Protein AF-A0A9P1D2R1-F1 (afdb_monomer)

Organism: NCBI:txid2562237

Sequence (834 aa):
MQLKRFVKSQYFHFFPGTSLDDAKKFREEADSWLPVVLLRALFSVAFVIYMLNFSELRSEVPKYIAHCKSIGEGVASPTVMYAVRQRDGSNYIVDDYYKGYKWLEQNTPEDARVMAWWDYGYQITGIANRTSIADGNTWNHEHIATLGRTLTSDVKRAHNAIKHLADYVLVWGGGQRDDLGKSPHLARIGNSVFPDHCGDDDPKCMKFGFYANKVPTPMMEKSLLYKLVEHNNKEGVRVNEKLFKHVHTTKHGLLRIYEVQNVSQESKQWIADPKNRICDAPGSWYCVGQYPPALHKLISKRRNFAQIEDFNKKGEKSAYTRLIEKEKGDWEQLGELGFTSPERESLIKEGARCGDFLLFHHSGESFASTYSVVHKIGEGGFGKVFAATHRITGIMRAVKRLRKVPGRQELHKNELNALLGLDHPHIVKLLEYYDEEDYLYLVFELCEGLDLLETIRRSQTGRLNPLEASVVLRHMLKALQCCHAQYRGHYDIKPENFMFKRETNGDLAHANLKMVDLGLSSCFDMHRENRISGTTAYMAPEFWSGIYGPEGDVWSCGVVLFVMLTGTPLLDDISPATVKREILVRHLLRDRVEAAAAEYALSPSALDLLMQMLQHDRHARPTIKEALKHKFNNDGYDLEKALPAVERLQAVGILQMLPKLVRGVMAEPMLKRVARLIMVHVSEVSEATCLAFRMLDLHGYGELSISSLEDNVEICGNGAPSDLDSLFEAMDLNRDGYISYRAFLAVTLPEETRCNARILEVTFNILDADKDGVIGQTDLAKVFGHVPDSEVCNLTIREVTKEKAISWDTFLSLVAPELVVAKALLHHCLHLKD

Nearest PDB structures (foldseek):
  6hxf-assembly3_C  TM=8.239E-01  e=1.175E-15  Homo sapiens
  2v7a-assembly1_A  TM=8.304E-01  e=8.881E-13  Homo sapiens
  2g2f-assembly1_A  TM=8.289E-01  e=7.271E-12  Homo sapiens
  6bl8-assembly1_A  TM=8.198E-01  e=6.636E-12  Homo sapiens
  1fpu-assembly1_A  TM=7.728E-01  e=6.231E-11  Mus musculus

pLDDT: mean 76.23, std 16.44, range [32.44, 97.31]

Secondary structure (DSSP, 8-state):
-HHHHHHHHHHHHHSTT--HHHHHHHHHHHTT-HHHHHHHHHHHHHHHHHHHHH-THHHHHHHHHHHHHHHHHHHH---SSEEEE-TTS-EEEE-HHHHHHHHHHHHS-TT-EEE--GGGHHHHHHTS--EESS-TT---HHHHHHHHHHHHSBHHHHHHHHHHH-SEEEEE-SSTTSHHHHHHHHHHHHHHH-TTTT-TT-TT-TTSSB-TTSPBPHHHHHBHHHHHHTTTTSTT----TTTEEEEEE-TTSSEEEEEETT--HHHHHHHH-GGGEEESSTT-S-EEEPPPGGGHHHHTTSPP-SSGGGGG---PPPHHHHHHHHHHHHHHHHTTSSSS-HHHHHHHHHHTT-S-----B-SS--HHHHEEEEEEEEEETTEEEEEEEETTT--EEEEEEEE--TT-HHHHHHHHHHHHT---TTBPPEEEEEE-SSEEEEEEEPP-S-BHHHHHHHSTTSS--HHHHHHHHHHHHHHHHHHHHTTEE-----GGGEEESS--TT--TT--EEE---TT-EE--S--TT---S-GGG--GGGGGT---HHHHHHHHHHHHHHHHHSS-SSS---HHHHHHHHT-HHHHHHHHHHHHHHTT--HHHHHHHHHHT-SSGGGSPPHHHHHTSHHHHHHHHHHHHS--HHHHHHHHHHHHHHHHHHHHHTS-HHHHHHHHHHHHHSPPPHHHHHHHHHH-SS-SSEE-HHHHHHTHHHHSSS--TTHHHHHHHH-TT-SSSEEHHHHHHHT--HHHHT-HHHHHHHHHHH-SS-SSEE-HHHHHHHHTPPTT-HHHHHHHHHH-SSSSEEHHHHHHHH-HHHHHHHHHHHHHHHT--

Foldseek 3Di:
DVVVVVVVVVVCVVDPPDDPVVVVVVVVVLVPDPVSVVVVVVVVVVVVVVCVVPDPVVVVVVVVVVVVVVVVVVVVDPDCKDWDQDPVRDTDIDNQSLVQLCCLLVPDDLAFEEEEQADCQCCNCPRNVYHYQHHVPPQDLLSNLVSLLLQLAFLVSNLLQVLLRGQKYKWFEDPCPTVLVCNLVSQQSNCVFFQPRCHLVCSNSPQAHADPVRHGRPSVLRGNNVLQRCDVVDPPRHDDCQAWNWDDAGPVRRMTMTGGHNRDPVSSVCQVDPVQWCDPDVVDPDTHHDGDPSCVVVVVSTDDDPHPPRPDDDDDDGSVNVVVVVVVVVVVVVVVPDDDDPLQVVLLVVLQADPLLDQQEPDPDDPVVQKDFDAWDDQDPQATWTWIAGPLVRAIWIKGKGFDDPPCVVVVVVVVVVQSPDFFQQAWHFQHWYDDDGIIITITHDAAFAFQLVVLCPPPQSAADLLLLLLQLLSLLLSLLQQVVVQKDQQADDRRQKGWNHHCVPPSLLTRIHRYDSPPMDHQDQADPPDLDYQLLQFALCVVVVGDDSLRSLSSSLQNSLCRQQSDGLDPDSPNVVSNVQLLPQVSSVVSLVVSCVVSVDDPQSSVLSCQSSDNPSVSHDRSQVSCVGPSNVVSVVVSVPDDDPLQVLLLVLLLCLVVLLVVLLPAFPLLLSLLLLLPSVDDFDSSLSVNVVLLCSRSNQWHALVSLQVCQVSNPDGDPPCSVVSQSSLSSNPPRIRHNSSSCSSSPDLCSLPDPSSLVVSVCQQVSVPPQWRAQVSSCVSSVHDRPDSSSQSSQVVQDPDRTAHSVSSCCRRPVVVVVVVVVVVVVVVVVD

Mean predicted aligned error: 19.39 Å

Radius of gyration: 33.05 Å; Cα contacts (8 Å, |Δi|>4): 1198; chains: 1; bounding box: 105×94×73 Å

Solvent-accessible surface area (backbone atoms only — not comparable to full-atom values): 45994 Å² total; per-residue (Å²): 114,68,65,64,50,53,56,53,59,58,56,54,72,79,50,81,89,69,53,79,65,54,55,49,52,50,48,60,55,48,75,70,37,67,70,56,54,50,52,49,52,51,50,51,50,50,49,51,54,47,52,71,72,70,44,74,56,76,69,46,53,60,52,49,52,51,49,52,47,52,49,47,58,57,67,76,50,86,54,59,52,46,77,44,74,46,98,88,69,49,81,42,75,49,41,35,52,48,52,45,28,46,46,49,46,76,75,46,64,72,88,37,27,35,35,50,66,39,86,56,14,54,49,34,39,70,64,15,58,30,46,46,76,37,35,70,80,62,91,43,68,67,59,53,17,49,52,21,34,36,41,48,26,42,50,68,65,20,46,73,52,39,23,52,71,25,47,29,41,46,46,48,26,71,62,89,82,15,52,70,60,47,38,37,58,32,35,31,46,10,25,74,34,25,61,80,66,57,30,80,94,28,52,74,30,75,70,38,37,62,47,98,86,71,47,61,25,79,56,32,62,46,6,30,47,44,26,61,62,34,40,83,74,42,90,94,41,65,54,60,54,84,50,39,28,80,74,49,66,28,94,84,47,37,22,36,35,27,39,42,42,84,51,39,63,70,33,51,52,49,65,67,38,71,86,55,35,54,44,88,41,97,88,48,93,55,55,52,75,58,82,48,76,89,46,44,77,63,57,71,56,48,61,90,65,93,52,90,82,51,86,74,69,92,70,90,77,48,64,47,56,51,46,55,53,45,47,52,54,52,52,59,59,63,51,75,78,77,76,78,56,76,70,58,53,48,41,60,63,61,63,18,67,52,86,65,64,70,78,51,66,47,87,88,59,58,62,71,79,51,36,42,80,73,51,78,76,49,75,57,99,83,36,41,28,26,37,26,30,32,68,76,69,60,51,65,26,31,33,42,44,31,75,67,54,92,94,47,63,70,60,54,51,56,53,46,57,52,46,69,72,50,63,38,90,22,37,58,42,60,68,38,43,30,81,50,96,61,37,40,37,40,35,26,63,51,59,72,19,57,32,46,48,58,47,28,62,70,30,96,77,33,28,40,54,73,52,40,41,24,46,52,48,48,36,53,44,26,36,47,42,39,38,46,74,73,49,27,36,54,63,52,56,51,45,75,40,28,31,21,46,49,72,47,92,86,46,50,77,82,49,55,46,21,41,69,68,68,89,70,45,41,66,69,51,71,70,58,83,90,64,89,69,62,57,62,80,30,58,34,67,50,45,82,75,45,47,58,50,68,53,40,46,41,24,9,51,26,46,43,49,48,28,35,58,64,48,44,72,91,52,95,57,60,49,63,72,50,36,62,56,51,63,69,37,69,63,61,54,50,54,50,53,54,51,47,34,65,74,64,64,53,50,73,48,52,50,52,51,41,56,36,28,60,37,87,53,57,86,70,28,56,51,63,72,52,53,57,68,29,67,40,33,46,54,25,49,54,52,52,67,71,55,90,48,72,50,55,56,48,10,44,51,51,44,50,41,38,73,60,39,47,58,54,56,65,74,48,53,67,61,50,55,52,46,33,45,43,37,54,67,74,48,87,77,57,66,25,61,55,47,36,51,56,70,42,37,79,84,24,59,38,44,40,40,66,66,36,54,62,76,38,19,78,68,36,48,94,51,69,62,96,52,49,69,62,51,46,62,59,45,22,63,30,66,81,70,42,28,42,50,62,45,55,49,30,58,67,53,53,66,71,62,56,62,28,66,48,45,49,51,52,37,48,56,64,47,20,66,83,69,81,70,42,36,38,40,64,21,42,9,63,48,66,74,48,62,64,81,36,69,56,39,55,50,47,45,55,73,74,37,95,53,88,50,44,39,63,70,57,47,41,51,70,61,30,45,68,58,53,54,50,50,52,51,50,53,52,56,55,64,71,74,112

Structure (mmCIF, N/CA/C/O backbone):
data_AF-A0A9P1D2R1-F1
#
_entry.id   AF-A0A9P1D2R1-F1
#
loop_
_atom_site.group_PDB
_atom_site.id
_atom_site.type_symbol
_atom_site.label_atom_id
_atom_site.label_alt_id
_atom_site.label_comp_id
_atom_site.label_asym_id
_atom_site.label_entity_id
_atom_site.label_seq_id
_atom_site.pdbx_PDB_ins_code
_atom_site.Cartn_x
_atom_site.Cartn_y
_atom_site.Cartn_z
_atom_site.occupancy
_atom_site.B_iso_or_equiv
_atom_site.auth_seq_id
_atom_site.auth_comp_id
_atom_site.auth_asym_id
_atom_site.auth_atom_id
_atom_site.pdbx_PDB_model_num
ATOM 1 N N . MET A 1 1 ? -3.808 40.872 17.512 1.00 34.62 1 MET A N 1
ATOM 2 C CA . MET A 1 1 ? -4.516 41.970 18.226 1.00 34.62 1 MET A CA 1
ATOM 3 C C . MET A 1 1 ? -4.213 43.370 17.683 1.00 34.62 1 MET A C 1
ATOM 5 O O . MET A 1 1 ? -5.141 44.166 17.606 1.00 34.62 1 MET A O 1
ATOM 9 N N . GLN A 1 2 ? -2.976 43.691 17.281 1.00 32.59 2 GLN A N 1
ATOM 10 C CA . GLN A 1 2 ? -2.621 45.033 16.781 1.00 32.59 2 GLN A CA 1
ATOM 11 C C . GLN A 1 2 ? -3.299 45.402 15.445 1.00 32.59 2 GLN A C 1
ATOM 13 O O . GLN A 1 2 ? -3.775 46.523 15.303 1.00 32.59 2 GLN A O 1
ATOM 18 N N . LEU A 1 3 ? -3.499 44.438 14.538 1.00 33.25 3 LEU A N 1
ATOM 19 C CA . LEU A 1 3 ? -4.230 44.656 13.279 1.00 33.25 3 LEU A CA 1
ATOM 20 C C . LEU A 1 3 ? -5.715 45.015 13.501 1.00 33.25 3 LEU A C 1
ATOM 22 O O . LEU A 1 3 ? -6.252 45.906 12.852 1.00 33.25 3 LEU A O 1
ATOM 26 N N . LYS A 1 4 ? -6.365 44.395 14.501 1.00 34.59 4 LYS A N 1
ATOM 27 C CA . LYS A 1 4 ? -7.742 44.734 14.912 1.00 34.59 4 LYS A CA 1
ATOM 28 C C . LYS A 1 4 ? -7.847 46.151 15.493 1.00 34.59 4 LYS A C 1
ATOM 30 O O . LYS A 1 4 ? -8.890 46.777 15.339 1.00 34.59 4 LYS A O 1
ATOM 35 N N . ARG A 1 5 ? -6.794 46.655 16.153 1.00 38.81 5 ARG A N 1
ATOM 36 C CA . ARG A 1 5 ? -6.741 48.037 16.668 1.00 38.81 5 ARG A CA 1
ATOM 37 C C . ARG A 1 5 ? -6.494 49.053 15.551 1.00 38.81 5 ARG A C 1
ATOM 39 O O . ARG A 1 5 ? -7.152 50.085 15.545 1.00 38.81 5 ARG A O 1
ATOM 46 N N . PHE A 1 6 ? -5.629 48.725 14.592 1.00 38.59 6 PHE A N 1
ATOM 47 C CA . PHE A 1 6 ? -5.326 49.576 13.438 1.00 38.59 6 PHE A CA 1
ATOM 48 C C . PHE A 1 6 ? -6.540 49.762 12.514 1.00 38.59 6 PHE A C 1
ATOM 50 O O . PHE A 1 6 ? -6.890 50.885 12.160 1.00 38.59 6 PHE A O 1
ATOM 57 N N . VAL A 1 7 ? -7.259 48.675 12.210 1.00 41.72 7 VAL A N 1
ATOM 58 C CA . VAL A 1 7 ? -8.488 48.744 11.401 1.00 41.72 7 VAL A CA 1
ATOM 59 C C . VAL A 1 7 ? -9.599 49.493 12.145 1.00 41.72 7 VAL A C 1
ATOM 61 O O . VAL A 1 7 ? -10.304 50.287 11.531 1.00 41.72 7 VAL A O 1
ATOM 64 N N . LYS A 1 8 ? -9.720 49.326 13.473 1.00 41.62 8 LYS A N 1
ATOM 65 C CA . LYS A 1 8 ? -10.675 50.107 14.279 1.00 41.62 8 LYS A CA 1
ATOM 66 C C . LYS A 1 8 ? -10.363 51.607 14.281 1.00 41.62 8 LYS A C 1
ATOM 68 O O . LYS A 1 8 ? -11.302 52.388 14.206 1.00 41.62 8 LYS A O 1
ATOM 73 N N . SER A 1 9 ? -9.097 52.029 14.364 1.00 44.62 9 SER A N 1
ATOM 74 C CA . SER A 1 9 ? -8.772 53.464 14.454 1.00 44.62 9 SER A CA 1
ATOM 75 C C . SER A 1 9 ? -8.918 54.202 13.121 1.00 44.62 9 SER A C 1
ATOM 77 O O . SER A 1 9 ? -9.269 55.375 13.120 1.00 44.62 9 SER A O 1
ATOM 79 N N . GLN A 1 10 ? -8.685 53.526 11.993 1.00 46.19 10 GLN A N 1
ATOM 80 C CA . GLN A 1 10 ? -8.860 54.106 10.655 1.00 46.19 10 GLN A CA 1
ATOM 81 C C . GLN A 1 10 ? -10.348 54.253 10.279 1.00 46.19 10 GLN A C 1
ATOM 83 O O . GLN A 1 10 ? -10.722 55.226 9.631 1.00 46.19 10 GLN A O 1
ATOM 88 N N . TYR A 1 11 ? -11.218 53.344 10.743 1.00 45.91 11 TYR A N 1
ATOM 89 C CA . TYR A 1 11 ? -12.651 53.351 10.406 1.00 45.91 11 TYR A CA 1
ATOM 90 C C . TYR A 1 11 ? -13.425 54.521 11.039 1.00 45.91 11 TYR A C 1
ATOM 92 O O . TYR A 1 11 ? -14.257 55.141 10.383 1.00 45.91 11 TYR A O 1
ATOM 100 N N . PHE A 1 12 ? -13.119 54.876 12.293 1.00 44.47 12 PHE A N 1
ATOM 101 C CA . PHE A 1 12 ? -13.778 55.995 12.987 1.00 44.47 12 PHE A CA 1
ATOM 102 C C . PHE A 1 12 ? -13.335 57.377 12.491 1.00 44.47 12 PHE A C 1
ATOM 104 O O . PHE A 1 12 ? -13.988 58.372 12.794 1.00 44.47 12 PHE A O 1
ATOM 111 N N . HIS A 1 13 ? -12.249 57.448 11.718 1.00 47.94 13 HIS A N 1
ATOM 112 C CA . HIS A 1 13 ? -11.725 58.713 11.215 1.00 47.94 13 HIS A CA 1
ATOM 113 C C . HIS A 1 13 ? -12.473 59.224 9.971 1.00 47.94 13 HIS A C 1
ATOM 115 O O . HIS A 1 13 ? -12.473 60.428 9.721 1.00 47.94 13 HIS A O 1
ATOM 121 N N . PHE A 1 14 ? -13.120 58.328 9.216 1.00 42.44 14 PHE A N 1
ATOM 122 C CA . PHE A 1 14 ? -13.852 58.665 7.989 1.00 42.44 14 PHE A CA 1
ATOM 123 C C . PHE A 1 14 ? -15.345 58.958 8.209 1.00 42.44 14 PHE A C 1
ATOM 125 O O . PHE A 1 14 ? -15.943 59.643 7.385 1.00 42.44 14 PHE A O 1
ATOM 132 N N . PHE A 1 15 ? -15.941 58.496 9.314 1.00 51.16 15 PHE A N 1
ATOM 133 C CA . PHE A 1 15 ? -17.371 58.680 9.602 1.00 51.16 15 PHE A CA 1
ATOM 134 C C . PHE A 1 15 ? -17.604 59.022 11.083 1.00 51.16 15 PHE A C 1
ATOM 136 O O . PHE A 1 15 ? -17.959 58.146 11.879 1.00 51.16 15 PHE A O 1
ATOM 143 N N . PRO A 1 16 ? -17.386 60.284 11.493 1.00 41.69 16 PRO A N 1
ATOM 144 C CA . PRO A 1 16 ? -17.580 60.686 12.879 1.00 41.69 16 PRO A CA 1
ATOM 145 C C . PRO A 1 16 ? -19.075 60.649 13.239 1.00 41.69 16 PRO A C 1
ATOM 147 O O . PRO A 1 16 ? -19.882 61.343 12.628 1.00 41.69 16 PRO A O 1
ATOM 150 N N . GLY A 1 17 ? -19.435 59.839 14.241 1.00 52.81 17 GLY A N 1
ATOM 151 C CA . GLY A 1 17 ? -20.778 59.818 14.842 1.00 52.81 17 GLY A CA 1
ATOM 152 C C . GLY A 1 17 ? -21.657 58.597 14.544 1.00 52.81 17 GLY A C 1
ATOM 153 O O . GLY A 1 17 ? -22.804 58.584 14.974 1.00 52.81 17 GLY A O 1
ATOM 154 N N . THR A 1 18 ? -21.157 57.568 13.854 1.00 52.16 18 THR A N 1
ATOM 155 C CA . THR A 1 18 ? -21.949 56.364 13.526 1.00 52.16 18 THR A CA 1
ATOM 156 C C . THR A 1 18 ? -21.738 55.223 14.525 1.00 52.16 18 THR A C 1
ATOM 158 O O . THR A 1 18 ? -20.624 54.990 15.006 1.00 52.16 18 THR A O 1
ATOM 161 N N . SER A 1 19 ? -22.822 54.519 14.872 1.00 61.12 19 SER A N 1
ATOM 162 C CA . SER A 1 19 ? -22.779 53.386 15.798 1.00 61.12 19 SER A CA 1
ATOM 163 C C . SER A 1 19 ? -22.223 52.127 15.114 1.00 61.12 19 SER A C 1
ATOM 165 O O . SER A 1 19 ? -22.196 52.007 13.889 1.00 61.12 19 SER A O 1
ATOM 167 N N . LEU A 1 20 ? -21.764 51.156 15.908 1.00 52.22 20 LEU A N 1
ATOM 168 C CA . LEU A 1 20 ? -21.201 49.894 15.406 1.00 52.22 20 LEU A CA 1
ATOM 169 C C . LEU A 1 20 ? -22.207 49.066 14.582 1.00 52.22 20 LEU A C 1
ATOM 171 O O . LEU A 1 20 ? -21.786 48.268 13.742 1.00 52.22 20 LEU A O 1
ATOM 175 N N . ASP A 1 21 ? -23.505 49.281 14.798 1.00 56.62 21 ASP A N 1
ATOM 176 C CA . ASP A 1 21 ? -24.577 48.637 14.040 1.00 56.62 21 ASP A CA 1
ATOM 177 C C . ASP A 1 21 ? -24.820 49.326 12.688 1.00 56.62 21 ASP A C 1
ATOM 179 O O . ASP A 1 21 ? -25.037 48.642 11.686 1.00 56.62 21 ASP A O 1
ATOM 183 N N . ASP A 1 22 ? -24.640 50.647 12.604 1.00 53.50 22 ASP A N 1
ATOM 184 C CA . ASP A 1 22 ? -24.692 51.382 11.331 1.00 53.50 22 ASP A CA 1
ATOM 185 C C . ASP A 1 22 ? -23.522 50.993 10.416 1.00 53.50 22 ASP A C 1
ATOM 187 O O . ASP A 1 22 ? -23.686 50.836 9.208 1.00 53.50 22 ASP A O 1
ATOM 191 N N . ALA A 1 23 ? -22.341 50.743 10.991 1.00 54.75 23 ALA A N 1
ATOM 192 C CA . ALA A 1 23 ? -21.177 50.263 10.247 1.00 54.75 23 ALA A CA 1
ATOM 193 C C . ALA A 1 23 ? -21.357 48.831 9.708 1.00 54.75 23 ALA A C 1
ATOM 195 O O . ALA A 1 23 ? -20.808 48.500 8.655 1.00 54.75 23 ALA A O 1
ATOM 196 N N . LYS A 1 24 ? -22.119 47.978 10.411 1.00 56.41 24 LYS A N 1
ATOM 197 C CA . LYS A 1 24 ? -22.492 46.643 9.917 1.00 56.41 24 LYS A CA 1
ATOM 198 C C . LYS A 1 24 ? -23.485 46.738 8.766 1.00 56.41 24 LYS A C 1
ATOM 200 O O . LYS A 1 24 ? -23.238 46.115 7.739 1.00 56.41 24 LYS A O 1
ATOM 205 N N . LYS A 1 25 ? -24.519 47.574 8.893 1.00 60.12 25 LYS A N 1
ATOM 206 C CA . LYS A 1 25 ? -25.468 47.839 7.802 1.00 60.12 25 LYS A CA 1
ATOM 207 C C . LYS A 1 25 ? -24.788 48.416 6.567 1.00 60.12 25 LYS A C 1
ATOM 209 O O . LYS A 1 25 ? -25.002 47.916 5.473 1.00 60.12 25 LYS A O 1
ATOM 214 N N . PHE A 1 26 ? -23.900 49.396 6.738 1.00 55.91 26 PHE A N 1
ATOM 215 C CA . PHE A 1 26 ? -23.148 49.969 5.622 1.00 55.91 26 PHE A CA 1
ATOM 216 C C . PHE A 1 26 ? -22.219 48.946 4.962 1.00 55.91 26 PHE A C 1
ATOM 218 O O . PHE A 1 26 ? -22.014 48.983 3.755 1.00 55.91 26 PHE A O 1
ATOM 225 N N . ARG A 1 27 ? -21.649 48.012 5.734 1.00 54.31 27 ARG A N 1
ATOM 226 C CA . ARG A 1 27 ? -20.842 46.918 5.183 1.00 54.31 27 ARG A CA 1
ATOM 227 C C . ARG A 1 27 ? -21.694 45.944 4.367 1.00 54.31 27 ARG A C 1
ATOM 229 O O . ARG A 1 27 ? -21.273 45.567 3.282 1.00 54.31 27 ARG A O 1
ATOM 236 N N . GLU A 1 28 ? -22.873 45.585 4.864 1.00 61.38 28 GLU A N 1
ATOM 237 C CA . GLU A 1 28 ? -23.832 44.734 4.149 1.00 61.38 28 GLU A CA 1
ATOM 238 C C . GLU A 1 28 ? -24.370 45.421 2.880 1.00 61.38 28 GLU A C 1
ATOM 240 O O . GLU A 1 28 ? -24.478 44.782 1.836 1.00 61.38 28 GLU A O 1
ATOM 245 N N . GLU A 1 29 ? -24.612 46.736 2.918 1.00 57.88 29 GLU A N 1
ATOM 246 C CA . GLU A 1 29 ? -24.995 47.525 1.740 1.00 57.88 29 GLU A CA 1
ATOM 247 C C . GLU A 1 29 ? -23.837 47.681 0.744 1.00 57.88 29 GLU A C 1
ATOM 249 O O . GLU A 1 29 ? -24.030 47.472 -0.452 1.00 57.88 29 GLU A O 1
ATOM 254 N N . ALA A 1 30 ? -22.618 47.979 1.198 1.00 55.19 30 ALA A N 1
ATOM 255 C CA . ALA A 1 30 ? -21.449 48.140 0.330 1.00 55.19 30 ALA A CA 1
ATOM 256 C C . ALA A 1 30 ? -21.016 46.827 -0.344 1.00 55.19 30 ALA A C 1
ATOM 258 O O . ALA A 1 30 ? -20.520 46.858 -1.472 1.00 55.19 30 ALA A O 1
ATOM 259 N N . ASP A 1 31 ? -21.232 45.677 0.304 1.00 56.56 31 ASP A N 1
ATOM 260 C CA . ASP A 1 31 ? -20.968 44.357 -0.282 1.00 56.56 31 ASP A CA 1
ATOM 261 C C . ASP A 1 31 ? -21.984 43.998 -1.396 1.00 56.56 31 ASP A C 1
ATOM 263 O O . ASP A 1 31 ? -21.730 43.088 -2.185 1.00 56.56 31 ASP A O 1
ATOM 267 N N . SER A 1 32 ? -23.078 44.760 -1.548 1.00 57.31 32 SER A N 1
ATOM 268 C CA . SER A 1 32 ? -23.996 44.656 -2.696 1.00 57.31 32 SER A CA 1
ATOM 269 C C . SER A 1 32 ? -23.596 45.534 -3.897 1.00 57.31 32 SER A C 1
ATOM 271 O O . SER A 1 32 ? -24.172 45.412 -4.980 1.00 57.31 32 SER A O 1
ATOM 273 N N . TRP A 1 33 ? -22.596 46.415 -3.748 1.00 59.44 33 TRP A N 1
ATOM 274 C CA . TRP A 1 33 ? -22.200 47.371 -4.788 1.00 59.44 33 TRP A CA 1
ATOM 275 C C . TRP A 1 33 ? -21.020 46.820 -5.599 1.00 59.44 33 TRP A C 1
ATOM 277 O O . TRP A 1 33 ? -19.855 46.901 -5.202 1.00 59.44 33 TRP A O 1
ATOM 287 N N . LEU A 1 34 ? -21.328 46.307 -6.795 1.00 54.16 34 LEU A N 1
ATOM 288 C CA . LEU A 1 34 ? -20.377 45.722 -7.754 1.00 54.16 34 LEU A CA 1
ATOM 289 C C . LEU A 1 34 ? -19.067 46.531 -7.970 1.00 54.16 34 LEU A C 1
ATOM 291 O O . LEU A 1 34 ? -18.003 45.911 -8.045 1.00 54.16 34 LEU A O 1
ATOM 295 N N . PRO A 1 35 ? -19.068 47.884 -8.012 1.00 58.78 35 PRO A N 1
ATOM 296 C CA . PRO A 1 35 ? -17.841 48.663 -8.208 1.00 58.78 35 PRO A CA 1
ATOM 297 C C . PRO A 1 35 ? -16.842 48.552 -7.047 1.00 58.78 35 PRO A C 1
ATOM 299 O O . PRO A 1 35 ? -15.634 48.580 -7.271 1.00 58.78 35 PRO A O 1
ATOM 302 N N . VAL A 1 36 ? -17.321 48.401 -5.808 1.00 59.12 36 VAL A N 1
ATOM 303 C CA . VAL A 1 36 ? -16.474 48.327 -4.603 1.00 59.12 36 VAL A CA 1
ATOM 304 C C . VAL A 1 36 ? -15.811 46.954 -4.493 1.00 59.12 36 VAL A C 1
ATOM 306 O O . VAL A 1 36 ? -14.636 46.854 -4.130 1.00 59.12 36 VAL A O 1
ATOM 309 N N . VAL A 1 37 ? -16.538 45.901 -4.875 1.00 62.84 37 VAL A N 1
ATOM 310 C CA . VAL A 1 37 ? -16.015 44.532 -4.976 1.00 62.84 37 VAL A CA 1
ATOM 311 C C . VAL A 1 37 ? -14.919 44.453 -6.043 1.00 62.84 37 VAL A C 1
ATOM 313 O O . VAL A 1 37 ? -13.847 43.907 -5.779 1.00 62.84 37 VAL A O 1
ATOM 316 N N . LEU A 1 38 ? -15.135 45.076 -7.207 1.00 65.31 38 LEU A N 1
ATOM 317 C CA . LEU A 1 38 ? -14.135 45.146 -8.278 1.00 65.31 38 LEU A CA 1
ATOM 318 C C . LEU A 1 38 ? -12.889 45.935 -7.860 1.00 65.31 38 LEU A C 1
ATOM 320 O O . LEU A 1 38 ? -11.770 45.490 -8.114 1.00 65.31 38 LEU A O 1
ATOM 324 N N . LEU A 1 39 ? -13.056 47.065 -7.165 1.00 67.56 39 LEU A N 1
ATOM 325 C CA . LEU A 1 39 ? -11.928 47.866 -6.686 1.00 67.56 39 LEU A CA 1
ATOM 326 C C . LEU A 1 39 ? -11.086 47.107 -5.646 1.00 67.56 39 LEU A C 1
ATOM 328 O O . LEU A 1 39 ? -9.858 47.160 -5.690 1.00 67.56 39 LEU A O 1
ATOM 332 N N . ARG A 1 40 ? -11.732 46.356 -4.740 1.00 66.38 40 ARG A N 1
ATOM 333 C CA . ARG A 1 40 ? -11.048 45.489 -3.765 1.00 66.38 40 ARG A CA 1
ATOM 334 C C . ARG A 1 40 ? -10.311 44.341 -4.443 1.00 66.38 40 ARG A C 1
ATOM 336 O O . ARG A 1 40 ? -9.157 44.103 -4.104 1.00 66.38 40 ARG A O 1
ATOM 343 N N . ALA A 1 41 ? -10.938 43.679 -5.414 1.00 68.81 41 ALA A N 1
ATOM 344 C CA . ALA A 1 41 ? -10.296 42.616 -6.181 1.00 68.81 41 ALA A CA 1
ATOM 345 C C . ALA A 1 41 ? -9.043 43.133 -6.906 1.00 68.81 41 ALA A C 1
ATOM 347 O O . ALA A 1 41 ? -7.982 42.520 -6.813 1.00 68.81 41 ALA A O 1
ATOM 348 N N . LEU A 1 42 ? -9.127 44.308 -7.535 1.00 74.19 42 LEU A N 1
ATOM 349 C CA . LEU A 1 42 ? -7.988 44.946 -8.198 1.00 74.19 42 LEU A CA 1
ATOM 350 C C . LEU A 1 42 ? -6.868 45.311 -7.215 1.00 74.19 42 LEU A C 1
ATOM 352 O O . LEU A 1 42 ? -5.698 45.077 -7.513 1.00 74.19 42 LEU A O 1
ATOM 356 N N . PHE A 1 43 ? -7.203 45.821 -6.026 1.00 75.56 43 PHE A N 1
ATOM 357 C CA . PHE A 1 43 ? -6.208 46.154 -5.002 1.00 75.56 43 PHE A CA 1
ATOM 358 C C . PHE A 1 43 ? -5.538 44.908 -4.410 1.00 75.56 43 PHE A C 1
ATOM 360 O O . PHE A 1 43 ? -4.328 44.902 -4.194 1.00 75.56 43 PHE A O 1
ATOM 367 N N . SER A 1 44 ? -6.299 43.833 -4.188 1.00 65.69 44 SER A N 1
ATOM 368 C CA . SER A 1 44 ? -5.769 42.545 -3.732 1.00 65.69 44 SER A CA 1
ATOM 369 C C . SER A 1 44 ? -4.847 41.915 -4.773 1.00 65.69 44 SER A C 1
ATOM 371 O O . SER A 1 44 ? -3.768 41.449 -4.417 1.00 65.69 44 SER A O 1
ATOM 373 N N . VAL A 1 45 ? -5.211 41.970 -6.057 1.00 76.12 45 VAL A N 1
ATOM 374 C CA . VAL A 1 45 ? -4.357 41.494 -7.156 1.00 76.12 45 VAL A CA 1
ATOM 375 C C . VAL A 1 45 ? -3.084 42.337 -7.261 1.00 76.12 45 VAL A C 1
ATOM 377 O O . VAL A 1 45 ? -1.990 41.782 -7.335 1.00 76.12 45 VAL A O 1
ATOM 380 N N . ALA A 1 46 ? -3.189 43.665 -7.180 1.00 73.50 46 ALA A N 1
ATOM 381 C CA . ALA A 1 46 ? -2.029 44.556 -7.199 1.00 73.50 46 ALA A CA 1
ATOM 382 C C . ALA A 1 46 ? -1.098 44.334 -5.993 1.00 73.50 46 ALA A C 1
ATOM 384 O O . ALA A 1 46 ? 0.121 44.341 -6.151 1.00 73.50 46 ALA A O 1
ATOM 385 N N . PHE A 1 47 ? -1.651 44.078 -4.804 1.00 73.62 47 PHE A N 1
ATOM 386 C CA . PHE A 1 47 ? -0.880 43.776 -3.598 1.00 73.62 47 PHE A CA 1
ATOM 387 C C . PHE A 1 47 ? -0.172 42.418 -3.683 1.00 73.62 47 PHE A C 1
ATOM 389 O O . PHE A 1 47 ? 0.984 42.304 -3.284 1.00 73.62 47 PHE A O 1
ATOM 396 N N . VAL A 1 48 ? -0.822 41.403 -4.260 1.00 68.12 48 VAL A N 1
ATOM 397 C CA . VAL A 1 48 ? -0.197 40.099 -4.531 1.00 68.12 48 VAL A CA 1
ATOM 398 C C . VAL A 1 48 ? 0.941 40.250 -5.540 1.00 68.12 48 VAL A C 1
ATOM 400 O O . VAL A 1 48 ? 2.036 39.755 -5.294 1.00 68.12 48 VAL A O 1
ATOM 403 N N . ILE A 1 49 ? 0.739 41.002 -6.626 1.00 71.75 49 ILE A N 1
ATOM 404 C CA . ILE A 1 49 ? 1.793 41.288 -7.614 1.00 71.75 49 ILE A CA 1
ATOM 405 C C . ILE A 1 49 ? 2.951 42.068 -6.974 1.00 71.75 49 ILE A C 1
ATOM 407 O O . ILE A 1 49 ? 4.116 41.780 -7.241 1.00 71.75 49 ILE A O 1
ATOM 411 N N . TYR A 1 50 ? 2.650 43.022 -6.093 1.00 69.69 50 TYR A N 1
ATOM 412 C CA . TYR A 1 50 ? 3.655 43.766 -5.341 1.00 69.69 50 TYR A CA 1
ATOM 413 C C . TYR A 1 50 ? 4.459 42.846 -4.406 1.00 69.69 50 TYR A C 1
ATOM 415 O O . TYR A 1 50 ? 5.683 42.856 -4.458 1.00 69.69 50 TYR A O 1
ATOM 423 N N . MET A 1 51 ? 3.805 41.973 -3.634 1.00 62.62 51 MET A N 1
ATOM 424 C CA . MET A 1 51 ? 4.467 41.000 -2.747 1.00 62.62 51 MET A CA 1
ATOM 425 C C . MET A 1 51 ? 5.308 39.962 -3.511 1.00 62.62 51 MET A C 1
ATOM 427 O O . MET A 1 51 ? 6.384 39.570 -3.051 1.00 62.62 51 MET A O 1
ATOM 431 N N . LEU A 1 52 ? 4.855 39.550 -4.699 1.00 59.09 52 LEU A N 1
ATOM 432 C CA . LEU A 1 52 ? 5.600 38.660 -5.596 1.00 59.09 52 LEU A CA 1
ATOM 433 C C . LEU A 1 52 ? 6.847 39.332 -6.191 1.00 59.09 52 LEU A C 1
ATOM 435 O O . LEU A 1 52 ? 7.829 38.647 -6.475 1.00 59.09 52 LEU A O 1
ATOM 439 N N . ASN A 1 53 ? 6.824 40.656 -6.363 1.00 58.69 53 ASN A N 1
ATOM 440 C CA . ASN A 1 53 ? 7.953 41.423 -6.892 1.00 58.69 53 ASN A CA 1
ATOM 441 C C . ASN A 1 53 ? 8.915 41.938 -5.808 1.00 58.69 53 ASN A C 1
ATOM 443 O O . ASN A 1 53 ? 10.079 42.168 -6.119 1.00 58.69 53 ASN A O 1
ATOM 447 N N . P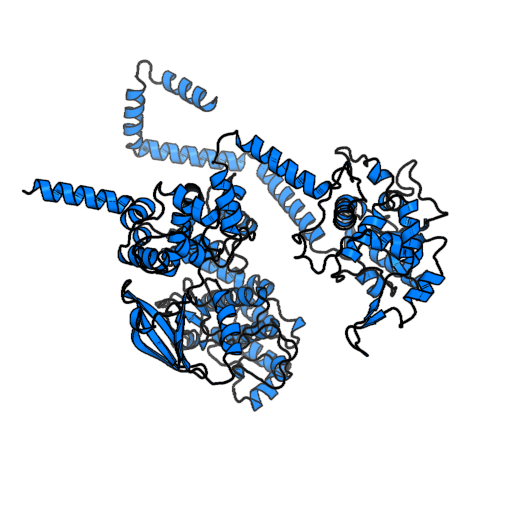HE A 1 54 ? 8.463 42.107 -4.558 1.00 53.94 54 PHE A N 1
ATOM 448 C CA . PHE A 1 54 ? 9.252 42.723 -3.477 1.00 53.94 54 PHE A CA 1
ATOM 449 C C . PHE A 1 54 ? 9.808 41.747 -2.428 1.00 53.94 54 PHE A C 1
ATOM 451 O O . PHE A 1 54 ? 10.430 42.185 -1.463 1.00 53.94 54 PHE A O 1
ATOM 458 N N . SER A 1 55 ? 9.603 40.436 -2.577 1.00 55.53 55 SER A N 1
ATOM 459 C CA . SER A 1 55 ? 10.146 39.459 -1.631 1.00 55.53 55 SER A CA 1
ATOM 460 C C . SER A 1 55 ? 11.475 38.873 -2.117 1.00 55.53 55 SER A C 1
ATOM 462 O O . SER A 1 55 ? 11.559 38.176 -3.129 1.00 55.53 55 SER A O 1
ATOM 464 N N . GLU A 1 56 ? 12.525 39.087 -1.323 1.00 53.84 56 GLU A N 1
ATOM 465 C CA . GLU A 1 56 ? 13.835 38.424 -1.436 1.00 53.84 56 GLU A CA 1
ATOM 466 C C . GLU A 1 56 ? 13.735 36.876 -1.427 1.00 53.84 56 GLU A C 1
ATOM 468 O O . GLU A 1 56 ? 14.690 36.187 -1.797 1.00 53.84 56 GLU A O 1
ATOM 473 N N . LEU A 1 57 ? 12.552 36.318 -1.109 1.00 51.41 57 LEU A N 1
ATOM 474 C CA . LEU A 1 57 ? 12.202 34.893 -1.183 1.00 51.41 57 LEU A CA 1
ATOM 475 C C . LEU A 1 57 ? 12.499 34.255 -2.544 1.00 51.41 57 LEU A C 1
ATOM 477 O O . LEU A 1 57 ? 12.925 33.100 -2.588 1.00 51.41 57 LEU A O 1
ATOM 481 N N . ARG A 1 58 ? 12.308 34.979 -3.657 1.00 57.88 58 ARG A N 1
ATOM 482 C CA . ARG A 1 58 ? 12.538 34.420 -5.004 1.00 57.88 58 ARG A CA 1
ATOM 483 C C . ARG A 1 58 ? 13.999 33.998 -5.214 1.00 57.88 58 ARG A C 1
ATOM 485 O O . ARG A 1 58 ? 14.266 33.134 -6.043 1.00 57.88 58 ARG A O 1
ATOM 492 N N . SER A 1 59 ? 14.927 34.584 -4.451 1.00 58.16 59 SER A N 1
ATOM 493 C CA . SER A 1 59 ? 16.359 34.267 -4.498 1.00 58.16 59 SER A CA 1
ATOM 494 C C . SER A 1 59 ? 16.788 33.154 -3.530 1.00 58.16 59 SER A C 1
ATOM 496 O O . SER A 1 59 ? 17.784 32.479 -3.791 1.00 58.16 59 SER A O 1
ATOM 498 N N . GLU A 1 60 ? 16.033 32.916 -2.452 1.00 56.50 60 GLU A N 1
ATOM 499 C CA . GLU A 1 60 ? 16.371 31.942 -1.402 1.00 56.50 60 GLU A CA 1
ATOM 500 C C . GLU A 1 60 ? 15.727 30.565 -1.628 1.00 56.50 60 GLU A C 1
ATOM 502 O O . GLU A 1 60 ? 16.343 29.541 -1.334 1.00 56.50 60 GLU A O 1
ATOM 507 N N . VAL A 1 61 ? 14.538 30.505 -2.239 1.00 63.16 61 VAL A N 1
ATOM 508 C CA . VAL A 1 61 ? 13.861 29.234 -2.568 1.00 63.16 61 VAL A CA 1
ATOM 509 C C . VAL A 1 61 ? 14.706 28.334 -3.488 1.00 63.16 61 VAL A C 1
ATOM 511 O O . VAL A 1 61 ? 14.864 27.154 -3.168 1.00 63.16 61 VAL A O 1
ATOM 514 N N . PRO A 1 62 ? 15.341 28.835 -4.568 1.00 67.94 62 PRO A N 1
ATOM 515 C CA . PRO A 1 62 ? 16.225 28.009 -5.389 1.00 67.94 62 PRO A CA 1
ATOM 516 C C . PRO A 1 62 ? 17.456 27.512 -4.622 1.00 67.94 62 PRO A C 1
ATOM 518 O O . PRO A 1 62 ? 17.909 26.395 -4.863 1.00 67.94 62 PRO A O 1
ATOM 521 N N . LYS A 1 63 ? 17.986 28.306 -3.678 1.00 65.75 63 LYS A N 1
ATOM 522 C CA . LYS A 1 63 ? 19.126 27.911 -2.832 1.00 65.75 63 LYS A CA 1
ATOM 523 C C . LYS A 1 63 ? 18.733 26.808 -1.855 1.00 65.75 63 LYS A C 1
ATOM 525 O O . LYS A 1 63 ? 19.491 25.858 -1.685 1.00 65.75 63 LYS A O 1
ATOM 530 N N . TYR A 1 64 ? 17.546 26.904 -1.260 1.00 62.25 64 TYR A N 1
ATOM 531 C CA . TYR A 1 64 ? 17.001 25.879 -0.375 1.00 62.25 64 TYR A CA 1
ATOM 532 C C . TYR A 1 64 ? 16.706 24.576 -1.128 1.00 62.25 64 TYR A C 1
ATOM 534 O O . TYR A 1 64 ? 17.167 23.519 -0.713 1.00 62.25 64 TYR A O 1
ATOM 542 N N . ILE A 1 65 ? 16.053 24.645 -2.294 1.00 65.50 65 ILE A N 1
ATOM 543 C CA . ILE A 1 65 ? 15.809 23.471 -3.149 1.00 65.50 65 ILE A CA 1
ATOM 544 C C . ILE A 1 65 ? 17.133 22.840 -3.596 1.00 65.50 65 ILE A C 1
ATOM 546 O O . ILE A 1 65 ? 17.278 21.622 -3.538 1.00 65.50 65 ILE A O 1
ATOM 550 N N . ALA A 1 66 ? 18.126 23.644 -3.989 1.00 68.06 66 ALA A N 1
ATOM 551 C CA . ALA A 1 66 ? 19.454 23.141 -4.335 1.00 68.06 66 ALA A CA 1
ATOM 552 C C . ALA A 1 66 ? 20.161 22.490 -3.133 1.00 68.06 66 ALA A C 1
ATOM 554 O O . ALA A 1 66 ? 20.825 21.468 -3.297 1.00 68.06 66 ALA A O 1
ATOM 555 N N . HIS A 1 67 ? 19.989 23.031 -1.925 1.00 61.66 67 HIS A N 1
ATOM 556 C CA . HIS A 1 67 ? 20.515 22.448 -0.692 1.00 61.66 67 HIS A CA 1
ATOM 557 C C . HIS A 1 67 ? 19.834 21.114 -0.349 1.00 61.66 67 HIS A C 1
ATOM 559 O O . HIS A 1 67 ? 20.521 20.126 -0.101 1.00 61.66 67 HIS A O 1
ATOM 565 N N . CYS A 1 68 ? 18.502 21.048 -0.415 1.00 53.91 68 CYS A N 1
ATOM 566 C CA . CYS A 1 68 ? 17.725 19.826 -0.201 1.00 53.91 68 CYS A CA 1
ATOM 567 C C . CYS A 1 68 ? 18.035 18.760 -1.254 1.00 53.91 68 CYS A C 1
ATOM 569 O O . CYS A 1 68 ? 18.194 17.595 -0.905 1.00 53.91 68 CYS A O 1
ATOM 571 N N . LYS A 1 69 ? 18.196 19.151 -2.522 1.00 51.84 69 LYS A N 1
ATOM 572 C CA . LYS A 1 69 ? 18.601 18.251 -3.605 1.00 51.84 69 LYS A CA 1
ATOM 573 C C . LYS A 1 69 ? 20.031 17.749 -3.411 1.00 51.84 69 LYS A C 1
ATOM 575 O O . LYS A 1 69 ? 20.261 16.556 -3.531 1.00 51.84 69 LYS A O 1
ATOM 580 N N . SER A 1 70 ? 20.962 18.615 -3.005 1.00 58.72 70 SER A N 1
ATOM 581 C CA . SER A 1 70 ? 22.339 18.221 -2.679 1.00 58.72 70 SER A CA 1
ATOM 582 C C . SER A 1 70 ? 22.405 17.255 -1.492 1.00 58.72 70 SER A C 1
ATOM 584 O O . SER A 1 70 ? 23.169 16.289 -1.518 1.00 58.72 70 SER A O 1
ATOM 586 N N . ILE A 1 71 ? 21.588 17.480 -0.458 1.00 48.47 71 ILE A N 1
ATOM 587 C CA . ILE A 1 71 ? 21.468 16.551 0.666 1.00 48.47 71 ILE A CA 1
ATOM 588 C C . ILE A 1 71 ? 20.831 15.240 0.198 1.00 48.47 71 ILE A C 1
ATOM 590 O O . ILE A 1 71 ? 21.379 14.185 0.506 1.00 48.47 71 ILE A O 1
ATOM 594 N N . GLY A 1 72 ? 19.733 15.298 -0.560 1.00 39.59 72 GLY A N 1
ATOM 595 C CA . GLY A 1 72 ? 18.998 14.144 -1.081 1.00 39.59 72 GLY A CA 1
ATOM 596 C C . GLY A 1 72 ? 19.846 13.256 -1.988 1.00 39.59 72 GLY A C 1
ATOM 597 O O . GLY A 1 72 ? 19.909 12.054 -1.763 1.00 39.59 72 GLY A O 1
ATOM 598 N N . GLU A 1 73 ? 20.590 13.839 -2.929 1.00 49.72 73 GLU A N 1
ATOM 599 C CA . GLU A 1 73 ? 21.569 13.137 -3.771 1.00 49.72 73 GLU A CA 1
ATOM 600 C C . GLU A 1 73 ? 22.694 12.526 -2.923 1.00 49.72 73 GLU A C 1
ATOM 602 O O . GLU A 1 73 ? 23.092 11.382 -3.136 1.00 49.72 73 GLU A O 1
ATOM 607 N N . GLY A 1 74 ? 23.155 13.244 -1.894 1.00 44.22 74 GLY A N 1
ATOM 608 C CA . GLY A 1 74 ? 24.162 12.734 -0.972 1.00 44.22 74 GLY A CA 1
ATOM 609 C C . GLY A 1 74 ? 23.665 11.597 -0.071 1.00 44.22 74 GLY A C 1
ATOM 610 O O . GLY A 1 74 ? 24.479 10.783 0.354 1.00 44.22 74 GLY A O 1
ATOM 611 N N . VAL A 1 75 ? 22.383 11.556 0.309 1.00 43.28 75 VAL A N 1
ATOM 612 C CA . VAL A 1 75 ? 21.799 10.483 1.148 1.00 43.28 75 VAL A CA 1
ATOM 613 C C . VAL A 1 75 ? 21.391 9.278 0.294 1.00 43.28 75 VAL A C 1
ATOM 615 O O . VAL A 1 75 ? 21.536 8.145 0.742 1.00 43.28 75 VAL A O 1
ATOM 618 N N . ALA A 1 76 ? 20.939 9.507 -0.942 1.00 32.44 76 ALA A N 1
ATOM 619 C CA . ALA A 1 76 ? 20.466 8.469 -1.857 1.00 32.44 76 ALA A CA 1
ATOM 620 C C . ALA A 1 76 ? 21.585 7.601 -2.462 1.00 32.44 76 ALA A C 1
ATOM 622 O O . ALA A 1 76 ? 21.293 6.610 -3.122 1.00 32.44 76 ALA A O 1
ATOM 623 N N . SER A 1 77 ? 22.858 7.960 -2.274 1.00 37.16 77 SER A N 1
ATOM 624 C CA . SER A 1 77 ? 24.005 7.226 -2.820 1.00 37.16 77 SER A CA 1
ATOM 625 C C . SER A 1 77 ? 25.178 7.195 -1.832 1.00 37.16 77 SER A C 1
ATOM 627 O O . SER A 1 77 ? 26.098 8.006 -1.957 1.00 37.16 77 SER A O 1
ATOM 629 N N . PRO A 1 78 ? 25.223 6.269 -0.853 1.00 43.88 78 PRO A N 1
ATOM 630 C CA . PRO A 1 78 ? 26.463 5.973 -0.147 1.00 43.88 78 PRO A CA 1
ATOM 631 C C . PRO A 1 78 ? 27.389 5.209 -1.100 1.00 43.88 78 PRO A C 1
ATOM 633 O O . PRO A 1 78 ? 27.539 3.992 -1.045 1.00 43.88 78 PRO A O 1
ATOM 636 N N . THR A 1 79 ? 27.993 5.922 -2.040 1.00 56.59 79 THR A N 1
ATOM 637 C CA . THR A 1 79 ? 28.982 5.353 -2.945 1.00 56.59 79 THR A CA 1
ATOM 638 C C . THR A 1 79 ? 30.318 5.266 -2.219 1.00 56.59 79 THR A C 1
ATOM 640 O O . THR A 1 79 ? 30.817 6.260 -1.693 1.00 56.59 79 THR A O 1
ATOM 643 N N . VAL A 1 80 ? 30.934 4.080 -2.232 1.00 62.28 80 VAL A N 1
ATOM 644 C CA . VAL A 1 80 ? 32.281 3.827 -1.680 1.00 62.28 80 VAL A CA 1
ATOM 645 C C . VAL A 1 80 ? 33.335 4.787 -2.280 1.00 62.28 80 VAL A C 1
ATOM 647 O O . VAL A 1 80 ? 34.369 5.046 -1.663 1.00 62.28 80 VAL A O 1
ATOM 650 N N . MET A 1 81 ? 33.053 5.356 -3.459 1.00 71.50 81 MET A N 1
ATOM 651 C CA . MET A 1 81 ? 33.800 6.450 -4.081 1.00 71.50 81 MET A CA 1
ATOM 652 C C . MET A 1 81 ? 32.835 7.509 -4.622 1.00 71.50 81 MET A C 1
ATOM 654 O O . MET A 1 81 ? 31.854 7.149 -5.262 1.00 71.50 81 MET A O 1
ATOM 658 N N . TYR A 1 82 ? 33.108 8.798 -4.427 1.00 71.12 82 TYR A N 1
ATOM 659 C CA . TYR A 1 82 ? 32.258 9.883 -4.939 1.00 71.12 82 TYR A CA 1
ATOM 660 C C . TYR A 1 82 ? 33.086 11.044 -5.486 1.00 71.12 82 TYR A C 1
ATOM 662 O O . TYR A 1 82 ? 34.157 11.358 -4.972 1.00 71.12 82 TYR A O 1
ATOM 670 N N . ALA A 1 83 ? 32.598 11.698 -6.541 1.00 69.00 83 ALA A N 1
ATOM 671 C CA . ALA A 1 83 ? 33.255 12.870 -7.110 1.00 69.00 83 ALA A CA 1
ATOM 672 C C . ALA A 1 83 ? 32.877 14.137 -6.327 1.00 69.00 83 ALA A C 1
ATOM 674 O O . ALA A 1 83 ? 31.703 14.437 -6.130 1.00 69.00 83 ALA A O 1
ATOM 675 N N . VAL A 1 84 ? 33.881 14.902 -5.910 1.00 72.56 84 VAL A N 1
ATOM 676 C CA . VAL A 1 84 ? 33.747 16.219 -5.289 1.00 72.56 84 VAL A CA 1
ATOM 677 C C . VAL A 1 84 ? 34.359 17.253 -6.221 1.00 72.56 84 VAL A C 1
ATOM 679 O O . VAL A 1 84 ? 35.473 17.082 -6.717 1.00 72.56 84 VAL A O 1
ATOM 682 N N . ARG A 1 85 ? 33.639 18.351 -6.451 1.00 68.50 85 ARG A N 1
ATOM 683 C CA . ARG A 1 85 ? 34.148 19.475 -7.235 1.00 68.50 85 ARG A CA 1
ATOM 684 C C . ARG A 1 85 ? 34.994 20.384 -6.346 1.00 68.50 85 ARG A C 1
ATOM 686 O O . ARG A 1 85 ? 34.517 20.869 -5.320 1.00 68.50 85 ARG A O 1
ATOM 693 N N . GLN A 1 86 ? 36.250 20.594 -6.717 1.00 71.00 86 GLN A N 1
ATOM 694 C CA . GLN A 1 86 ? 37.156 21.490 -6.005 1.00 71.00 86 GLN A CA 1
ATOM 695 C C . GLN A 1 86 ? 36.823 22.963 -6.291 1.00 71.00 86 GLN A C 1
ATOM 697 O O . GLN A 1 86 ? 36.077 23.291 -7.216 1.00 71.00 86 GLN A O 1
ATOM 702 N N . ARG A 1 87 ? 37.385 23.877 -5.485 1.00 72.25 87 ARG A N 1
ATOM 703 C CA . ARG A 1 87 ? 37.168 25.332 -5.628 1.00 72.25 87 ARG A CA 1
ATOM 704 C C . ARG A 1 87 ? 37.677 25.896 -6.960 1.00 72.25 87 ARG A C 1
ATOM 706 O O . ARG A 1 87 ? 37.208 26.948 -7.374 1.00 72.25 87 ARG A O 1
ATOM 713 N N . ASP A 1 88 ? 38.603 25.205 -7.616 1.00 72.00 88 ASP A N 1
ATOM 714 C CA . ASP A 1 88 ? 39.128 25.541 -8.944 1.00 72.00 88 ASP A CA 1
ATOM 715 C C . ASP A 1 88 ? 38.256 25.006 -10.100 1.00 72.00 88 ASP A C 1
ATOM 717 O O . ASP A 1 88 ? 38.557 25.234 -11.269 1.00 72.00 88 ASP A O 1
ATOM 721 N N . GLY A 1 89 ? 37.158 24.310 -9.786 1.00 65.19 89 GLY A N 1
ATOM 722 C CA . GLY A 1 89 ? 36.227 23.747 -10.757 1.00 65.19 89 GLY A CA 1
ATOM 723 C C . GLY A 1 89 ? 36.584 22.346 -11.257 1.00 65.19 89 GLY A C 1
ATOM 724 O O . GLY A 1 89 ? 35.765 21.782 -11.988 1.00 65.19 89 GLY A O 1
ATOM 725 N N . SER A 1 90 ? 37.725 21.775 -10.852 1.00 66.31 90 SER A N 1
ATOM 726 C CA . SER A 1 90 ? 38.137 20.408 -11.193 1.00 66.31 90 SER A CA 1
ATOM 727 C C . SER A 1 90 ? 37.343 19.350 -10.412 1.00 66.31 90 SER A C 1
ATOM 729 O O . SER A 1 90 ? 36.904 19.579 -9.282 1.00 66.31 90 SER A O 1
ATOM 731 N N . ASN A 1 91 ? 37.131 18.177 -11.016 1.00 64.56 91 ASN A N 1
ATOM 732 C CA . ASN A 1 91 ? 36.469 17.046 -10.363 1.00 64.56 91 ASN A CA 1
ATOM 733 C C . ASN A 1 91 ? 37.520 16.132 -9.720 1.00 64.56 91 ASN A C 1
ATOM 735 O O . ASN A 1 91 ? 38.431 15.659 -10.396 1.00 64.56 91 ASN A O 1
ATOM 739 N N . TYR A 1 92 ? 37.372 15.855 -8.426 1.00 74.44 92 TYR A N 1
ATOM 740 C CA . TYR A 1 92 ? 38.247 14.978 -7.653 1.00 74.44 92 TYR A CA 1
ATOM 741 C C . TYR A 1 92 ? 37.442 13.821 -7.061 1.00 74.44 92 TYR A C 1
ATOM 743 O O . TYR A 1 92 ? 36.456 14.049 -6.369 1.00 74.44 92 TYR A O 1
ATOM 751 N N . ILE A 1 93 ? 37.856 12.577 -7.294 1.00 77.88 93 ILE A N 1
ATOM 752 C CA . ILE A 1 93 ? 37.187 11.410 -6.705 1.00 77.88 93 ILE A CA 1
ATOM 753 C C . ILE A 1 93 ? 37.729 11.178 -5.292 1.00 77.88 93 ILE A C 1
ATOM 755 O O . ILE A 1 93 ? 38.921 10.937 -5.100 1.00 77.88 93 ILE A O 1
ATOM 759 N N . VAL A 1 94 ? 36.844 11.244 -4.301 1.00 80.94 94 VAL A N 1
ATOM 760 C CA . VAL A 1 94 ? 37.103 10.798 -2.933 1.00 80.94 94 VAL A CA 1
ATOM 761 C C . VAL A 1 94 ? 36.852 9.298 -2.880 1.00 80.94 94 VAL A C 1
ATOM 763 O O . VAL A 1 94 ? 35.724 8.847 -3.047 1.00 80.94 94 VAL A O 1
ATOM 766 N N . ASP A 1 95 ? 37.916 8.530 -2.669 1.00 83.75 95 ASP A N 1
ATOM 767 C CA . ASP A 1 95 ? 37.929 7.066 -2.700 1.00 83.75 95 ASP A CA 1
ATOM 768 C C . ASP A 1 95 ? 38.429 6.443 -1.386 1.00 83.75 95 ASP A C 1
ATOM 770 O O . ASP A 1 95 ? 38.861 5.291 -1.353 1.00 83.75 95 ASP A O 1
ATOM 774 N N . ASP A 1 96 ? 38.376 7.206 -0.292 1.00 87.81 96 ASP A N 1
ATOM 775 C CA . ASP A 1 96 ? 38.880 6.813 1.023 1.00 87.81 96 ASP A CA 1
ATOM 776 C C . ASP A 1 96 ? 38.328 5.468 1.491 1.00 87.81 96 ASP A C 1
ATOM 778 O O . ASP A 1 96 ? 39.108 4.592 1.853 1.00 87.81 96 ASP A O 1
ATOM 782 N N . TYR A 1 97 ? 37.008 5.265 1.436 1.00 87.75 97 TYR A N 1
ATOM 783 C CA . TYR A 1 97 ? 36.401 4.007 1.873 1.00 87.75 97 TYR A CA 1
ATOM 784 C C . TYR A 1 97 ? 36.924 2.819 1.053 1.00 87.75 97 TYR A C 1
ATOM 786 O O . TYR A 1 97 ? 37.363 1.825 1.627 1.00 87.75 97 TYR A O 1
ATOM 794 N N . TYR A 1 98 ? 36.978 2.952 -0.279 1.00 86.31 98 TYR A N 1
ATOM 795 C CA . TYR A 1 98 ? 37.516 1.917 -1.172 1.00 86.31 98 TYR A CA 1
ATOM 796 C C . TYR A 1 98 ? 38.976 1.592 -0.844 1.00 86.31 98 TYR A C 1
ATOM 798 O O . TYR A 1 98 ? 39.334 0.425 -0.673 1.00 86.31 98 TYR A O 1
ATOM 806 N N . LYS A 1 99 ? 39.815 2.624 -0.701 1.00 89.06 99 LYS A N 1
ATOM 807 C CA . LYS A 1 99 ? 41.230 2.472 -0.341 1.00 89.06 99 LYS A CA 1
ATOM 808 C C . LYS A 1 99 ? 41.416 1.836 1.030 1.00 89.06 99 LYS A C 1
ATOM 810 O O . LYS A 1 99 ? 42.322 1.026 1.190 1.00 89.06 99 LYS A O 1
ATOM 815 N N . GLY A 1 100 ? 40.554 2.154 1.994 1.00 91.06 100 GLY A N 1
ATOM 816 C CA . GLY A 1 100 ? 40.552 1.523 3.310 1.00 91.06 100 GLY A CA 1
ATOM 817 C C . GLY A 1 100 ? 40.258 0.024 3.242 1.00 91.06 100 GLY A C 1
ATOM 818 O O . GLY A 1 100 ? 40.983 -0.771 3.840 1.00 91.06 100 GLY A O 1
ATOM 819 N N . TYR A 1 101 ? 39.259 -0.385 2.455 1.00 93.00 101 TYR A N 1
ATOM 820 C CA . TYR A 1 101 ? 38.965 -1.806 2.234 1.00 93.00 101 TYR A CA 1
ATOM 821 C C . TYR A 1 101 ? 40.090 -2.522 1.471 1.00 93.00 101 TYR A C 1
ATOM 823 O O . TYR A 1 101 ? 40.485 -3.621 1.853 1.00 93.00 101 TYR A O 1
ATOM 831 N N . LYS A 1 102 ? 40.686 -1.885 0.455 1.00 91.75 102 LYS A N 1
ATOM 832 C CA . LYS A 1 102 ? 41.867 -2.432 -0.235 1.00 91.75 102 LYS A CA 1
ATOM 833 C C . LYS A 1 102 ? 43.089 -2.551 0.671 1.00 91.75 102 LYS A C 1
ATOM 835 O O . LYS A 1 102 ? 43.845 -3.511 0.552 1.00 91.75 102 LYS A O 1
ATOM 840 N N . TRP A 1 103 ? 43.268 -1.626 1.611 1.00 95.69 103 TRP A N 1
ATOM 841 C CA . TRP A 1 103 ? 44.330 -1.741 2.603 1.00 95.69 103 TRP A CA 1
ATOM 842 C C . TRP A 1 103 ? 44.141 -2.987 3.477 1.00 95.69 103 TRP A C 1
ATOM 844 O O . TRP A 1 103 ? 45.115 -3.712 3.683 1.00 95.69 103 TRP A O 1
ATOM 854 N N . LEU A 1 104 ? 42.911 -3.281 3.928 1.00 94.94 104 LEU A N 1
ATOM 855 C CA . LEU A 1 104 ? 42.613 -4.512 4.676 1.00 94.94 104 LEU A CA 1
ATOM 856 C C . LEU A 1 104 ? 42.980 -5.766 3.874 1.00 94.94 104 LEU A C 1
ATOM 858 O O . LEU A 1 104 ? 43.664 -6.638 4.403 1.00 94.94 104 LEU A O 1
ATOM 862 N N . GLU A 1 105 ? 42.585 -5.833 2.601 1.00 93.75 105 GLU A N 1
ATOM 863 C CA . GLU A 1 105 ? 42.894 -6.961 1.707 1.00 93.75 105 GLU A CA 1
ATOM 864 C C . GLU A 1 105 ? 44.405 -7.219 1.581 1.00 93.75 105 GLU A C 1
ATOM 866 O O . GLU A 1 105 ? 44.843 -8.365 1.526 1.00 93.75 105 GLU A O 1
ATOM 871 N N . GLN A 1 106 ? 45.208 -6.155 1.539 1.00 94.88 106 GLN A N 1
ATOM 872 C CA . GLN A 1 106 ? 46.644 -6.238 1.262 1.00 94.88 106 GLN A CA 1
ATOM 873 C C . GLN A 1 106 ? 47.508 -6.398 2.520 1.00 94.88 106 GLN A C 1
ATOM 875 O O . GLN A 1 106 ? 48.615 -6.920 2.431 1.00 94.88 106 GLN A O 1
ATOM 880 N N . ASN A 1 107 ? 47.037 -5.921 3.678 1.00 95.94 107 ASN A N 1
ATOM 881 C CA . ASN A 1 107 ? 47.867 -5.760 4.881 1.00 95.94 107 ASN A CA 1
ATOM 882 C C . ASN A 1 107 ? 47.391 -6.589 6.081 1.00 95.94 107 ASN A C 1
ATOM 884 O O . ASN A 1 107 ? 47.983 -6.494 7.155 1.00 95.94 107 ASN A O 1
ATOM 888 N N . THR A 1 108 ? 46.335 -7.393 5.928 1.00 96.12 108 THR A N 1
ATOM 889 C CA . THR A 1 108 ? 45.845 -8.287 6.990 1.00 96.12 108 THR A CA 1
ATOM 890 C C . THR A 1 108 ? 45.868 -9.750 6.537 1.00 96.12 108 THR A C 1
ATOM 892 O O . THR A 1 108 ? 45.751 -10.000 5.338 1.00 96.12 108 THR A O 1
ATOM 895 N N . PRO A 1 109 ? 46.008 -10.732 7.446 1.00 94.06 109 PRO A N 1
ATOM 896 C CA . PRO A 1 109 ? 45.884 -12.154 7.107 1.00 94.06 109 PRO A CA 1
ATOM 897 C C . PRO A 1 109 ? 44.524 -12.499 6.479 1.00 94.06 109 PRO A C 1
ATOM 899 O O . PRO A 1 109 ? 43.529 -11.860 6.806 1.00 94.06 109 PRO A O 1
ATOM 902 N N . GLU A 1 110 ? 44.451 -13.521 5.621 1.00 89.81 110 GLU A N 1
ATOM 903 C CA . GLU A 1 110 ? 43.186 -13.949 4.984 1.00 89.81 110 GLU A CA 1
ATOM 904 C C . GLU A 1 110 ? 42.122 -14.388 6.001 1.00 89.81 110 GLU A C 1
ATOM 906 O O . GLU A 1 110 ? 40.933 -14.147 5.810 1.00 89.81 110 GLU A O 1
ATOM 911 N N . ASP A 1 111 ? 42.553 -14.970 7.122 1.00 90.56 111 ASP A N 1
ATOM 912 C CA . ASP A 1 111 ? 41.683 -15.406 8.216 1.00 90.56 111 ASP A CA 1
ATOM 913 C C . ASP A 1 111 ? 41.324 -14.278 9.206 1.00 90.56 111 ASP A C 1
ATOM 915 O O . ASP A 1 111 ? 40.761 -14.538 10.275 1.00 90.56 111 ASP A O 1
ATOM 919 N N . ALA A 1 112 ? 41.675 -13.025 8.889 1.00 93.06 112 ALA A N 1
ATOM 920 C CA . ALA A 1 112 ? 41.412 -11.893 9.761 1.00 93.06 112 ALA A CA 1
ATOM 921 C C . ALA A 1 112 ? 39.912 -11.593 9.846 1.00 93.06 112 ALA A C 1
ATOM 923 O O . ALA A 1 112 ? 39.200 -11.490 8.841 1.00 93.06 112 ALA A O 1
ATOM 924 N N . ARG A 1 113 ? 39.449 -11.396 11.082 1.00 93.44 113 ARG A N 1
ATOM 925 C CA . ARG A 1 113 ? 38.074 -11.016 11.395 1.00 93.44 113 ARG A CA 1
ATOM 926 C C . ARG A 1 113 ? 38.024 -9.528 11.707 1.00 93.44 113 ARG A C 1
ATOM 928 O O . ARG A 1 113 ? 38.757 -9.044 12.572 1.00 93.44 113 ARG A O 1
ATOM 935 N N . VAL A 1 114 ? 37.150 -8.803 11.026 1.00 94.50 114 VAL A N 1
ATOM 936 C CA . VAL A 1 114 ? 37.039 -7.349 11.135 1.00 94.50 114 VAL A CA 1
ATOM 937 C C . VAL A 1 114 ? 35.705 -6.995 11.777 1.00 94.50 114 VAL A C 1
ATOM 939 O O . VAL A 1 114 ? 34.636 -7.345 11.278 1.00 94.50 114 VAL A O 1
ATOM 942 N N . MET A 1 115 ? 35.769 -6.295 12.906 1.00 93.88 115 MET A N 1
ATOM 943 C CA . MET A 1 115 ? 34.604 -5.694 13.542 1.00 93.88 115 MET A CA 1
ATOM 944 C C . MET A 1 115 ? 34.388 -4.292 12.986 1.00 93.88 115 MET A C 1
ATOM 946 O O . MET A 1 115 ? 35.311 -3.479 12.944 1.00 93.88 115 MET A O 1
ATOM 950 N N . ALA A 1 116 ? 33.146 -4.003 12.629 1.00 91.81 116 ALA A N 1
ATOM 951 C CA . ALA A 1 116 ? 32.699 -2.679 12.242 1.00 91.81 116 ALA A CA 1
ATOM 952 C C . ALA A 1 116 ? 31.209 -2.516 12.570 1.00 91.81 116 ALA A C 1
ATOM 954 O O . ALA A 1 116 ? 30.575 -3.463 13.049 1.00 91.81 116 ALA A O 1
ATOM 955 N N . TRP A 1 117 ? 30.650 -1.325 12.349 1.00 90.06 117 TRP A N 1
ATOM 956 C CA . TRP A 1 117 ? 29.198 -1.167 12.425 1.00 90.06 117 TRP A CA 1
ATOM 957 C C . TRP A 1 117 ? 28.508 -1.916 11.268 1.00 90.06 117 TRP A C 1
ATOM 959 O O . TRP A 1 117 ? 29.088 -2.075 10.194 1.00 90.06 117 TRP A O 1
ATOM 969 N N . TRP A 1 118 ? 27.294 -2.427 11.502 1.00 75.81 118 TRP A N 1
ATOM 970 C CA . TRP A 1 118 ? 26.669 -3.449 10.645 1.00 75.81 118 TRP A CA 1
ATOM 971 C C . TRP A 1 118 ? 26.357 -2.966 9.215 1.00 75.81 118 TRP A C 1
ATOM 973 O O . TRP A 1 118 ? 26.424 -3.763 8.280 1.00 75.81 118 TRP A O 1
ATOM 983 N N . ASP A 1 119 ? 26.119 -1.662 9.028 1.00 73.44 119 ASP A N 1
ATOM 984 C CA . ASP A 1 119 ? 25.728 -1.035 7.754 1.00 73.44 119 ASP A CA 1
ATOM 985 C C . ASP A 1 119 ? 26.715 -1.254 6.586 1.00 73.44 119 ASP A C 1
ATOM 987 O O . ASP A 1 119 ? 26.354 -1.013 5.433 1.00 73.44 119 ASP A O 1
ATOM 991 N N . TYR A 1 120 ? 27.968 -1.641 6.850 1.00 81.25 120 TYR A N 1
ATOM 992 C CA . TYR A 1 120 ? 29.010 -1.738 5.817 1.00 81.25 120 TYR A CA 1
ATOM 993 C C . TYR A 1 120 ? 29.897 -2.994 5.915 1.00 81.25 120 TYR A C 1
ATOM 995 O O . TYR A 1 120 ? 31.037 -3.031 5.440 1.00 81.25 120 TYR A O 1
ATOM 1003 N N . GLY A 1 121 ? 29.364 -4.070 6.501 1.00 82.12 121 GLY A N 1
ATOM 1004 C CA . GLY A 1 121 ? 30.054 -5.362 6.538 1.00 82.12 121 GLY A CA 1
ATOM 1005 C C . GLY A 1 121 ? 30.184 -6.053 5.174 1.00 82.12 121 GLY A C 1
ATOM 1006 O O . GLY A 1 121 ? 31.144 -6.791 4.959 1.00 82.12 121 GLY A O 1
ATOM 1007 N N . TYR A 1 122 ? 29.284 -5.775 4.221 1.00 83.00 122 TYR A N 1
ATOM 1008 C CA . TYR A 1 122 ? 29.346 -6.355 2.871 1.00 83.00 122 TYR A CA 1
ATOM 1009 C C . TYR A 1 122 ? 30.534 -5.830 2.056 1.00 83.00 122 TYR A C 1
ATOM 1011 O O . TYR A 1 122 ? 31.059 -6.535 1.201 1.00 83.00 122 TYR A O 1
ATOM 1019 N N . GLN A 1 123 ? 31.006 -4.608 2.316 1.00 86.44 123 GLN A N 1
ATOM 1020 C CA . GLN A 1 123 ? 32.222 -4.089 1.689 1.00 86.44 123 GLN A CA 1
ATOM 1021 C C . GLN A 1 123 ? 33.471 -4.764 2.257 1.00 86.44 123 GLN A C 1
ATOM 1023 O O . GLN A 1 123 ? 34.438 -4.977 1.528 1.00 86.44 123 GLN A O 1
ATOM 1028 N N . ILE A 1 124 ? 33.460 -5.132 3.538 1.00 88.88 124 ILE A N 1
ATOM 1029 C CA . ILE A 1 124 ? 34.563 -5.870 4.162 1.00 88.88 124 ILE A CA 1
ATOM 1030 C C . ILE A 1 124 ? 34.659 -7.274 3.550 1.00 88.88 124 ILE A C 1
ATOM 1032 O O . ILE A 1 124 ? 35.743 -7.703 3.157 1.00 88.88 124 ILE A O 1
ATOM 1036 N N . THR A 1 125 ? 33.534 -7.973 3.396 1.00 86.50 125 THR A N 1
ATOM 1037 C CA . THR A 1 125 ? 33.528 -9.305 2.776 1.00 86.50 125 THR A CA 1
ATOM 1038 C C . THR A 1 125 ? 33.747 -9.244 1.264 1.00 86.50 125 THR A C 1
ATOM 1040 O O . THR A 1 125 ? 34.538 -10.016 0.736 1.00 86.50 125 THR A O 1
ATOM 1043 N N . GLY A 1 126 ? 33.112 -8.305 0.561 1.00 84.44 126 GLY A N 1
ATOM 1044 C CA . GLY A 1 126 ? 33.151 -8.220 -0.900 1.00 84.44 126 GLY A CA 1
ATOM 1045 C C . GLY A 1 126 ? 34.383 -7.523 -1.486 1.00 84.44 126 GLY A C 1
ATOM 1046 O O . GLY A 1 126 ? 34.905 -7.971 -2.501 1.00 84.44 126 GLY A O 1
ATOM 1047 N N . ILE A 1 127 ? 34.860 -6.428 -0.877 1.00 88.12 127 ILE A N 1
ATOM 1048 C CA . ILE A 1 127 ? 35.994 -5.634 -1.397 1.00 88.12 127 ILE A CA 1
ATOM 1049 C C . ILE A 1 127 ? 37.297 -6.010 -0.695 1.00 88.12 127 ILE A C 1
ATOM 1051 O O . ILE A 1 127 ? 38.320 -6.151 -1.363 1.00 88.12 127 ILE A O 1
ATOM 1055 N N . ALA A 1 128 ? 37.272 -6.137 0.637 1.00 89.88 128 ALA A N 1
ATOM 1056 C CA . ALA A 1 128 ? 38.470 -6.489 1.399 1.00 89.88 128 ALA A CA 1
ATOM 1057 C C . ALA A 1 128 ? 38.741 -8.003 1.435 1.00 89.88 128 ALA A C 1
ATOM 1059 O O . ALA A 1 128 ? 39.833 -8.405 1.833 1.00 89.88 128 ALA A O 1
ATOM 1060 N N . ASN A 1 129 ? 37.768 -8.833 1.033 1.00 91.38 129 ASN A N 1
ATOM 1061 C CA . ASN A 1 129 ? 37.828 -10.292 1.120 1.00 91.38 129 ASN A CA 1
ATOM 1062 C C . ASN A 1 129 ? 38.240 -10.765 2.528 1.00 91.38 129 ASN A C 1
ATOM 1064 O O . ASN A 1 129 ? 39.175 -11.550 2.690 1.00 91.38 129 ASN A O 1
ATOM 1068 N N . ARG A 1 130 ? 37.609 -10.198 3.568 1.00 93.00 130 ARG A N 1
ATOM 1069 C CA . ARG A 1 130 ? 37.837 -10.548 4.981 1.00 93.00 130 ARG A CA 1
ATOM 1070 C C . ARG A 1 130 ? 36.539 -10.894 5.685 1.00 93.00 130 ARG A C 1
ATOM 1072 O O . ARG A 1 130 ? 35.466 -10.442 5.296 1.00 93.00 130 ARG A O 1
ATOM 1079 N N . THR A 1 131 ? 36.644 -11.673 6.758 1.00 89.69 131 THR A N 1
ATOM 1080 C CA . THR A 1 131 ? 35.473 -12.046 7.559 1.00 89.69 131 THR A CA 1
ATOM 1081 C C . THR A 1 131 ? 34.957 -10.818 8.306 1.00 89.69 131 THR A C 1
ATOM 1083 O O . THR A 1 131 ? 35.687 -10.244 9.114 1.00 89.69 131 THR A O 1
ATOM 1086 N N . SER A 1 132 ? 33.705 -10.423 8.071 1.00 89.81 132 SER A N 1
ATOM 1087 C CA . SER A 1 132 ? 33.031 -9.398 8.878 1.00 89.81 132 SER A CA 1
ATOM 1088 C C . SER A 1 132 ? 32.279 -10.041 10.044 1.00 89.81 132 SER A C 1
ATOM 1090 O O . SER A 1 132 ? 31.731 -11.131 9.897 1.00 89.81 132 SER A O 1
ATOM 1092 N N . ILE A 1 133 ? 32.239 -9.373 11.202 1.00 87.06 133 ILE A N 1
ATOM 1093 C CA . ILE A 1 133 ? 31.478 -9.861 12.370 1.00 87.06 133 ILE A CA 1
ATOM 1094 C C . ILE A 1 133 ? 29.966 -9.666 12.199 1.00 87.06 133 ILE A C 1
ATOM 1096 O O . ILE A 1 133 ? 29.197 -10.503 12.656 1.00 87.06 133 ILE A O 1
ATOM 1100 N N . ALA A 1 134 ? 29.549 -8.598 11.523 1.00 81.62 134 ALA A N 1
ATOM 1101 C CA . ALA A 1 134 ? 28.177 -8.409 11.065 1.00 81.62 134 ALA A CA 1
ATOM 1102 C C . ALA A 1 134 ? 28.185 -7.863 9.643 1.00 81.62 134 ALA A C 1
ATOM 1104 O O . ALA A 1 134 ? 29.091 -7.120 9.259 1.00 81.62 134 ALA A O 1
ATOM 1105 N N . ASP A 1 135 ? 27.174 -8.232 8.874 1.00 69.44 135 ASP A N 1
ATOM 1106 C CA . ASP A 1 135 ? 26.910 -7.711 7.542 1.00 69.44 135 ASP A CA 1
ATOM 1107 C C . ASP A 1 135 ? 25.556 -6.987 7.498 1.00 69.44 135 ASP A C 1
ATOM 1109 O O . ASP A 1 135 ? 24.745 -7.075 8.422 1.00 69.44 135 ASP A O 1
ATOM 1113 N N . GLY A 1 136 ? 25.309 -6.245 6.417 1.00 60.28 136 GLY A N 1
ATOM 1114 C CA . GLY A 1 136 ? 24.075 -5.470 6.236 1.00 60.28 136 GLY A CA 1
ATOM 1115 C C . GLY A 1 136 ? 22.787 -6.310 6.218 1.00 60.28 136 GLY A C 1
ATOM 1116 O O . GLY A 1 136 ? 21.704 -5.737 6.227 1.00 60.28 136 GLY A O 1
ATOM 1117 N N . ASN A 1 137 ? 22.905 -7.644 6.215 1.00 54.41 137 ASN A N 1
ATOM 1118 C CA . ASN A 1 137 ? 21.815 -8.620 6.203 1.00 54.41 137 ASN A CA 1
ATOM 1119 C C . ASN A 1 137 ? 21.718 -9.408 7.525 1.00 54.41 137 ASN A C 1
ATOM 1121 O O . ASN A 1 137 ? 21.042 -10.435 7.590 1.00 54.41 137 ASN A O 1
ATOM 1125 N N . THR A 1 138 ? 22.390 -8.971 8.593 1.00 58.81 138 THR A N 1
ATOM 1126 C CA . THR A 1 138 ? 22.354 -9.657 9.890 1.00 58.81 138 THR A CA 1
ATOM 1127 C C . THR A 1 138 ? 21.009 -9.415 10.595 1.00 58.81 138 THR A C 1
ATOM 1129 O O . THR A 1 138 ? 20.847 -8.450 11.334 1.00 58.81 138 THR A O 1
ATOM 1132 N N . TRP A 1 139 ? 20.040 -10.323 10.436 1.00 56.66 139 TRP A N 1
ATOM 1133 C CA . TRP A 1 139 ? 18.707 -10.275 11.078 1.00 56.66 139 TRP A CA 1
ATOM 1134 C C . TRP A 1 139 ? 18.701 -10.718 12.559 1.00 56.66 139 TRP A C 1
ATOM 1136 O O . TRP A 1 139 ? 17.741 -11.311 13.044 1.00 56.66 139 TRP A O 1
ATOM 1146 N N . ASN A 1 140 ? 19.780 -10.452 13.305 1.00 74.75 140 ASN A N 1
ATOM 1147 C CA . ASN A 1 140 ? 19.899 -10.809 14.722 1.00 74.75 140 ASN A CA 1
ATOM 1148 C C . ASN A 1 140 ? 20.119 -9.557 15.585 1.00 74.75 140 ASN A C 1
ATOM 1150 O O . ASN A 1 140 ? 21.249 -9.086 15.757 1.00 74.75 140 ASN A O 1
ATOM 1154 N N . HIS A 1 141 ? 19.028 -9.047 16.168 1.00 78.69 141 HIS A N 1
ATOM 1155 C CA . HIS A 1 141 ? 19.034 -7.852 17.022 1.00 78.69 141 HIS A CA 1
ATOM 1156 C C . HIS A 1 141 ? 19.990 -7.979 18.214 1.00 78.69 141 HIS A C 1
ATOM 1158 O O . HIS A 1 141 ? 20.692 -7.028 18.553 1.00 78.69 141 HIS A O 1
ATOM 1164 N N . GLU A 1 142 ? 20.094 -9.162 18.825 1.00 81.94 142 GLU A N 1
ATOM 1165 C CA . GLU A 1 142 ? 21.007 -9.395 19.950 1.00 81.94 142 GLU A CA 1
ATOM 1166 C C . GLU A 1 142 ? 22.478 -9.292 19.540 1.00 81.94 142 GLU A C 1
ATOM 1168 O O . GLU A 1 142 ? 23.319 -8.788 20.300 1.00 81.94 142 GLU A O 1
ATOM 1173 N N . HIS A 1 143 ? 22.800 -9.764 18.334 1.00 84.75 143 HIS A N 1
ATOM 1174 C CA . HIS A 1 143 ? 24.138 -9.660 17.770 1.00 84.75 143 HIS A CA 1
ATOM 1175 C C . HIS A 1 143 ? 24.491 -8.194 17.491 1.00 84.75 143 HIS A C 1
ATOM 1177 O O . HIS A 1 143 ? 25.523 -7.712 17.967 1.00 84.75 143 HIS A O 1
ATOM 1183 N N . ILE A 1 144 ? 23.600 -7.454 16.822 1.00 86.75 144 ILE A N 1
ATOM 1184 C CA . ILE A 1 144 ? 23.777 -6.020 16.539 1.00 86.75 144 ILE A CA 1
ATOM 1185 C C . ILE A 1 144 ? 23.895 -5.218 17.839 1.00 86.75 144 ILE A C 1
ATOM 1187 O O . ILE A 1 144 ? 24.797 -4.392 17.982 1.00 86.75 144 ILE A O 1
ATOM 1191 N N . ALA A 1 145 ? 23.052 -5.492 18.835 1.00 88.81 145 ALA A N 1
ATOM 1192 C CA . ALA A 1 145 ? 23.123 -4.836 20.137 1.00 88.81 145 ALA A CA 1
ATOM 1193 C C . ALA A 1 145 ? 24.421 -5.146 20.884 1.00 88.81 145 ALA A C 1
ATOM 1195 O O . ALA A 1 145 ? 24.930 -4.305 21.626 1.00 88.81 145 ALA A O 1
ATOM 1196 N N . THR A 1 146 ? 25.001 -6.326 20.670 1.00 89.94 146 THR A N 1
ATOM 1197 C CA . THR A 1 146 ? 26.319 -6.661 21.219 1.00 89.94 146 THR A CA 1
ATOM 1198 C C . THR A 1 146 ? 27.409 -5.818 20.580 1.00 89.94 146 THR A C 1
ATOM 1200 O O . THR A 1 146 ? 28.227 -5.266 21.313 1.00 89.94 146 THR A O 1
ATOM 1203 N N . LEU A 1 147 ? 27.374 -5.632 19.257 1.00 91.06 147 LEU A N 1
ATOM 1204 C CA . LEU A 1 147 ? 28.285 -4.722 18.561 1.00 91.06 147 LEU A CA 1
ATOM 1205 C C . LEU A 1 147 ? 28.108 -3.279 19.038 1.00 91.06 147 LEU A C 1
ATOM 1207 O O . LEU A 1 147 ? 29.085 -2.655 19.459 1.00 91.06 147 LEU A O 1
ATOM 1211 N N . GLY A 1 148 ? 26.862 -2.794 19.072 1.00 91.56 148 GLY A N 1
ATOM 1212 C CA . GLY A 1 148 ? 26.508 -1.457 19.548 1.00 91.56 148 GLY A CA 1
ATOM 1213 C C . GLY A 1 148 ? 27.066 -1.215 20.942 1.00 91.56 148 GLY A C 1
ATOM 1214 O O . GLY A 1 148 ? 27.892 -0.325 21.124 1.00 91.56 148 GLY A O 1
ATOM 1215 N N . ARG A 1 149 ? 26.752 -2.111 21.887 1.00 91.81 149 ARG A N 1
ATOM 1216 C CA . ARG A 1 149 ? 27.281 -2.075 23.254 1.00 91.81 149 ARG A CA 1
ATOM 1217 C C . ARG A 1 149 ? 28.805 -2.059 23.289 1.00 91.81 149 ARG A C 1
ATOM 1219 O O . ARG A 1 149 ? 29.370 -1.330 24.102 1.00 91.81 149 ARG A O 1
ATOM 1226 N N . THR A 1 150 ? 29.486 -2.892 22.501 1.00 92.50 150 THR A N 1
ATOM 1227 C CA . THR A 1 150 ? 30.957 -2.941 22.529 1.00 92.50 150 THR A CA 1
ATOM 1228 C C . THR A 1 150 ? 31.584 -1.645 22.029 1.00 92.50 150 THR A C 1
ATOM 1230 O O . THR A 1 150 ? 32.512 -1.156 22.666 1.00 92.50 150 THR A O 1
ATOM 1233 N N . LEU A 1 151 ? 31.048 -1.045 20.964 1.00 93.56 151 LEU A N 1
ATOM 1234 C CA . LEU A 1 151 ? 31.568 0.198 20.389 1.00 93.56 151 LEU A CA 1
ATOM 1235 C C . LEU A 1 151 ? 31.290 1.415 21.286 1.00 93.56 151 LEU A C 1
ATOM 1237 O O . LEU A 1 151 ? 32.113 2.329 21.358 1.00 93.56 151 LEU A O 1
ATOM 1241 N N . THR A 1 152 ? 30.173 1.417 22.016 1.00 93.88 152 THR A N 1
ATOM 1242 C CA . THR A 1 152 ? 29.774 2.527 22.900 1.00 93.88 152 THR A CA 1
ATOM 1243 C C . THR A 1 152 ? 30.200 2.344 24.360 1.00 93.88 152 THR A C 1
ATOM 1245 O O . THR A 1 152 ? 30.064 3.266 25.161 1.00 93.88 152 THR A O 1
ATOM 1248 N N . SER A 1 153 ? 30.758 1.189 24.733 1.00 91.50 153 SER A N 1
ATOM 1249 C CA . SER A 1 153 ? 31.339 0.958 26.065 1.00 91.50 153 SER A CA 1
ATOM 1250 C C . SER A 1 153 ? 32.714 1.605 26.219 1.00 91.50 153 SER A C 1
ATOM 1252 O O . SER A 1 153 ? 33.377 1.947 25.241 1.00 91.50 153 SER A O 1
ATOM 1254 N N . ASP A 1 154 ? 33.178 1.730 27.464 1.00 88.88 154 ASP A N 1
ATOM 1255 C CA . ASP A 1 154 ? 34.540 2.169 27.749 1.00 88.88 154 ASP A CA 1
ATOM 1256 C C . ASP A 1 154 ? 35.591 1.264 27.084 1.00 88.88 154 ASP A C 1
ATOM 1258 O O . ASP A 1 154 ? 35.398 0.055 26.940 1.00 88.88 154 ASP A O 1
ATOM 1262 N N . VAL A 1 155 ? 36.735 1.846 26.710 1.00 88.50 155 VAL A N 1
ATOM 1263 C CA . VAL A 1 155 ? 37.802 1.167 25.947 1.00 88.50 155 VAL A CA 1
ATOM 1264 C C . VAL A 1 155 ? 38.221 -0.179 26.559 1.00 88.50 155 VAL A C 1
ATOM 1266 O O . VAL A 1 155 ? 38.460 -1.137 25.825 1.00 88.50 155 VAL A O 1
ATOM 1269 N N . LYS A 1 156 ? 38.312 -0.282 27.894 1.00 85.38 156 LYS A N 1
ATOM 1270 C CA . LYS A 1 156 ? 38.745 -1.519 28.570 1.00 85.38 156 LYS A CA 1
ATOM 1271 C C . LYS A 1 156 ? 37.668 -2.600 28.498 1.00 85.38 156 LYS A C 1
ATOM 1273 O O . LYS A 1 156 ? 37.974 -3.755 28.204 1.00 85.38 156 LYS A O 1
ATOM 1278 N N . ARG A 1 157 ? 36.409 -2.243 28.760 1.00 86.88 157 ARG A N 1
ATOM 1279 C CA . ARG A 1 157 ? 35.263 -3.155 28.651 1.00 86.88 157 ARG A CA 1
ATOM 1280 C C . ARG A 1 157 ? 35.045 -3.613 27.214 1.00 86.88 157 ARG A C 1
ATOM 1282 O O . ARG A 1 157 ? 34.803 -4.797 27.000 1.00 86.88 157 ARG A O 1
ATOM 1289 N N . ALA A 1 158 ? 35.187 -2.702 26.254 1.00 90.88 158 ALA A N 1
ATOM 1290 C CA . ALA A 1 158 ? 35.114 -3.002 24.833 1.00 90.88 158 ALA A CA 1
ATOM 1291 C C . ALA A 1 158 ? 36.208 -3.998 24.423 1.00 90.88 158 ALA A C 1
ATOM 1293 O O . ALA A 1 158 ? 35.902 -5.058 23.888 1.00 90.88 158 ALA A O 1
ATOM 1294 N N . HIS A 1 159 ? 37.472 -3.726 24.772 1.00 93.12 159 HIS A N 1
ATOM 1295 C CA . HIS A 1 159 ? 38.601 -4.621 24.482 1.00 93.12 159 HIS A CA 1
ATOM 1296 C C . HIS A 1 159 ? 38.400 -6.040 25.023 1.00 93.12 159 HIS A C 1
ATOM 1298 O O . HIS A 1 159 ? 38.630 -7.013 24.306 1.00 93.12 159 HIS A O 1
ATOM 1304 N N . ASN A 1 160 ? 37.896 -6.166 26.255 1.00 88.75 160 ASN A N 1
ATOM 1305 C CA . ASN A 1 160 ? 37.637 -7.466 26.873 1.00 88.75 160 ASN A CA 1
ATOM 1306 C C . ASN A 1 160 ? 36.642 -8.333 26.098 1.00 88.75 160 ASN A C 1
ATOM 1308 O O . ASN A 1 160 ? 36.732 -9.551 26.207 1.00 88.75 160 ASN A O 1
ATOM 1312 N N . ALA A 1 161 ? 35.724 -7.735 25.337 1.00 89.88 161 ALA A N 1
ATOM 1313 C CA . ALA A 1 161 ? 34.832 -8.466 24.444 1.00 89.88 161 ALA A CA 1
ATOM 1314 C C . ALA A 1 161 ? 35.455 -8.650 23.049 1.00 89.88 161 ALA A C 1
ATOM 1316 O O . ALA A 1 161 ? 35.477 -9.758 22.514 1.00 89.88 161 ALA A O 1
ATOM 1317 N N . ILE A 1 162 ? 36.007 -7.576 22.478 1.00 93.88 162 ILE A N 1
ATOM 1318 C CA . ILE A 1 162 ? 36.485 -7.533 21.090 1.00 93.88 162 ILE A CA 1
ATOM 1319 C C . ILE A 1 162 ? 37.649 -8.497 20.853 1.00 93.88 162 ILE A C 1
ATOM 1321 O O . ILE A 1 162 ? 37.664 -9.158 19.821 1.00 93.88 162 ILE A O 1
ATOM 1325 N N . LYS A 1 163 ? 38.557 -8.680 21.821 1.00 92.94 163 LYS A N 1
ATOM 1326 C CA . LYS A 1 163 ? 39.696 -9.613 21.703 1.00 92.94 163 LYS A CA 1
ATOM 1327 C C . LYS A 1 163 ? 39.298 -11.079 21.461 1.00 92.94 163 LYS A C 1
ATOM 1329 O O . LYS A 1 163 ? 40.150 -11.892 21.114 1.00 92.94 163 LYS A O 1
ATOM 1334 N N . HIS A 1 164 ? 38.034 -11.436 21.691 1.00 92.62 164 HIS A N 1
ATOM 1335 C CA . HIS A 1 164 ? 37.490 -12.763 21.388 1.00 92.62 164 HIS A CA 1
ATOM 1336 C C . HIS A 1 164 ? 36.753 -12.800 20.037 1.00 92.62 164 HIS A C 1
ATOM 1338 O O . HIS A 1 164 ? 36.640 -13.868 19.437 1.00 92.62 164 HIS A O 1
ATOM 1344 N N . LEU A 1 165 ? 36.292 -11.645 19.546 1.00 90.06 165 LEU A N 1
ATOM 1345 C CA . LEU A 1 165 ? 35.463 -11.507 18.348 1.00 90.06 165 LEU A CA 1
ATOM 1346 C C . LEU A 1 165 ? 36.276 -11.180 17.095 1.00 90.06 165 LEU A C 1
ATOM 1348 O O . LEU A 1 165 ? 36.078 -11.835 16.079 1.00 90.06 165 LEU A O 1
ATOM 1352 N N . ALA A 1 166 ? 37.181 -10.202 17.163 1.00 94.25 166 ALA A N 1
ATOM 1353 C CA . ALA A 1 166 ? 37.821 -9.620 15.987 1.00 94.25 166 ALA A CA 1
ATOM 1354 C C . ALA A 1 166 ? 39.317 -9.355 16.182 1.00 94.25 166 ALA A C 1
ATOM 1356 O O . ALA A 1 166 ? 39.793 -9.134 17.296 1.00 94.25 166 ALA A O 1
ATOM 1357 N N . ASP A 1 167 ? 40.033 -9.360 15.061 1.00 95.94 167 ASP A N 1
ATOM 1358 C CA . ASP A 1 167 ? 41.459 -9.053 14.951 1.00 95.94 167 ASP A CA 1
ATOM 1359 C C . ASP A 1 167 ? 41.681 -7.564 14.621 1.00 95.94 167 ASP A C 1
ATOM 1361 O O . ASP A 1 167 ? 42.648 -6.954 15.076 1.00 95.94 167 ASP A O 1
ATOM 1365 N N . TYR A 1 168 ? 40.736 -6.948 13.900 1.00 97.12 168 TYR A N 1
ATOM 1366 C CA . TYR A 1 168 ? 40.760 -5.526 13.550 1.00 97.12 168 TYR A CA 1
ATOM 1367 C C . TYR A 1 168 ? 39.418 -4.851 13.841 1.00 97.12 168 TYR A C 1
ATOM 1369 O O . TYR A 1 168 ? 38.361 -5.473 13.736 1.00 97.12 168 TYR A O 1
ATOM 1377 N N . VAL A 1 169 ? 39.463 -3.560 14.171 1.00 96.25 169 VAL A N 1
ATOM 1378 C CA . VAL A 1 169 ? 38.290 -2.682 14.260 1.00 96.25 169 VAL A CA 1
ATOM 1379 C C . VAL A 1 169 ? 38.400 -1.616 13.178 1.00 96.25 169 VAL A C 1
ATOM 1381 O O . VAL A 1 169 ? 39.391 -0.883 13.122 1.00 96.25 169 VAL A O 1
ATOM 1384 N N . LEU A 1 170 ? 37.379 -1.530 12.332 1.00 94.44 170 LEU A N 1
ATOM 1385 C CA . LEU A 1 170 ? 37.246 -0.516 11.295 1.00 94.44 170 LEU A CA 1
ATOM 1386 C C . LEU A 1 170 ? 36.167 0.481 11.713 1.00 94.44 170 LEU A C 1
ATOM 1388 O O . LEU A 1 170 ? 35.085 0.080 12.134 1.00 94.44 170 LEU A O 1
ATOM 1392 N N . VAL A 1 171 ? 36.474 1.772 11.603 1.00 92.75 171 VAL A N 1
ATOM 1393 C CA . VAL A 1 171 ? 35.525 2.855 11.885 1.00 92.75 171 VAL A CA 1
ATOM 1394 C C . VAL A 1 171 ? 35.538 3.872 10.755 1.00 92.75 171 VAL A C 1
ATOM 1396 O O . VAL A 1 171 ? 36.596 4.220 10.218 1.00 92.75 171 VAL A O 1
ATOM 1399 N N . TRP A 1 172 ? 34.361 4.371 10.404 1.00 90.25 172 TRP A N 1
ATOM 1400 C CA . TRP A 1 172 ? 34.221 5.526 9.530 1.00 90.25 172 TRP A CA 1
ATOM 1401 C C . TRP A 1 172 ? 34.384 6.799 10.365 1.00 90.25 172 TRP A C 1
ATOM 1403 O O . TRP A 1 172 ? 33.707 6.985 11.376 1.00 90.25 172 TRP A O 1
ATOM 1413 N N . GLY A 1 173 ? 35.300 7.671 9.948 1.00 76.31 173 GLY A N 1
ATOM 1414 C CA . GLY A 1 173 ? 35.435 9.044 10.442 1.00 76.31 173 GLY A CA 1
ATOM 1415 C C . GLY A 1 173 ? 34.919 10.032 9.394 1.00 76.31 173 GLY A C 1
ATOM 1416 O O . GLY A 1 173 ? 34.787 9.671 8.232 1.00 76.31 173 GLY A O 1
ATOM 1417 N N . GLY A 1 174 ? 34.600 11.276 9.758 1.00 65.81 174 GLY A N 1
ATOM 1418 C CA . GLY A 1 174 ? 34.359 12.325 8.753 1.00 65.81 174 GLY A CA 1
ATOM 1419 C C . GLY A 1 174 ? 33.034 13.081 8.823 1.00 65.81 174 GLY A C 1
ATOM 1420 O O . GLY A 1 174 ? 32.360 13.239 7.807 1.00 65.81 174 GLY A O 1
ATOM 1421 N N . GLY A 1 175 ? 32.688 13.640 9.983 1.00 58.56 175 GLY A N 1
ATOM 1422 C CA . GLY A 1 175 ? 31.637 14.661 10.101 1.00 58.56 175 GLY A CA 1
ATOM 1423 C C . GLY A 1 175 ? 30.251 14.080 10.392 1.00 58.56 175 GLY A C 1
ATOM 1424 O O . GLY A 1 175 ? 30.136 12.974 10.891 1.00 58.56 175 GLY A O 1
ATOM 1425 N N . GLN A 1 176 ? 29.165 14.813 10.104 1.00 48.62 176 GLN A N 1
ATOM 1426 C CA . GLN A 1 176 ? 27.791 14.484 10.559 1.00 48.62 176 GLN A CA 1
ATOM 1427 C C . GLN A 1 176 ? 27.245 13.092 10.155 1.00 48.62 176 GLN A C 1
ATOM 1429 O O . GLN A 1 176 ? 26.176 12.716 10.628 1.00 48.62 176 GLN A O 1
ATOM 1434 N N . ARG A 1 177 ? 27.939 12.342 9.290 1.00 55.62 177 ARG A N 1
ATOM 1435 C CA . ARG A 1 177 ? 27.534 11.021 8.776 1.00 55.62 177 ARG A CA 1
ATOM 1436 C C . ARG A 1 177 ? 28.467 9.876 9.193 1.00 55.62 177 ARG A C 1
ATOM 1438 O O . ARG A 1 177 ? 28.316 8.768 8.685 1.00 55.62 177 ARG A O 1
ATOM 1445 N N . ASP A 1 178 ? 29.430 10.142 10.071 1.00 76.00 178 ASP A N 1
ATOM 1446 C CA . ASP A 1 178 ? 30.378 9.144 10.563 1.00 76.00 178 ASP A CA 1
ATOM 1447 C C . ASP A 1 178 ? 29.795 8.280 11.698 1.00 76.00 178 ASP A C 1
ATOM 1449 O O . ASP A 1 178 ? 28.691 8.526 12.200 1.00 76.00 178 ASP A O 1
ATOM 1453 N N . ASP A 1 179 ? 30.524 7.237 12.105 1.00 85.31 179 ASP A N 1
ATOM 1454 C CA . ASP A 1 179 ? 30.050 6.329 13.157 1.00 85.31 179 ASP A CA 1
ATOM 1455 C C . ASP A 1 179 ? 29.834 7.067 14.490 1.00 85.31 179 ASP A C 1
ATOM 1457 O O . ASP A 1 179 ? 28.988 6.686 15.302 1.00 85.31 179 ASP A O 1
ATOM 1461 N N . LEU A 1 180 ? 30.553 8.174 14.704 1.00 85.88 180 LEU A N 1
ATOM 1462 C CA . LEU A 1 180 ? 30.432 9.001 15.896 1.00 85.88 180 LEU A CA 1
ATOM 1463 C C . LEU A 1 180 ? 29.109 9.774 15.937 1.00 85.88 180 LEU A C 1
ATOM 1465 O O . LEU A 1 180 ? 28.535 9.924 17.015 1.00 85.88 180 LEU A O 1
ATOM 1469 N N . GLY A 1 181 ? 28.597 10.216 14.785 1.00 81.81 181 GLY A N 1
ATOM 1470 C CA . GLY A 1 181 ? 27.259 10.798 14.654 1.00 81.81 181 GLY A CA 1
ATOM 1471 C C . GLY A 1 181 ? 26.134 9.791 14.913 1.00 81.81 181 GLY A C 1
ATOM 1472 O O . GLY A 1 181 ? 25.105 10.143 15.491 1.00 81.81 181 GLY A O 1
ATOM 1473 N N . LYS A 1 182 ? 26.346 8.519 14.553 1.00 85.12 182 LYS A N 1
ATOM 1474 C CA . LYS A 1 182 ? 25.383 7.428 14.785 1.00 85.12 182 LYS A CA 1
ATOM 1475 C C . LYS A 1 182 ? 25.428 6.876 16.212 1.00 85.12 182 LYS A C 1
ATOM 1477 O O . LYS A 1 182 ? 24.481 6.225 16.654 1.00 85.12 182 LYS A O 1
ATOM 1482 N N . SER A 1 183 ? 26.507 7.130 16.950 1.00 87.75 183 SER A N 1
ATOM 1483 C CA . SER A 1 183 ? 26.792 6.495 18.240 1.00 87.75 183 SER A CA 1
ATOM 1484 C C . SER A 1 183 ? 25.681 6.591 19.308 1.00 87.75 183 SER A C 1
ATOM 1486 O O . SER A 1 183 ? 25.526 5.616 20.049 1.00 87.75 183 SER A O 1
ATOM 1488 N N . PRO A 1 184 ? 24.847 7.658 19.394 1.00 89.00 184 PRO A N 1
ATOM 1489 C CA . PRO A 1 184 ? 23.708 7.673 20.317 1.00 89.00 184 PRO A CA 1
ATOM 1490 C C . PRO A 1 184 ? 22.690 6.576 20.011 1.00 89.00 184 PRO A C 1
ATOM 1492 O O . PRO A 1 184 ? 22.135 5.964 20.920 1.00 89.00 184 PRO A O 1
ATOM 1495 N N . HIS A 1 185 ? 22.468 6.284 18.730 1.00 85.81 185 HIS A N 1
ATOM 1496 C CA . HIS A 1 185 ? 21.593 5.200 18.307 1.00 85.81 185 HIS A CA 1
ATOM 1497 C C . HIS A 1 185 ? 22.218 3.830 18.613 1.00 85.81 185 HIS A C 1
ATOM 1499 O O . HIS A 1 185 ? 21.545 2.977 19.192 1.00 85.81 185 HIS A O 1
ATOM 1505 N N . LEU A 1 186 ? 23.522 3.652 18.348 1.00 89.94 186 LEU A N 1
ATOM 1506 C CA . LEU A 1 186 ? 24.274 2.437 18.709 1.00 89.94 186 LEU A CA 1
ATOM 1507 C C . LEU A 1 186 ? 24.148 2.119 20.209 1.00 89.94 186 LEU A C 1
ATOM 1509 O O . LEU A 1 186 ? 23.915 0.968 20.585 1.00 89.94 186 LEU A O 1
ATOM 1513 N N . ALA A 1 187 ? 24.264 3.144 21.060 1.00 87.25 187 ALA A N 1
ATOM 1514 C CA . ALA A 1 187 ? 24.185 3.000 22.510 1.00 87.25 187 ALA A CA 1
ATOM 1515 C C . ALA A 1 187 ? 22.776 2.604 22.970 1.00 87.25 187 ALA A C 1
ATOM 1517 O O . ALA A 1 187 ? 22.635 1.741 23.836 1.00 87.25 187 ALA A O 1
ATOM 1518 N N . ARG A 1 188 ? 21.724 3.167 22.358 1.00 87.25 188 ARG A N 1
ATOM 1519 C CA . ARG A 1 188 ? 20.326 2.792 22.637 1.00 87.25 188 ARG A CA 1
ATOM 1520 C C . ARG A 1 188 ? 20.026 1.352 22.236 1.00 87.25 188 ARG A C 1
ATOM 1522 O O . ARG A 1 188 ? 19.427 0.628 23.029 1.00 87.25 188 ARG A O 1
ATOM 1529 N N . ILE A 1 189 ? 20.486 0.913 21.060 1.00 86.19 189 ILE A N 1
ATOM 1530 C CA . ILE A 1 189 ? 20.351 -0.487 20.630 1.00 86.19 189 ILE A CA 1
ATOM 1531 C C . ILE A 1 189 ? 21.077 -1.399 21.625 1.00 86.19 189 ILE A C 1
ATOM 1533 O O . ILE A 1 189 ? 20.480 -2.345 22.137 1.00 86.19 189 ILE A O 1
ATOM 1537 N N . GLY A 1 190 ? 22.327 -1.079 21.978 1.00 87.56 190 GLY A N 1
ATOM 1538 C CA . GLY A 1 190 ? 23.079 -1.825 22.988 1.00 87.56 190 GLY A CA 1
ATOM 1539 C C . GLY A 1 190 ? 22.355 -1.899 24.335 1.00 87.56 190 GLY A C 1
ATOM 1540 O O . GLY A 1 190 ? 22.279 -2.967 24.939 1.00 87.56 190 GLY A O 1
ATOM 1541 N N . ASN A 1 191 ? 21.760 -0.793 24.784 1.00 87.31 191 ASN A N 1
ATOM 1542 C CA . ASN A 1 191 ? 21.030 -0.729 26.048 1.00 87.31 191 ASN A CA 1
ATOM 1543 C C . ASN A 1 191 ? 19.685 -1.482 26.023 1.00 87.31 191 ASN A C 1
ATOM 1545 O O . ASN A 1 191 ? 19.235 -1.946 27.068 1.00 87.31 191 ASN A O 1
ATOM 1549 N N . SER A 1 192 ? 19.065 -1.658 24.849 1.00 83.06 192 SER A N 1
ATOM 1550 C CA . SER A 1 192 ? 17.805 -2.410 24.706 1.00 83.06 192 SER A CA 1
ATOM 1551 C C . SER A 1 192 ? 17.951 -3.896 25.070 1.00 83.06 192 SER A C 1
ATOM 1553 O O . SER A 1 192 ? 17.079 -4.465 25.728 1.00 83.06 192 SER A O 1
ATOM 1555 N N . VAL A 1 193 ? 19.088 -4.506 24.712 1.00 84.44 193 VAL A N 1
ATOM 1556 C CA . VAL A 1 193 ? 19.414 -5.913 25.018 1.00 84.44 193 VAL A CA 1
ATOM 1557 C C . VAL A 1 193 ? 20.192 -6.040 26.326 1.00 84.44 193 VAL A C 1
ATOM 1559 O O . VAL A 1 193 ? 20.071 -7.046 27.025 1.00 84.44 193 VAL A O 1
ATOM 1562 N N . PHE A 1 194 ? 20.967 -5.012 26.681 1.00 85.62 194 PHE A N 1
ATOM 1563 C CA . PHE A 1 194 ? 21.796 -4.973 27.880 1.00 85.62 194 PHE A CA 1
ATOM 1564 C C . PHE A 1 194 ? 21.454 -3.762 28.756 1.00 85.62 194 PHE A C 1
ATOM 1566 O O . PHE A 1 194 ? 22.149 -2.746 28.690 1.00 85.62 194 PHE A O 1
ATOM 1573 N N . PRO A 1 195 ? 20.431 -3.869 29.621 1.00 77.25 195 PRO A N 1
ATOM 1574 C CA . PRO A 1 195 ? 19.970 -2.751 30.449 1.00 77.25 195 PRO A CA 1
ATOM 1575 C C . PRO A 1 195 ? 21.044 -2.168 31.383 1.00 77.25 195 PRO A C 1
ATOM 1577 O O . PRO A 1 195 ? 20.940 -1.022 31.804 1.00 77.25 195 PRO A O 1
ATOM 1580 N N . ASP A 1 196 ? 22.106 -2.929 31.684 1.00 82.50 196 ASP A N 1
ATOM 1581 C CA . ASP A 1 196 ? 23.262 -2.475 32.469 1.00 82.50 196 ASP A CA 1
ATOM 1582 C C . ASP A 1 196 ? 24.283 -1.656 31.652 1.00 82.50 196 ASP A C 1
ATOM 1584 O O . ASP A 1 196 ? 25.414 -1.448 32.104 1.00 82.50 196 ASP A O 1
ATOM 1588 N N . HIS A 1 197 ? 23.962 -1.261 30.416 1.00 86.62 197 HIS A N 1
ATOM 1589 C CA . HIS A 1 197 ? 24.888 -0.519 29.565 1.00 86.62 197 HIS A CA 1
ATOM 1590 C C . HIS A 1 197 ? 24.983 0.958 29.958 1.00 86.62 197 HIS A C 1
ATOM 1592 O O . HIS A 1 197 ? 26.095 1.418 30.222 1.00 86.62 197 HIS A O 1
ATOM 1598 N N . CYS A 1 198 ? 23.853 1.669 30.028 1.00 82.75 198 CYS A N 1
ATOM 1599 C CA . CYS A 1 198 ? 23.817 3.093 30.389 1.00 82.75 198 CYS A CA 1
ATOM 1600 C C . CYS A 1 198 ? 23.469 3.336 31.868 1.00 82.75 198 CYS A C 1
ATOM 1602 O O . CYS A 1 198 ? 23.584 4.458 32.356 1.00 82.75 198 CYS A O 1
ATOM 1604 N N . GLY A 1 199 ? 23.177 2.253 32.597 1.00 74.19 199 GLY A N 1
ATOM 1605 C CA . GLY A 1 199 ? 22.907 2.260 34.031 1.00 74.19 199 GLY A CA 1
ATOM 1606 C C . GLY A 1 199 ? 21.461 2.625 34.357 1.00 74.19 199 GLY A C 1
ATOM 1607 O O . GLY A 1 199 ? 20.715 3.123 33.514 1.00 74.19 199 GLY A O 1
ATOM 1608 N N . ASP A 1 200 ? 21.069 2.381 35.605 1.00 70.25 200 ASP A N 1
ATOM 1609 C CA . ASP A 1 200 ? 19.700 2.634 36.070 1.00 70.25 200 ASP A CA 1
ATOM 1610 C C . ASP A 1 200 ? 19.352 4.136 36.097 1.00 70.25 200 ASP A C 1
ATOM 1612 O O . ASP A 1 200 ? 18.181 4.503 36.008 1.00 70.25 200 ASP A O 1
ATOM 1616 N N . ASP A 1 201 ? 20.371 5.003 36.136 1.00 72.19 201 ASP A N 1
ATOM 1617 C CA . ASP A 1 201 ? 20.251 6.468 36.139 1.00 72.19 201 ASP A CA 1
ATOM 1618 C C . ASP A 1 201 ? 19.979 7.066 34.742 1.00 72.19 201 ASP A C 1
ATOM 1620 O O . ASP A 1 201 ? 19.703 8.266 34.612 1.00 72.19 201 ASP A O 1
ATOM 1624 N N . ASP A 1 202 ? 20.133 6.271 33.678 1.00 75.31 202 ASP A N 1
ATOM 1625 C CA . ASP A 1 202 ? 19.834 6.643 32.290 1.00 75.31 202 ASP A CA 1
ATOM 1626 C C . ASP A 1 202 ? 19.340 5.435 31.474 1.00 75.31 202 ASP A C 1
ATOM 1628 O O . ASP A 1 202 ? 19.995 4.967 30.537 1.00 75.31 202 ASP A O 1
ATOM 1632 N N . PRO A 1 203 ? 18.150 4.910 31.792 1.00 69.00 203 PRO A N 1
ATOM 1633 C CA . PRO A 1 203 ? 17.700 3.656 31.216 1.00 69.00 203 PRO A CA 1
ATOM 1634 C C . PRO A 1 203 ? 17.268 3.800 29.754 1.00 69.00 203 PRO A C 1
ATOM 1636 O O . PRO A 1 203 ? 17.219 2.802 29.045 1.00 69.00 203 PRO A O 1
ATOM 1639 N N . LYS A 1 204 ? 16.981 5.016 29.266 1.00 73.00 204 LYS A N 1
ATOM 1640 C CA . LYS A 1 204 ? 16.764 5.287 27.831 1.00 73.00 204 LYS A CA 1
ATOM 1641 C C . LYS A 1 204 ? 18.066 5.552 27.067 1.00 73.00 204 LYS A C 1
ATOM 1643 O O . LYS A 1 204 ? 18.023 5.747 25.855 1.00 73.00 204 LYS A O 1
ATOM 1648 N N . CYS A 1 205 ? 19.208 5.552 27.754 1.00 80.62 205 CYS A N 1
ATOM 1649 C CA . CYS A 1 205 ? 20.507 5.928 27.210 1.00 80.62 205 CYS A CA 1
ATOM 1650 C C . CYS A 1 205 ? 20.484 7.282 26.466 1.00 80.62 205 CYS A C 1
ATOM 1652 O O . CYS A 1 205 ? 21.038 7.432 25.375 1.00 80.62 205 CYS A O 1
ATOM 1654 N N . MET A 1 206 ? 19.777 8.269 27.024 1.00 80.25 206 MET A N 1
ATOM 1655 C CA . MET A 1 206 ? 19.602 9.592 26.413 1.00 80.25 206 MET A CA 1
ATOM 1656 C C . MET A 1 206 ? 20.773 10.528 26.715 1.00 80.25 206 MET A C 1
ATOM 1658 O O . MET A 1 206 ? 20.989 11.494 25.986 1.00 80.25 206 MET A O 1
ATOM 1662 N N . LYS A 1 207 ? 21.557 10.237 27.759 1.00 83.50 207 LYS A N 1
ATOM 1663 C CA . LYS A 1 207 ? 22.754 10.999 28.136 1.00 83.50 207 LYS A CA 1
ATOM 1664 C C . LYS A 1 207 ? 23.983 10.584 27.324 1.00 83.50 207 LYS A C 1
ATOM 1666 O O . LYS A 1 207 ? 25.046 11.181 27.490 1.00 83.50 207 LYS A O 1
ATOM 1671 N N . PHE A 1 208 ? 23.888 9.584 26.448 1.00 86.12 208 PHE A N 1
ATOM 1672 C CA . PHE A 1 208 ? 24.976 9.198 25.551 1.00 86.12 208 PHE A CA 1
ATOM 1673 C C . PHE A 1 208 ? 24.908 10.001 24.241 1.00 86.12 208 PHE A C 1
ATOM 1675 O O . PHE A 1 208 ? 24.023 9.781 23.417 1.00 86.12 208 PHE A O 1
ATOM 1682 N N . GLY A 1 209 ? 25.842 10.936 24.035 1.00 87.69 209 GLY A N 1
ATOM 1683 C CA . GLY A 1 209 ? 25.903 11.739 22.811 1.00 87.69 209 GLY A CA 1
ATOM 1684 C C . GLY A 1 209 ? 26.731 13.014 22.958 1.00 87.69 209 GLY A C 1
ATOM 1685 O O . GLY A 1 209 ? 27.732 13.039 23.676 1.00 87.69 209 GLY A O 1
ATOM 1686 N N . PHE A 1 210 ? 26.306 14.078 22.278 1.00 83.94 210 PHE A N 1
ATOM 1687 C CA . PHE A 1 210 ? 26.905 15.410 22.358 1.00 83.94 210 PHE A CA 1
ATOM 1688 C C . PHE A 1 210 ? 25.917 16.411 22.960 1.00 83.94 210 PHE A C 1
ATOM 1690 O O . PHE A 1 210 ? 24.724 16.365 22.670 1.00 83.94 210 PHE A O 1
ATOM 1697 N N . TYR A 1 211 ? 26.420 17.352 23.754 1.00 78.88 211 TYR A N 1
ATOM 1698 C CA . TYR A 1 211 ? 25.677 18.551 24.131 1.00 78.88 211 TYR A CA 1
ATOM 1699 C C . TYR A 1 211 ? 25.510 19.488 22.920 1.00 78.88 211 TYR A C 1
ATOM 1701 O O . TYR A 1 211 ? 26.225 19.368 21.923 1.00 78.88 211 TYR A O 1
ATOM 1709 N N . ALA A 1 212 ? 24.597 20.464 23.009 1.00 70.31 212 ALA A N 1
ATOM 1710 C CA . ALA A 1 212 ? 24.273 21.396 21.916 1.00 70.31 212 ALA A CA 1
ATOM 1711 C C . ALA A 1 212 ? 25.493 22.156 21.343 1.00 70.31 212 ALA A C 1
ATOM 1713 O O . ALA A 1 212 ? 25.505 22.541 20.177 1.00 70.31 212 ALA A O 1
ATOM 1714 N N . ASN A 1 213 ? 26.554 22.320 22.136 1.00 72.25 213 ASN A N 1
ATOM 1715 C CA . ASN A 1 213 ? 27.829 22.932 21.748 1.00 72.25 213 ASN A CA 1
ATOM 1716 C C . ASN A 1 213 ? 28.855 21.937 21.153 1.00 72.25 213 ASN A C 1
ATOM 1718 O O . ASN A 1 213 ? 30.033 22.274 21.053 1.00 72.25 213 ASN A O 1
ATOM 1722 N N . LYS A 1 214 ? 28.439 20.719 20.774 1.00 72.56 214 LYS A N 1
ATOM 1723 C CA . LYS A 1 214 ? 29.291 19.629 20.253 1.00 72.56 214 LYS A CA 1
ATOM 1724 C C . LYS A 1 214 ? 30.335 19.086 21.243 1.00 72.56 214 LYS A C 1
ATOM 1726 O O . LYS A 1 214 ? 31.278 18.406 20.834 1.00 72.56 214 LYS A O 1
ATOM 1731 N N . VAL A 1 215 ? 30.170 19.341 22.541 1.00 82.62 215 VAL A N 1
ATOM 1732 C CA . VAL A 1 215 ? 30.988 18.719 23.595 1.00 82.62 215 VAL A CA 1
ATOM 1733 C C . VAL A 1 215 ? 30.435 17.319 23.892 1.00 82.62 215 VAL A C 1
ATOM 1735 O O . VAL A 1 215 ? 29.225 17.193 24.086 1.00 82.62 215 VAL A O 1
ATOM 1738 N N . PRO A 1 216 ? 31.259 16.252 23.900 1.00 87.25 216 PRO A N 1
ATOM 1739 C CA . PRO A 1 216 ? 30.780 14.903 24.199 1.00 87.25 216 PRO A CA 1
ATOM 1740 C C . PRO A 1 216 ? 30.337 14.795 25.662 1.00 87.25 216 PRO A C 1
ATOM 1742 O O . PRO A 1 216 ? 30.922 15.415 26.551 1.00 87.25 216 PRO A O 1
ATOM 1745 N N . THR A 1 217 ? 29.328 13.973 25.938 1.00 89.62 217 THR A N 1
ATOM 1746 C CA . THR A 1 217 ? 28.983 13.637 27.324 1.00 89.62 217 THR A CA 1
ATOM 1747 C C . THR A 1 217 ? 30.066 12.756 27.965 1.00 89.62 217 THR A C 1
ATOM 1749 O O . THR A 1 217 ? 30.808 12.082 27.245 1.00 89.62 217 THR A O 1
ATOM 1752 N N . PRO A 1 218 ? 30.169 12.683 29.310 1.00 87.75 218 PRO A N 1
ATOM 1753 C CA . PRO A 1 218 ? 31.213 11.892 29.975 1.00 87.75 218 PRO A CA 1
ATOM 1754 C C . PRO A 1 218 ? 31.231 10.408 29.582 1.00 87.75 218 PRO A C 1
ATOM 1756 O O . PRO A 1 218 ? 32.280 9.766 29.607 1.00 87.75 218 PRO A O 1
ATOM 1759 N N . MET A 1 219 ? 30.071 9.846 29.229 1.00 87.31 219 MET A N 1
ATOM 1760 C CA . MET A 1 219 ? 29.966 8.475 28.725 1.00 87.31 219 MET A CA 1
ATOM 1761 C C . MET A 1 219 ? 30.470 8.360 27.286 1.00 87.31 219 MET A C 1
ATOM 1763 O O . MET A 1 219 ? 31.272 7.475 26.992 1.00 87.31 219 MET A O 1
ATOM 1767 N N . MET A 1 220 ? 30.060 9.285 26.413 1.00 89.69 220 MET A N 1
ATOM 1768 C CA . MET A 1 220 ? 30.519 9.347 25.026 1.00 89.69 220 MET A CA 1
ATOM 1769 C C . MET A 1 220 ? 32.037 9.537 24.956 1.00 89.69 220 MET A C 1
ATOM 1771 O O . MET A 1 220 ? 32.714 8.810 24.240 1.00 89.69 220 MET A O 1
ATOM 1775 N N . GLU A 1 221 ? 32.602 10.429 25.770 1.00 90.31 221 GLU A N 1
ATOM 1776 C CA . GLU A 1 221 ? 34.043 10.701 25.814 1.00 90.31 221 GLU A CA 1
ATOM 1777 C C . GLU A 1 221 ? 34.882 9.473 26.219 1.00 90.31 221 GLU A C 1
ATOM 1779 O O . GLU A 1 221 ? 36.028 9.309 25.778 1.00 90.31 221 GLU A O 1
ATOM 1784 N N . LYS A 1 222 ? 34.321 8.605 27.072 1.00 89.06 222 LYS A N 1
ATOM 1785 C CA . LYS A 1 222 ? 34.950 7.354 27.522 1.00 89.06 222 LYS A CA 1
ATOM 1786 C C . LYS A 1 222 ? 34.767 6.202 26.534 1.00 89.06 222 LYS A C 1
ATOM 1788 O O . LYS A 1 222 ? 35.521 5.231 26.633 1.00 89.06 222 LYS A O 1
ATOM 1793 N N . SER A 1 223 ? 33.796 6.297 25.626 1.00 93.75 223 SER A N 1
ATOM 1794 C CA . SER A 1 223 ? 33.458 5.229 24.685 1.00 93.75 223 SER A CA 1
ATOM 1795 C C . SER A 1 223 ? 34.619 4.884 23.751 1.00 93.75 223 SER A C 1
ATOM 1797 O O . SER A 1 223 ? 35.421 5.750 23.382 1.00 93.75 223 SER A O 1
ATOM 1799 N N . LEU A 1 224 ? 34.708 3.613 23.351 1.00 94.44 224 LEU A N 1
ATOM 1800 C CA . LEU A 1 224 ? 35.699 3.156 22.383 1.00 94.44 224 LEU A CA 1
ATOM 1801 C C . LEU A 1 224 ? 35.582 3.950 21.081 1.00 94.44 224 LEU A C 1
ATOM 1803 O O . LEU A 1 224 ? 36.582 4.487 20.612 1.00 94.44 224 LEU A O 1
ATOM 1807 N N . LEU A 1 225 ? 34.369 4.080 20.545 1.00 93.19 225 LEU A N 1
ATOM 1808 C CA . LEU A 1 225 ? 34.128 4.735 19.265 1.00 93.19 225 LEU A CA 1
ATOM 1809 C C . LEU A 1 225 ? 34.627 6.188 19.240 1.00 93.19 225 LEU A C 1
ATOM 1811 O O . LEU A 1 225 ? 35.321 6.573 18.302 1.00 93.19 225 LEU A O 1
ATOM 1815 N N . TYR A 1 226 ? 34.384 6.961 20.306 1.00 92.44 226 TYR A N 1
ATOM 1816 C CA . TYR A 1 226 ? 34.937 8.314 20.438 1.00 92.44 226 TYR A CA 1
ATOM 1817 C C . TYR A 1 226 ? 36.465 8.313 20.453 1.00 92.44 226 TYR A C 1
ATOM 1819 O O . TYR A 1 226 ? 37.088 9.103 19.746 1.00 92.44 226 TYR A O 1
ATOM 1827 N N . LYS A 1 227 ? 37.094 7.405 21.212 1.00 93.38 227 LYS A N 1
ATOM 1828 C CA . LYS A 1 227 ? 38.561 7.318 21.267 1.00 93.38 227 LYS A CA 1
ATOM 1829 C C . LYS A 1 227 ? 39.188 6.882 19.943 1.00 93.38 227 LYS A C 1
ATOM 1831 O O . LYS A 1 227 ? 40.300 7.324 19.676 1.00 93.38 227 LYS A O 1
ATOM 1836 N N . LEU A 1 228 ? 38.515 6.051 19.142 1.00 93.06 228 LEU A N 1
ATOM 1837 C CA . LEU A 1 228 ? 38.990 5.635 17.817 1.00 93.06 228 LEU A CA 1
ATOM 1838 C C . LEU A 1 228 ? 38.835 6.765 16.791 1.00 93.06 228 LEU A C 1
ATOM 1840 O O . LEU A 1 228 ? 39.812 7.171 16.166 1.00 93.06 228 LEU A O 1
ATOM 1844 N N . VAL A 1 229 ? 37.638 7.341 16.656 1.00 91.06 229 VAL A N 1
ATOM 1845 C CA . VAL A 1 229 ? 37.377 8.381 15.645 1.00 91.06 229 VAL A CA 1
ATOM 1846 C C . VAL A 1 229 ? 38.195 9.650 15.918 1.00 91.06 229 VAL A C 1
ATOM 1848 O O . VAL A 1 229 ? 38.798 10.203 14.999 1.00 91.06 229 VAL A O 1
ATOM 1851 N N . GLU A 1 230 ? 38.296 10.079 17.179 1.00 90.19 230 GLU A N 1
ATOM 1852 C CA . GLU A 1 230 ? 38.973 11.330 17.555 1.00 90.19 230 GLU A CA 1
ATOM 1853 C C . GLU A 1 230 ? 40.468 11.158 17.874 1.00 90.19 230 GLU A C 1
ATOM 1855 O O . GLU A 1 230 ? 41.147 12.129 18.228 1.00 90.19 230 GLU A O 1
ATOM 1860 N N . HIS A 1 231 ? 41.015 9.943 17.734 1.00 89.06 231 HIS A N 1
ATOM 1861 C CA . HIS A 1 231 ? 42.437 9.677 17.955 1.00 89.06 231 HIS A CA 1
ATOM 1862 C C . HIS A 1 231 ? 43.304 10.606 17.096 1.00 89.06 231 HIS A C 1
ATOM 1864 O O . HIS A 1 231 ? 43.211 10.582 15.870 1.00 89.06 231 HIS A O 1
ATOM 1870 N N . ASN A 1 232 ? 44.154 11.422 17.719 1.00 86.12 232 ASN A N 1
ATOM 1871 C CA . ASN A 1 232 ? 45.020 12.391 17.027 1.00 86.12 232 ASN A CA 1
ATOM 1872 C C . ASN A 1 232 ? 44.292 13.512 16.255 1.00 86.12 232 ASN A C 1
ATOM 1874 O O . ASN A 1 232 ? 44.975 14.368 15.703 1.00 86.12 232 ASN A O 1
ATOM 1878 N N . ASN A 1 233 ? 42.954 13.571 16.279 1.00 83.88 233 ASN A N 1
ATOM 1879 C CA . ASN A 1 233 ? 42.169 14.665 15.689 1.00 83.88 233 ASN A CA 1
ATOM 1880 C C . ASN A 1 233 ? 41.842 15.763 16.704 1.00 83.88 233 ASN A C 1
ATOM 1882 O O . ASN A 1 233 ? 41.833 16.940 16.353 1.00 83.88 233 ASN A O 1
ATOM 1886 N N . LYS A 1 234 ? 41.595 15.384 17.964 1.00 83.00 234 LYS A N 1
ATOM 1887 C CA . LYS A 1 234 ? 41.383 16.314 19.081 1.00 83.00 234 LYS A CA 1
ATOM 1888 C C . LYS A 1 234 ? 42.549 16.285 20.056 1.00 83.00 234 LYS A C 1
ATOM 1890 O O . LYS A 1 234 ? 43.107 15.229 20.373 1.00 83.00 234 LYS A O 1
ATOM 1895 N N . GLU A 1 235 ? 42.901 17.464 20.553 1.00 78.81 235 GLU A N 1
ATOM 1896 C CA . GLU A 1 235 ? 43.925 17.627 21.578 1.00 78.81 235 GLU A CA 1
ATOM 1897 C C . GLU A 1 235 ? 43.529 16.854 22.849 1.00 78.81 235 GLU A C 1
ATOM 1899 O O . GLU A 1 235 ? 42.376 16.874 23.275 1.00 78.81 235 GLU A O 1
ATOM 1904 N N . GLY A 1 236 ? 44.465 16.084 23.411 1.00 79.81 236 GLY A N 1
ATOM 1905 C CA . GLY A 1 236 ? 44.225 15.254 24.599 1.00 79.81 236 GLY A CA 1
ATOM 1906 C C . GLY A 1 236 ? 43.489 13.923 24.369 1.00 79.81 236 GLY A C 1
ATOM 1907 O O . GLY A 1 236 ? 43.446 13.097 25.281 1.00 79.81 236 GLY A O 1
ATOM 1908 N N . VAL A 1 237 ? 42.962 13.639 23.169 1.00 87.25 237 VAL A N 1
ATOM 1909 C CA . VAL A 1 237 ? 42.285 12.360 22.881 1.00 87.25 237 VAL A CA 1
ATOM 1910 C C . VAL A 1 237 ? 43.252 11.363 22.235 1.00 87.25 237 VAL A C 1
ATOM 1912 O O . VAL A 1 237 ? 43.743 11.545 21.114 1.00 87.25 237 VAL A O 1
ATOM 1915 N N . ARG A 1 238 ? 43.545 10.275 22.959 1.00 86.75 238 ARG A N 1
ATOM 1916 C CA . ARG A 1 238 ? 44.393 9.164 22.505 1.00 86.75 238 ARG A CA 1
ATOM 1917 C C . ARG A 1 238 ? 43.735 7.819 22.822 1.00 86.75 238 ARG A C 1
ATOM 1919 O O . ARG A 1 238 ? 43.170 7.652 23.903 1.00 86.75 238 ARG A O 1
ATOM 1926 N N . VAL A 1 239 ? 43.811 6.871 21.887 1.00 87.19 239 VAL A N 1
ATOM 1927 C CA . VAL A 1 239 ? 43.474 5.473 22.160 1.00 87.19 239 VAL A CA 1
ATOM 1928 C C . VAL A 1 239 ? 44.665 4.817 22.855 1.00 87.19 239 VAL A C 1
ATOM 1930 O O . VAL A 1 239 ? 45.812 5.200 22.637 1.00 87.19 239 VAL A O 1
ATOM 1933 N N . ASN A 1 240 ? 44.403 3.847 23.727 1.00 88.00 240 ASN A N 1
ATOM 1934 C CA . ASN A 1 240 ? 45.468 3.065 24.337 1.00 88.00 240 ASN A CA 1
ATOM 1935 C C . ASN A 1 240 ? 46.013 2.050 23.323 1.00 88.00 240 ASN A C 1
ATOM 1937 O O . ASN A 1 240 ? 45.380 1.020 23.088 1.00 88.00 240 ASN A O 1
ATOM 1941 N N . GLU A 1 241 ? 47.202 2.317 22.784 1.00 89.19 241 GLU A N 1
ATOM 1942 C CA . GLU A 1 241 ? 47.863 1.468 21.782 1.00 89.19 241 GLU A CA 1
ATOM 1943 C C . GLU A 1 241 ? 48.164 0.045 22.270 1.00 89.19 241 GLU A C 1
ATOM 1945 O O . GLU A 1 241 ? 48.272 -0.867 21.458 1.00 89.19 241 GLU A O 1
ATOM 1950 N N . LYS A 1 242 ? 48.217 -0.187 23.591 1.00 88.50 242 LYS A N 1
ATOM 1951 C CA . LYS A 1 242 ? 48.353 -1.541 24.162 1.00 88.50 242 LYS A CA 1
ATOM 1952 C C . LYS A 1 242 ? 47.084 -2.389 24.029 1.00 88.50 242 LYS A C 1
ATOM 1954 O O . LYS A 1 242 ? 47.131 -3.584 24.304 1.00 88.50 242 LYS A O 1
ATOM 1959 N N . LEU A 1 243 ? 45.950 -1.771 23.696 1.00 89.88 243 LEU A N 1
ATOM 1960 C CA . LEU A 1 243 ? 44.652 -2.429 23.513 1.00 89.88 243 LEU A CA 1
ATOM 1961 C C . LEU A 1 243 ? 44.211 -2.369 22.049 1.00 89.88 243 LEU A C 1
ATOM 1963 O O . LEU A 1 243 ? 43.802 -3.384 21.494 1.00 89.88 243 LEU A O 1
ATOM 1967 N N . PHE A 1 244 ? 44.330 -1.195 21.429 1.00 95.38 244 PHE A N 1
ATOM 1968 C CA . PHE A 1 244 ? 44.000 -0.959 20.027 1.00 95.38 244 PHE A CA 1
ATOM 1969 C C . PHE A 1 244 ? 45.107 -0.125 19.396 1.00 95.38 244 PHE A C 1
ATOM 1971 O O . PHE A 1 244 ? 45.242 1.062 19.698 1.00 95.38 244 PHE A O 1
ATOM 1978 N N . LYS A 1 245 ? 45.901 -0.744 18.529 1.00 95.50 245 LYS A N 1
ATOM 1979 C CA . LYS A 1 245 ? 46.998 -0.083 17.830 1.00 95.50 245 LYS A CA 1
ATOM 1980 C C . LYS A 1 245 ? 46.471 0.513 16.533 1.00 95.50 245 LYS A C 1
ATOM 1982 O O . LYS A 1 245 ? 45.887 -0.194 15.719 1.00 95.50 245 LYS A O 1
ATOM 1987 N N . HIS A 1 246 ? 46.653 1.813 16.336 1.00 95.56 246 HIS A N 1
ATOM 1988 C CA . HIS A 1 246 ? 46.302 2.459 15.072 1.00 95.56 246 HIS A CA 1
ATOM 1989 C C . HIS A 1 246 ? 47.215 1.946 13.949 1.00 95.56 246 HIS A C 1
ATOM 1991 O O . HIS A 1 246 ? 48.433 1.939 14.115 1.00 95.56 246 HIS A O 1
ATOM 1997 N N . VAL A 1 247 ? 46.638 1.489 12.832 1.00 95.38 247 VAL A N 1
ATOM 1998 C CA . VAL A 1 247 ? 47.407 0.901 11.713 1.00 95.38 247 VAL A CA 1
ATOM 1999 C C . VAL A 1 247 ? 47.181 1.602 10.379 1.00 95.38 247 VAL A C 1
ATOM 2001 O O . VAL A 1 247 ? 48.084 1.618 9.544 1.00 95.38 247 VAL A O 1
ATOM 2004 N N . HIS A 1 248 ? 46.013 2.215 10.168 1.00 95.19 248 HIS A N 1
ATOM 2005 C CA . HIS A 1 248 ? 45.731 2.927 8.926 1.00 95.19 248 HIS A CA 1
ATOM 2006 C C . HIS A 1 248 ? 44.725 4.063 9.116 1.00 95.19 248 HIS A C 1
ATOM 2008 O O . HIS A 1 248 ? 43.745 3.934 9.852 1.00 95.19 248 HIS A O 1
ATOM 2014 N N . THR A 1 249 ? 44.958 5.167 8.409 1.00 93.31 249 THR A N 1
ATOM 2015 C CA . THR A 1 249 ? 43.998 6.255 8.198 1.00 93.31 249 THR A CA 1
ATOM 2016 C C . THR A 1 249 ? 44.067 6.640 6.732 1.00 93.31 249 THR A C 1
ATOM 2018 O O . THR A 1 249 ? 45.156 6.842 6.192 1.00 93.31 249 THR A O 1
ATOM 2021 N N . THR A 1 250 ? 42.911 6.753 6.093 1.00 91.00 250 THR A N 1
ATOM 2022 C CA . THR A 1 250 ? 42.819 7.140 4.684 1.00 91.00 250 THR A CA 1
ATOM 2023 C C . THR A 1 250 ? 43.125 8.627 4.491 1.00 91.00 250 THR A C 1
ATOM 2025 O O . THR A 1 250 ? 43.138 9.402 5.448 1.00 91.00 250 THR A O 1
ATOM 2028 N N . LYS A 1 251 ? 43.394 9.047 3.249 1.00 86.00 251 LYS A N 1
ATOM 2029 C CA . LYS A 1 251 ? 43.925 10.381 2.911 1.00 86.00 251 LYS A CA 1
ATOM 2030 C C . LYS A 1 251 ? 43.155 11.549 3.547 1.00 86.00 251 LYS A C 1
ATOM 2032 O O . LYS A 1 251 ? 43.782 12.510 3.984 1.00 86.00 251 LYS A O 1
ATOM 2037 N N . HIS A 1 252 ? 41.828 11.476 3.598 1.00 84.00 252 HIS A N 1
ATOM 2038 C CA . HIS A 1 252 ? 40.959 12.518 4.155 1.00 84.00 252 HIS A CA 1
ATOM 2039 C C . HIS A 1 252 ? 40.434 12.167 5.555 1.00 84.00 252 HIS A C 1
ATOM 2041 O O . HIS A 1 252 ? 39.574 12.861 6.091 1.00 84.00 252 HIS A O 1
ATOM 2047 N N . GLY A 1 253 ? 40.944 11.094 6.164 1.00 85.19 253 GLY A N 1
ATOM 2048 C CA . GLY A 1 253 ? 40.557 10.660 7.501 1.00 85.19 253 GLY A CA 1
ATOM 2049 C C . GLY A 1 253 ? 39.177 10.014 7.587 1.00 85.19 253 GLY A C 1
ATOM 2050 O O . GLY A 1 253 ? 38.681 9.858 8.704 1.00 85.19 253 GLY A O 1
ATOM 2051 N N . LEU A 1 254 ? 38.576 9.648 6.445 1.00 87.50 254 LEU A N 1
ATOM 2052 C CA . LEU A 1 254 ? 37.205 9.142 6.390 1.00 87.50 254 LEU A CA 1
ATOM 2053 C C . LEU A 1 254 ? 37.051 7.686 6.849 1.00 87.50 254 LEU A C 1
ATOM 2055 O O . LEU A 1 254 ? 35.969 7.252 7.231 1.00 87.50 254 LEU A O 1
ATOM 2059 N N . LEU A 1 255 ? 38.136 6.916 6.838 1.00 90.75 255 LEU A N 1
ATOM 2060 C CA . LEU A 1 255 ? 38.157 5.549 7.340 1.00 90.75 255 LEU A CA 1
ATOM 2061 C C . LEU A 1 255 ? 39.442 5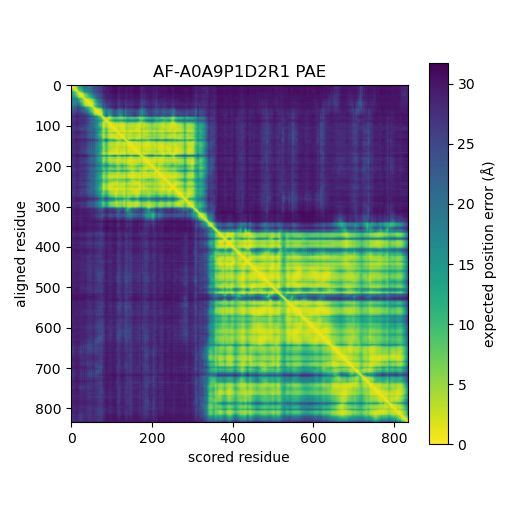.322 8.129 1.00 90.75 255 LEU A C 1
ATOM 2063 O O . LEU A 1 255 ? 40.532 5.762 7.742 1.00 90.75 255 LEU A O 1
ATOM 2067 N N . ARG A 1 256 ? 39.298 4.650 9.271 1.00 93.06 256 ARG A N 1
ATOM 2068 C CA . ARG A 1 256 ? 40.397 4.330 10.180 1.00 93.06 256 ARG A CA 1
ATOM 2069 C C . ARG A 1 256 ? 40.341 2.875 10.596 1.00 93.06 256 ARG A C 1
ATOM 2071 O O . ARG A 1 256 ? 39.263 2.323 10.802 1.00 93.06 256 ARG A O 1
ATOM 2078 N N . ILE A 1 257 ? 41.516 2.274 10.740 1.00 95.19 257 ILE A N 1
ATOM 2079 C CA . ILE A 1 257 ? 41.667 0.860 11.075 1.00 95.19 257 ILE A CA 1
ATOM 2080 C C . ILE A 1 257 ? 42.599 0.736 12.271 1.00 95.19 257 ILE A C 1
ATOM 2082 O O . ILE A 1 257 ? 43.664 1.365 12.327 1.00 95.19 257 ILE A O 1
ATOM 2086 N N . TYR A 1 258 ? 42.182 -0.095 13.220 1.00 97.00 258 TYR A N 1
ATOM 2087 C CA . TYR A 1 258 ? 42.908 -0.395 14.442 1.00 97.00 258 TYR A CA 1
ATOM 2088 C C . TYR A 1 258 ? 43.088 -1.903 14.584 1.00 97.00 258 TYR A C 1
ATOM 2090 O O . TYR A 1 258 ? 42.134 -2.664 14.454 1.00 97.00 258 TYR A O 1
ATOM 2098 N N . GLU A 1 259 ? 44.306 -2.329 14.883 1.00 97.00 259 GLU A N 1
ATOM 2099 C CA . GLU A 1 259 ? 44.638 -3.707 15.227 1.00 97.00 259 GLU A CA 1
ATOM 2100 C C . GLU A 1 259 ? 44.339 -3.957 16.709 1.00 97.00 259 GLU A C 1
ATOM 2102 O O . GLU A 1 259 ? 44.806 -3.225 17.593 1.00 97.00 259 GLU A O 1
ATOM 2107 N N . VAL A 1 260 ? 43.566 -5.003 16.990 1.00 96.50 260 VAL A N 1
ATOM 2108 C CA . VAL A 1 260 ? 43.218 -5.413 18.351 1.00 96.50 260 VAL A CA 1
ATOM 2109 C C . VAL A 1 260 ? 44.412 -6.139 18.958 1.00 96.50 260 VAL A C 1
ATOM 2111 O O . VAL A 1 260 ? 44.882 -7.145 18.440 1.00 96.50 260 VAL A O 1
ATOM 2114 N N . GLN A 1 261 ? 44.918 -5.647 20.082 1.00 95.50 261 GLN A N 1
ATOM 2115 C CA . GLN A 1 261 ? 46.052 -6.272 20.760 1.00 95.50 261 GLN A CA 1
ATOM 2116 C C . GLN A 1 261 ? 45.578 -7.398 21.684 1.00 95.50 261 GLN A C 1
ATOM 2118 O O . GLN A 1 261 ? 44.508 -7.305 22.284 1.00 95.50 261 GLN A O 1
ATOM 2123 N N . ASN A 1 262 ? 46.394 -8.437 21.876 1.00 92.06 262 ASN A N 1
ATOM 2124 C CA . ASN A 1 262 ? 46.092 -9.570 22.767 1.00 92.06 262 ASN A CA 1
ATOM 2125 C C . ASN A 1 262 ? 44.810 -10.347 22.394 1.00 92.06 262 ASN A C 1
ATOM 2127 O O . ASN A 1 262 ? 44.020 -10.709 23.273 1.00 92.06 262 ASN A O 1
ATOM 2131 N N . VAL A 1 263 ? 44.596 -10.595 21.098 1.00 92.81 263 VAL A N 1
ATOM 2132 C CA . VAL A 1 263 ? 43.503 -11.448 20.602 1.00 92.81 263 VAL A CA 1
ATOM 2133 C C . VAL A 1 263 ? 43.645 -12.867 21.160 1.00 92.81 263 VAL A C 1
ATOM 2135 O O . VAL A 1 263 ? 44.724 -13.460 21.137 1.00 92.81 263 VAL A O 1
ATOM 2138 N N . SER A 1 264 ? 42.544 -13.425 21.665 1.00 93.00 264 SER A N 1
ATOM 2139 C CA . SER A 1 264 ? 42.510 -14.787 22.197 1.00 93.00 264 SER A CA 1
ATOM 2140 C C . SER A 1 264 ? 42.567 -15.806 21.058 1.00 93.00 264 SER A C 1
ATOM 2142 O O . SER A 1 264 ? 41.586 -15.999 20.337 1.00 93.00 264 SER A O 1
ATOM 2144 N N . GLN A 1 265 ? 43.706 -16.490 20.930 1.00 91.81 265 GLN A N 1
ATOM 2145 C CA . GLN A 1 265 ? 43.880 -17.563 19.945 1.00 91.81 265 GLN A CA 1
ATOM 2146 C C . GLN A 1 265 ? 42.945 -18.744 20.210 1.00 91.81 265 GLN A C 1
ATOM 2148 O O . GLN A 1 265 ? 42.388 -19.300 19.272 1.00 91.81 265 GLN A O 1
ATOM 2153 N N . GLU A 1 266 ? 42.689 -19.058 21.480 1.00 92.00 266 GLU A N 1
ATOM 2154 C CA . GLU A 1 266 ? 41.711 -20.073 21.884 1.00 92.00 266 GLU A CA 1
ATOM 2155 C C . GLU A 1 266 ? 40.312 -19.756 21.332 1.00 92.00 266 GLU A C 1
ATOM 2157 O O . GLU A 1 266 ? 39.671 -20.608 20.726 1.00 92.00 266 GLU A O 1
ATOM 2162 N N . SER A 1 267 ? 39.851 -18.506 21.459 1.00 91.19 267 SER A N 1
ATOM 2163 C CA . SER A 1 267 ? 38.552 -18.099 20.901 1.00 91.19 267 SER A CA 1
ATOM 2164 C C . SER A 1 267 ? 38.544 -18.093 19.373 1.00 91.19 267 SER A C 1
ATOM 2166 O O . SER A 1 267 ? 37.534 -18.458 18.775 1.00 91.19 267 SER A O 1
ATOM 2168 N N . LYS A 1 268 ? 39.660 -17.714 18.734 1.00 90.00 268 LYS A N 1
ATOM 2169 C CA . LYS A 1 268 ? 39.802 -17.748 17.271 1.00 90.00 268 LYS A CA 1
ATOM 2170 C C . LYS A 1 268 ? 39.711 -19.184 16.738 1.00 90.00 268 LYS A C 1
ATOM 2172 O O . LYS A 1 268 ? 38.953 -19.438 15.808 1.00 90.00 268 LYS A O 1
ATOM 2177 N N . GLN A 1 269 ? 40.407 -20.126 17.375 1.00 89.94 269 GLN A N 1
ATOM 2178 C CA . GLN A 1 269 ? 40.352 -21.554 17.045 1.00 89.94 269 GLN A CA 1
ATOM 2179 C C . GLN A 1 269 ? 38.963 -22.147 17.298 1.00 89.94 269 GLN A C 1
ATOM 2181 O O . GLN A 1 269 ? 38.459 -22.900 16.469 1.00 89.94 269 GLN A O 1
ATOM 2186 N N . TRP A 1 270 ? 38.316 -21.765 18.401 1.00 90.94 270 TRP A N 1
ATOM 2187 C CA . TRP A 1 270 ? 36.973 -22.234 18.730 1.00 90.94 270 TRP A CA 1
ATOM 2188 C C . TRP A 1 270 ? 35.936 -21.822 17.676 1.00 90.94 270 TRP A C 1
ATOM 2190 O O . TRP A 1 270 ? 35.132 -22.648 17.257 1.00 90.94 270 TRP A O 1
ATOM 2200 N N . ILE A 1 271 ? 35.976 -20.572 17.199 1.00 86.12 271 ILE A N 1
ATOM 2201 C CA . ILE A 1 271 ? 35.064 -20.083 16.146 1.00 86.12 271 ILE A CA 1
ATOM 2202 C C . ILE A 1 271 ? 35.353 -20.765 14.796 1.00 86.12 271 ILE A C 1
ATOM 2204 O O . ILE A 1 271 ? 34.437 -20.998 14.005 1.00 86.12 271 ILE A O 1
ATOM 2208 N N . ALA A 1 272 ? 36.620 -21.086 14.523 1.00 84.62 272 ALA A N 1
ATOM 2209 C CA . ALA A 1 272 ? 37.021 -21.756 13.291 1.00 84.62 272 ALA A CA 1
ATOM 2210 C C . ALA A 1 272 ? 36.548 -23.219 13.220 1.00 84.62 272 ALA A C 1
ATOM 2212 O O . ALA A 1 272 ? 36.290 -23.703 12.117 1.00 84.62 272 ALA A O 1
ATOM 2213 N N . ASP A 1 273 ? 36.401 -23.906 14.361 1.00 86.88 273 ASP A N 1
ATOM 2214 C CA . ASP A 1 273 ? 35.954 -25.303 14.419 1.00 86.88 273 ASP A CA 1
ATOM 2215 C C . ASP A 1 273 ? 34.495 -25.446 13.927 1.00 86.88 273 ASP A C 1
ATOM 2217 O O . ASP A 1 273 ? 33.565 -24.932 14.563 1.00 86.88 273 ASP A O 1
ATOM 2221 N N . PRO A 1 274 ? 34.251 -26.172 12.815 1.00 81.88 274 PRO A N 1
ATOM 2222 C CA . PRO A 1 274 ? 32.908 -26.394 12.285 1.00 81.88 274 PRO A CA 1
ATOM 2223 C C . PRO A 1 274 ? 31.946 -27.062 13.275 1.00 81.88 274 PRO A C 1
ATOM 2225 O O . PRO A 1 274 ? 30.739 -26.873 13.147 1.00 81.88 274 PRO A O 1
ATOM 2228 N N . LYS A 1 275 ? 32.449 -27.806 14.274 1.00 83.62 275 LYS A N 1
ATOM 2229 C CA . LYS A 1 275 ? 31.620 -28.458 15.306 1.00 83.62 275 LYS A CA 1
ATOM 2230 C C . LYS A 1 275 ? 30.880 -27.467 16.202 1.00 83.62 275 LYS A C 1
ATOM 2232 O O . LYS A 1 275 ? 29.868 -27.830 16.790 1.00 83.62 275 LYS A O 1
ATOM 2237 N N . ASN A 1 276 ? 31.373 -26.234 16.301 1.00 84.50 276 ASN A N 1
ATOM 2238 C CA . ASN A 1 276 ? 30.771 -25.182 17.122 1.00 84.50 276 ASN A CA 1
ATOM 2239 C C . ASN A 1 276 ? 29.722 -24.360 16.353 1.00 84.50 276 ASN A C 1
ATOM 2241 O O . ASN A 1 276 ? 29.242 -23.338 16.848 1.00 84.50 276 ASN A O 1
ATOM 2245 N N . ARG A 1 277 ? 29.361 -24.787 15.137 1.00 82.06 277 ARG A N 1
ATOM 2246 C CA . ARG A 1 277 ? 28.293 -24.187 14.333 1.00 82.06 277 ARG A CA 1
ATOM 2247 C C . ARG A 1 277 ? 27.009 -24.991 14.514 1.00 82.06 277 ARG A C 1
ATOM 2249 O O . ARG A 1 277 ? 27.040 -26.218 14.504 1.00 82.06 277 ARG A O 1
ATOM 2256 N N . ILE A 1 278 ? 25.882 -24.303 14.659 1.00 75.81 278 ILE A N 1
ATOM 2257 C CA . ILE A 1 278 ? 24.560 -24.940 14.643 1.00 75.81 278 ILE A CA 1
ATOM 2258 C C . ILE A 1 278 ? 24.033 -24.814 13.224 1.00 75.81 278 ILE A C 1
ATOM 2260 O O . ILE A 1 278 ? 23.801 -23.708 12.750 1.00 75.81 278 ILE A O 1
ATOM 2264 N N . CYS A 1 279 ? 23.871 -25.940 12.545 1.00 71.81 279 CYS A N 1
ATOM 2265 C CA . CYS A 1 279 ? 23.211 -25.981 11.248 1.00 71.8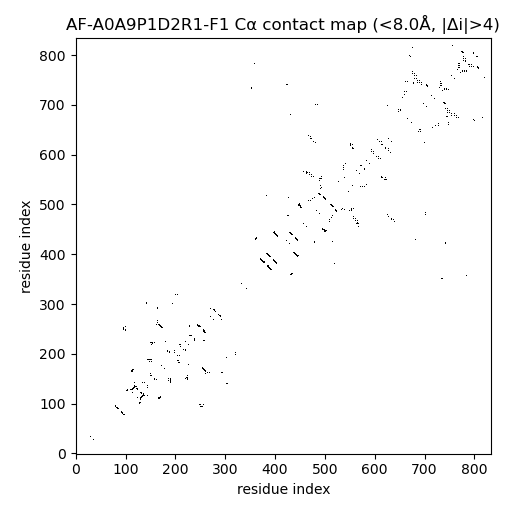1 279 CYS A CA 1
ATOM 2266 C C . CYS A 1 279 ? 21.728 -26.285 11.450 1.00 71.81 279 CYS A C 1
ATOM 2268 O O . CYS A 1 279 ? 21.393 -27.156 12.253 1.00 71.81 279 CYS A O 1
ATOM 2270 N N . ASP A 1 280 ? 20.858 -25.617 10.692 1.00 60.16 280 ASP A N 1
ATOM 2271 C CA . ASP A 1 280 ? 19.401 -25.810 10.787 1.00 60.16 280 ASP A CA 1
ATOM 2272 C C . ASP A 1 280 ? 18.974 -27.258 10.475 1.00 60.16 280 ASP A C 1
ATOM 2274 O O . ASP A 1 280 ? 17.966 -27.744 10.981 1.00 60.16 280 ASP A O 1
ATOM 2278 N N . ALA A 1 281 ? 19.777 -27.978 9.683 1.00 58.09 281 ALA A N 1
ATOM 2279 C CA . ALA A 1 281 ? 19.663 -29.415 9.453 1.00 58.09 281 ALA A CA 1
ATOM 2280 C C . ALA A 1 281 ? 21.056 -30.049 9.243 1.00 58.09 281 ALA A C 1
ATOM 2282 O O . ALA A 1 281 ? 21.979 -29.355 8.795 1.00 58.09 281 ALA A O 1
ATOM 2283 N N . PRO A 1 282 ? 21.245 -31.359 9.517 1.00 51.28 282 PRO A N 1
ATOM 2284 C CA . PRO A 1 282 ? 22.500 -32.055 9.227 1.00 51.28 282 PRO A CA 1
ATOM 2285 C C . PRO A 1 282 ? 22.856 -31.947 7.734 1.00 51.28 282 PRO A C 1
ATOM 2287 O O . PRO A 1 282 ? 22.129 -32.455 6.886 1.00 51.28 282 PRO A O 1
ATOM 2290 N N . GLY A 1 283 ? 23.966 -31.275 7.408 1.00 56.59 283 GLY A N 1
ATOM 2291 C CA . GLY A 1 283 ? 24.394 -31.032 6.022 1.00 56.59 283 GLY A CA 1
ATOM 2292 C C . GLY A 1 283 ? 23.809 -29.779 5.352 1.00 56.59 283 GLY A C 1
ATOM 2293 O O . GLY A 1 283 ? 24.043 -29.579 4.163 1.00 56.59 283 GLY A O 1
ATOM 2294 N N . SER A 1 284 ? 23.075 -28.931 6.086 1.00 57.69 284 SER A N 1
ATOM 2295 C CA . SER A 1 284 ? 22.610 -27.628 5.587 1.00 57.69 284 SER A CA 1
ATOM 2296 C C . SER A 1 284 ? 23.782 -26.712 5.218 1.00 57.69 284 SER A C 1
ATOM 2298 O O . SER A 1 284 ? 24.826 -26.720 5.870 1.00 57.69 284 SER A O 1
ATOM 2300 N N . TRP A 1 285 ? 23.587 -25.886 4.187 1.00 52.66 285 TRP A N 1
ATOM 2301 C CA . TRP A 1 285 ? 24.521 -24.822 3.806 1.00 52.66 285 TRP A CA 1
ATOM 2302 C C . TRP A 1 285 ? 24.452 -23.614 4.755 1.00 52.66 285 TRP A C 1
ATOM 2304 O O . TRP A 1 285 ? 25.363 -22.786 4.759 1.00 52.66 285 TRP A O 1
ATOM 2314 N N . TYR A 1 286 ? 23.398 -23.527 5.574 1.00 57.53 286 TYR A N 1
ATOM 2315 C CA . TYR A 1 286 ? 23.216 -22.494 6.585 1.00 57.53 286 TYR A CA 1
ATOM 2316 C C . TYR A 1 286 ? 23.556 -23.041 7.974 1.00 57.53 286 TYR A C 1
ATOM 2318 O O . TYR A 1 286 ? 22.839 -23.877 8.533 1.00 57.53 286 TYR A O 1
ATOM 2326 N N . CYS A 1 287 ? 24.681 -22.568 8.512 1.00 65.56 287 CYS A N 1
ATOM 2327 C CA . CYS A 1 287 ? 25.168 -22.923 9.838 1.00 65.56 287 CYS A CA 1
ATOM 2328 C C . CYS A 1 287 ? 25.571 -21.663 10.597 1.00 65.56 287 CYS A C 1
ATOM 2330 O O . CYS A 1 287 ? 26.562 -21.011 10.256 1.00 65.56 287 CYS A O 1
ATOM 2332 N N . VAL A 1 288 ? 24.825 -21.333 11.646 1.00 69.06 288 VAL A N 1
ATOM 2333 C CA . VAL A 1 288 ? 25.099 -20.162 12.475 1.00 69.06 288 VAL A CA 1
ATOM 2334 C C . VAL A 1 288 ? 26.272 -20.434 13.415 1.00 69.06 288 VAL A C 1
ATOM 2336 O O . VAL A 1 288 ? 26.336 -21.457 14.103 1.00 69.06 288 VAL A O 1
ATOM 2339 N N . GLY A 1 289 ? 27.233 -19.509 13.431 1.00 72.88 289 GLY A N 1
ATOM 2340 C CA . GLY A 1 289 ? 28.344 -19.533 14.377 1.00 72.88 289 GLY A CA 1
ATOM 2341 C C . GLY A 1 289 ? 27.876 -19.148 15.780 1.00 72.88 289 GLY A C 1
ATOM 2342 O O . GLY A 1 289 ? 27.068 -18.236 15.948 1.00 72.88 289 GLY A O 1
ATOM 2343 N N . GLN A 1 290 ? 28.389 -19.831 16.797 1.00 81.31 290 GLN A N 1
ATOM 2344 C CA . GLN A 1 290 ? 28.126 -19.489 18.192 1.00 81.31 290 GLN A CA 1
ATOM 2345 C C . GLN A 1 290 ? 29.168 -18.498 18.748 1.00 81.31 290 GLN A C 1
ATOM 2347 O O . GLN A 1 290 ? 30.197 -18.228 18.127 1.00 81.31 290 GLN A O 1
ATOM 2352 N N . TYR A 1 291 ? 28.915 -17.951 19.942 1.00 86.31 291 TYR A N 1
ATOM 2353 C CA . TYR A 1 291 ? 29.907 -17.149 20.664 1.00 86.31 291 TYR A CA 1
ATOM 2354 C C . TYR A 1 291 ? 30.856 -18.042 21.473 1.00 86.31 291 TYR A C 1
ATOM 2356 O O . TYR A 1 291 ? 30.384 -18.969 22.127 1.00 86.31 291 TYR A O 1
ATOM 2364 N N . PRO A 1 292 ? 32.167 -17.737 21.516 1.00 89.44 292 PRO A N 1
ATOM 2365 C CA . PRO A 1 292 ? 33.119 -18.507 22.303 1.00 89.44 292 PRO A CA 1
ATOM 2366 C C . PRO A 1 292 ? 32.792 -18.447 23.806 1.00 89.44 292 PRO A C 1
ATOM 2368 O O . PRO A 1 292 ? 32.329 -17.403 24.288 1.00 89.44 292 PRO A O 1
ATOM 2371 N N . PRO A 1 293 ? 33.127 -19.495 24.587 1.00 88.50 293 PRO A N 1
ATOM 2372 C CA . PRO A 1 293 ? 32.795 -19.584 26.012 1.00 88.50 293 PRO A CA 1
ATOM 2373 C C . PRO A 1 293 ? 33.250 -18.391 26.857 1.00 88.50 293 PRO A C 1
ATOM 2375 O O . PRO A 1 293 ? 32.573 -17.994 27.806 1.00 88.50 293 PRO A O 1
ATOM 2378 N N . ALA A 1 294 ? 34.363 -17.757 26.479 1.00 87.25 294 ALA A N 1
ATOM 2379 C CA . ALA A 1 294 ? 34.882 -16.561 27.138 1.00 87.25 294 ALA A CA 1
ATOM 2380 C C . ALA A 1 294 ? 33.884 -15.385 27.155 1.00 87.25 294 ALA A C 1
ATOM 2382 O O . ALA A 1 294 ? 33.935 -14.537 28.048 1.00 87.25 294 ALA A O 1
ATOM 2383 N N . LEU A 1 295 ? 32.949 -15.337 26.201 1.00 87.06 295 LEU A N 1
ATOM 2384 C CA . LEU A 1 295 ? 31.913 -14.313 26.140 1.00 87.06 295 LEU A CA 1
ATOM 2385 C C . LEU A 1 295 ? 30.645 -14.695 26.900 1.00 87.06 295 LEU A C 1
ATOM 2387 O O . LEU A 1 295 ? 29.839 -13.803 27.135 1.00 87.06 295 LEU A O 1
ATOM 2391 N N . HIS A 1 296 ? 30.466 -15.937 27.366 1.00 85.81 296 HIS A N 1
ATOM 2392 C CA . HIS A 1 296 ? 29.229 -16.377 28.030 1.00 85.81 296 HIS A CA 1
ATOM 2393 C C . HIS A 1 296 ? 28.794 -15.461 29.178 1.00 85.81 296 HIS A C 1
ATOM 2395 O O . HIS A 1 296 ? 27.609 -15.196 29.314 1.00 85.81 296 HIS A O 1
ATOM 2401 N N . LYS A 1 297 ? 29.729 -14.890 29.949 1.00 83.00 297 LYS A N 1
ATOM 2402 C CA . LYS A 1 297 ? 29.420 -13.911 31.010 1.00 83.00 297 LYS A CA 1
ATOM 2403 C C . LYS A 1 297 ? 28.821 -12.598 30.482 1.00 83.00 297 LYS A C 1
ATOM 2405 O O . LYS A 1 297 ? 28.070 -11.926 31.185 1.00 83.00 297 LYS A O 1
ATOM 2410 N N . LEU A 1 298 ? 29.208 -12.180 29.279 1.00 83.12 298 LEU A N 1
ATOM 2411 C CA . LEU A 1 298 ? 28.606 -11.042 28.586 1.00 83.12 298 LEU A CA 1
ATOM 2412 C C . LEU A 1 298 ? 27.246 -11.444 28.009 1.00 83.12 298 LEU A C 1
ATOM 2414 O O . LEU A 1 298 ? 26.277 -10.722 28.216 1.00 83.12 298 LEU A O 1
ATOM 2418 N N . ILE A 1 299 ? 27.177 -12.594 27.331 1.00 84.81 299 ILE A N 1
ATOM 2419 C CA . ILE A 1 299 ? 25.954 -13.119 26.705 1.00 84.81 299 ILE A CA 1
ATOM 2420 C C . ILE A 1 299 ? 24.867 -13.397 27.752 1.00 84.81 299 ILE A C 1
ATOM 2422 O O . ILE A 1 299 ? 23.712 -13.080 27.520 1.00 84.81 299 ILE A O 1
ATOM 2426 N N . SER A 1 300 ? 25.219 -13.878 28.945 1.00 81.06 300 SER A N 1
ATOM 2427 C CA . SER A 1 300 ? 24.269 -14.175 30.026 1.00 81.06 300 SER A CA 1
ATOM 2428 C C . SER A 1 300 ? 23.575 -12.936 30.594 1.00 81.06 300 SER A C 1
ATOM 2430 O O . SER A 1 300 ? 22.624 -13.061 31.355 1.00 81.06 300 SER A O 1
ATOM 2432 N N . LYS A 1 301 ? 24.072 -11.734 30.277 1.00 80.12 301 LYS A N 1
ATOM 2433 C CA . LYS A 1 301 ? 23.420 -10.464 30.622 1.00 80.12 301 LYS A CA 1
ATOM 2434 C C . LYS A 1 301 ? 22.404 -10.015 29.570 1.00 80.12 301 LYS A C 1
ATOM 2436 O O . LYS A 1 301 ? 21.786 -8.969 29.760 1.00 80.12 301 LYS A O 1
ATOM 2441 N N . ARG A 1 302 ? 22.299 -10.728 28.444 1.00 78.69 302 ARG A N 1
ATOM 2442 C CA . ARG A 1 302 ? 21.330 -10.424 27.392 1.00 78.69 302 ARG A CA 1
ATOM 2443 C C . ARG A 1 302 ? 19.929 -10.739 27.872 1.00 78.69 302 ARG A C 1
ATOM 2445 O O . ARG A 1 302 ? 19.700 -11.694 28.609 1.00 78.69 302 ARG A O 1
ATOM 2452 N N . ARG A 1 303 ? 18.990 -9.948 27.378 1.00 70.69 303 ARG A N 1
ATOM 2453 C CA . ARG A 1 303 ? 17.601 -10.373 27.260 1.00 70.69 303 ARG A CA 1
ATOM 2454 C C . ARG A 1 303 ? 17.461 -11.153 25.959 1.00 70.69 303 ARG A C 1
ATOM 2456 O O . ARG A 1 303 ? 17.930 -10.668 24.934 1.00 70.69 303 ARG A O 1
ATOM 2463 N N . ASN A 1 304 ? 16.863 -12.339 26.039 1.00 57.84 304 ASN A N 1
ATOM 2464 C CA . ASN A 1 304 ? 16.602 -13.163 24.865 1.00 57.84 304 ASN A CA 1
ATOM 2465 C C . ASN A 1 304 ? 15.377 -12.616 24.128 1.00 57.84 304 ASN A C 1
ATOM 2467 O O . ASN A 1 304 ? 14.332 -12.425 24.754 1.00 57.84 304 ASN A O 1
ATOM 2471 N N . PHE A 1 305 ? 15.498 -12.405 22.823 1.00 56.31 305 PHE A N 1
ATOM 2472 C CA . PHE A 1 305 ? 14.397 -12.026 21.942 1.00 56.31 305 PHE A CA 1
ATOM 2473 C C . PHE A 1 305 ? 14.252 -13.108 20.872 1.00 56.31 305 PHE A C 1
ATOM 2475 O O . PHE A 1 305 ? 15.197 -13.363 20.131 1.00 56.31 305 PHE A O 1
ATOM 2482 N N . ALA A 1 306 ? 13.091 -13.768 20.791 1.00 42.41 306 ALA A N 1
ATOM 2483 C CA . ALA A 1 306 ? 12.874 -14.785 19.761 1.00 42.41 306 ALA A CA 1
ATOM 2484 C C . ALA A 1 306 ? 12.724 -14.157 18.360 1.00 42.41 306 ALA A C 1
ATOM 2486 O O . ALA A 1 306 ? 13.209 -14.735 17.392 1.00 42.41 306 ALA A O 1
ATOM 2487 N N . GLN A 1 307 ? 12.100 -12.972 18.270 1.00 45.66 307 GLN A N 1
ATOM 2488 C CA . GLN A 1 307 ? 11.951 -12.126 17.072 1.00 45.66 307 GLN A CA 1
ATOM 2489 C C . GLN A 1 307 ? 11.722 -10.647 17.475 1.00 45.66 307 GLN A C 1
ATOM 2491 O O . GLN A 1 307 ? 11.591 -10.345 18.667 1.00 45.66 307 GLN A O 1
ATOM 2496 N N . ILE A 1 308 ? 11.670 -9.724 16.500 1.00 40.97 308 ILE A N 1
ATOM 2497 C CA . ILE A 1 308 ? 11.380 -8.287 16.707 1.00 40.97 308 ILE A CA 1
ATOM 2498 C C . ILE A 1 308 ? 10.013 -8.073 17.382 1.00 40.97 308 ILE A C 1
ATOM 2500 O O . ILE A 1 308 ? 9.829 -7.085 18.077 1.00 40.97 308 ILE A O 1
ATOM 2504 N N . GLU A 1 309 ? 9.071 -9.004 17.268 1.00 41.09 309 GLU A N 1
ATOM 2505 C CA . GLU A 1 309 ? 7.731 -8.901 17.854 1.00 41.09 309 GLU A CA 1
ATOM 2506 C C . GLU A 1 309 ? 7.676 -9.239 19.364 1.00 41.09 309 GLU A C 1
ATOM 2508 O O . GLU A 1 309 ? 6.657 -9.017 20.020 1.00 41.09 309 GLU A O 1
ATOM 2513 N N . ASP A 1 310 ? 8.766 -9.734 19.968 1.00 43.03 310 ASP A N 1
ATOM 2514 C CA . ASP A 1 310 ? 8.773 -10.277 21.342 1.00 43.03 310 ASP A CA 1
ATOM 2515 C C . ASP A 1 310 ? 8.934 -9.203 22.453 1.00 43.03 310 ASP A C 1
ATOM 2517 O O . ASP A 1 310 ? 9.104 -9.536 23.629 1.00 43.03 310 ASP A O 1
ATOM 2521 N N . PHE A 1 311 ? 8.837 -7.902 22.123 1.00 39.97 311 PHE A N 1
ATOM 2522 C CA . PHE A 1 311 ? 8.956 -6.774 23.076 1.00 39.97 311 PHE A CA 1
ATOM 2523 C C . PHE A 1 311 ? 7.940 -6.806 24.238 1.00 39.97 311 PHE A C 1
ATOM 2525 O O . PHE A 1 311 ? 8.133 -6.108 25.236 1.00 39.97 311 PHE A O 1
ATOM 2532 N N . ASN A 1 312 ? 6.879 -7.616 24.134 1.00 42.19 312 ASN A N 1
ATOM 2533 C CA . ASN A 1 312 ? 5.741 -7.636 25.059 1.00 42.19 312 ASN A CA 1
ATOM 2534 C C . ASN A 1 312 ? 5.608 -8.909 25.921 1.00 42.19 312 ASN A C 1
ATOM 2536 O O . ASN A 1 312 ? 4.613 -9.046 26.641 1.00 42.19 312 ASN A O 1
ATOM 2540 N N . LYS A 1 313 ? 6.571 -9.845 25.917 1.00 45.50 313 LYS A N 1
ATOM 2541 C CA . LYS A 1 313 ? 6.489 -11.007 26.825 1.00 45.50 313 LYS A CA 1
ATOM 2542 C C . LYS A 1 313 ? 6.648 -10.583 28.291 1.00 45.50 313 LYS A C 1
ATOM 2544 O O . LYS A 1 313 ? 7.633 -9.959 28.682 1.00 45.50 313 LYS A O 1
ATOM 2549 N N . LYS A 1 314 ? 5.665 -10.951 29.124 1.00 38.00 314 LYS A N 1
ATOM 2550 C CA . LYS A 1 314 ? 5.645 -10.682 30.573 1.00 38.00 314 LYS A CA 1
ATOM 2551 C C . LYS A 1 314 ? 6.845 -11.346 31.267 1.00 38.00 314 LYS A C 1
ATOM 2553 O O . LYS A 1 314 ? 6.911 -12.568 31.358 1.00 38.00 314 LYS A O 1
ATOM 2558 N N . GLY A 1 315 ? 7.749 -10.525 31.801 1.00 50.62 315 GLY A N 1
ATOM 2559 C CA . GLY A 1 315 ? 8.893 -10.918 32.629 1.00 50.62 315 GLY A CA 1
ATOM 2560 C C . GLY A 1 315 ? 9.274 -9.824 33.640 1.00 50.62 315 GLY A C 1
ATOM 2561 O O . GLY A 1 315 ? 8.592 -8.803 33.751 1.00 50.62 315 GLY A O 1
ATOM 2562 N N . GLU A 1 316 ? 10.356 -10.038 34.395 1.00 44.47 316 GLU A N 1
ATOM 2563 C CA . GLU A 1 316 ? 10.817 -9.144 35.471 1.00 44.47 316 GLU A CA 1
ATOM 2564 C C . GLU A 1 316 ? 11.170 -7.725 34.963 1.00 44.47 316 GLU A C 1
ATOM 2566 O O . GLU A 1 316 ? 12.050 -7.526 34.118 1.00 44.47 316 GLU A O 1
ATOM 2571 N N . LYS A 1 317 ? 10.463 -6.713 35.486 1.00 47.62 317 LYS A N 1
ATOM 2572 C CA . LYS A 1 317 ? 10.510 -5.317 35.015 1.00 47.62 317 LYS A CA 1
ATOM 2573 C C . LYS A 1 317 ? 11.805 -4.598 35.434 1.00 47.62 317 LYS A C 1
ATOM 2575 O O . LYS A 1 317 ? 12.056 -4.399 36.631 1.00 47.62 317 LYS A O 1
ATOM 2580 N N . SER A 1 318 ? 12.589 -4.121 34.458 1.00 50.69 318 SER A N 1
ATOM 2581 C CA . SER A 1 318 ? 13.762 -3.252 34.701 1.00 50.69 318 SER A CA 1
ATOM 2582 C C . SER A 1 318 ? 13.363 -1.815 35.037 1.00 50.69 318 SER A C 1
ATOM 2584 O O . SER A 1 318 ? 12.223 -1.409 34.816 1.00 50.69 318 SER A O 1
ATOM 2586 N N . ALA A 1 319 ? 14.330 -1.020 35.514 1.00 47.84 319 ALA A N 1
ATOM 2587 C CA . ALA A 1 319 ? 14.196 0.426 35.708 1.00 47.84 319 ALA A CA 1
ATOM 2588 C C . ALA A 1 319 ? 13.657 1.152 34.458 1.00 47.84 319 ALA A C 1
ATOM 2590 O O . ALA A 1 319 ? 12.863 2.073 34.595 1.00 47.84 319 ALA A O 1
ATOM 2591 N N . TYR A 1 320 ? 13.992 0.680 33.250 1.00 42.00 320 TYR A N 1
ATOM 2592 C CA . TYR A 1 320 ? 13.432 1.163 31.979 1.00 42.00 320 TYR A CA 1
ATOM 2593 C C . TYR A 1 320 ? 11.915 0.956 31.867 1.00 42.00 320 TYR A C 1
ATOM 2595 O O . TYR A 1 320 ? 11.184 1.904 31.600 1.00 42.00 320 TYR A O 1
ATOM 2603 N N . THR A 1 321 ? 11.426 -0.261 32.127 1.00 51.75 321 THR A N 1
ATOM 2604 C CA . THR A 1 321 ? 9.986 -0.568 32.100 1.00 51.75 321 THR A CA 1
ATOM 2605 C C . THR A 1 321 ? 9.242 0.195 33.194 1.00 51.75 321 THR A C 1
ATOM 2607 O O . THR A 1 321 ? 8.163 0.720 32.947 1.00 51.75 321 THR A O 1
ATOM 2610 N N . ARG A 1 322 ? 9.858 0.344 34.374 1.00 55.09 322 ARG A N 1
ATOM 2611 C CA . ARG A 1 322 ? 9.314 1.153 35.475 1.00 55.09 322 ARG A CA 1
ATOM 2612 C C . ARG A 1 322 ? 9.286 2.650 35.161 1.00 55.09 322 ARG A C 1
ATOM 2614 O O . ARG A 1 322 ? 8.386 3.325 35.630 1.00 55.09 322 ARG A O 1
ATOM 2621 N N . LEU A 1 323 ? 10.234 3.176 34.382 1.00 46.84 323 LEU A N 1
ATOM 2622 C CA . LEU A 1 323 ? 10.245 4.578 33.947 1.00 46.84 323 LEU A CA 1
ATOM 2623 C C . LEU A 1 323 ? 9.267 4.855 32.811 1.00 46.84 323 LEU A C 1
ATOM 2625 O O . LEU A 1 323 ? 8.677 5.921 32.813 1.00 46.84 323 LEU A O 1
ATOM 2629 N N . ILE A 1 324 ? 9.027 3.905 31.906 1.00 47.81 324 ILE A N 1
ATOM 2630 C CA . ILE A 1 324 ? 7.916 4.000 30.944 1.00 47.81 324 ILE A CA 1
ATOM 2631 C C . ILE A 1 324 ? 6.569 3.946 31.678 1.00 47.81 324 ILE A C 1
ATOM 2633 O O . ILE A 1 324 ? 5.649 4.672 31.322 1.00 47.81 324 ILE A O 1
ATOM 2637 N N . GLU A 1 325 ? 6.449 3.128 32.726 1.00 50.81 325 GLU A N 1
ATOM 2638 C CA . GLU A 1 325 ? 5.254 3.081 33.583 1.00 50.81 325 GLU A CA 1
ATOM 2639 C C . GLU A 1 325 ? 5.103 4.330 34.468 1.00 50.81 325 GLU A C 1
ATOM 2641 O O . GLU A 1 325 ? 3.989 4.795 34.676 1.00 50.81 325 GLU A O 1
ATOM 2646 N N . LYS A 1 326 ? 6.206 4.918 34.944 1.00 47.25 326 LYS A N 1
ATOM 2647 C CA . LYS A 1 326 ? 6.195 6.177 35.699 1.00 47.25 326 LYS A CA 1
ATOM 2648 C C . LYS A 1 326 ? 5.908 7.377 34.802 1.00 47.25 326 LYS A C 1
ATOM 2650 O O . LYS A 1 326 ? 5.104 8.210 35.178 1.00 47.25 326 LYS A O 1
ATOM 2655 N N . GLU A 1 327 ? 6.507 7.445 33.614 1.00 41.47 327 GLU A N 1
ATOM 2656 C CA . GLU A 1 327 ? 6.147 8.447 32.613 1.00 41.47 327 GLU A CA 1
ATOM 2657 C C . GLU A 1 327 ? 4.686 8.274 32.209 1.00 41.47 327 GLU A C 1
ATOM 2659 O O . GLU A 1 327 ? 3.995 9.273 32.147 1.00 41.47 327 GLU A O 1
ATOM 2664 N N . LYS A 1 328 ? 4.167 7.046 32.026 1.00 42.78 328 LYS A N 1
ATOM 2665 C CA . LYS A 1 328 ? 2.717 6.813 31.867 1.00 42.78 328 LYS A CA 1
ATOM 2666 C C . LYS A 1 328 ? 1.896 7.457 32.996 1.00 42.78 328 LYS A C 1
ATOM 2668 O O . LYS A 1 328 ? 0.881 8.064 32.690 1.00 42.78 328 LYS A O 1
ATOM 2673 N N . GLY A 1 329 ? 2.360 7.381 34.246 1.00 41.00 329 GLY A N 1
ATOM 2674 C CA . GLY A 1 329 ? 1.737 8.059 35.393 1.00 41.00 329 GLY A CA 1
ATOM 2675 C C . GLY A 1 329 ? 1.929 9.587 35.435 1.00 41.00 329 GLY A C 1
ATOM 2676 O O . GLY A 1 329 ? 1.051 10.300 35.908 1.00 41.00 329 GLY A O 1
ATOM 2677 N N . ASP A 1 330 ? 3.034 10.124 34.910 1.00 36.16 330 ASP A N 1
ATOM 2678 C CA . ASP A 1 330 ? 3.255 11.578 34.795 1.00 36.16 330 ASP A CA 1
ATOM 2679 C C . ASP A 1 330 ? 2.490 12.174 33.582 1.00 36.16 330 ASP A C 1
ATOM 2681 O O . ASP A 1 330 ? 2.031 13.315 33.629 1.00 36.16 330 ASP A O 1
ATOM 2685 N N . TRP A 1 331 ? 2.272 11.394 32.514 1.00 34.31 331 TRP A N 1
ATOM 2686 C CA . TRP A 1 331 ? 1.378 11.724 31.393 1.00 34.31 331 TRP A CA 1
ATOM 2687 C C . TRP A 1 331 ? -0.095 11.745 31.834 1.00 34.31 331 TRP A C 1
ATOM 2689 O O . TRP A 1 331 ? -0.850 12.589 31.356 1.00 34.31 331 TRP A O 1
ATOM 2699 N N . GLU A 1 332 ? -0.487 10.897 32.794 1.00 37.72 332 GLU A N 1
ATOM 2700 C CA . GLU A 1 332 ? -1.801 10.962 33.458 1.00 37.72 332 GLU A CA 1
ATOM 2701 C C . GLU A 1 332 ? -1.997 12.278 34.237 1.00 37.72 332 GLU A C 1
ATOM 2703 O O . GLU A 1 332 ? -3.110 12.796 34.273 1.00 37.72 332 GLU A O 1
ATOM 2708 N N . GLN A 1 333 ? -0.931 12.872 34.795 1.00 34.97 333 GLN A N 1
ATOM 2709 C CA . GLN A 1 333 ? -0.999 14.184 35.462 1.00 34.97 333 GLN A CA 1
ATOM 2710 C C . GLN A 1 333 ? -1.039 15.370 34.483 1.00 34.97 333 GLN A C 1
ATOM 2712 O O . GLN A 1 333 ? -1.682 16.379 34.761 1.00 34.97 333 GLN A O 1
ATOM 2717 N N . LEU A 1 334 ? -0.397 15.269 33.314 1.00 33.66 334 LEU A N 1
ATOM 2718 C CA . LEU A 1 334 ? -0.454 16.310 32.274 1.00 33.66 334 LEU A CA 1
ATOM 2719 C C . LEU A 1 334 ? -1.807 16.361 31.532 1.00 33.66 334 LEU A C 1
ATOM 2721 O O . LEU A 1 334 ? -2.113 17.375 30.900 1.00 33.66 334 LEU A O 1
ATOM 2725 N N . GLY A 1 335 ? -2.645 15.327 31.673 1.00 36.38 335 GLY A N 1
ATOM 2726 C CA . GLY A 1 335 ? -4.042 15.296 31.219 1.00 36.38 335 GLY A CA 1
ATOM 2727 C C . GLY A 1 335 ? -4.983 16.272 31.949 1.00 36.38 335 GLY A C 1
ATOM 2728 O O . GLY A 1 335 ? -6.104 16.497 31.493 1.00 36.38 335 GLY A O 1
ATOM 2729 N N . GLU A 1 336 ? -4.541 16.926 33.032 1.00 36.09 336 GLU A N 1
ATOM 2730 C CA . GLU A 1 336 ? -5.332 17.953 33.735 1.00 36.09 336 GLU A CA 1
ATOM 2731 C C . GLU A 1 336 ? -5.483 19.275 32.947 1.00 36.09 336 GLU A C 1
ATOM 2733 O O . GLU A 1 336 ? -6.278 20.136 33.324 1.00 36.09 336 GLU A O 1
ATOM 2738 N N . LEU A 1 337 ? -4.803 19.429 31.802 1.00 33.47 337 LEU A N 1
ATOM 2739 C CA . LEU A 1 337 ? -4.967 20.563 30.878 1.00 33.47 337 LEU A CA 1
ATOM 2740 C C . LEU A 1 337 ? -5.963 20.272 29.730 1.00 33.47 337 LEU A C 1
ATOM 2742 O O . LEU A 1 337 ? -5.763 20.672 28.587 1.00 33.47 337 LEU A O 1
ATOM 2746 N N . GLY A 1 338 ? -7.097 19.646 30.052 1.00 35.88 338 GLY A N 1
ATOM 2747 C CA . GLY A 1 338 ? -8.385 20.078 29.498 1.00 35.88 338 GLY A CA 1
ATOM 2748 C C . GLY A 1 338 ? -8.820 19.615 28.103 1.00 35.88 338 GLY A C 1
ATOM 2749 O O . GLY A 1 338 ? -9.669 20.291 27.525 1.00 35.88 338 GLY A O 1
ATOM 2750 N N . PHE A 1 339 ? -8.364 18.473 27.578 1.00 36.56 339 PHE A N 1
ATOM 2751 C CA . PHE A 1 339 ? -9.048 17.816 26.451 1.00 36.56 339 PHE A CA 1
ATOM 2752 C C . PHE A 1 339 ? -9.094 16.285 26.624 1.00 36.56 339 PHE A C 1
ATOM 2754 O O . PHE A 1 339 ? -8.102 15.598 26.428 1.00 36.56 339 PHE A O 1
ATOM 2761 N N . THR A 1 340 ? -10.305 15.778 26.902 1.00 40.84 340 THR A N 1
ATOM 2762 C CA . THR A 1 340 ? -10.740 14.364 27.040 1.00 40.84 340 THR A CA 1
ATOM 2763 C C . THR A 1 340 ? -10.506 13.677 28.399 1.00 40.84 340 THR A C 1
ATOM 2765 O O . THR A 1 340 ? -9.550 13.964 29.105 1.00 40.84 340 THR A O 1
ATOM 2768 N N . SER A 1 341 ? -11.461 12.826 28.814 1.00 48.72 341 SER A N 1
ATOM 2769 C CA . SER A 1 341 ? -11.434 12.091 30.088 1.00 48.72 341 SER A CA 1
ATOM 2770 C C . SER A 1 341 ? -10.509 10.859 30.015 1.00 48.72 341 SER A C 1
ATOM 2772 O O . SER A 1 341 ? -10.406 10.255 28.945 1.00 48.72 341 SER A O 1
ATOM 2774 N N . PRO A 1 342 ? -9.897 10.415 31.135 1.00 47.03 342 PRO A N 1
ATOM 2775 C CA . PRO A 1 342 ? -9.000 9.247 31.174 1.00 47.03 342 PRO A CA 1
ATOM 2776 C C . PRO A 1 342 ? -9.618 7.956 30.605 1.00 47.03 342 PRO A C 1
ATOM 2778 O O . PRO A 1 342 ? -8.949 7.161 29.948 1.00 47.03 342 PRO A O 1
ATOM 2781 N N . GLU A 1 343 ? -10.926 7.776 30.799 1.00 46.47 343 GLU A N 1
ATOM 2782 C CA . GLU A 1 343 ? -11.704 6.645 30.275 1.00 46.47 343 GLU A CA 1
ATOM 2783 C C . GLU A 1 343 ? -11.756 6.632 28.736 1.00 46.47 343 GLU A C 1
ATOM 2785 O O . GLU A 1 343 ? -11.676 5.574 28.108 1.00 46.47 343 GLU A O 1
ATOM 2790 N N . ARG A 1 344 ? -11.826 7.816 28.112 1.00 48.12 344 ARG A N 1
ATOM 2791 C CA . ARG A 1 344 ? -11.871 7.977 26.654 1.00 48.12 344 ARG A CA 1
ATOM 2792 C C . ARG A 1 344 ? -10.515 7.690 26.013 1.00 48.12 344 ARG A C 1
ATOM 2794 O O . ARG A 1 344 ? -10.463 7.110 24.934 1.00 48.12 344 ARG A O 1
ATOM 2801 N N . GLU A 1 345 ? -9.413 8.019 26.687 1.00 47.91 345 GLU A N 1
ATOM 2802 C CA . GLU A 1 345 ? -8.072 7.639 26.230 1.00 47.91 345 GLU A CA 1
ATOM 2803 C C . GLU A 1 345 ? -7.823 6.127 26.289 1.00 47.91 345 GLU A C 1
ATOM 2805 O O . GLU A 1 345 ? -7.154 5.596 25.401 1.00 47.91 345 GLU A O 1
ATOM 2810 N N . SER A 1 346 ? -8.352 5.428 27.302 1.00 49.47 346 SER A N 1
ATOM 2811 C CA . SER A 1 346 ? -8.239 3.965 27.414 1.00 49.47 346 SER A CA 1
ATOM 2812 C C . SER A 1 346 ? -8.943 3.258 26.249 1.00 49.47 346 SER A C 1
ATOM 2814 O O . SER A 1 346 ? -8.335 2.442 25.556 1.00 49.47 346 SER A O 1
ATOM 2816 N N . LEU A 1 347 ? -10.173 3.682 25.930 1.00 51.09 347 LEU A N 1
ATOM 2817 C CA . LEU A 1 347 ? -10.934 3.206 24.769 1.00 51.09 347 LEU A CA 1
ATOM 2818 C C . LEU A 1 347 ? -10.186 3.390 23.442 1.00 51.09 347 LEU A C 1
ATOM 2820 O O . LEU A 1 347 ? -10.143 2.477 22.621 1.00 51.09 347 LEU A O 1
ATOM 2824 N N . ILE A 1 348 ? -9.561 4.554 23.236 1.00 48.78 348 ILE A N 1
ATOM 2825 C CA . ILE A 1 348 ? -8.789 4.837 22.016 1.00 48.78 348 ILE A CA 1
ATOM 2826 C C . ILE A 1 348 ? -7.479 4.021 21.987 1.00 48.78 348 ILE A C 1
ATOM 2828 O O . ILE A 1 348 ? -7.000 3.693 20.907 1.00 48.78 348 ILE A O 1
ATOM 2832 N N . LYS A 1 349 ? -6.879 3.676 23.135 1.00 47.16 349 LYS A N 1
ATOM 2833 C CA . LYS A 1 349 ? -5.620 2.905 23.214 1.00 47.16 349 LYS A CA 1
ATOM 2834 C C . LYS A 1 349 ? -5.815 1.385 23.117 1.00 47.16 349 LYS A C 1
ATOM 2836 O O . LYS A 1 349 ? -4.906 0.707 22.633 1.00 47.16 349 LYS A O 1
ATOM 2841 N N . GLU A 1 350 ? -6.935 0.854 23.605 1.00 45.91 350 GLU A N 1
ATOM 2842 C CA . GLU A 1 350 ? -7.235 -0.587 23.604 1.00 45.91 350 GLU A CA 1
ATOM 2843 C C . GLU A 1 350 ? -8.113 -1.019 22.429 1.00 45.91 350 GLU A C 1
ATOM 2845 O O . GLU A 1 350 ? -7.811 -2.040 21.815 1.00 45.91 350 GLU A O 1
ATOM 2850 N N . GLY A 1 351 ? -9.129 -0.226 22.064 1.00 41.53 351 GLY A N 1
ATOM 2851 C CA . GLY A 1 351 ? -9.949 -0.492 20.882 1.00 41.53 351 GLY A CA 1
ATOM 2852 C C . GLY A 1 351 ? -9.111 -0.459 19.605 1.00 41.53 351 GLY A C 1
ATOM 2853 O O . GLY A 1 351 ? -9.235 -1.330 18.754 1.00 41.53 351 GLY A O 1
ATOM 2854 N N . ALA A 1 352 ? -8.162 0.471 19.509 1.00 37.28 352 ALA A N 1
ATOM 2855 C CA . ALA A 1 352 ? -7.328 0.661 18.329 1.00 37.28 352 ALA A CA 1
ATOM 2856 C C . ALA A 1 352 ? -6.147 -0.316 18.198 1.00 37.28 352 ALA A C 1
ATOM 2858 O O . ALA A 1 352 ? -5.087 0.095 17.757 1.00 37.28 352 ALA A O 1
ATOM 2859 N N . ARG A 1 353 ? -6.257 -1.580 18.626 1.00 38.50 353 ARG A N 1
ATOM 2860 C CA . ARG A 1 353 ? -5.176 -2.581 18.456 1.00 38.50 353 ARG A CA 1
ATOM 2861 C C . ARG A 1 353 ? -5.491 -3.699 17.472 1.00 38.50 353 ARG A C 1
ATOM 2863 O O . ARG A 1 353 ? -4.621 -4.526 17.221 1.00 38.50 353 ARG A O 1
ATOM 2870 N N . CYS A 1 354 ? -6.702 -3.755 16.931 1.00 40.06 354 CYS A N 1
ATOM 2871 C CA . CYS A 1 354 ? -7.081 -4.778 15.964 1.00 40.06 354 CYS A CA 1
ATOM 2872 C C . CYS A 1 354 ? -7.491 -4.112 14.653 1.00 40.06 354 CYS A C 1
ATOM 2874 O O . CYS A 1 354 ? -8.571 -3.545 14.548 1.00 40.06 354 CYS A O 1
ATOM 2876 N N . GLY A 1 355 ? -6.636 -4.226 13.636 1.00 36.94 355 GLY A N 1
ATOM 2877 C CA . GLY A 1 355 ? -6.967 -3.909 12.242 1.00 36.94 355 GLY A CA 1
ATOM 2878 C C . GLY A 1 355 ? -8.063 -4.797 11.632 1.00 36.94 355 GLY A C 1
ATOM 2879 O O . GLY A 1 355 ? -8.432 -4.595 10.482 1.00 36.94 355 GLY A O 1
ATOM 2880 N N . ASP A 1 356 ? -8.639 -5.724 12.400 1.00 42.19 356 ASP A N 1
ATOM 2881 C CA . ASP A 1 356 ? -9.617 -6.723 11.956 1.00 42.19 356 ASP A CA 1
ATOM 2882 C C . ASP A 1 356 ? -11.040 -6.416 12.444 1.00 42.19 356 ASP A C 1
ATOM 2884 O O . ASP A 1 356 ? -11.752 -7.295 12.924 1.00 42.19 356 ASP A O 1
ATOM 2888 N N . PHE A 1 357 ? -11.490 -5.163 12.357 1.00 43.62 357 PHE A N 1
ATOM 2889 C CA . PHE A 1 357 ? -12.744 -4.754 13.006 1.00 43.62 357 PHE A CA 1
ATOM 2890 C C . PHE A 1 357 ? -14.024 -5.431 12.513 1.00 43.62 357 PHE A C 1
ATOM 2892 O O . PHE A 1 357 ? -15.084 -5.166 13.072 1.00 43.62 357 PHE A O 1
ATOM 2899 N N . LEU A 1 358 ? -13.985 -6.263 11.474 1.00 51.19 358 LEU A N 1
ATOM 2900 C CA . LEU A 1 358 ? -15.187 -6.912 10.973 1.00 51.19 358 LEU A CA 1
ATOM 2901 C C . LEU A 1 358 ? -14.873 -8.299 10.394 1.00 51.19 358 LEU A C 1
ATOM 2903 O O . LEU A 1 358 ? -14.722 -8.469 9.183 1.00 51.19 358 LEU A O 1
ATOM 2907 N N . LEU A 1 359 ? -14.811 -9.315 11.257 1.00 47.31 359 LEU A N 1
ATOM 2908 C CA . LEU A 1 359 ? -14.996 -10.699 10.822 1.00 47.31 359 LEU A CA 1
ATOM 2909 C C . LEU A 1 359 ? -16.485 -10.901 10.503 1.00 47.31 359 LEU A C 1
ATOM 2911 O O . LEU A 1 359 ? -17.258 -11.315 11.361 1.00 47.31 359 LEU A O 1
ATOM 2915 N N . PHE A 1 360 ? -16.901 -10.623 9.263 1.00 57.59 360 PHE A N 1
ATOM 2916 C CA . PHE A 1 360 ? -18.253 -10.932 8.763 1.00 57.59 360 PHE A CA 1
ATOM 2917 C C . PHE A 1 360 ? -18.406 -12.425 8.450 1.00 57.59 360 PHE A C 1
ATOM 2919 O O . PHE A 1 360 ? -18.748 -12.837 7.339 1.00 57.59 360 PHE A O 1
ATOM 2926 N N . HIS A 1 361 ? -18.069 -13.250 9.436 1.00 57.78 361 HIS A N 1
ATOM 2927 C CA . HIS A 1 361 ? -18.360 -14.666 9.416 1.00 57.78 361 HIS A CA 1
ATOM 2928 C C . HIS A 1 361 ? -19.729 -14.883 10.050 1.00 57.78 361 HIS A C 1
ATOM 2930 O O . HIS A 1 361 ? -19.885 -14.785 11.268 1.00 57.78 361 HIS A O 1
ATOM 2936 N N . HIS A 1 362 ? -20.714 -15.221 9.227 1.00 58.91 362 HIS A N 1
ATOM 2937 C CA . HIS A 1 362 ? -22.033 -15.596 9.714 1.00 58.91 362 HIS A CA 1
ATOM 2938 C C . HIS A 1 362 ? -22.053 -17.095 10.035 1.00 58.91 362 HIS A C 1
ATOM 2940 O O . HIS A 1 362 ? -22.429 -17.925 9.208 1.00 58.91 362 HIS A O 1
ATOM 2946 N N . SER A 1 363 ? -21.634 -17.470 11.249 1.00 50.28 363 SER A N 1
ATOM 2947 C CA . SER A 1 363 ? -21.817 -18.843 11.733 1.00 50.28 363 SER A CA 1
ATOM 2948 C C . SER A 1 363 ? -23.285 -19.077 12.099 1.00 50.28 363 SER A C 1
ATOM 2950 O O . SER A 1 363 ? -23.734 -18.618 13.147 1.00 50.28 363 SER A O 1
ATOM 2952 N N . GLY A 1 364 ? -24.019 -19.812 11.260 1.00 57.09 364 GLY A N 1
ATOM 2953 C CA . GLY A 1 364 ? -25.388 -20.261 11.550 1.00 57.09 364 GLY A CA 1
ATOM 2954 C C . GLY A 1 364 ? -26.511 -19.530 10.805 1.00 57.09 364 GLY A C 1
ATOM 2955 O O . GLY A 1 364 ? -27.652 -19.980 10.881 1.00 57.09 364 GLY A O 1
ATOM 2956 N N . GLU A 1 365 ? -26.217 -18.471 10.046 1.00 70.12 365 GLU A N 1
ATOM 2957 C CA . GLU A 1 365 ? -27.179 -17.871 9.109 1.00 70.12 365 GLU A CA 1
ATOM 2958 C C . GLU A 1 365 ? -26.985 -18.449 7.700 1.00 70.12 365 GLU A C 1
ATOM 2960 O O . GLU A 1 365 ? -25.868 -18.744 7.277 1.00 70.12 365 GLU A O 1
ATOM 2965 N N . SER A 1 366 ? -28.083 -18.626 6.962 1.00 85.25 366 SER A N 1
ATOM 2966 C CA . SER A 1 366 ? -28.031 -19.132 5.585 1.00 85.25 366 SER A CA 1
ATOM 2967 C C . SER A 1 366 ? -27.785 -17.997 4.594 1.00 85.25 366 SER A C 1
ATOM 2969 O O . SER A 1 366 ? -28.334 -16.906 4.740 1.00 85.25 366 SER A O 1
ATOM 2971 N N . PHE A 1 367 ? -27.074 -18.257 3.501 1.00 89.06 367 PHE A N 1
ATOM 2972 C CA . PHE A 1 367 ? -26.926 -17.272 2.427 1.00 89.06 367 PHE A CA 1
ATOM 2973 C C . PHE A 1 367 ? -28.299 -16.795 1.902 1.00 89.06 367 PHE A C 1
ATOM 2975 O O . PHE A 1 367 ? -28.511 -15.614 1.610 1.00 89.06 367 PHE A O 1
ATOM 2982 N N . ALA A 1 368 ? -29.275 -17.707 1.838 1.00 90.25 368 ALA A N 1
ATOM 2983 C CA . ALA A 1 368 ? -30.617 -17.435 1.331 1.00 90.25 368 ALA A CA 1
ATOM 2984 C C . ALA A 1 368 ? -31.462 -16.502 2.222 1.00 90.25 368 ALA A C 1
ATOM 2986 O O . ALA A 1 368 ? -32.401 -15.880 1.707 1.00 90.25 368 ALA A O 1
ATOM 2987 N N . SER A 1 369 ? -31.158 -16.385 3.523 1.00 88.12 369 SER A N 1
ATOM 2988 C CA . SER A 1 369 ? -31.871 -15.478 4.437 1.00 88.12 369 SER A CA 1
ATOM 2989 C C . SER A 1 369 ? -31.469 -14.018 4.254 1.00 88.12 369 SER A C 1
ATOM 2991 O O . SER A 1 369 ? -32.305 -13.144 4.465 1.00 88.12 369 SER A O 1
ATOM 2993 N N . THR A 1 370 ? -30.249 -13.750 3.783 1.00 87.56 370 THR A N 1
ATOM 2994 C CA . THR A 1 370 ? -29.727 -12.384 3.595 1.00 87.56 370 THR A CA 1
ATOM 2995 C C . THR A 1 370 ? -29.794 -11.943 2.134 1.00 87.56 370 THR A C 1
ATOM 2997 O O . THR A 1 370 ? -30.125 -10.792 1.833 1.00 87.56 370 THR A O 1
ATOM 3000 N N . TYR A 1 371 ? -29.568 -12.873 1.203 1.00 92.31 371 TYR A N 1
ATOM 3001 C CA . TYR A 1 371 ? -29.471 -12.593 -0.226 1.00 92.31 371 TYR A CA 1
ATOM 3002 C C . TYR A 1 371 ? -30.538 -13.305 -1.055 1.00 92.31 371 TYR A C 1
ATOM 3004 O O . TYR A 1 371 ? -31.021 -14.393 -0.739 1.00 92.31 371 TYR A O 1
ATOM 3012 N N . SER A 1 372 ? -30.891 -12.672 -2.170 1.00 94.75 372 SER A N 1
ATOM 3013 C CA . SER A 1 372 ? -31.722 -13.249 -3.225 1.00 94.75 372 SER A CA 1
ATOM 3014 C C . SER A 1 372 ? -30.914 -13.333 -4.517 1.00 94.75 372 SER A C 1
ATOM 3016 O O . SER A 1 372 ? -30.432 -12.324 -5.022 1.00 94.75 372 SER A O 1
ATOM 3018 N N . VAL A 1 373 ? -30.709 -14.545 -5.038 1.00 94.38 373 VAL A N 1
ATOM 3019 C CA . VAL A 1 373 ? -29.970 -14.750 -6.295 1.00 94.38 373 VAL A CA 1
ATOM 3020 C C . VAL A 1 373 ? -30.811 -14.249 -7.464 1.00 94.38 373 VAL A C 1
ATOM 3022 O O . VAL A 1 373 ? -31.975 -14.619 -7.582 1.00 94.38 373 VAL A O 1
ATOM 3025 N N . VAL A 1 374 ? -30.209 -13.443 -8.337 1.00 92.81 374 VAL A N 1
ATOM 3026 C CA . VAL A 1 374 ? -30.873 -12.865 -9.511 1.00 92.81 374 VAL A CA 1
ATOM 3027 C C . VAL A 1 374 ? -30.585 -13.712 -10.748 1.00 92.81 374 VAL A C 1
ATOM 3029 O O . VAL A 1 374 ? -31.470 -14.375 -11.279 1.00 92.81 374 VAL A O 1
ATOM 3032 N N . HIS A 1 375 ? -29.337 -13.711 -11.216 1.00 90.25 375 HIS A N 1
ATOM 3033 C CA . HIS A 1 375 ? -28.914 -14.460 -12.397 1.00 90.25 375 HIS A CA 1
ATOM 3034 C C . HIS A 1 375 ? -27.420 -14.784 -12.327 1.00 90.25 375 HIS A C 1
ATOM 3036 O O . HIS A 1 375 ? -26.669 -14.232 -11.524 1.00 90.25 375 HIS A O 1
ATOM 3042 N N . LYS A 1 376 ? -26.978 -15.721 -13.163 1.00 90.25 376 LYS A N 1
ATOM 3043 C CA . LYS A 1 376 ? -25.569 -16.100 -13.271 1.00 90.25 376 LYS A CA 1
ATOM 3044 C C . LYS A 1 376 ? -24.821 -15.074 -14.124 1.00 90.25 376 LYS A C 1
ATOM 3046 O O . LYS A 1 376 ? -25.247 -14.817 -15.244 1.00 90.25 376 LYS A O 1
ATOM 3051 N N . ILE A 1 377 ? -23.703 -14.560 -13.614 1.00 85.06 377 ILE A N 1
ATOM 3052 C CA . ILE A 1 377 ? -22.862 -13.569 -14.308 1.00 85.06 377 ILE A CA 1
ATOM 3053 C C . ILE A 1 377 ? -21.569 -14.170 -14.868 1.00 85.06 377 ILE A C 1
ATOM 3055 O O . ILE A 1 377 ? -21.021 -13.648 -15.828 1.00 85.06 377 ILE A O 1
ATOM 3059 N N . GLY A 1 378 ? -21.105 -15.305 -14.332 1.00 75.19 378 GLY A N 1
ATOM 3060 C CA . GLY A 1 378 ? -19.897 -15.965 -14.827 1.00 75.19 378 GLY A CA 1
ATOM 3061 C C . GLY A 1 378 ? -19.775 -17.429 -14.406 1.00 75.19 378 GLY A C 1
ATOM 3062 O O . GLY A 1 378 ? -20.411 -17.893 -13.455 1.00 75.19 378 GLY A O 1
ATOM 3063 N N . GLU A 1 379 ? -18.962 -18.188 -15.134 1.00 70.69 379 GLU A N 1
ATOM 3064 C CA . GLU A 1 379 ? -18.519 -19.537 -14.765 1.00 70.69 379 GLU A CA 1
ATOM 3065 C C . GLU A 1 379 ? -17.094 -19.751 -15.262 1.00 70.69 379 GLU A C 1
ATOM 3067 O O . GLU A 1 379 ? -16.809 -19.530 -16.434 1.00 70.69 379 GLU A O 1
ATOM 3072 N N . GLY A 1 380 ? -16.215 -20.180 -14.358 1.00 61.53 380 GLY A N 1
ATOM 3073 C CA . GLY A 1 380 ? -14.823 -20.500 -14.658 1.00 61.53 380 GLY A CA 1
ATOM 3074 C C . GLY A 1 380 ? -14.353 -21.732 -13.886 1.00 61.53 380 GLY A C 1
ATOM 3075 O O . GLY A 1 380 ? -15.126 -22.362 -13.161 1.00 61.53 380 GLY A O 1
ATOM 3076 N N . GLY A 1 381 ? -13.062 -22.063 -14.002 1.00 53.47 381 GLY A N 1
ATOM 3077 C CA . GLY A 1 381 ? -12.459 -23.231 -13.337 1.00 53.47 381 GLY A CA 1
ATOM 3078 C C . GLY A 1 381 ? -12.559 -23.214 -11.804 1.00 53.47 381 GLY A C 1
ATOM 3079 O O . GLY A 1 381 ? -12.503 -24.265 -11.171 1.00 53.47 381 GLY A O 1
ATOM 3080 N N . PHE A 1 382 ? -12.776 -22.034 -11.219 1.00 55.31 382 PHE A N 1
ATOM 3081 C CA . PHE A 1 382 ? -12.865 -21.803 -9.777 1.00 55.31 382 PHE A CA 1
ATOM 3082 C C . PHE A 1 382 ? -14.302 -21.684 -9.256 1.00 55.31 382 PHE A C 1
ATOM 3084 O O . PHE A 1 382 ? -14.485 -21.247 -8.130 1.00 55.31 382 PHE A O 1
ATOM 3091 N N . GLY A 1 383 ? -15.331 -22.022 -10.040 1.00 69.00 383 GLY A N 1
ATOM 3092 C CA . GLY A 1 383 ? -16.728 -22.021 -9.587 1.00 69.00 383 GLY A CA 1
ATOM 3093 C C . GLY A 1 383 ? -17.657 -21.094 -10.374 1.00 69.00 383 GLY A C 1
ATOM 3094 O O . GLY A 1 383 ? -17.287 -20.504 -11.390 1.00 69.00 383 GLY A O 1
ATOM 3095 N N . LYS A 1 384 ? -18.909 -21.006 -9.911 1.00 80.56 384 LYS A N 1
ATOM 3096 C CA . LYS A 1 384 ? -19.976 -20.223 -10.557 1.00 80.56 384 LYS A CA 1
ATOM 3097 C C . LYS A 1 384 ? -20.175 -18.907 -9.817 1.00 80.56 384 LYS A C 1
ATOM 3099 O O . LYS A 1 384 ? -20.250 -18.914 -8.589 1.00 80.56 384 LYS A O 1
ATOM 3104 N N . VAL A 1 385 ? -20.304 -17.815 -10.563 1.00 87.88 385 VAL A N 1
ATOM 3105 C CA . VAL A 1 385 ? -20.533 -16.474 -10.017 1.00 87.88 385 VAL A CA 1
ATOM 3106 C C . VAL A 1 385 ? -21.936 -16.003 -10.391 1.00 87.88 385 VAL A C 1
ATOM 3108 O O . VAL A 1 385 ? -22.356 -16.108 -11.548 1.00 87.88 385 VAL A O 1
ATOM 3111 N N . PHE A 1 386 ? -22.669 -15.493 -9.407 1.00 90.56 386 PHE A N 1
ATOM 3112 C CA . PHE A 1 386 ? -24.042 -15.017 -9.546 1.00 90.56 386 PHE A CA 1
ATOM 3113 C C . PHE A 1 386 ? -24.161 -13.565 -9.090 1.00 90.56 386 PHE A C 1
ATOM 3115 O O . PHE A 1 386 ? -23.521 -13.175 -8.120 1.00 90.56 386 PHE A O 1
ATOM 3122 N N . ALA A 1 387 ? -25.015 -12.785 -9.743 1.00 92.88 387 ALA A N 1
ATOM 3123 C CA . ALA A 1 387 ? -25.515 -11.545 -9.169 1.00 92.88 387 ALA A CA 1
ATOM 3124 C C . ALA A 1 387 ? -26.581 -11.884 -8.118 1.00 92.88 387 ALA A C 1
ATOM 3126 O O . ALA A 1 387 ? -27.477 -12.695 -8.378 1.00 92.88 387 ALA A O 1
ATOM 3127 N N . ALA A 1 388 ? -26.495 -11.269 -6.942 1.00 94.56 388 ALA A N 1
ATOM 3128 C CA . ALA A 1 388 ? -27.471 -11.422 -5.870 1.00 94.56 388 ALA A CA 1
ATOM 3129 C C . ALA A 1 388 ? -27.809 -10.067 -5.245 1.00 94.56 388 ALA A C 1
ATOM 3131 O O . ALA A 1 388 ? -26.950 -9.201 -5.134 1.00 94.56 388 ALA A O 1
ATOM 3132 N N . THR A 1 389 ? -29.050 -9.890 -4.809 1.00 94.00 389 THR A N 1
ATOM 3133 C CA . THR A 1 389 ? -29.524 -8.663 -4.166 1.00 94.00 389 THR A CA 1
ATOM 3134 C C . THR A 1 389 ? -29.676 -8.896 -2.670 1.00 94.00 389 THR A C 1
ATOM 3136 O O . THR A 1 389 ? -30.370 -9.833 -2.257 1.00 94.00 389 THR A O 1
ATOM 3139 N N . HIS A 1 390 ? -29.043 -8.044 -1.860 1.00 91.12 390 HIS A N 1
ATOM 3140 C CA . HIS A 1 390 ? -29.230 -8.037 -0.411 1.00 91.12 390 HIS A CA 1
ATOM 3141 C C . HIS A 1 390 ? -30.679 -7.654 -0.092 1.00 91.12 390 HIS A C 1
ATOM 3143 O O . HIS A 1 390 ? -31.167 -6.619 -0.545 1.00 91.12 390 HIS A O 1
ATOM 3149 N N . ARG A 1 391 ? -31.382 -8.459 0.708 1.00 91.06 391 ARG A N 1
ATOM 3150 C CA . ARG A 1 391 ? -32.841 -8.339 0.885 1.00 91.06 391 ARG A CA 1
ATOM 3151 C C . ARG A 1 391 ? -33.286 -7.033 1.546 1.00 91.06 391 ARG A C 1
ATOM 3153 O O . ARG A 1 391 ? -34.297 -6.478 1.135 1.00 91.06 391 ARG A O 1
ATOM 3160 N N . ILE A 1 392 ? -32.532 -6.543 2.534 1.00 87.94 392 ILE A N 1
ATOM 3161 C CA . ILE A 1 392 ? -32.858 -5.294 3.252 1.00 87.94 392 ILE A CA 1
ATOM 3162 C C . ILE A 1 392 ? -32.395 -4.061 2.464 1.00 87.94 392 ILE A C 1
ATOM 3164 O O . ILE A 1 392 ? -33.212 -3.223 2.089 1.00 87.94 392 ILE A O 1
ATOM 3168 N N . THR A 1 393 ? -31.092 -3.939 2.178 1.00 87.00 393 THR A N 1
ATOM 3169 C CA . THR A 1 393 ? -30.548 -2.752 1.491 1.00 87.00 393 THR A CA 1
ATOM 3170 C C . THR A 1 393 ? -31.000 -2.632 0.034 1.00 87.00 393 THR A C 1
ATOM 3172 O O . THR A 1 393 ? -31.154 -1.517 -0.463 1.00 87.00 393 THR A 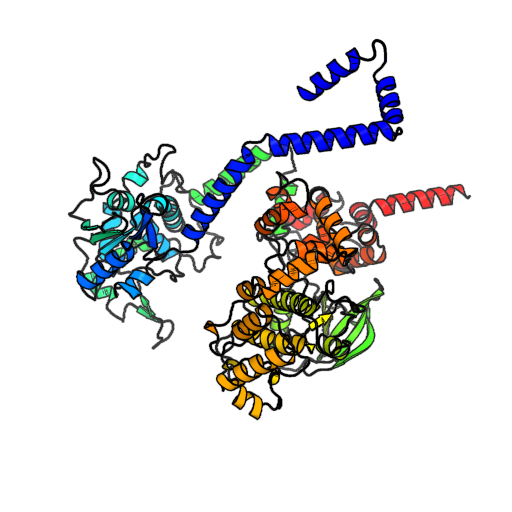O 1
ATOM 3175 N N . GLY A 1 394 ? -31.259 -3.753 -0.646 1.00 89.31 394 GLY A N 1
ATOM 3176 C CA . GLY A 1 394 ? -31.534 -3.799 -2.083 1.00 89.31 394 GLY A CA 1
ATOM 3177 C C . GLY A 1 394 ? -30.282 -3.675 -2.956 1.00 89.31 394 GLY A C 1
ATOM 3178 O O . GLY A 1 394 ? -30.407 -3.602 -4.175 1.00 89.31 394 GLY A O 1
ATOM 3179 N N . ILE A 1 395 ? -29.085 -3.651 -2.360 1.00 90.12 395 ILE A N 1
ATOM 3180 C CA . ILE A 1 395 ? -27.820 -3.499 -3.088 1.00 90.12 395 ILE A CA 1
ATOM 3181 C C . ILE A 1 395 ? -27.451 -4.817 -3.771 1.00 90.12 395 ILE A C 1
ATOM 3183 O O . ILE A 1 395 ? -27.559 -5.895 -3.175 1.00 90.12 395 ILE A O 1
ATOM 3187 N N . MET A 1 396 ? -27.007 -4.727 -5.024 1.00 92.06 396 MET A N 1
ATOM 3188 C CA . MET A 1 396 ? -26.531 -5.872 -5.791 1.00 92.06 396 MET A CA 1
ATOM 3189 C C . MET A 1 396 ? -25.075 -6.211 -5.454 1.00 92.06 396 MET A C 1
ATOM 3191 O O . MET A 1 396 ? -24.226 -5.338 -5.291 1.00 92.06 396 MET A O 1
ATOM 3195 N N . ARG A 1 397 ? -24.782 -7.506 -5.364 1.00 92.38 397 ARG A N 1
ATOM 3196 C CA . ARG A 1 397 ? -23.478 -8.083 -5.021 1.00 92.38 397 ARG A CA 1
ATOM 3197 C C . ARG A 1 397 ? -23.125 -9.214 -5.985 1.00 92.38 397 ARG A C 1
ATOM 3199 O O . ARG A 1 397 ? -24.012 -9.826 -6.586 1.00 92.38 397 ARG A O 1
ATOM 3206 N N . ALA A 1 398 ? -21.834 -9.509 -6.106 1.00 91.62 398 ALA A N 1
ATOM 3207 C CA . ALA A 1 398 ? -21.339 -10.663 -6.850 1.00 91.62 398 ALA A CA 1
ATOM 3208 C C . ALA A 1 398 ? -21.053 -11.814 -5.880 1.00 91.62 398 ALA A C 1
ATOM 3210 O O . ALA A 1 398 ? -20.306 -11.652 -4.924 1.00 91.62 398 ALA A O 1
ATOM 3211 N N . VAL A 1 399 ? -21.629 -12.988 -6.115 1.00 90.94 399 VAL A N 1
ATOM 3212 C CA . VAL A 1 399 ? -21.509 -14.141 -5.218 1.00 90.94 399 VAL A CA 1
ATOM 3213 C C . VAL A 1 399 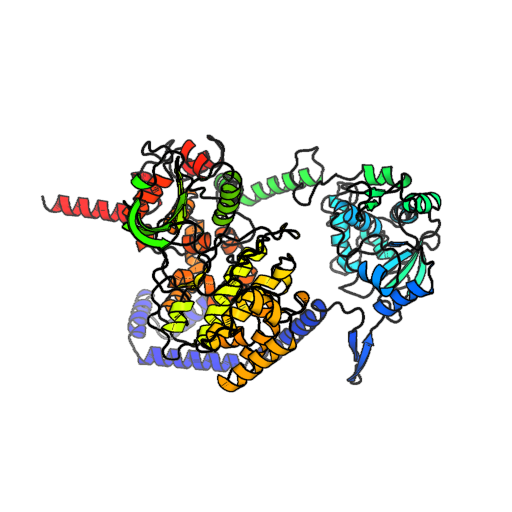? -20.824 -15.284 -5.940 1.00 90.94 399 VAL A C 1
ATOM 3215 O O . VAL A 1 399 ? -21.391 -15.877 -6.862 1.00 90.94 399 VAL A O 1
ATOM 3218 N N . LYS A 1 400 ? -19.607 -15.619 -5.509 1.00 87.56 400 LYS A N 1
ATOM 3219 C CA . LYS A 1 400 ? -18.866 -16.789 -5.989 1.00 87.56 400 LYS A CA 1
ATOM 3220 C C . LYS A 1 400 ? -19.251 -17.987 -5.130 1.00 87.56 400 LYS A C 1
ATOM 3222 O O . LYS A 1 400 ? -18.971 -18.024 -3.936 1.00 87.56 400 LYS A O 1
ATOM 3227 N N . ARG A 1 401 ? -19.904 -18.971 -5.747 1.00 87.12 401 ARG A N 1
ATOM 3228 C CA . ARG A 1 401 ? -20.328 -20.209 -5.090 1.00 87.12 401 ARG A CA 1
ATOM 3229 C C . ARG A 1 401 ? -19.334 -21.326 -5.385 1.00 87.12 401 ARG A C 1
ATOM 3231 O O . ARG A 1 401 ? -19.219 -21.778 -6.531 1.00 87.12 401 ARG A O 1
ATOM 3238 N N . LEU A 1 402 ? -18.665 -21.797 -4.339 1.00 80.69 402 LEU A N 1
ATOM 3239 C CA . LEU A 1 402 ? -17.647 -22.842 -4.371 1.00 80.69 402 LEU A CA 1
ATOM 3240 C C . LEU A 1 402 ? -18.214 -24.130 -3.783 1.00 80.69 402 LEU A C 1
ATOM 3242 O O . LEU A 1 402 ? -18.739 -24.128 -2.677 1.00 80.69 402 LEU A O 1
ATOM 3246 N N . ARG A 1 403 ? -18.110 -25.247 -4.505 1.00 81.50 403 ARG A N 1
ATOM 3247 C CA . ARG A 1 403 ? -18.507 -26.554 -3.964 1.00 81.50 403 ARG A CA 1
ATOM 3248 C C . ARG A 1 403 ? -17.418 -27.061 -3.021 1.00 81.50 403 ARG A C 1
ATOM 3250 O O . ARG A 1 403 ? -16.249 -27.092 -3.408 1.00 81.50 403 ARG A O 1
ATOM 3257 N N . LYS A 1 404 ? -17.791 -27.507 -1.822 1.00 79.62 404 LYS A N 1
ATOM 3258 C CA . LYS A 1 404 ? -16.847 -28.132 -0.892 1.00 79.62 404 LYS A CA 1
ATOM 3259 C C . LYS A 1 404 ? -16.424 -29.498 -1.429 1.00 79.62 404 LYS A C 1
ATOM 3261 O O . LYS A 1 404 ? -17.254 -30.342 -1.758 1.00 79.62 404 LYS A O 1
ATOM 3266 N N . VAL A 1 405 ? -15.113 -29.702 -1.547 1.00 73.00 405 VAL A N 1
ATOM 3267 C CA . VAL A 1 405 ? -14.523 -30.990 -1.932 1.00 73.00 405 VAL A CA 1
ATOM 3268 C C . VAL A 1 405 ? -13.831 -31.581 -0.699 1.00 73.00 405 VAL A C 1
ATOM 3270 O O . VAL A 1 405 ? -12.993 -30.892 -0.104 1.00 73.00 405 VAL A O 1
ATOM 3273 N N . PRO A 1 406 ? -14.148 -32.828 -0.299 1.00 68.50 406 PRO A N 1
ATOM 3274 C CA . PRO A 1 406 ? -13.490 -33.486 0.827 1.00 68.50 406 PRO A CA 1
ATOM 3275 C C . PRO A 1 406 ? -11.960 -33.470 0.670 1.00 68.50 406 PRO A C 1
ATOM 3277 O O . PRO A 1 406 ? -11.442 -33.775 -0.403 1.00 68.50 406 PRO A O 1
ATOM 3280 N N . GLY A 1 407 ? -11.235 -33.082 1.724 1.00 60.94 407 GLY A N 1
ATOM 3281 C CA . GLY A 1 407 ? -9.764 -33.034 1.734 1.00 60.94 407 GLY A CA 1
ATOM 3282 C C . GLY A 1 407 ? -9.109 -31.730 1.244 1.00 60.94 407 GLY A C 1
ATOM 3283 O O . GLY A 1 407 ? -7.887 -31.638 1.276 1.00 60.94 407 GLY A O 1
ATOM 3284 N N . ARG A 1 408 ? -9.875 -30.705 0.827 1.00 59.69 408 ARG A N 1
ATOM 3285 C CA . ARG A 1 408 ? -9.349 -29.360 0.466 1.00 59.69 408 ARG A CA 1
ATOM 3286 C C . ARG A 1 408 ? -9.801 -28.222 1.396 1.00 59.69 408 ARG A C 1
ATOM 3288 O O . ARG A 1 408 ? -9.633 -27.053 1.074 1.00 59.69 408 ARG A O 1
ATOM 3295 N N . GLN A 1 409 ? -10.364 -28.554 2.554 1.00 60.12 409 GLN A N 1
ATOM 3296 C CA . GLN A 1 409 ? -10.979 -27.583 3.470 1.00 60.12 409 GLN A CA 1
ATOM 3297 C C . GLN A 1 409 ? -9.973 -26.568 4.048 1.00 60.12 409 GLN A C 1
ATOM 3299 O O . GLN A 1 409 ? -10.286 -25.386 4.130 1.00 60.12 409 GLN A O 1
ATOM 3304 N N . GLU A 1 410 ? -8.752 -26.999 4.378 1.00 55.44 410 GLU A N 1
ATOM 3305 C CA . GLU A 1 410 ? -7.700 -26.117 4.918 1.00 55.44 410 GLU A CA 1
ATOM 3306 C C . GLU A 1 410 ? -7.126 -25.142 3.869 1.00 55.44 410 GLU A C 1
ATOM 3308 O O . GLU A 1 410 ? -6.783 -24.009 4.196 1.00 55.44 410 GLU A O 1
ATOM 3313 N N . LEU A 1 411 ? -7.100 -25.533 2.587 1.00 53.47 411 LEU A N 1
ATOM 3314 C CA . LEU A 1 411 ? -6.688 -24.651 1.483 1.00 53.47 411 LEU A CA 1
ATOM 3315 C C . LEU A 1 411 ? -7.661 -23.476 1.315 1.00 53.47 411 LEU A C 1
ATOM 3317 O O . LEU A 1 411 ? -7.228 -22.332 1.206 1.00 53.47 411 LEU A O 1
ATOM 3321 N N . HIS A 1 412 ? -8.970 -23.742 1.382 1.00 61.81 412 HIS A N 1
ATOM 3322 C CA . HIS A 1 412 ? -9.988 -22.697 1.253 1.00 61.81 412 HIS A CA 1
ATOM 3323 C C . HIS A 1 412 ? -9.963 -21.699 2.423 1.00 61.81 412 HIS A C 1
ATOM 3325 O O . HIS A 1 412 ? -10.227 -20.522 2.206 1.00 61.81 412 HIS A O 1
ATOM 3331 N N . LYS A 1 413 ? -9.609 -22.127 3.645 1.00 63.94 413 LYS A N 1
ATOM 3332 C CA . LYS A 1 413 ? -9.474 -21.220 4.802 1.00 63.94 413 LYS A CA 1
ATOM 3333 C C . LYS A 1 413 ? -8.290 -20.262 4.660 1.00 63.94 413 LYS A C 1
ATOM 3335 O O . LYS A 1 413 ? -8.429 -19.080 4.954 1.00 63.94 413 LYS A O 1
ATOM 3340 N N . ASN A 1 414 ? -7.143 -20.745 4.183 1.00 59.22 414 ASN A N 1
ATOM 3341 C CA . ASN A 1 414 ? -5.959 -19.903 3.985 1.00 59.22 414 ASN A CA 1
ATOM 3342 C C . ASN A 1 414 ? -6.162 -18.867 2.871 1.00 59.22 414 ASN A C 1
ATOM 3344 O O . ASN A 1 414 ? -5.742 -17.719 3.014 1.00 59.22 414 ASN A O 1
ATOM 3348 N N . GLU A 1 415 ? -6.825 -19.257 1.780 1.00 64.38 415 GLU A N 1
ATOM 3349 C CA . GLU A 1 415 ? -7.217 -18.341 0.702 1.00 64.38 415 GLU A CA 1
ATOM 3350 C C . GLU A 1 415 ? -8.271 -17.332 1.178 1.00 64.38 415 GLU A C 1
ATOM 3352 O O . GLU A 1 415 ? -8.170 -16.145 0.885 1.00 64.38 415 GLU A O 1
ATOM 3357 N N . LEU A 1 416 ? -9.246 -17.769 1.975 1.00 70.62 416 LEU A N 1
ATOM 3358 C CA . LEU A 1 416 ? -10.261 -16.890 2.548 1.00 70.62 416 LEU A CA 1
ATOM 3359 C C . LEU A 1 416 ? -9.660 -15.843 3.492 1.00 70.62 416 LEU A C 1
ATOM 3361 O O . LEU A 1 416 ? -9.957 -14.660 3.354 1.00 70.62 416 LEU A O 1
ATOM 3365 N N . ASN A 1 417 ? -8.774 -16.254 4.402 1.00 67.31 417 ASN A N 1
ATOM 3366 C CA . ASN A 1 417 ? -8.074 -15.334 5.301 1.00 67.31 417 ASN A CA 1
ATOM 3367 C C . ASN A 1 417 ? -7.229 -14.318 4.519 1.00 67.31 417 ASN A C 1
ATOM 3369 O O . ASN A 1 417 ? -7.141 -13.157 4.908 1.00 67.31 417 ASN A O 1
ATOM 3373 N N . ALA A 1 418 ? -6.651 -14.731 3.387 1.00 64.62 418 ALA A N 1
ATOM 3374 C CA . ALA A 1 418 ? -5.944 -13.824 2.489 1.00 64.62 418 ALA A CA 1
ATOM 3375 C C . ALA A 1 418 ? -6.873 -12.776 1.865 1.00 64.62 418 ALA A C 1
ATOM 3377 O O . ALA A 1 418 ? -6.536 -11.599 1.834 1.00 64.62 418 ALA A O 1
ATOM 3378 N N . LEU A 1 419 ? -8.044 -13.200 1.381 1.00 71.69 419 LEU A N 1
ATOM 3379 C CA . LEU A 1 419 ? -9.041 -12.311 0.781 1.00 71.69 419 LEU A CA 1
ATOM 3380 C C . LEU A 1 419 ? -9.616 -11.313 1.789 1.00 71.69 419 LEU A C 1
ATOM 3382 O O . LEU A 1 419 ? -9.879 -10.169 1.428 1.00 71.69 419 LEU A O 1
ATOM 3386 N N . LEU A 1 420 ? -9.810 -11.739 3.039 1.00 72.12 420 LEU A N 1
ATOM 3387 C CA . LEU A 1 420 ? -10.318 -10.883 4.113 1.00 72.12 420 LEU A CA 1
ATOM 3388 C C . LEU A 1 420 ? -9.339 -9.755 4.474 1.00 72.12 420 LEU A C 1
ATOM 3390 O O . LEU A 1 420 ? -9.787 -8.661 4.812 1.00 72.12 420 LEU A O 1
ATOM 3394 N N . GLY A 1 421 ? -8.030 -10.006 4.359 1.00 68.38 421 GLY A N 1
ATOM 3395 C CA . GLY A 1 421 ? -6.972 -9.035 4.662 1.00 68.38 421 GLY A CA 1
ATOM 3396 C C . GLY A 1 421 ? -6.642 -8.045 3.536 1.00 68.38 421 GLY A C 1
ATOM 3397 O O . GLY A 1 421 ? -5.774 -7.193 3.719 1.00 68.38 421 GLY A O 1
ATOM 3398 N N . LEU A 1 422 ? -7.287 -8.139 2.368 1.00 74.75 422 LEU A N 1
ATOM 3399 C CA . LEU A 1 422 ? -7.051 -7.228 1.243 1.00 74.75 422 LEU A CA 1
ATOM 3400 C C . LEU A 1 422 ? -8.106 -6.112 1.220 1.00 74.75 422 LEU A C 1
ATOM 3402 O O . LEU A 1 422 ? -9.280 -6.347 0.927 1.00 74.75 422 LEU A O 1
ATOM 3406 N N . ASP A 1 423 ? -7.678 -4.874 1.481 1.00 76.62 423 ASP A N 1
ATOM 3407 C CA . ASP A 1 423 ? -8.519 -3.672 1.408 1.00 76.62 423 ASP A CA 1
ATOM 3408 C C . ASP A 1 423 ? -7.833 -2.594 0.559 1.00 76.62 423 ASP A C 1
ATOM 3410 O O . ASP A 1 423 ? -7.026 -1.810 1.043 1.00 76.62 423 ASP A O 1
ATOM 3414 N N . HIS A 1 424 ? -8.136 -2.565 -0.741 1.00 83.50 424 HIS A N 1
ATOM 3415 C CA . HIS A 1 424 ? -7.494 -1.652 -1.688 1.00 83.50 424 HIS A CA 1
ATOM 3416 C C . HIS A 1 424 ? -8.489 -1.177 -2.764 1.00 83.50 424 HIS A C 1
ATOM 3418 O O . HIS A 1 424 ? -9.286 -1.983 -3.252 1.00 83.50 424 HIS A O 1
ATOM 3424 N N . PRO A 1 425 ? -8.448 0.097 -3.215 1.00 86.31 425 PRO A N 1
ATOM 3425 C CA . PRO A 1 425 ? -9.413 0.641 -4.179 1.00 86.31 425 PRO A CA 1
ATOM 3426 C C . PRO A 1 425 ? -9.480 -0.136 -5.505 1.00 86.31 425 PRO A C 1
ATOM 3428 O O . PRO A 1 425 ? -10.565 -0.295 -6.065 1.00 86.31 425 PRO A O 1
ATOM 3431 N N . HIS A 1 426 ? -8.346 -0.661 -5.972 1.00 90.56 426 HIS A N 1
ATOM 3432 C CA . HIS A 1 426 ? -8.220 -1.423 -7.224 1.00 90.56 426 HIS A CA 1
ATOM 3433 C C . HIS A 1 426 ? -8.262 -2.951 -7.049 1.00 90.56 426 HIS A C 1
ATOM 3435 O O . HIS A 1 426 ? -7.926 -3.680 -7.977 1.00 90.56 426 HIS A O 1
ATOM 3441 N N . ILE A 1 427 ? -8.670 -3.454 -5.882 1.00 88.44 427 ILE A N 1
ATOM 3442 C CA . ILE A 1 427 ? -8.936 -4.883 -5.650 1.00 88.44 427 ILE A CA 1
ATOM 3443 C C . ILE A 1 427 ? -10.429 -5.038 -5.355 1.00 88.44 427 ILE A C 1
ATOM 3445 O O . ILE A 1 427 ? -11.032 -4.173 -4.714 1.00 88.44 427 ILE A O 1
ATOM 3449 N N . VAL A 1 428 ? -11.056 -6.099 -5.867 1.00 87.12 428 VAL A N 1
ATOM 3450 C CA . VAL A 1 428 ? -12.445 -6.409 -5.526 1.00 87.12 428 VAL A CA 1
ATOM 3451 C C . VAL A 1 428 ? -12.539 -6.766 -4.046 1.00 87.12 428 VAL A C 1
ATOM 3453 O O . VAL A 1 428 ? -11.818 -7.622 -3.536 1.00 87.12 428 VAL A O 1
ATOM 3456 N N . LYS A 1 429 ? -13.440 -6.096 -3.339 1.00 83.56 429 LYS A N 1
ATOM 3457 C CA . LYS A 1 429 ? -13.617 -6.299 -1.907 1.00 83.56 429 LYS A CA 1
ATOM 3458 C C . LYS A 1 429 ? -14.457 -7.542 -1.625 1.00 83.56 429 LYS A C 1
ATOM 3460 O O . LYS A 1 429 ? -15.609 -7.612 -2.062 1.00 83.56 429 LYS A O 1
ATOM 3465 N N . LEU A 1 430 ? -13.908 -8.478 -0.848 1.00 83.56 430 LEU A N 1
ATOM 3466 C CA . LEU A 1 430 ? -14.705 -9.498 -0.168 1.00 83.56 430 LEU A CA 1
ATOM 3467 C C . LEU A 1 430 ? -15.447 -8.826 0.991 1.00 83.56 430 LEU A C 1
ATOM 3469 O O . LEU A 1 430 ? -14.836 -8.180 1.845 1.00 83.56 430 LEU A O 1
ATOM 3473 N N . LEU A 1 431 ? -16.769 -8.936 0.983 1.00 80.25 431 LEU A N 1
ATOM 3474 C CA . LEU A 1 431 ? -17.624 -8.322 1.987 1.00 80.25 431 LEU A CA 1
ATOM 3475 C C . LEU A 1 431 ? -17.906 -9.314 3.113 1.00 80.25 431 LEU A C 1
ATOM 3477 O O . LEU A 1 431 ? -17.596 -9.063 4.270 1.00 80.25 431 LEU A O 1
ATOM 3481 N N . GLU A 1 432 ? -18.414 -10.483 2.757 1.00 82.25 432 GLU A N 1
ATOM 3482 C CA . GLU A 1 432 ? -18.839 -11.499 3.714 1.00 82.25 432 GLU A CA 1
ATOM 3483 C C . GLU A 1 432 ? -18.752 -12.886 3.077 1.00 82.25 432 GLU A C 1
ATOM 3485 O O . GLU A 1 432 ? -18.617 -13.030 1.853 1.00 82.25 432 GLU A O 1
ATOM 3490 N N . TYR A 1 433 ? -18.827 -13.921 3.908 1.00 85.19 433 TYR A N 1
ATOM 3491 C CA . TYR A 1 433 ? -18.878 -15.293 3.430 1.00 85.19 433 TYR A CA 1
ATOM 3492 C C . TYR A 1 433 ? -19.824 -16.160 4.261 1.00 85.19 433 TYR A C 1
ATOM 3494 O O . TYR A 1 433 ? -19.992 -15.951 5.461 1.00 85.19 433 TYR A O 1
ATOM 3502 N N . TYR A 1 434 ? -20.406 -17.164 3.602 1.00 85.75 434 TYR A N 1
ATOM 3503 C CA . TYR A 1 434 ? -21.295 -18.152 4.210 1.00 85.75 434 TYR A CA 1
ATOM 3504 C C . TYR A 1 434 ? -20.717 -19.544 3.996 1.00 85.75 434 TYR A C 1
ATOM 3506 O O . TYR A 1 434 ? -20.534 -19.982 2.854 1.00 85.75 434 TYR A O 1
ATOM 3514 N N . ASP A 1 435 ? -20.427 -20.228 5.099 1.00 82.31 435 ASP A N 1
ATOM 3515 C CA . ASP A 1 435 ? -19.863 -21.573 5.099 1.00 82.31 435 ASP A CA 1
ATOM 3516 C C . ASP A 1 435 ? -20.957 -22.625 5.363 1.00 82.31 435 ASP A C 1
ATOM 3518 O O . ASP A 1 435 ? -21.141 -23.093 6.483 1.00 82.31 435 ASP A O 1
ATOM 3522 N N . GLU A 1 436 ? -21.711 -22.995 4.324 1.00 86.06 436 GLU A N 1
ATOM 3523 C CA . GLU A 1 436 ? -22.800 -23.985 4.403 1.00 86.06 436 GLU A CA 1
ATOM 3524 C C . GLU A 1 436 ? -22.288 -25.420 4.169 1.00 86.06 436 GLU A C 1
ATOM 3526 O O . GLU A 1 436 ? -21.155 -25.623 3.744 1.00 86.06 436 GLU A O 1
ATOM 3531 N N . GLU A 1 437 ? -23.098 -26.452 4.423 1.00 83.69 437 GLU A N 1
ATOM 3532 C CA . GLU A 1 437 ? -22.664 -27.865 4.391 1.00 83.69 437 GLU A CA 1
ATOM 3533 C C . GLU A 1 437 ? -21.984 -28.287 3.071 1.00 83.69 437 GLU A C 1
ATOM 3535 O O . GLU A 1 437 ? -20.895 -28.863 3.092 1.00 83.69 437 GLU A O 1
ATOM 3540 N N . ASP A 1 438 ? -22.577 -27.934 1.925 1.00 84.06 438 ASP A N 1
ATOM 3541 C CA . ASP A 1 438 ? -22.099 -28.330 0.590 1.00 84.06 438 ASP A CA 1
ATOM 3542 C C . ASP A 1 438 ? -21.332 -27.228 -0.157 1.00 84.06 438 ASP A C 1
ATOM 3544 O O . ASP A 1 438 ? -20.590 -27.498 -1.115 1.00 84.06 438 ASP A O 1
ATOM 3548 N N . TYR A 1 439 ? -21.526 -25.971 0.244 1.00 84.88 439 TYR A N 1
ATOM 3549 C CA . TYR A 1 439 ? -21.082 -24.804 -0.508 1.00 84.88 439 TYR A CA 1
ATOM 3550 C C . TYR A 1 439 ? -20.473 -23.735 0.394 1.00 84.88 439 TYR A C 1
ATOM 3552 O O . TYR A 1 439 ? -20.984 -23.434 1.465 1.00 84.88 439 TYR A O 1
ATOM 3560 N N . LEU A 1 440 ? -19.402 -23.120 -0.099 1.00 83.75 440 LEU A N 1
ATOM 3561 C CA . LEU A 1 440 ? -18.855 -21.874 0.419 1.00 83.75 440 LEU A CA 1
ATOM 3562 C C . LEU A 1 440 ? -19.295 -20.741 -0.516 1.00 83.75 440 LEU A C 1
ATOM 3564 O O . LEU A 1 440 ? -19.015 -20.780 -1.719 1.00 83.75 440 LEU A O 1
ATOM 3568 N N . TYR A 1 441 ? -20.003 -19.752 0.022 1.00 87.06 441 TYR A N 1
ATOM 3569 C CA . TYR A 1 441 ? -20.428 -18.560 -0.711 1.00 87.06 441 TYR A CA 1
ATOM 3570 C C . TYR A 1 441 ? -19.539 -17.392 -0.317 1.00 87.06 441 TYR A C 1
ATOM 3572 O O . TYR A 1 441 ? -19.486 -17.027 0.852 1.00 87.06 441 TYR A O 1
ATOM 3580 N N . LEU A 1 442 ? -18.865 -16.798 -1.295 1.00 86.31 442 LEU A N 1
ATOM 3581 C CA . LEU A 1 442 ? -18.056 -15.598 -1.116 1.00 86.31 442 LEU A CA 1
ATOM 3582 C C . LEU A 1 442 ? -18.796 -14.422 -1.748 1.00 86.31 442 LEU A C 1
ATOM 3584 O O . LEU A 1 442 ? -19.051 -14.440 -2.956 1.00 86.31 442 LEU A O 1
ATOM 3588 N N . VAL A 1 443 ? -19.170 -13.432 -0.942 1.00 88.19 443 VAL A N 1
ATOM 3589 C CA . VAL A 1 443 ? -19.938 -12.264 -1.380 1.00 88.19 443 VAL A CA 1
ATOM 3590 C C . VAL A 1 443 ? -18.992 -11.085 -1.564 1.00 88.19 443 VAL A C 1
ATOM 3592 O O . VAL A 1 443 ? -18.398 -10.584 -0.615 1.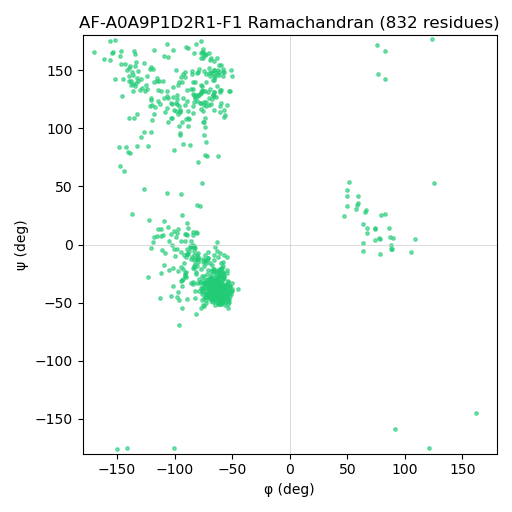00 88.19 443 VAL A O 1
ATOM 3595 N N . PHE A 1 444 ? -18.873 -10.626 -2.799 1.00 88.50 444 PHE A N 1
ATOM 3596 C CA . PHE A 1 444 ? -18.039 -9.510 -3.210 1.00 88.50 444 PHE A CA 1
ATOM 3597 C C . PHE A 1 444 ? -18.887 -8.299 -3.587 1.00 88.50 444 PHE A C 1
ATOM 3599 O O . PHE A 1 444 ? -20.077 -8.401 -3.912 1.00 88.50 444 PHE A O 1
ATOM 3606 N N . GLU A 1 445 ? -18.252 -7.132 -3.615 1.00 87.50 445 GLU A N 1
ATOM 3607 C CA . GLU A 1 445 ? -18.823 -6.005 -4.345 1.00 87.50 445 GLU A CA 1
ATOM 3608 C C . GLU A 1 445 ? -19.041 -6.361 -5.830 1.00 87.50 445 GLU A C 1
ATOM 3610 O O . GLU A 1 445 ? -18.259 -7.100 -6.429 1.00 87.50 445 GLU A O 1
ATOM 3615 N N . LEU A 1 446 ? -20.111 -5.841 -6.436 1.00 90.00 446 LEU A N 1
ATOM 3616 C CA . LEU A 1 446 ? -20.375 -6.040 -7.861 1.00 90.00 446 LEU A CA 1
ATOM 3617 C C . LEU A 1 446 ? -19.598 -5.010 -8.694 1.00 90.00 446 LEU A C 1
ATOM 3619 O O . LEU A 1 446 ? -19.611 -3.821 -8.371 1.00 90.00 446 LEU A O 1
ATOM 3623 N N . CYS A 1 447 ? -18.937 -5.463 -9.757 1.00 90.75 447 CYS A N 1
ATOM 3624 C CA . CYS A 1 447 ? -18.441 -4.611 -10.836 1.00 90.75 447 CYS A CA 1
ATOM 3625 C C . CYS A 1 447 ? -19.447 -4.678 -11.988 1.00 90.75 447 CYS A C 1
ATOM 3627 O O . CYS A 1 447 ? -19.753 -5.769 -12.465 1.00 90.75 447 CYS A O 1
ATOM 3629 N N . GLU A 1 448 ? -19.990 -3.532 -12.390 1.00 88.38 448 GLU A N 1
ATOM 3630 C CA . GLU A 1 448 ? -21.029 -3.445 -13.428 1.00 88.38 448 GLU A CA 1
ATOM 3631 C C . GLU A 1 448 ? -20.445 -3.181 -14.822 1.00 88.38 448 GLU A C 1
ATOM 3633 O O . GLU A 1 448 ? -21.106 -3.424 -15.827 1.00 88.38 448 GLU A O 1
ATOM 3638 N N . GLY A 1 449 ? -19.210 -2.675 -14.889 1.00 88.81 449 GLY A N 1
ATOM 3639 C CA . GLY A 1 449 ? -18.514 -2.413 -16.144 1.00 88.81 449 GLY A CA 1
ATOM 3640 C C . GLY A 1 449 ? -17.967 -3.679 -16.798 1.00 88.81 449 GLY A C 1
ATOM 3641 O O . GLY A 1 449 ? -18.022 -4.772 -16.248 1.00 88.81 449 GLY A O 1
ATOM 3642 N N . LEU A 1 450 ? -17.408 -3.529 -17.995 1.00 89.81 450 LEU A N 1
ATOM 3643 C CA . LEU A 1 450 ? -16.814 -4.643 -18.734 1.00 89.81 450 LEU A CA 1
ATOM 3644 C C . LEU A 1 450 ? -15.455 -5.046 -18.147 1.00 89.81 450 LEU A C 1
ATOM 3646 O O . LEU A 1 450 ? -14.803 -4.265 -17.445 1.00 89.81 450 LEU A O 1
ATOM 3650 N N . ASP A 1 451 ? -15.008 -6.260 -18.463 1.00 91.31 451 ASP A N 1
ATOM 3651 C CA . ASP A 1 451 ? -13.608 -6.625 -18.278 1.00 91.31 451 ASP A CA 1
ATOM 3652 C C . ASP A 1 451 ? -12.704 -5.858 -19.261 1.00 91.31 451 ASP A C 1
ATOM 3654 O O . ASP A 1 451 ? -13.158 -5.298 -20.271 1.00 91.31 451 ASP A O 1
ATOM 3658 N N . LEU A 1 452 ? -11.409 -5.789 -18.953 1.00 93.00 452 LEU A N 1
ATOM 3659 C CA . LEU A 1 452 ? -10.453 -5.022 -19.745 1.00 93.00 452 LEU A CA 1
ATOM 3660 C C . LEU A 1 452 ? -10.318 -5.576 -21.170 1.00 93.00 452 LEU A C 1
ATOM 3662 O O . LEU A 1 452 ? -10.159 -4.789 -22.102 1.00 93.00 452 LEU A O 1
ATOM 3666 N N . LEU A 1 453 ? -10.422 -6.896 -21.370 1.00 91.56 453 LEU A N 1
ATOM 3667 C CA . LEU A 1 453 ? -10.327 -7.494 -22.705 1.00 91.56 453 LEU A CA 1
ATOM 3668 C C . LEU A 1 453 ? -11.491 -7.049 -23.589 1.00 91.56 453 LEU A C 1
ATOM 3670 O O . LEU A 1 453 ? -11.289 -6.619 -24.724 1.00 91.56 453 LEU A O 1
ATOM 3674 N N . GLU A 1 454 ? -12.709 -7.141 -23.067 1.00 90.44 454 GLU A N 1
ATOM 3675 C CA . GLU A 1 454 ? -13.911 -6.730 -23.781 1.00 90.44 454 GLU A CA 1
ATOM 3676 C C . GLU A 1 454 ? -13.932 -5.214 -24.013 1.00 90.44 454 GLU A C 1
ATOM 3678 O O . GLU A 1 454 ? -14.346 -4.755 -25.077 1.00 90.44 454 GLU A O 1
ATOM 3683 N N . THR A 1 455 ? -13.399 -4.432 -23.071 1.00 91.44 455 THR A N 1
ATOM 3684 C CA . THR A 1 455 ? -13.210 -2.982 -23.239 1.00 91.44 455 THR A CA 1
ATOM 3685 C C . THR A 1 455 ? -12.277 -2.665 -24.409 1.00 91.44 455 THR A C 1
ATOM 3687 O O . THR A 1 455 ? -12.615 -1.831 -25.247 1.00 91.44 455 THR A O 1
ATOM 3690 N N . ILE A 1 456 ? -11.138 -3.360 -24.515 1.00 91.88 456 ILE A N 1
ATOM 3691 C CA . ILE A 1 456 ? -10.202 -3.223 -25.643 1.00 91.88 456 ILE A CA 1
ATOM 3692 C C . ILE A 1 456 ? -10.899 -3.587 -26.961 1.00 91.88 456 ILE A C 1
ATOM 3694 O O . ILE A 1 456 ? -10.822 -2.831 -27.925 1.00 91.88 456 ILE A O 1
ATOM 3698 N N . ARG A 1 457 ? -11.636 -4.705 -26.999 1.00 90.31 457 ARG A N 1
ATOM 3699 C CA . ARG A 1 457 ? -12.345 -5.169 -28.207 1.00 90.31 457 ARG A CA 1
ATOM 3700 C C . ARG A 1 457 ? -13.435 -4.214 -28.680 1.00 90.31 457 ARG A C 1
ATOM 3702 O O . ARG A 1 457 ? -13.643 -4.084 -29.882 1.00 90.31 457 ARG A O 1
ATOM 3709 N N . ARG A 1 458 ? -14.158 -3.589 -27.747 1.00 89.31 458 ARG A N 1
ATOM 3710 C CA . ARG A 1 458 ? -15.231 -2.630 -28.053 1.00 89.31 458 ARG A CA 1
ATOM 3711 C C . ARG A 1 458 ? -14.724 -1.220 -28.316 1.00 89.31 458 ARG A C 1
ATOM 3713 O O . ARG A 1 458 ? -15.518 -0.373 -28.729 1.00 89.31 458 ARG A O 1
ATOM 3720 N N . SER A 1 459 ? -13.444 -0.945 -28.073 1.00 88.00 459 SER A N 1
ATOM 3721 C CA . SER A 1 459 ? -12.875 0.353 -28.403 1.00 88.00 459 SER A CA 1
ATOM 3722 C C . SER A 1 459 ? -12.931 0.571 -29.920 1.00 88.00 459 SER A C 1
ATOM 3724 O O . SER A 1 459 ? -12.812 -0.364 -30.713 1.00 88.00 459 SER A O 1
ATOM 3726 N N . GLN A 1 460 ? -13.115 1.821 -30.348 1.00 83.75 460 GLN A N 1
ATOM 3727 C CA . GLN A 1 460 ? -13.288 2.152 -31.770 1.00 83.75 460 GLN A CA 1
ATOM 3728 C C . GLN A 1 460 ? -12.098 1.721 -32.638 1.00 83.75 460 GLN A C 1
ATOM 3730 O O . GLN A 1 460 ? -12.253 1.464 -33.829 1.00 83.75 460 GLN A O 1
ATOM 3735 N N . THR A 1 461 ? -10.908 1.663 -32.044 1.00 85.56 461 THR A N 1
ATOM 3736 C CA . THR A 1 461 ? -9.651 1.316 -32.710 1.00 85.56 461 THR A CA 1
ATOM 3737 C C . THR A 1 461 ? -9.208 -0.121 -32.424 1.00 85.56 461 THR A C 1
ATOM 3739 O O . THR A 1 461 ? -8.155 -0.522 -32.913 1.00 85.56 461 THR A O 1
ATOM 3742 N N . GLY A 1 462 ? -9.963 -0.881 -31.619 1.00 89.62 462 GLY A N 1
ATOM 3743 C CA . GLY A 1 462 ? -9.577 -2.207 -31.123 1.00 89.62 462 GLY A CA 1
ATOM 3744 C C . GLY A 1 462 ? -8.392 -2.199 -30.146 1.00 89.62 462 GLY A C 1
ATOM 3745 O O . GLY A 1 462 ? -7.844 -3.254 -29.841 1.00 89.62 462 GLY A O 1
ATOM 3746 N N . ARG A 1 463 ? -7.966 -1.016 -29.685 1.00 92.44 463 ARG A N 1
ATOM 3747 C CA . ARG A 1 463 ? -6.863 -0.778 -28.741 1.00 92.44 463 ARG A CA 1
ATOM 3748 C C . ARG A 1 463 ? -7.152 0.437 -27.857 1.00 92.44 463 ARG A C 1
ATOM 3750 O O . ARG A 1 463 ? -8.057 1.217 -28.152 1.00 92.44 463 ARG A O 1
ATOM 3757 N N . LEU A 1 464 ? -6.395 0.609 -26.783 1.00 92.88 464 LEU A N 1
ATOM 3758 C CA . LEU A 1 464 ? -6.456 1.792 -25.927 1.00 92.88 464 LEU A CA 1
ATOM 3759 C C . LEU A 1 464 ? -5.461 2.848 -26.398 1.00 92.88 464 LEU A C 1
ATOM 3761 O O . LEU A 1 464 ? -4.384 2.536 -26.915 1.00 92.88 464 LEU A O 1
ATOM 3765 N N . ASN A 1 465 ? -5.806 4.115 -26.197 1.00 91.38 465 ASN A N 1
ATOM 3766 C CA . ASN A 1 465 ? -4.850 5.190 -26.409 1.00 91.38 465 ASN A CA 1
ATOM 3767 C C . ASN A 1 465 ? -3.816 5.241 -25.255 1.00 91.38 465 ASN A C 1
ATOM 3769 O O . ASN A 1 465 ? -4.044 4.667 -24.187 1.00 91.38 465 ASN A O 1
ATOM 3773 N N . PRO A 1 466 ? -2.665 5.920 -25.431 1.00 91.50 466 PRO A N 1
ATOM 3774 C CA . PRO A 1 466 ? -1.600 5.936 -24.424 1.00 91.50 466 PRO A CA 1
ATOM 3775 C C . PRO A 1 466 ? -2.022 6.446 -23.039 1.00 91.50 466 PRO A C 1
ATOM 3777 O O . PRO A 1 466 ? -1.521 5.947 -22.034 1.00 91.50 466 PRO A O 1
ATOM 3780 N N . LEU A 1 467 ? -2.935 7.421 -22.973 1.00 90.44 467 LEU A N 1
ATOM 3781 C CA . LEU A 1 467 ? -3.440 7.952 -21.706 1.00 90.44 467 LEU A CA 1
ATOM 3782 C C . LEU A 1 467 ? -4.289 6.903 -20.983 1.00 90.44 467 LEU A C 1
ATOM 3784 O O . LEU A 1 467 ? -4.050 6.620 -19.813 1.00 90.44 467 LEU A O 1
ATOM 3788 N N . GLU A 1 468 ? -5.231 6.285 -21.694 1.00 91.94 468 GLU A N 1
ATOM 3789 C CA . GLU A 1 468 ? -6.096 5.230 -21.153 1.00 91.94 468 GLU A CA 1
ATOM 3790 C C . GLU A 1 468 ? -5.271 4.031 -20.675 1.00 91.94 468 GLU A C 1
ATOM 3792 O O . GLU A 1 468 ? -5.451 3.557 -19.554 1.00 91.94 468 GLU A O 1
ATOM 3797 N N . ALA A 1 469 ? -4.307 3.586 -21.486 1.00 94.44 469 ALA A N 1
ATOM 3798 C CA . ALA A 1 469 ? -3.403 2.497 -21.131 1.00 94.44 469 ALA A CA 1
ATOM 3799 C C . ALA A 1 469 ? -2.555 2.830 -19.890 1.00 94.44 469 ALA A C 1
ATOM 3801 O O . ALA A 1 469 ? -2.339 1.961 -19.049 1.00 94.44 469 ALA A O 1
ATOM 3802 N N . SER A 1 470 ? -2.107 4.082 -19.743 1.00 93.81 470 SER A N 1
ATOM 3803 C CA . SER A 1 470 ? -1.373 4.561 -18.563 1.00 93.81 470 SER A CA 1
ATOM 3804 C C . SER A 1 470 ? -2.238 4.565 -17.296 1.00 93.81 470 SER A C 1
ATOM 3806 O O . SER A 1 470 ? -1.792 4.120 -16.238 1.00 93.81 470 SER A O 1
ATOM 3808 N N . VAL A 1 471 ? -3.499 5.007 -17.387 1.00 90.62 471 VAL A N 1
ATOM 3809 C CA . VAL A 1 471 ? -4.462 4.965 -16.269 1.00 90.62 471 VAL A CA 1
ATOM 3810 C C . VAL A 1 471 ? -4.723 3.522 -15.834 1.00 90.62 471 VAL A C 1
ATOM 3812 O O . VAL A 1 471 ? -4.553 3.185 -14.660 1.00 90.62 471 VAL A O 1
ATOM 3815 N N . VAL A 1 472 ? -5.061 2.647 -16.785 1.00 94.56 472 VAL A N 1
ATOM 3816 C CA . VAL A 1 472 ? -5.328 1.225 -16.526 1.00 94.56 472 VAL A CA 1
ATOM 3817 C C . VAL A 1 472 ? -4.099 0.539 -15.925 1.00 94.56 472 VAL A C 1
ATOM 3819 O O . VAL A 1 472 ? -4.216 -0.125 -14.894 1.00 94.56 472 VAL A O 1
ATOM 3822 N N . LEU A 1 473 ? -2.910 0.752 -16.500 1.00 95.81 473 LEU A N 1
ATOM 3823 C CA . LEU A 1 473 ? -1.668 0.171 -15.994 1.00 95.81 473 LEU A CA 1
ATOM 3824 C C . LEU A 1 473 ? -1.371 0.620 -14.561 1.00 95.81 473 LEU A C 1
ATOM 3826 O O . LEU A 1 473 ? -1.028 -0.216 -13.727 1.00 95.81 473 LEU A O 1
ATOM 3830 N N . ARG A 1 474 ? -1.528 1.911 -14.241 1.00 92.69 474 ARG A N 1
ATOM 3831 C CA . ARG A 1 474 ? -1.344 2.396 -12.865 1.00 92.69 474 ARG A CA 1
ATOM 3832 C C . ARG A 1 474 ? -2.300 1.703 -11.899 1.00 92.69 474 ARG A C 1
ATOM 3834 O O . ARG A 1 474 ? -1.852 1.270 -10.843 1.00 92.69 474 ARG A O 1
ATOM 3841 N N . HIS A 1 475 ? -3.575 1.535 -12.250 1.00 92.00 475 HIS A N 1
ATOM 3842 C CA . HIS A 1 475 ? -4.537 0.825 -11.398 1.00 92.00 475 HIS A CA 1
ATOM 3843 C C . HIS A 1 475 ? -4.138 -0.640 -11.159 1.00 92.00 475 HIS A C 1
ATOM 3845 O O . HIS A 1 475 ? -4.165 -1.097 -10.014 1.00 92.00 475 HIS A O 1
ATOM 3851 N N . MET A 1 476 ? -3.696 -1.348 -12.205 1.00 94.62 476 MET A N 1
ATOM 3852 C CA . MET A 1 476 ? -3.179 -2.719 -12.090 1.00 94.62 476 MET A CA 1
ATOM 3853 C C . MET A 1 476 ? -1.948 -2.791 -11.175 1.00 94.62 476 MET A C 1
ATOM 3855 O O . MET A 1 476 ? -1.885 -3.631 -10.280 1.00 94.62 476 MET A O 1
ATOM 3859 N N . LEU A 1 477 ? -0.980 -1.892 -11.377 1.00 93.38 477 LEU A N 1
ATOM 3860 C CA . LEU A 1 477 ? 0.255 -1.839 -10.596 1.00 93.38 477 LEU A CA 1
ATOM 3861 C C . LEU A 1 477 ? -0.018 -1.533 -9.117 1.00 93.38 477 LEU A C 1
ATOM 3863 O O . LEU A 1 477 ? 0.554 -2.195 -8.258 1.00 93.38 477 LEU A O 1
ATOM 3867 N N . LYS A 1 478 ? -0.924 -0.597 -8.802 1.00 90.38 478 LYS A N 1
ATOM 3868 C CA . LYS A 1 478 ? -1.329 -0.312 -7.412 1.00 90.38 478 LYS A CA 1
ATOM 3869 C C . LYS A 1 478 ? -1.990 -1.530 -6.750 1.00 90.38 478 LYS A C 1
ATOM 3871 O O . LYS A 1 478 ? -1.631 -1.897 -5.638 1.00 90.38 478 LYS A O 1
ATOM 3876 N N . ALA A 1 479 ? -2.896 -2.216 -7.456 1.00 89.62 479 ALA A N 1
ATOM 3877 C CA . ALA A 1 479 ? -3.504 -3.452 -6.951 1.00 89.62 479 ALA A CA 1
ATOM 3878 C C . ALA A 1 479 ? -2.444 -4.516 -6.611 1.00 89.62 479 ALA A C 1
ATOM 3880 O O . ALA A 1 479 ? -2.475 -5.110 -5.536 1.00 89.62 479 ALA A O 1
ATOM 3881 N N . LEU A 1 480 ? -1.466 -4.711 -7.496 1.00 89.50 480 LEU A N 1
ATOM 3882 C CA . LEU A 1 480 ? -0.370 -5.651 -7.270 1.00 89.50 480 LEU A CA 1
ATOM 3883 C C . LEU A 1 480 ? 0.581 -5.217 -6.150 1.00 89.50 480 LEU A C 1
ATOM 3885 O O . LEU A 1 480 ? 1.054 -6.071 -5.407 1.00 89.50 480 LEU A O 1
ATOM 3889 N N . GLN A 1 481 ? 0.840 -3.916 -5.991 1.00 88.06 481 GLN A N 1
ATOM 3890 C CA . GLN A 1 481 ? 1.684 -3.389 -4.915 1.00 88.06 481 GLN A CA 1
ATOM 3891 C C . GLN A 1 481 ? 1.133 -3.767 -3.535 1.00 88.06 481 GLN A C 1
ATOM 3893 O O . GLN A 1 481 ? 1.911 -4.151 -2.660 1.00 88.06 481 GLN A O 1
ATOM 3898 N N . CYS A 1 482 ? -0.192 -3.703 -3.367 1.00 81.94 482 CYS A N 1
ATOM 3899 C CA . CYS A 1 482 ? -0.884 -4.149 -2.160 1.00 81.94 482 CYS A CA 1
ATOM 3900 C C . CYS A 1 482 ? -0.674 -5.655 -1.914 1.00 81.94 482 CYS A C 1
ATOM 3902 O O . CYS A 1 482 ? -0.263 -6.055 -0.826 1.00 81.94 482 CYS A O 1
ATOM 3904 N N . CYS A 1 483 ? -0.844 -6.499 -2.940 1.00 80.69 483 CYS A N 1
ATOM 3905 C CA . CYS A 1 483 ? -0.589 -7.939 -2.816 1.00 80.69 483 CYS A CA 1
ATOM 3906 C C . CYS A 1 483 ? 0.879 -8.252 -2.475 1.00 80.69 483 CYS A C 1
ATOM 3908 O O . CYS A 1 483 ? 1.157 -9.054 -1.580 1.00 80.69 483 CYS A O 1
ATOM 3910 N N . HIS A 1 484 ? 1.825 -7.601 -3.156 1.00 81.69 484 HIS A N 1
ATOM 3911 C CA . HIS A 1 484 ? 3.260 -7.832 -2.976 1.00 81.69 484 HIS A CA 1
ATOM 3912 C C . HIS A 1 484 ? 3.741 -7.394 -1.589 1.00 81.69 484 HIS A C 1
ATOM 3914 O O . HIS A 1 484 ? 4.582 -8.076 -1.006 1.00 81.69 484 HIS A O 1
ATOM 3920 N N . ALA A 1 485 ? 3.177 -6.315 -1.032 1.00 74.75 485 ALA A N 1
ATOM 3921 C CA . ALA A 1 485 ? 3.459 -5.864 0.334 1.00 74.75 485 ALA A CA 1
ATOM 3922 C C . ALA A 1 485 ? 3.051 -6.900 1.399 1.00 74.75 485 ALA A C 1
ATOM 3924 O O . ALA A 1 485 ? 3.709 -7.017 2.428 1.00 74.75 485 ALA A O 1
ATOM 3925 N N . GLN A 1 486 ? 2.023 -7.707 1.122 1.00 70.56 486 GLN A N 1
ATOM 3926 C CA . GLN A 1 486 ? 1.587 -8.818 1.975 1.00 70.56 486 GLN A CA 1
ATOM 3927 C C . GLN A 1 486 ? 2.290 -10.149 1.646 1.00 70.56 486 GLN A C 1
ATOM 3929 O O . GLN A 1 486 ? 1.806 -11.221 2.013 1.00 70.56 486 GLN A O 1
ATOM 3934 N N . TYR A 1 487 ? 3.425 -10.101 0.941 1.00 67.38 487 TYR A N 1
ATOM 3935 C CA . TYR A 1 487 ? 4.203 -11.264 0.505 1.00 67.38 487 TYR A CA 1
ATOM 3936 C C . TYR A 1 487 ? 3.434 -12.250 -0.400 1.00 67.38 487 TYR A C 1
ATOM 3938 O O . TYR A 1 487 ? 3.659 -13.464 -0.336 1.00 67.38 487 TYR A O 1
ATOM 3946 N N . ARG A 1 488 ? 2.543 -11.744 -1.266 1.00 71.62 488 ARG A N 1
ATOM 3947 C CA . ARG A 1 488 ? 1.736 -12.555 -2.195 1.00 71.62 488 ARG A CA 1
ATOM 3948 C C . ARG A 1 488 ? 1.923 -12.134 -3.647 1.00 71.62 488 ARG A C 1
ATOM 3950 O O . ARG A 1 488 ? 1.821 -10.955 -3.964 1.00 71.62 488 ARG A O 1
ATOM 3957 N N . GLY A 1 489 ? 2.114 -13.109 -4.532 1.00 74.81 489 GLY A N 1
ATOM 3958 C CA . GLY A 1 489 ? 2.042 -12.909 -5.982 1.00 74.81 489 GLY A CA 1
ATOM 3959 C C . GLY A 1 489 ? 0.682 -13.331 -6.534 1.00 74.81 489 GLY A C 1
ATOM 3960 O O . GLY A 1 489 ? 0.037 -14.229 -5.984 1.00 74.81 489 GLY A O 1
ATOM 3961 N N . HIS A 1 490 ? 0.237 -12.688 -7.614 1.00 81.31 490 HIS A N 1
ATOM 3962 C CA . HIS A 1 490 ? -1.037 -13.004 -8.262 1.00 81.31 490 HIS A CA 1
ATOM 3963 C C . HIS A 1 490 ? -0.913 -14.199 -9.218 1.00 81.31 490 HIS A C 1
ATOM 3965 O O . HIS A 1 490 ? -1.746 -15.105 -9.203 1.00 81.31 490 HIS A O 1
ATOM 3971 N N . TYR A 1 491 ? 0.129 -14.203 -10.054 1.00 78.62 491 TYR A N 1
ATOM 3972 C CA . TYR A 1 491 ? 0.529 -15.269 -10.985 1.00 78.62 491 TYR A CA 1
ATOM 3973 C C . TYR A 1 491 ? -0.440 -15.630 -12.125 1.00 78.62 491 TYR A C 1
ATOM 3975 O O . TYR A 1 491 ? -0.067 -16.398 -13.010 1.00 78.62 491 TYR A O 1
ATOM 3983 N N . ASP A 1 492 ? -1.647 -15.059 -12.166 1.00 82.69 492 ASP A N 1
ATOM 3984 C CA . ASP A 1 492 ? -2.575 -15.149 -13.312 1.00 82.69 492 ASP A CA 1
ATOM 3985 C C . ASP A 1 492 ? -3.041 -13.772 -13.806 1.00 82.69 492 ASP A C 1
ATOM 3987 O O . ASP A 1 492 ? -4.230 -13.497 -13.943 1.00 82.69 492 ASP A O 1
ATOM 3991 N N . ILE A 1 493 ? -2.103 -12.849 -13.998 1.00 90.88 493 ILE A N 1
ATOM 3992 C CA . ILE A 1 493 ? -2.416 -11.506 -14.498 1.00 90.88 493 ILE A CA 1
ATOM 3993 C C . ILE A 1 493 ? -2.765 -11.583 -15.987 1.00 90.88 493 ILE A C 1
ATOM 3995 O O . ILE A 1 493 ? -1.946 -11.991 -16.807 1.00 90.88 493 ILE A O 1
ATOM 3999 N N . LYS A 1 494 ? -3.993 -11.178 -16.322 1.00 89.88 494 LYS A N 1
ATOM 4000 C CA . LYS A 1 494 ? -4.546 -11.123 -17.681 1.00 89.88 494 LYS A CA 1
ATOM 4001 C C . LYS A 1 494 ? -5.692 -10.109 -17.749 1.00 89.88 494 LYS A C 1
ATOM 4003 O O . LYS A 1 494 ? -6.264 -9.815 -16.696 1.00 89.88 494 LYS A O 1
ATOM 4008 N N . PRO A 1 495 ? -6.057 -9.585 -18.930 1.00 91.44 495 PRO A N 1
ATOM 4009 C CA . PRO A 1 495 ? -7.066 -8.532 -19.031 1.00 91.44 495 PRO A CA 1
ATOM 4010 C C . PRO A 1 495 ? -8.443 -8.940 -18.471 1.00 91.44 495 PRO A C 1
ATOM 4012 O O . PRO A 1 495 ? -9.117 -8.126 -17.853 1.00 91.44 495 PRO A O 1
ATOM 4015 N N . GLU A 1 496 ? -8.838 -10.207 -18.584 1.00 88.94 496 GLU A N 1
ATOM 4016 C CA . GLU A 1 496 ? -10.122 -10.721 -18.079 1.00 88.94 496 GLU A CA 1
ATOM 4017 C C . GLU A 1 496 ? -10.244 -10.663 -16.548 1.00 88.94 496 GLU A C 1
ATOM 4019 O O . GLU A 1 496 ? -11.350 -10.638 -16.012 1.00 88.94 496 GLU A O 1
ATOM 4024 N N . ASN A 1 497 ? -9.113 -10.631 -15.835 1.00 90.38 497 ASN A N 1
ATOM 4025 C CA . ASN A 1 497 ? -9.079 -10.551 -14.374 1.00 90.38 497 ASN A CA 1
ATOM 4026 C C . ASN A 1 497 ? -9.157 -9.104 -13.854 1.00 90.38 497 ASN A C 1
ATOM 4028 O O . ASN A 1 497 ? -9.107 -8.890 -12.640 1.00 90.38 497 ASN A O 1
ATOM 4032 N N . PHE A 1 498 ? -9.311 -8.117 -14.744 1.00 92.88 498 PHE A N 1
ATOM 4033 C CA . PHE A 1 498 ? -9.525 -6.716 -14.396 1.00 92.88 498 PHE A CA 1
ATOM 4034 C C . PHE A 1 498 ? -10.845 -6.221 -14.976 1.00 92.88 498 PHE A C 1
ATOM 4036 O O . PHE A 1 498 ? -11.066 -6.287 -16.181 1.00 92.88 498 PHE A O 1
ATOM 4043 N N . MET A 1 499 ? -11.712 -5.693 -14.117 1.00 91.94 499 MET A N 1
ATOM 4044 C CA . MET A 1 499 ? -13.061 -5.263 -14.473 1.00 91.94 499 MET A CA 1
ATOM 4045 C C . MET A 1 499 ? -13.312 -3.842 -13.990 1.00 91.94 499 MET A C 1
ATOM 4047 O O . MET A 1 499 ? -12.861 -3.450 -12.910 1.00 91.94 499 MET A O 1
ATOM 4051 N N . PHE A 1 500 ? -14.036 -3.056 -14.779 1.00 91.31 500 PHE A N 1
ATOM 4052 C CA . PHE A 1 500 ? -14.413 -1.708 -14.372 1.00 91.31 500 PHE A CA 1
ATOM 4053 C C . PHE A 1 500 ? -15.573 -1.740 -13.378 1.00 91.31 500 PHE A C 1
ATOM 4055 O O . PHE A 1 500 ? -16.544 -2.478 -13.542 1.00 91.31 500 PHE A O 1
ATOM 4062 N N . LYS A 1 501 ? -15.488 -0.912 -12.333 1.00 88.19 501 LYS A N 1
ATOM 4063 C CA . LYS A 1 501 ? -16.513 -0.840 -11.285 1.00 88.19 501 LYS A CA 1
ATOM 4064 C C . LYS A 1 501 ? -17.884 -0.452 -11.847 1.00 88.19 501 LYS A C 1
ATOM 4066 O O . LYS A 1 501 ? -18.889 -0.990 -11.394 1.00 88.19 501 LYS A O 1
ATOM 4071 N N . ARG A 1 502 ? -17.908 0.458 -12.823 1.00 86.25 502 ARG A N 1
ATOM 4072 C CA . ARG A 1 502 ? -19.100 0.970 -13.516 1.00 86.25 502 ARG A CA 1
ATOM 4073 C C . ARG A 1 502 ? -18.858 1.003 -15.019 1.00 86.25 502 ARG A C 1
ATOM 4075 O O . ARG A 1 502 ? -17.708 0.961 -15.460 1.00 86.25 502 ARG A O 1
ATOM 4082 N N . GLU A 1 503 ? -19.930 1.116 -15.795 1.00 82.06 503 GLU A N 1
ATOM 4083 C CA . GLU A 1 503 ? -19.824 1.415 -17.222 1.00 82.06 503 GLU A CA 1
ATOM 4084 C C . GLU A 1 503 ? -19.141 2.771 -17.433 1.00 82.06 503 GLU A C 1
ATOM 4086 O O . GLU A 1 503 ? -19.476 3.767 -16.794 1.00 82.06 503 GLU A O 1
ATOM 4091 N N . THR A 1 504 ? -18.150 2.800 -18.320 1.00 70.31 504 THR A N 1
ATOM 4092 C CA . THR A 1 504 ? -17.257 3.953 -18.484 1.00 70.31 504 THR A CA 1
ATOM 4093 C C . THR A 1 504 ? -17.746 4.935 -19.544 1.00 70.31 504 THR A C 1
ATOM 4095 O O . THR A 1 504 ? -17.188 6.017 -19.666 1.00 70.31 504 THR A O 1
ATOM 4098 N N . ASN A 1 505 ? -18.781 4.590 -20.325 1.00 69.50 505 ASN A N 1
ATOM 4099 C CA . ASN A 1 505 ? -19.310 5.399 -21.437 1.00 69.50 505 ASN A CA 1
ATOM 4100 C C . ASN A 1 505 ? -18.231 5.945 -22.402 1.00 69.50 505 ASN A C 1
ATOM 4102 O O . ASN A 1 505 ? -18.451 6.946 -23.079 1.00 69.50 505 ASN A O 1
ATOM 4106 N N . GLY A 1 506 ? -17.068 5.287 -22.478 1.00 67.81 506 GLY A N 1
ATOM 4107 C CA . GLY A 1 506 ? -15.919 5.721 -23.276 1.00 67.81 506 GLY A CA 1
ATOM 4108 C C . GLY A 1 506 ? -14.931 6.660 -22.570 1.00 67.81 506 GLY A C 1
ATOM 4109 O O . GLY A 1 506 ? -13.900 6.960 -23.160 1.00 67.81 506 GLY A O 1
ATOM 4110 N N . ASP A 1 507 ? -15.183 7.091 -21.329 1.00 72.81 507 ASP A N 1
ATOM 4111 C CA . ASP A 1 507 ? -14.207 7.815 -20.503 1.00 72.81 507 ASP A CA 1
ATOM 4112 C C . ASP A 1 507 ? -13.462 6.848 -19.575 1.00 72.81 507 ASP A C 1
ATOM 4114 O O . ASP A 1 507 ? -13.903 6.509 -18.474 1.00 72.81 507 ASP A O 1
ATOM 4118 N N . LEU A 1 508 ? -12.302 6.393 -20.040 1.00 76.62 508 LEU A N 1
ATOM 4119 C CA . LEU A 1 508 ? -11.401 5.561 -19.249 1.00 76.62 508 LEU A CA 1
ATOM 4120 C C . LEU A 1 508 ? -10.461 6.372 -18.350 1.00 76.62 508 LEU A C 1
ATOM 4122 O O . LEU A 1 508 ? -9.825 5.783 -17.477 1.00 76.62 508 LEU A O 1
ATOM 4126 N N . ALA A 1 509 ? -10.380 7.697 -18.516 1.00 67.62 509 ALA A N 1
ATOM 4127 C CA . ALA A 1 509 ? -9.478 8.529 -17.724 1.00 67.62 509 ALA A CA 1
ATOM 4128 C C . ALA A 1 509 ? -9.908 8.603 -16.252 1.00 67.62 509 ALA A C 1
ATOM 4130 O O . ALA A 1 509 ? -9.056 8.699 -15.376 1.00 67.62 509 ALA A O 1
ATOM 4131 N N . HIS A 1 510 ? -11.209 8.480 -15.980 1.00 69.88 510 HIS A N 1
ATOM 4132 C CA . HIS A 1 510 ? -11.771 8.476 -14.623 1.00 69.88 510 HIS A CA 1
ATOM 4133 C C . HIS A 1 510 ? -12.317 7.106 -14.199 1.00 69.88 510 HIS A C 1
ATOM 4135 O O . HIS A 1 510 ? -12.960 6.974 -13.155 1.00 69.88 510 HIS A O 1
ATOM 4141 N N . ALA A 1 511 ? -12.069 6.069 -15.001 1.00 79.62 511 ALA A N 1
ATOM 4142 C CA . ALA A 1 511 ? -12.626 4.750 -14.771 1.00 79.62 511 ALA A CA 1
ATOM 4143 C C . ALA A 1 511 ? -11.917 4.014 -13.628 1.00 79.62 511 ALA A C 1
ATOM 4145 O O . ALA A 1 511 ? -10.694 3.887 -13.584 1.00 79.62 511 ALA A O 1
ATOM 4146 N N . ASN A 1 512 ? -12.703 3.452 -12.713 1.00 85.44 512 ASN A N 1
ATOM 4147 C CA . ASN A 1 512 ? -12.185 2.675 -11.596 1.00 85.44 512 ASN A CA 1
ATOM 4148 C C . ASN A 1 512 ? -12.036 1.199 -11.993 1.00 85.44 512 ASN A C 1
ATOM 4150 O O . ASN A 1 512 ? -13.024 0.466 -12.059 1.00 85.44 512 ASN A O 1
ATOM 4154 N N . LEU A 1 513 ? -10.803 0.778 -12.278 1.00 91.75 513 LEU A N 1
ATOM 4155 C CA . LEU A 1 513 ? -10.465 -0.610 -12.592 1.00 91.75 513 LEU A CA 1
ATOM 4156 C C . LEU A 1 513 ? -10.205 -1.399 -11.303 1.00 91.75 513 LEU A C 1
ATOM 4158 O O . LEU A 1 513 ? -9.459 -0.935 -10.436 1.00 91.75 513 LEU A O 1
ATOM 4162 N N . LYS A 1 514 ? -10.777 -2.600 -11.202 1.00 91.44 514 LYS A N 1
ATOM 4163 C CA . LYS A 1 514 ? -10.611 -3.520 -10.073 1.00 91.44 514 LYS A CA 1
ATOM 4164 C C . LYS A 1 514 ? -10.119 -4.887 -10.531 1.00 91.44 514 LYS A C 1
ATOM 4166 O O . LYS A 1 514 ? -10.624 -5.442 -11.501 1.00 91.44 514 LYS A O 1
ATOM 4171 N N . MET A 1 515 ? -9.170 -5.447 -9.794 1.00 91.19 515 MET A N 1
ATOM 4172 C CA . MET A 1 515 ? -8.723 -6.831 -9.931 1.00 91.19 515 MET A CA 1
ATOM 4173 C C . MET A 1 515 ? -9.737 -7.767 -9.259 1.00 91.19 515 MET A C 1
ATOM 4175 O O . MET A 1 515 ? -10.017 -7.593 -8.072 1.00 91.19 515 MET A O 1
ATOM 4179 N N . VAL A 1 516 ? -10.305 -8.724 -10.003 1.00 85.31 516 VAL A N 1
ATOM 4180 C CA . VAL A 1 516 ? -11.473 -9.515 -9.557 1.00 85.31 516 VAL A CA 1
ATOM 4181 C C . VAL A 1 516 ? -11.200 -10.986 -9.220 1.00 85.31 516 VAL A C 1
ATOM 4183 O O . VAL A 1 516 ? -12.023 -11.593 -8.536 1.00 85.31 516 VAL A O 1
ATOM 4186 N N . ASP A 1 517 ? -10.080 -11.579 -9.651 1.00 75.19 517 ASP A N 1
ATOM 4187 C CA . ASP A 1 517 ? -9.814 -13.011 -9.421 1.00 75.19 517 ASP A CA 1
ATOM 4188 C C . ASP A 1 517 ? -8.465 -13.288 -8.754 1.00 75.19 517 ASP A C 1
ATOM 4190 O O . ASP A 1 517 ? -7.447 -13.439 -9.411 1.00 75.19 517 ASP A O 1
ATOM 4194 N N . LEU A 1 518 ? -8.481 -13.450 -7.432 1.00 65.31 518 LEU A N 1
ATOM 4195 C CA . LEU A 1 518 ? -7.313 -13.822 -6.627 1.00 65.31 518 LEU A CA 1
ATOM 4196 C C . LEU A 1 518 ? -7.140 -15.348 -6.468 1.00 65.31 518 LEU A C 1
ATOM 4198 O O . LEU A 1 518 ? -6.304 -15.790 -5.680 1.00 65.31 518 LEU A O 1
ATOM 4202 N N . GLY A 1 519 ? -7.910 -16.167 -7.200 1.00 54.38 519 GLY A N 1
ATOM 4203 C CA . GLY A 1 519 ? -8.020 -17.626 -7.018 1.00 54.38 519 GLY A CA 1
ATOM 4204 C C . GLY A 1 519 ? -6.758 -18.461 -7.282 1.00 54.38 519 GLY A C 1
ATOM 4205 O O . GLY A 1 519 ? -6.791 -19.678 -7.115 1.00 54.38 519 GLY A O 1
ATOM 4206 N N . LEU A 1 520 ? -5.652 -17.836 -7.699 1.00 49.62 520 LEU A N 1
ATOM 4207 C CA . LEU A 1 520 ? -4.335 -18.469 -7.866 1.00 49.62 520 LEU A CA 1
ATOM 4208 C C . LEU A 1 520 ? -3.234 -17.836 -7.004 1.00 49.62 520 LEU A C 1
ATOM 4210 O O . LEU A 1 520 ? -2.098 -18.336 -6.998 1.00 49.62 520 LEU A O 1
ATOM 4214 N N . SER A 1 521 ? -3.578 -16.775 -6.267 1.00 53.34 521 SER A N 1
ATOM 4215 C CA . SER A 1 521 ? -2.640 -16.046 -5.425 1.00 53.34 521 SER A CA 1
ATOM 4216 C C . SER A 1 521 ? -2.148 -16.932 -4.280 1.00 53.34 521 SER A C 1
ATOM 4218 O O . SER A 1 521 ? -2.918 -17.594 -3.586 1.00 53.34 521 SER A O 1
ATOM 4220 N N . SER A 1 522 ? -0.834 -16.975 -4.081 1.00 52.41 522 SER A N 1
ATOM 4221 C CA . SER A 1 522 ? -0.230 -17.624 -2.915 1.00 52.41 522 SER A CA 1
ATOM 4222 C C . SER A 1 522 ? 0.857 -16.748 -2.334 1.00 52.41 522 SER A C 1
ATOM 4224 O O . SER A 1 522 ? 1.342 -15.826 -2.991 1.00 52.41 522 SER A O 1
ATOM 4226 N N . CYS A 1 523 ? 1.287 -17.090 -1.121 1.00 47.78 523 CYS A N 1
ATOM 4227 C CA . CYS A 1 523 ? 2.552 -16.598 -0.597 1.00 47.78 523 CYS A CA 1
ATOM 4228 C C . CYS A 1 523 ? 3.675 -16.851 -1.618 1.00 47.78 523 CYS A C 1
ATOM 4230 O O . CYS A 1 523 ? 3.593 -17.816 -2.394 1.00 47.78 523 CYS A O 1
ATOM 4232 N N . PHE A 1 524 ? 4.693 -15.986 -1.618 1.00 45.06 524 PHE A N 1
ATOM 4233 C CA . PHE A 1 524 ? 5.932 -16.153 -2.383 1.00 45.06 524 PHE A CA 1
ATOM 4234 C C . PHE A 1 524 ? 6.678 -17.413 -1.914 1.00 45.06 524 PHE A C 1
ATOM 4236 O O . PHE A 1 524 ? 7.639 -17.339 -1.156 1.00 45.06 524 PHE A O 1
ATOM 4243 N N . ASP A 1 525 ? 6.201 -18.589 -2.312 1.00 42.50 525 ASP A N 1
ATOM 4244 C CA . ASP A 1 525 ? 6.854 -19.855 -2.016 1.00 42.50 525 ASP A CA 1
ATOM 4245 C C . ASP A 1 525 ? 7.826 -20.182 -3.151 1.00 42.50 525 ASP A C 1
ATOM 4247 O O . ASP A 1 525 ? 7.443 -20.280 -4.321 1.00 42.50 525 ASP A O 1
ATOM 4251 N N . MET A 1 526 ? 9.106 -20.307 -2.803 1.00 39.97 526 MET A N 1
ATOM 4252 C CA . MET A 1 526 ? 10.206 -20.431 -3.761 1.00 39.97 526 MET A CA 1
ATOM 4253 C C . MET A 1 526 ? 10.202 -21.792 -4.481 1.00 39.97 526 MET A C 1
ATOM 4255 O O . MET A 1 526 ? 10.887 -21.945 -5.493 1.00 39.97 526 MET A O 1
ATOM 4259 N N . HIS A 1 527 ? 9.400 -22.761 -4.015 1.00 42.03 527 HIS A N 1
ATOM 4260 C CA . HIS A 1 527 ? 9.317 -24.108 -4.581 1.00 42.03 527 HIS A CA 1
ATOM 4261 C C . HIS A 1 527 ? 7.879 -24.650 -4.622 1.00 42.03 527 HIS A C 1
ATOM 4263 O O . HIS A 1 527 ? 7.492 -25.512 -3.836 1.00 42.03 527 HIS A O 1
ATOM 4269 N N . ARG A 1 528 ? 7.084 -24.225 -5.614 1.00 49.56 528 ARG A N 1
ATOM 4270 C CA . ARG A 1 528 ? 5.881 -24.984 -5.993 1.00 49.56 528 ARG A CA 1
ATOM 4271 C C . ARG A 1 528 ? 6.309 -26.250 -6.739 1.00 49.56 528 ARG A C 1
ATOM 4273 O O . ARG A 1 528 ? 6.606 -26.201 -7.932 1.00 49.56 528 ARG A O 1
ATOM 4280 N N . GLU A 1 529 ? 6.313 -27.394 -6.057 1.00 39.97 529 GLU A N 1
ATOM 4281 C CA . GLU A 1 529 ? 6.479 -28.694 -6.713 1.00 39.97 529 GLU A CA 1
ATOM 4282 C C . GLU A 1 529 ? 5.393 -28.884 -7.798 1.00 39.97 529 GLU A C 1
ATOM 4284 O O . GLU A 1 529 ? 4.203 -29.027 -7.519 1.00 39.97 529 GLU A O 1
ATOM 4289 N N . ASN A 1 530 ? 5.814 -28.886 -9.067 1.00 42.16 530 ASN A N 1
ATOM 4290 C CA . ASN A 1 530 ? 5.077 -29.427 -10.217 1.00 42.16 530 ASN A CA 1
ATOM 4291 C C . ASN A 1 530 ? 3.676 -28.862 -10.543 1.00 42.16 530 ASN A C 1
ATOM 4293 O O . ASN A 1 530 ? 2.839 -29.591 -11.082 1.00 42.16 530 ASN A O 1
ATOM 4297 N N . ARG A 1 531 ? 3.395 -27.570 -10.330 1.00 51.94 531 ARG A N 1
ATOM 4298 C CA . ARG A 1 531 ? 2.146 -26.959 -10.842 1.00 51.94 531 ARG A CA 1
ATOM 4299 C C . ARG A 1 531 ? 2.361 -25.622 -11.544 1.00 51.94 531 ARG A C 1
ATOM 4301 O O . ARG A 1 531 ? 2.127 -24.570 -10.953 1.00 51.94 531 ARG A O 1
ATOM 4308 N N . ILE A 1 532 ? 2.696 -25.676 -12.839 1.00 55.97 532 ILE A N 1
ATOM 4309 C CA . ILE A 1 532 ? 2.491 -24.537 -13.750 1.00 55.97 532 ILE A CA 1
ATOM 4310 C C . ILE A 1 532 ? 0.999 -24.190 -13.694 1.00 55.97 532 ILE A C 1
ATOM 4312 O O . ILE A 1 532 ? 0.159 -24.977 -14.125 1.00 55.97 532 ILE A O 1
ATOM 4316 N N . SER A 1 533 ? 0.673 -23.049 -13.094 1.00 56.62 533 SER A N 1
ATOM 4317 C CA . SER A 1 533 ? -0.699 -22.575 -12.890 1.00 56.62 533 SER A CA 1
ATOM 4318 C C . SER A 1 533 ? -0.795 -21.134 -13.380 1.00 56.62 533 SER A C 1
ATOM 4320 O O . SER A 1 533 ? 0.087 -20.344 -13.056 1.00 56.62 533 SER A O 1
ATOM 4322 N N . GLY A 1 534 ? -1.830 -20.818 -14.160 1.00 63.53 534 GLY A N 1
ATOM 4323 C CA . GLY A 1 534 ? -2.059 -19.506 -14.780 1.00 63.53 534 GLY A CA 1
ATOM 4324 C C . GLY A 1 534 ? -2.194 -19.581 -16.308 1.00 63.53 534 GLY A C 1
ATOM 4325 O O . GLY A 1 534 ? -2.066 -20.647 -16.917 1.00 63.53 534 GLY A O 1
ATOM 4326 N N . THR A 1 535 ? -2.473 -18.443 -16.935 1.00 75.69 535 THR A N 1
ATOM 4327 C CA . THR A 1 535 ? -2.765 -18.342 -18.371 1.00 75.69 535 THR A CA 1
ATOM 4328 C C . THR A 1 535 ? -1.477 -18.183 -19.179 1.00 75.69 535 THR A C 1
ATOM 4330 O O . THR A 1 535 ? -0.848 -17.129 -19.164 1.00 75.69 535 THR A O 1
ATOM 4333 N N . THR A 1 536 ? -1.090 -19.238 -19.906 1.00 82.00 536 THR A N 1
ATOM 4334 C CA . THR A 1 536 ? 0.237 -19.354 -20.553 1.00 82.00 536 THR A CA 1
ATOM 4335 C C . THR A 1 536 ? 0.659 -18.153 -21.399 1.00 82.00 536 THR A C 1
ATOM 4337 O O . THR A 1 536 ? 1.817 -17.762 -21.315 1.00 82.00 536 THR A O 1
ATOM 4340 N N . ALA A 1 537 ? -0.263 -17.521 -22.131 1.00 85.56 537 ALA A N 1
ATOM 4341 C CA . ALA A 1 537 ? 0.016 -16.369 -22.994 1.00 85.56 537 ALA A CA 1
ATOM 4342 C C . ALA A 1 537 ? 0.607 -15.143 -22.265 1.00 85.56 537 ALA A C 1
ATOM 4344 O O . ALA A 1 537 ? 1.270 -14.327 -22.899 1.00 85.56 537 ALA A O 1
ATOM 4345 N N . TYR A 1 538 ? 0.386 -15.021 -20.952 1.00 89.81 538 TYR A N 1
ATOM 4346 C CA . TYR A 1 538 ? 0.848 -13.891 -20.136 1.00 89.81 538 TYR A CA 1
ATOM 4347 C C . TYR A 1 538 ? 1.991 -14.267 -19.182 1.00 89.81 538 TYR A C 1
ATOM 4349 O O . TYR A 1 538 ? 2.569 -13.393 -18.543 1.00 89.81 538 TYR A O 1
ATOM 4357 N N . MET A 1 539 ? 2.334 -15.556 -19.083 1.00 87.62 539 MET A N 1
ATOM 4358 C CA . MET A 1 539 ? 3.305 -16.059 -18.110 1.00 87.62 539 MET A CA 1
ATOM 4359 C C . MET A 1 539 ? 4.724 -15.561 -18.376 1.00 87.62 539 MET A C 1
ATOM 4361 O O . MET A 1 539 ? 5.185 -15.540 -19.514 1.00 87.62 539 MET A O 1
ATOM 4365 N N . ALA A 1 540 ? 5.452 -15.259 -17.304 1.00 89.44 540 ALA A N 1
ATOM 4366 C CA . ALA A 1 540 ? 6.869 -14.936 -17.374 1.00 89.44 540 ALA A CA 1
ATOM 4367 C C . ALA A 1 540 ? 7.737 -16.168 -17.726 1.00 89.44 540 ALA A C 1
ATOM 4369 O O . ALA A 1 540 ? 7.372 -17.297 -17.373 1.00 89.44 540 ALA A O 1
ATOM 4370 N N . PRO A 1 541 ? 8.906 -15.989 -18.376 1.00 87.56 541 PRO A N 1
ATOM 4371 C CA . PRO A 1 541 ? 9.795 -17.088 -18.757 1.00 87.56 541 PRO A CA 1
ATOM 4372 C C . PRO A 1 541 ? 10.177 -18.013 -17.591 1.00 87.56 541 PRO A C 1
ATOM 4374 O O . PRO A 1 541 ? 10.224 -19.231 -17.746 1.00 87.56 541 PRO A O 1
ATOM 4377 N N . GLU A 1 542 ? 10.424 -17.452 -16.408 1.00 85.00 542 GLU A N 1
ATOM 4378 C CA . GLU A 1 542 ? 10.862 -18.183 -15.217 1.00 85.00 542 GLU A CA 1
ATOM 4379 C C . GLU A 1 542 ? 9.776 -19.067 -14.580 1.00 85.00 542 GLU A C 1
ATOM 4381 O O . GLU A 1 542 ? 10.113 -20.058 -13.926 1.00 85.00 542 GLU A O 1
ATOM 4386 N N . PHE A 1 543 ? 8.487 -18.794 -14.829 1.00 82.88 543 PHE A N 1
ATOM 4387 C CA . PHE A 1 543 ? 7.388 -19.636 -14.330 1.00 82.88 543 PHE A CA 1
ATOM 4388 C C . PHE A 1 543 ? 7.450 -21.046 -14.927 1.00 82.88 543 PHE A C 1
ATOM 4390 O O . PHE A 1 543 ? 7.113 -22.025 -14.261 1.00 82.88 543 PHE A O 1
ATOM 4397 N N . TRP A 1 544 ? 7.964 -21.180 -16.154 1.00 79.31 544 TRP A N 1
ATOM 4398 C CA . TRP A 1 544 ? 8.195 -22.474 -16.804 1.00 79.31 544 TRP A CA 1
ATOM 4399 C C . TRP A 1 544 ? 9.291 -23.309 -16.134 1.00 79.31 544 TRP A C 1
ATOM 4401 O O . TRP A 1 544 ? 9.350 -24.521 -16.353 1.00 79.31 544 TRP A O 1
ATOM 4411 N N . SER A 1 545 ? 10.127 -22.670 -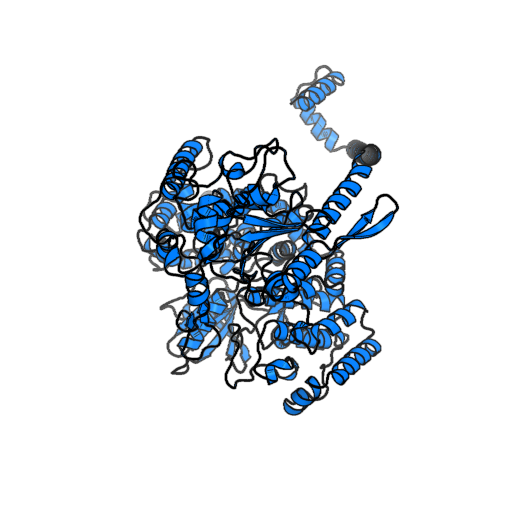15.315 1.00 75.00 545 SER A N 1
ATOM 4412 C CA . SER A 1 545 ? 11.159 -23.292 -14.482 1.00 75.00 545 SER A CA 1
ATOM 4413 C C . SER A 1 545 ? 10.708 -23.473 -13.026 1.00 75.00 545 SER A C 1
ATOM 4415 O O . SER A 1 545 ? 11.514 -23.869 -12.190 1.00 75.00 545 SER A O 1
ATOM 4417 N N . GLY A 1 546 ? 9.440 -23.180 -12.708 1.00 71.75 546 GLY A N 1
ATOM 4418 C CA . GLY A 1 546 ? 8.885 -23.290 -11.355 1.00 71.75 546 GLY A CA 1
ATOM 4419 C C . GLY A 1 546 ? 9.347 -22.194 -10.392 1.00 71.75 546 GLY A C 1
ATOM 4420 O O . GLY A 1 546 ? 9.169 -22.337 -9.185 1.00 71.75 546 GLY A O 1
ATOM 4421 N N . ILE A 1 547 ? 9.946 -21.117 -10.906 1.00 74.19 547 ILE A N 1
ATOM 4422 C CA . ILE A 1 547 ? 10.438 -20.000 -10.101 1.00 74.19 547 ILE A CA 1
ATOM 4423 C C . ILE A 1 547 ? 9.361 -18.921 -10.079 1.00 74.19 547 ILE A C 1
ATOM 4425 O O . ILE A 1 547 ? 9.064 -18.327 -11.111 1.00 74.19 547 ILE A O 1
ATOM 4429 N N . TYR A 1 548 ? 8.812 -18.646 -8.900 1.00 72.94 548 TYR A N 1
ATOM 4430 C CA . TYR A 1 548 ? 7.771 -17.643 -8.698 1.00 72.94 548 TYR A CA 1
ATOM 4431 C C . TYR A 1 548 ? 8.301 -16.484 -7.851 1.00 72.94 548 TYR A C 1
ATOM 4433 O O . TYR A 1 548 ? 9.065 -16.682 -6.909 1.00 72.94 548 TYR A O 1
ATOM 4441 N N . GLY A 1 549 ? 7.911 -15.264 -8.208 1.00 77.75 549 GLY A N 1
ATOM 4442 C CA . GLY A 1 549 ? 8.355 -14.033 -7.558 1.00 77.75 549 GLY A CA 1
ATOM 4443 C C . GLY A 1 549 ? 7.539 -12.832 -8.038 1.00 77.75 549 GLY A C 1
ATOM 4444 O O . GLY A 1 549 ? 6.815 -12.958 -9.034 1.00 77.75 549 GLY A O 1
ATOM 4445 N N . PRO A 1 550 ? 7.615 -11.687 -7.341 1.00 86.00 550 PRO A N 1
ATOM 4446 C CA . PRO A 1 550 ? 6.881 -10.473 -7.706 1.00 86.00 550 PRO A CA 1
ATOM 4447 C C . PRO A 1 550 ? 7.207 -9.983 -9.128 1.00 86.00 550 PRO A C 1
ATOM 4449 O O . PRO A 1 550 ? 6.355 -9.427 -9.817 1.00 86.00 550 PRO A O 1
ATOM 4452 N N . GLU A 1 551 ? 8.416 -10.252 -9.619 1.00 90.50 551 GLU A N 1
ATOM 4453 C CA . GLU A 1 551 ? 8.890 -9.843 -10.944 1.00 90.50 551 GLU A CA 1
ATOM 4454 C C . GLU A 1 551 ? 8.122 -10.525 -12.089 1.00 90.50 551 GLU A C 1
ATOM 4456 O O . GLU A 1 551 ? 8.059 -9.994 -13.202 1.00 90.50 551 GLU A O 1
ATOM 4461 N N . GLY A 1 552 ? 7.521 -11.691 -11.835 1.00 90.00 552 GLY A N 1
ATOM 4462 C CA . GLY A 1 552 ? 6.694 -12.398 -12.813 1.00 90.00 552 GLY A CA 1
ATOM 4463 C C . GLY A 1 552 ? 5.336 -11.727 -13.051 1.00 90.00 552 GLY A C 1
ATOM 4464 O O . GLY A 1 552 ? 4.839 -11.711 -14.181 1.00 90.00 552 GLY A O 1
ATOM 4465 N N . ASP A 1 553 ? 4.762 -11.096 -12.022 1.00 91.56 553 ASP A N 1
ATOM 4466 C CA . ASP A 1 553 ? 3.548 -10.284 -12.176 1.00 91.56 553 ASP A CA 1
ATOM 4467 C C . ASP A 1 553 ? 3.848 -9.009 -12.981 1.00 91.56 553 ASP A C 1
ATOM 4469 O O . ASP A 1 553 ? 3.054 -8.625 -13.840 1.00 91.56 553 ASP A O 1
ATOM 4473 N N . VAL A 1 554 ? 5.030 -8.401 -12.787 1.00 95.31 554 VAL A N 1
ATOM 4474 C CA . VAL A 1 554 ? 5.486 -7.239 -13.578 1.00 95.31 554 VAL A CA 1
ATOM 4475 C C . VAL A 1 554 ? 5.591 -7.592 -15.063 1.00 95.31 554 VAL A C 1
ATOM 4477 O O . VAL A 1 554 ? 5.097 -6.842 -15.904 1.00 95.31 554 VAL A O 1
ATOM 4480 N N . TRP A 1 555 ? 6.172 -8.747 -15.401 1.00 95.12 555 TRP A N 1
ATOM 4481 C CA . TRP A 1 555 ? 6.195 -9.232 -16.786 1.00 95.12 555 TRP A CA 1
ATOM 4482 C C . TRP A 1 555 ? 4.787 -9.366 -17.361 1.00 95.12 555 TRP A C 1
ATOM 4484 O O . TRP A 1 555 ? 4.507 -8.867 -18.449 1.00 95.12 555 TRP A O 1
ATOM 4494 N N . SER A 1 556 ? 3.891 -10.004 -16.609 1.00 94.88 556 SER A N 1
ATOM 4495 C CA . SER A 1 556 ? 2.514 -10.245 -17.039 1.00 94.88 556 SER A CA 1
ATOM 4496 C C . SER A 1 556 ? 1.770 -8.926 -17.294 1.00 94.88 556 SER A C 1
ATOM 4498 O O . SER A 1 556 ? 1.087 -8.785 -18.307 1.00 94.88 556 SER A O 1
ATOM 4500 N N . CYS A 1 557 ? 1.977 -7.906 -16.450 1.00 96.75 557 CYS A N 1
ATOM 4501 C CA . CYS A 1 557 ? 1.507 -6.541 -16.706 1.00 96.75 557 CYS A CA 1
ATOM 4502 C C . CYS A 1 557 ? 2.106 -5.931 -17.981 1.00 96.75 557 CYS A C 1
ATOM 4504 O O . CYS A 1 557 ? 1.401 -5.219 -18.690 1.00 96.75 557 CYS A O 1
ATOM 4506 N N . GLY A 1 558 ? 3.371 -6.217 -18.299 1.00 96.94 558 GLY A N 1
ATOM 4507 C CA . GLY A 1 558 ? 4.005 -5.808 -19.555 1.00 96.94 558 GLY A CA 1
ATOM 4508 C C . GLY A 1 558 ? 3.326 -6.433 -20.776 1.00 96.94 558 GLY A C 1
ATOM 4509 O O . GLY A 1 558 ? 3.042 -5.736 -21.749 1.00 96.94 558 GLY A O 1
ATOM 4510 N N . VAL A 1 559 ? 2.974 -7.721 -20.708 1.00 96.00 559 VAL A N 1
ATOM 4511 C CA . VAL A 1 559 ? 2.207 -8.393 -21.773 1.00 96.00 559 VAL A CA 1
ATOM 4512 C C . VAL A 1 559 ? 0.816 -7.768 -21.913 1.00 96.00 559 VAL A C 1
ATOM 4514 O O . VAL A 1 559 ? 0.374 -7.496 -23.027 1.00 96.00 559 VAL A O 1
ATOM 4517 N N . VAL A 1 560 ? 0.131 -7.474 -20.802 1.00 96.75 560 VAL A N 1
ATOM 4518 C CA . VAL A 1 560 ? -1.166 -6.774 -20.837 1.00 96.75 560 VAL A CA 1
ATOM 4519 C C . VAL A 1 560 ? -1.027 -5.366 -21.422 1.00 96.75 560 VAL A C 1
ATOM 4521 O O . VAL A 1 560 ? -1.855 -4.975 -22.238 1.00 96.75 560 VAL A O 1
ATOM 4524 N N . LEU A 1 561 ? 0.031 -4.622 -21.084 1.00 97.31 561 LEU A N 1
ATOM 4525 C CA . LEU A 1 561 ? 0.316 -3.305 -21.661 1.00 97.31 561 LEU A CA 1
ATOM 4526 C C . LEU A 1 561 ? 0.520 -3.371 -23.176 1.00 97.31 561 LEU A C 1
ATOM 4528 O O . LEU A 1 561 ? -0.019 -2.526 -23.890 1.00 97.31 561 LEU A O 1
ATOM 4532 N N . PHE A 1 562 ? 1.234 -4.384 -23.675 1.00 96.44 562 PHE A N 1
ATOM 4533 C CA . PHE A 1 562 ? 1.346 -4.631 -25.114 1.00 96.44 562 PHE A CA 1
ATOM 4534 C C . PHE A 1 562 ? -0.042 -4.790 -25.746 1.00 96.44 562 PHE A C 1
ATOM 4536 O O . PHE A 1 562 ? -0.369 -4.072 -26.688 1.00 96.44 562 PHE A O 1
ATOM 4543 N N . VAL A 1 563 ? -0.881 -5.667 -25.183 1.00 95.56 563 VAL A N 1
ATOM 4544 C CA . VAL A 1 563 ? -2.240 -5.926 -25.689 1.00 95.56 563 VAL A CA 1
ATOM 4545 C C . VAL A 1 563 ? -3.105 -4.665 -25.643 1.00 95.56 563 VAL A C 1
ATOM 4547 O O . VAL A 1 563 ? -3.834 -4.396 -26.592 1.00 95.56 563 VAL A O 1
ATOM 4550 N N . MET A 1 564 ? -3.004 -3.853 -24.586 1.00 96.19 564 MET A N 1
ATOM 4551 C CA . MET A 1 564 ? -3.718 -2.575 -24.497 1.00 96.19 564 MET A CA 1
ATOM 4552 C C . MET A 1 564 ? -3.322 -1.620 -25.624 1.00 96.19 564 MET A C 1
ATOM 4554 O O . MET A 1 564 ? -4.190 -0.988 -26.215 1.00 96.19 564 MET A O 1
ATOM 4558 N N . LEU A 1 565 ? -2.028 -1.504 -25.926 1.00 95.56 565 LEU A N 1
ATOM 4559 C CA . LEU A 1 565 ? -1.509 -0.515 -26.873 1.00 95.56 565 LEU A CA 1
ATOM 4560 C C . LEU A 1 565 ? -1.650 -0.927 -28.345 1.00 95.56 565 LEU A C 1
ATOM 4562 O O . LEU A 1 565 ? -1.693 -0.049 -29.215 1.00 95.56 565 LEU A O 1
ATOM 4566 N N . THR A 1 566 ? -1.702 -2.231 -28.628 1.00 94.31 566 THR A N 1
ATOM 4567 C CA . THR A 1 566 ? -1.734 -2.778 -29.996 1.00 94.31 566 THR A CA 1
ATOM 4568 C C . THR A 1 566 ? -3.068 -3.430 -30.355 1.00 94.31 566 THR A C 1
ATOM 4570 O O . THR A 1 566 ? -3.399 -3.511 -31.531 1.00 94.31 566 THR A O 1
ATOM 4573 N N . GLY A 1 567 ? -3.843 -3.895 -29.369 1.00 92.44 567 GLY A N 1
ATOM 4574 C CA . GLY A 1 567 ? -5.041 -4.710 -29.597 1.00 92.44 567 GLY A CA 1
ATOM 4575 C C . GLY A 1 567 ? -4.744 -6.157 -30.010 1.00 92.44 567 GLY A C 1
ATOM 4576 O O . GLY A 1 567 ? -5.666 -6.916 -30.303 1.00 92.44 567 GLY A O 1
ATOM 4577 N N . THR A 1 568 ? -3.470 -6.559 -30.037 1.00 90.88 568 THR A N 1
ATOM 4578 C CA . THR A 1 568 ? -3.015 -7.871 -30.526 1.00 90.88 568 THR A CA 1
ATOM 4579 C C . THR A 1 568 ? -2.264 -8.639 -29.436 1.00 90.88 568 THR A C 1
ATOM 4581 O O . THR A 1 568 ? -1.679 -8.021 -28.541 1.00 90.88 568 THR A O 1
ATOM 4584 N N . PRO A 1 569 ? -2.285 -9.986 -29.449 1.00 89.81 569 PRO A N 1
ATOM 4585 C CA . PRO A 1 569 ? -1.489 -10.775 -28.515 1.00 89.81 569 PRO A CA 1
ATOM 4586 C C . PRO A 1 569 ? 0.011 -10.588 -28.784 1.00 89.81 569 PRO A C 1
ATOM 4588 O O . PRO A 1 569 ? 0.425 -10.377 -29.920 1.00 89.81 569 PRO A O 1
ATOM 4591 N N . LEU A 1 570 ? 0.841 -10.706 -27.741 1.00 89.12 570 LEU A N 1
ATOM 4592 C CA . LEU A 1 570 ? 2.301 -10.588 -27.876 1.00 89.12 570 LEU A CA 1
ATOM 4593 C C . LEU A 1 570 ? 2.900 -11.681 -28.783 1.00 89.12 570 LEU A C 1
ATOM 4595 O O . LEU A 1 570 ? 3.873 -11.435 -29.495 1.00 89.12 570 LEU A O 1
ATOM 4599 N N . LEU A 1 571 ? 2.319 -12.883 -28.748 1.00 86.56 571 LEU A N 1
ATOM 4600 C CA . LEU A 1 571 ? 2.692 -14.029 -29.578 1.00 86.56 571 LEU A CA 1
ATOM 4601 C C . LEU A 1 571 ? 1.506 -14.431 -30.461 1.00 86.56 571 LEU A C 1
ATOM 4603 O O . LEU A 1 571 ? 0.371 -14.459 -29.984 1.00 86.56 571 LEU A O 1
ATOM 4607 N N . ASP A 1 572 ? 1.776 -14.780 -31.721 1.00 79.12 572 ASP A N 1
ATOM 4608 C CA . ASP A 1 572 ? 0.723 -15.114 -32.695 1.00 79.12 572 ASP A CA 1
ATOM 4609 C C . ASP A 1 572 ? 0.050 -16.456 -32.366 1.00 79.12 572 ASP A C 1
ATOM 4611 O O . ASP A 1 572 ? -1.168 -16.592 -32.472 1.00 79.12 572 ASP A O 1
ATOM 4615 N N . ASP A 1 573 ? 0.844 -17.446 -31.942 1.00 81.00 573 ASP A N 1
ATOM 4616 C CA . ASP A 1 573 ? 0.365 -18.744 -31.467 1.00 81.00 573 ASP A CA 1
ATOM 4617 C C . ASP A 1 573 ? 0.500 -18.835 -29.941 1.00 81.00 573 ASP A C 1
ATOM 4619 O O . ASP A 1 573 ? 1.581 -19.037 -29.383 1.00 81.00 573 ASP A O 1
ATOM 4623 N N . ILE A 1 574 ? -0.645 -18.719 -29.269 1.00 81.44 574 ILE A N 1
ATOM 4624 C CA . ILE A 1 574 ? -0.775 -18.800 -27.811 1.00 81.44 574 ILE A CA 1
ATOM 4625 C C . ILE A 1 574 ? -0.824 -20.243 -27.281 1.00 81.44 574 ILE A C 1
ATOM 4627 O O . ILE A 1 574 ? -1.136 -20.459 -26.107 1.00 81.44 574 ILE A O 1
ATOM 4631 N N . SER A 1 575 ? -0.537 -21.254 -28.112 1.00 84.19 575 SER A N 1
ATOM 4632 C CA . SER A 1 575 ? -0.459 -22.637 -27.647 1.00 84.19 575 SER A CA 1
ATOM 4633 C C . SER A 1 575 ? 0.674 -22.800 -26.618 1.00 84.19 575 SER A C 1
ATOM 4635 O O . SER A 1 575 ? 1.787 -22.316 -26.838 1.00 84.19 575 SER A O 1
ATOM 4637 N N . PRO A 1 576 ? 0.458 -23.520 -25.498 1.00 81.62 576 PRO A N 1
ATOM 4638 C CA . PRO A 1 576 ? 1.453 -23.626 -24.425 1.00 81.62 576 PRO A CA 1
ATOM 4639 C C . PRO A 1 576 ? 2.844 -24.078 -24.891 1.00 81.62 576 PRO A C 1
ATOM 4641 O O . PRO A 1 576 ? 3.860 -23.627 -24.365 1.00 81.62 576 PRO A O 1
ATOM 4644 N N . ALA A 1 577 ? 2.898 -24.970 -25.885 1.00 82.38 577 ALA A N 1
ATOM 4645 C CA . ALA A 1 577 ? 4.147 -25.481 -26.439 1.00 82.38 577 ALA A CA 1
ATOM 4646 C C . ALA A 1 577 ? 4.911 -24.416 -27.243 1.00 82.38 577 ALA A C 1
ATOM 4648 O O . ALA A 1 577 ? 6.138 -24.339 -27.134 1.00 82.38 577 ALA A O 1
ATOM 4649 N N . THR A 1 578 ? 4.201 -23.605 -28.031 1.00 82.50 578 THR A N 1
ATOM 4650 C CA . THR A 1 578 ? 4.799 -22.518 -28.813 1.00 82.50 578 THR A CA 1
ATOM 4651 C C . THR A 1 578 ? 5.194 -21.361 -27.911 1.00 82.50 578 THR A C 1
ATOM 4653 O O . THR A 1 578 ? 6.346 -20.938 -27.966 1.00 82.50 578 THR A O 1
ATOM 4656 N N . VAL A 1 579 ? 4.318 -20.955 -26.985 1.00 82.69 579 VAL A N 1
ATOM 4657 C CA . VAL A 1 579 ? 4.617 -19.927 -25.979 1.00 82.69 579 VAL A CA 1
ATOM 4658 C C . VAL A 1 579 ? 5.887 -20.273 -25.211 1.00 82.69 579 VAL A C 1
ATOM 4660 O O . VAL A 1 579 ? 6.813 -19.471 -25.176 1.00 82.69 579 VAL A O 1
ATOM 4663 N N . LYS A 1 580 ? 5.996 -21.495 -24.668 1.00 82.00 580 LYS A N 1
ATOM 4664 C CA . LYS A 1 580 ? 7.201 -21.933 -23.948 1.00 82.00 580 LYS A CA 1
ATOM 4665 C C . LYS A 1 580 ? 8.464 -21.835 -24.807 1.00 82.00 580 LYS A C 1
ATOM 4667 O O . LYS A 1 580 ? 9.527 -21.517 -24.287 1.00 82.00 580 LYS A O 1
ATOM 4672 N N . ARG A 1 581 ? 8.378 -22.144 -26.104 1.00 82.62 581 ARG A N 1
ATOM 4673 C CA . ARG A 1 581 ? 9.531 -22.100 -27.011 1.00 82.62 581 ARG A CA 1
ATOM 4674 C C . ARG A 1 581 ? 9.931 -20.664 -27.332 1.00 82.62 581 ARG A C 1
ATOM 4676 O O . ARG A 1 581 ? 11.106 -20.339 -27.225 1.00 82.62 581 ARG A O 1
ATOM 4683 N N . GLU A 1 582 ? 8.974 -19.836 -27.733 1.00 82.00 582 GLU A N 1
ATOM 4684 C CA . GLU A 1 582 ? 9.219 -18.482 -28.238 1.00 82.00 582 GLU A CA 1
ATOM 4685 C C . GLU A 1 582 ? 9.555 -17.495 -27.124 1.00 82.00 582 GLU A C 1
ATOM 4687 O O . GLU A 1 582 ? 10.446 -16.665 -27.292 1.00 82.00 582 GLU A O 1
ATOM 4692 N N . ILE A 1 583 ? 8.931 -17.631 -25.951 1.00 82.19 583 ILE A N 1
ATOM 4693 C CA . ILE A 1 583 ? 9.155 -16.716 -24.826 1.00 82.19 583 ILE A CA 1
ATOM 4694 C C . ILE A 1 583 ? 10.573 -16.817 -24.243 1.00 82.19 583 ILE A C 1
ATOM 4696 O O . ILE A 1 583 ? 11.077 -15.865 -23.653 1.00 82.19 583 ILE A O 1
ATOM 4700 N N . LEU A 1 584 ? 11.242 -17.958 -24.449 1.00 77.31 584 LEU A N 1
ATOM 4701 C CA . LEU A 1 584 ? 12.638 -18.180 -24.061 1.00 77.31 584 LEU A CA 1
ATOM 4702 C C . LEU A 1 584 ? 13.639 -17.560 -25.056 1.00 77.31 584 LEU A C 1
ATOM 4704 O O . LEU A 1 584 ? 14.839 -17.487 -24.775 1.00 77.31 584 LEU A O 1
ATOM 4708 N N . VAL A 1 585 ? 13.178 -17.106 -26.226 1.00 80.69 585 VAL A N 1
ATOM 4709 C CA . VAL A 1 585 ? 14.023 -16.541 -27.283 1.00 80.69 585 VAL A CA 1
ATOM 4710 C C . VAL A 1 585 ? 14.050 -15.015 -27.167 1.00 80.69 585 VAL A C 1
ATOM 4712 O O . VAL A 1 585 ? 13.194 -14.305 -27.686 1.00 80.69 585 VAL A O 1
ATOM 4715 N N . ARG A 1 586 ? 15.088 -14.490 -26.503 1.00 76.06 586 ARG A N 1
ATOM 4716 C CA . ARG A 1 586 ? 15.210 -13.057 -26.151 1.00 76.06 586 ARG A CA 1
ATOM 4717 C C . ARG A 1 586 ? 15.068 -12.077 -27.322 1.00 76.06 586 ARG A C 1
ATOM 4719 O O . ARG A 1 586 ? 14.452 -11.032 -27.150 1.00 76.06 586 ARG A O 1
ATOM 4726 N N . HIS A 1 587 ? 15.678 -12.371 -28.471 1.00 77.94 587 HIS A N 1
ATOM 4727 C CA . HIS A 1 587 ? 15.651 -11.457 -29.619 1.00 77.94 587 HIS A CA 1
ATOM 4728 C C . HIS A 1 587 ? 14.267 -11.418 -30.275 1.00 77.94 587 HIS A C 1
ATOM 4730 O O . HIS A 1 587 ? 13.795 -10.340 -30.598 1.00 77.94 587 HIS A O 1
ATOM 4736 N N . LEU A 1 588 ? 13.564 -12.553 -30.340 1.00 79.88 588 LEU A N 1
ATOM 4737 C CA . LEU A 1 588 ? 12.236 -12.645 -30.949 1.00 79.88 588 LEU A CA 1
ATOM 4738 C C . LEU A 1 588 ? 11.217 -11.716 -30.271 1.00 79.88 588 LEU A C 1
ATOM 4740 O O . LEU A 1 588 ? 10.458 -11.031 -30.949 1.00 79.88 588 LEU A O 1
ATOM 4744 N N . LEU A 1 589 ? 11.215 -11.670 -28.935 1.00 83.31 589 LEU A N 1
ATOM 4745 C CA . LEU A 1 589 ? 10.321 -10.781 -28.187 1.00 83.31 589 LEU A CA 1
ATOM 4746 C C . LEU A 1 589 ? 10.660 -9.307 -28.414 1.00 83.31 589 LEU A C 1
ATOM 4748 O O . LEU A 1 589 ? 9.761 -8.499 -28.627 1.00 83.31 589 LEU A O 1
ATOM 4752 N N . ARG A 1 590 ? 11.952 -8.963 -28.402 1.00 86.25 590 ARG A N 1
ATOM 4753 C CA . ARG A 1 590 ? 12.415 -7.602 -28.689 1.00 86.25 590 ARG A CA 1
ATOM 4754 C C . ARG A 1 590 ? 11.988 -7.167 -30.089 1.00 86.25 590 ARG A C 1
ATOM 4756 O O . ARG A 1 590 ? 11.366 -6.119 -30.216 1.00 86.25 590 ARG A O 1
ATOM 4763 N N . ASP A 1 591 ? 12.262 -7.988 -31.099 1.00 86.94 591 ASP A N 1
ATOM 4764 C CA . ASP A 1 591 ? 11.958 -7.690 -32.499 1.00 86.94 591 ASP A CA 1
ATOM 4765 C C . ASP A 1 591 ? 10.449 -7.485 -32.700 1.00 86.94 591 ASP A C 1
ATOM 4767 O O . ASP A 1 591 ? 10.033 -6.551 -33.384 1.00 86.94 591 ASP A O 1
ATOM 4771 N N . ARG A 1 592 ? 9.610 -8.301 -32.042 1.00 87.50 592 ARG A N 1
ATOM 4772 C CA . ARG A 1 592 ? 8.146 -8.138 -32.051 1.00 87.50 592 ARG A CA 1
ATOM 4773 C C . ARG A 1 592 ? 7.698 -6.825 -31.410 1.00 87.50 592 ARG A C 1
ATOM 4775 O O . ARG A 1 592 ? 6.845 -6.139 -31.968 1.00 87.50 592 ARG A O 1
ATOM 4782 N N . VAL A 1 593 ? 8.260 -6.459 -30.258 1.00 90.44 593 VAL A N 1
ATOM 4783 C CA . VAL A 1 593 ? 7.915 -5.200 -29.578 1.00 90.44 593 VAL A CA 1
ATOM 4784 C C . VAL A 1 593 ? 8.371 -3.989 -30.399 1.00 90.44 593 VAL A C 1
ATOM 4786 O O . VAL A 1 593 ? 7.619 -3.026 -30.516 1.00 90.44 593 VAL A O 1
ATOM 4789 N N . GLU A 1 594 ? 9.556 -4.033 -31.012 1.00 91.50 594 GLU A N 1
ATOM 4790 C CA . GLU A 1 594 ? 10.060 -2.963 -31.888 1.00 91.50 594 GLU A CA 1
ATOM 4791 C C . GLU A 1 594 ? 9.231 -2.839 -33.176 1.00 91.50 594 GLU A C 1
ATOM 4793 O O . GLU A 1 594 ? 8.887 -1.727 -33.582 1.00 91.50 594 GLU A O 1
ATOM 4798 N N . ALA A 1 595 ? 8.838 -3.964 -33.782 1.00 91.94 595 ALA A N 1
ATOM 4799 C CA . ALA A 1 595 ? 7.952 -3.978 -34.944 1.00 91.94 595 ALA A CA 1
ATOM 4800 C C . ALA A 1 595 ? 6.577 -3.379 -34.613 1.00 91.94 595 ALA A C 1
ATOM 4802 O O . ALA A 1 595 ? 6.108 -2.486 -35.319 1.00 91.94 595 ALA A O 1
ATOM 4803 N N . ALA A 1 596 ? 5.972 -3.791 -33.495 1.00 90.00 596 ALA A N 1
ATOM 4804 C CA . ALA A 1 596 ? 4.714 -3.222 -33.021 1.00 90.00 596 ALA A CA 1
ATOM 4805 C C . ALA A 1 596 ? 4.853 -1.728 -32.682 1.00 90.00 596 ALA A C 1
ATOM 4807 O O . ALA A 1 596 ? 3.951 -0.936 -32.953 1.00 90.00 596 ALA A O 1
ATOM 4808 N N . ALA A 1 597 ? 5.994 -1.305 -32.133 1.00 91.31 597 ALA A N 1
ATOM 4809 C CA . ALA A 1 597 ? 6.251 0.105 -31.870 1.00 91.31 597 ALA A CA 1
ATOM 4810 C C . ALA A 1 597 ? 6.209 0.955 -33.144 1.00 91.31 597 ALA A C 1
ATOM 4812 O O . ALA A 1 597 ? 5.625 2.042 -33.130 1.00 91.31 597 ALA A O 1
ATOM 4813 N N . ALA A 1 598 ? 6.782 0.443 -34.237 1.00 91.62 598 ALA A N 1
ATOM 4814 C CA . ALA A 1 598 ? 6.759 1.093 -35.541 1.00 91.62 598 ALA A CA 1
ATOM 4815 C C . ALA A 1 598 ? 5.361 1.070 -36.187 1.00 91.62 598 ALA A C 1
ATOM 4817 O O . ALA A 1 598 ? 4.914 2.095 -36.696 1.00 91.62 598 ALA A O 1
ATOM 4818 N N . GLU A 1 599 ? 4.659 -0.066 -36.139 1.00 94.31 599 GLU A N 1
ATOM 4819 C CA . GLU A 1 599 ? 3.334 -0.246 -36.751 1.00 94.31 599 GLU A CA 1
ATOM 4820 C C . GLU A 1 599 ? 2.246 0.596 -36.065 1.00 94.31 599 GLU A C 1
ATOM 4822 O O . GLU A 1 599 ? 1.476 1.293 -36.726 1.00 94.31 599 GLU A O 1
ATOM 4827 N N . TYR A 1 600 ? 2.207 0.577 -34.730 1.00 91.75 600 TYR A N 1
ATOM 4828 C CA . TYR A 1 600 ? 1.163 1.232 -33.932 1.00 91.75 600 TYR A CA 1
ATOM 4829 C C . TYR A 1 600 ? 1.539 2.645 -33.463 1.00 91.75 600 TYR A C 1
ATOM 4831 O O . TYR A 1 600 ? 0.753 3.273 -32.739 1.00 91.75 600 TYR A O 1
ATOM 4839 N N . ALA A 1 601 ? 2.714 3.135 -33.880 1.00 92.06 601 ALA A N 1
ATOM 4840 C CA . ALA A 1 601 ? 3.298 4.425 -33.512 1.00 92.06 601 ALA A CA 1
ATOM 4841 C C . ALA A 1 601 ? 3.330 4.647 -31.988 1.00 92.06 601 ALA A C 1
ATOM 4843 O O . ALA A 1 601 ? 2.807 5.638 -31.468 1.00 92.06 601 ALA A O 1
ATOM 4844 N N . LEU A 1 602 ? 3.916 3.694 -31.257 1.00 93.19 602 LEU A N 1
ATOM 4845 C CA . LEU A 1 602 ? 4.015 3.779 -29.800 1.00 93.19 602 LEU A CA 1
ATOM 4846 C C . LEU A 1 602 ? 4.916 4.948 -29.383 1.00 93.19 602 LEU A C 1
ATOM 4848 O O . LEU A 1 602 ? 5.942 5.220 -30.007 1.00 93.19 602 LEU A O 1
ATOM 4852 N N . SER A 1 603 ? 4.545 5.643 -28.303 1.00 92.81 603 SER A N 1
ATOM 4853 C CA . SER A 1 603 ? 5.373 6.735 -27.792 1.00 92.81 603 SER A CA 1
ATOM 4854 C C . SER A 1 603 ? 6.715 6.196 -27.272 1.00 92.81 603 SER A C 1
ATOM 4856 O O . SER A 1 603 ? 6.764 5.077 -26.750 1.00 92.81 603 SER A O 1
ATOM 4858 N N . PRO A 1 604 ? 7.805 6.986 -27.328 1.00 93.81 604 PRO A N 1
ATOM 4859 C CA . PRO A 1 604 ? 9.100 6.545 -26.813 1.00 93.81 604 PRO A CA 1
ATOM 4860 C C . PRO A 1 604 ? 9.051 6.120 -25.340 1.00 93.81 604 PRO A C 1
ATOM 4862 O O . PRO A 1 604 ? 9.706 5.158 -24.959 1.00 93.81 604 PRO A O 1
ATOM 4865 N N . SER A 1 605 ? 8.240 6.796 -24.515 1.00 95.31 605 SER A N 1
ATOM 4866 C CA . SER A 1 605 ? 8.069 6.441 -23.103 1.00 95.31 605 SER A CA 1
ATOM 4867 C C . SER A 1 605 ? 7.267 5.153 -22.901 1.00 95.31 605 SER A C 1
ATOM 4869 O O . SER A 1 605 ? 7.573 4.404 -21.976 1.00 95.31 605 SER A O 1
ATOM 4871 N N . ALA A 1 606 ? 6.269 4.872 -23.746 1.00 94.50 606 ALA A N 1
ATOM 4872 C CA . ALA A 1 606 ? 5.524 3.613 -23.701 1.00 94.50 606 ALA A CA 1
ATOM 4873 C C . ALA A 1 606 ? 6.418 2.431 -24.092 1.00 94.50 606 ALA A C 1
ATOM 4875 O O . ALA A 1 606 ? 6.438 1.419 -23.395 1.00 94.50 606 ALA A O 1
ATOM 4876 N N . LEU A 1 607 ? 7.190 2.588 -25.174 1.00 95.25 607 LEU A N 1
ATOM 4877 C CA . LEU A 1 607 ? 8.141 1.581 -25.639 1.00 95.25 607 LEU A CA 1
ATOM 4878 C C . LEU A 1 607 ? 9.222 1.293 -24.591 1.00 95.25 607 LEU A C 1
ATOM 4880 O O . LEU A 1 607 ? 9.512 0.130 -24.326 1.00 95.25 607 LEU A O 1
ATOM 4884 N N . ASP A 1 608 ? 9.791 2.333 -23.981 1.00 95.81 608 ASP A N 1
ATOM 4885 C CA . ASP A 1 608 ? 10.821 2.193 -22.948 1.00 95.81 608 ASP A CA 1
ATOM 4886 C C . ASP A 1 608 ? 10.309 1.398 -21.734 1.00 95.81 608 ASP A C 1
ATOM 4888 O O . ASP A 1 608 ? 10.926 0.407 -21.340 1.00 95.81 608 ASP A O 1
ATOM 4892 N N . LEU A 1 609 ? 9.121 1.736 -21.212 1.00 96.19 609 LEU A N 1
ATOM 4893 C CA . LEU A 1 609 ? 8.519 0.985 -20.105 1.00 96.19 609 LEU A CA 1
ATOM 4894 C C . LEU A 1 609 ? 8.257 -0.473 -20.487 1.00 96.19 609 LEU A C 1
ATOM 4896 O O . LEU A 1 609 ? 8.568 -1.387 -19.726 1.00 96.19 609 LEU A O 1
ATOM 4900 N N . LEU A 1 610 ? 7.691 -0.689 -21.674 1.00 95.44 610 LEU A N 1
ATOM 4901 C CA . LEU A 1 610 ? 7.357 -2.016 -22.171 1.00 95.44 610 LEU A CA 1
ATOM 4902 C C . LEU A 1 610 ? 8.612 -2.892 -22.313 1.00 95.44 610 LEU A C 1
ATOM 4904 O O . LEU A 1 610 ? 8.613 -4.045 -21.884 1.00 95.44 610 LEU A O 1
ATOM 4908 N N . MET A 1 611 ? 9.706 -2.322 -22.824 1.00 93.81 611 MET A N 1
ATOM 4909 C CA . MET A 1 611 ? 11.010 -2.985 -22.914 1.00 93.81 611 MET A CA 1
ATOM 4910 C C . MET A 1 611 ? 11.624 -3.289 -21.545 1.00 93.81 611 MET A C 1
ATOM 4912 O O . MET A 1 611 ? 12.300 -4.307 -21.399 1.00 93.81 611 MET A O 1
ATOM 4916 N N . GLN A 1 612 ? 11.415 -2.438 -20.538 1.00 94.62 612 GLN A N 1
ATOM 4917 C CA . GLN A 1 612 ? 11.878 -2.683 -19.168 1.00 94.62 612 GLN A CA 1
ATOM 4918 C C . GLN A 1 612 ? 11.060 -3.789 -18.475 1.00 94.62 612 GLN A C 1
ATOM 4920 O O . GLN A 1 612 ? 11.629 -4.676 -17.840 1.00 94.62 612 GLN A O 1
ATOM 4925 N N . MET A 1 613 ? 9.732 -3.790 -18.626 1.00 95.56 613 MET A N 1
ATOM 4926 C CA . MET A 1 613 ? 8.851 -4.798 -18.013 1.00 95.56 613 MET A CA 1
ATOM 4927 C C . MET A 1 613 ? 9.010 -6.187 -18.649 1.00 95.56 613 MET A C 1
ATOM 4929 O O . MET A 1 613 ? 8.909 -7.195 -17.952 1.00 95.56 613 MET A O 1
ATOM 4933 N N . LEU A 1 614 ? 9.314 -6.246 -19.951 1.00 93.94 614 LEU A N 1
ATOM 4934 C CA . LEU A 1 614 ? 9.536 -7.485 -20.706 1.00 93.94 614 LEU A CA 1
ATOM 4935 C C . LEU A 1 614 ? 11.020 -7.905 -20.767 1.00 93.94 614 LEU A C 1
ATOM 4937 O O . LEU A 1 614 ? 11.440 -8.621 -21.680 1.00 93.94 614 LEU A O 1
ATOM 4941 N N . GLN A 1 615 ? 11.842 -7.493 -19.793 1.00 89.50 615 GLN A N 1
ATOM 4942 C CA . GLN A 1 615 ? 13.210 -8.006 -19.669 1.00 89.50 615 GLN A CA 1
ATOM 4943 C C . GLN A 1 615 ? 13.206 -9.496 -19.320 1.00 89.50 615 GLN A C 1
ATOM 4945 O O . GLN A 1 615 ? 12.534 -9.948 -18.393 1.00 89.50 615 GLN A O 1
ATOM 4950 N N . HIS A 1 616 ? 13.994 -10.285 -20.051 1.00 85.44 616 HIS A N 1
ATOM 4951 C CA . HIS A 1 616 ? 14.077 -11.726 -19.803 1.00 85.44 616 HIS A CA 1
ATOM 4952 C C . HIS A 1 616 ? 14.800 -12.043 -18.483 1.00 85.44 616 HIS A C 1
ATOM 4954 O O . HIS A 1 616 ? 14.504 -13.054 -17.847 1.00 85.44 616 HIS A O 1
ATOM 4960 N N . ASP A 1 617 ? 15.762 -11.214 -18.073 1.00 83.25 617 ASP A N 1
ATOM 4961 C CA . ASP A 1 617 ? 16.314 -11.288 -16.721 1.00 83.25 617 ASP A CA 1
ATOM 4962 C C . ASP A 1 617 ? 15.309 -10.679 -15.741 1.00 83.25 617 ASP A C 1
ATOM 4964 O O . ASP A 1 617 ? 15.025 -9.482 -15.798 1.00 83.25 617 ASP A O 1
ATOM 4968 N N . ARG A 1 618 ? 14.771 -11.509 -14.843 1.00 84.94 618 ARG A N 1
ATOM 4969 C CA . ARG A 1 618 ? 13.770 -11.084 -13.860 1.00 84.94 618 ARG A CA 1
ATOM 4970 C C . ARG A 1 618 ? 14.289 -9.979 -12.939 1.00 84.94 618 ARG A C 1
ATOM 4972 O O . ARG A 1 618 ? 13.515 -9.115 -12.560 1.00 84.94 618 ARG A O 1
ATOM 4979 N N . HIS A 1 619 ? 15.587 -9.975 -12.625 1.00 85.81 619 HIS A N 1
ATOM 4980 C CA . HIS A 1 619 ? 16.188 -8.986 -11.727 1.00 85.81 619 HIS A CA 1
ATOM 4981 C C . HIS A 1 619 ? 16.507 -7.663 -12.433 1.00 85.81 619 HIS A C 1
ATOM 4983 O O . HIS A 1 619 ? 16.778 -6.668 -11.768 1.00 85.81 619 HIS A O 1
ATOM 4989 N N . ALA A 1 620 ? 16.461 -7.647 -13.768 1.00 87.06 620 ALA A N 1
ATOM 4990 C CA . ALA A 1 620 ? 16.581 -6.434 -14.568 1.00 87.06 620 ALA A CA 1
ATOM 4991 C C . ALA A 1 620 ? 15.225 -5.755 -14.826 1.00 87.06 620 ALA A C 1
ATOM 4993 O O . ALA A 1 620 ? 15.196 -4.662 -15.392 1.00 87.06 620 ALA A O 1
ATOM 4994 N N . ARG A 1 621 ? 14.105 -6.395 -14.456 1.00 92.69 621 ARG A N 1
ATOM 4995 C CA . ARG A 1 621 ? 12.774 -5.784 -14.547 1.00 92.69 621 ARG A CA 1
ATOM 4996 C C . ARG A 1 621 ? 12.614 -4.722 -13.458 1.00 92.69 621 ARG A C 1
ATOM 4998 O O . ARG A 1 621 ? 13.131 -4.908 -12.356 1.00 92.69 621 ARG A O 1
ATOM 5005 N N . PRO A 1 622 ? 11.864 -3.644 -13.728 1.00 93.44 622 PRO A N 1
ATOM 5006 C CA . PRO A 1 622 ? 11.55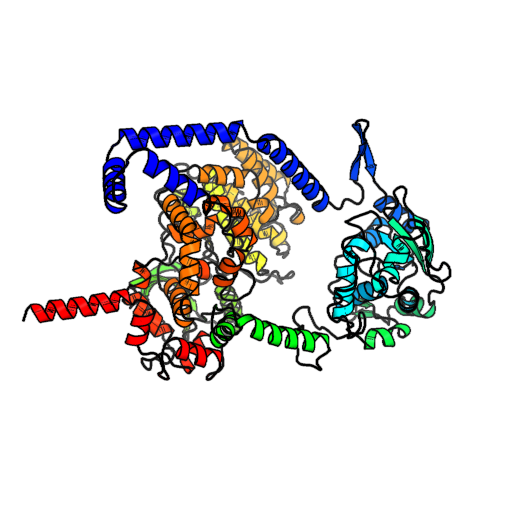5 -2.661 -12.708 1.00 93.44 622 PRO A CA 1
ATOM 5007 C C . PRO A 1 622 ? 10.680 -3.293 -11.625 1.00 93.44 622 PRO A C 1
ATOM 5009 O O . PRO A 1 622 ? 9.788 -4.098 -11.898 1.00 93.44 622 PRO A O 1
ATOM 5012 N N . THR A 1 623 ? 10.883 -2.871 -10.387 1.00 91.06 623 THR A N 1
ATOM 5013 C CA . THR A 1 623 ? 9.899 -3.073 -9.323 1.00 91.06 623 THR A CA 1
ATOM 5014 C C . THR A 1 623 ? 8.604 -2.325 -9.653 1.00 91.06 623 THR A C 1
ATOM 5016 O O . THR A 1 623 ? 8.600 -1.368 -10.431 1.00 91.06 623 THR A O 1
ATOM 5019 N N . ILE A 1 624 ? 7.485 -2.694 -9.020 1.00 90.25 624 ILE A N 1
ATOM 5020 C CA . ILE A 1 624 ? 6.210 -1.978 -9.206 1.00 90.25 624 ILE A CA 1
ATOM 5021 C C . ILE A 1 624 ? 6.359 -0.478 -8.912 1.00 90.25 624 ILE A C 1
ATOM 5023 O O . ILE A 1 624 ? 5.861 0.358 -9.665 1.00 90.25 624 ILE A O 1
ATOM 5027 N N . LYS A 1 625 ? 7.101 -0.127 -7.858 1.00 87.44 625 LYS A N 1
ATOM 5028 C CA . LYS A 1 625 ? 7.377 1.263 -7.482 1.00 87.44 625 LYS A CA 1
ATOM 5029 C C . LYS A 1 625 ? 8.145 2.025 -8.564 1.00 87.44 625 LYS A C 1
ATOM 5031 O O . LYS A 1 625 ? 7.870 3.203 -8.788 1.00 87.44 625 LYS A O 1
ATOM 5036 N N . GLU A 1 626 ? 9.103 1.380 -9.224 1.00 90.69 626 GLU A N 1
ATOM 5037 C CA . GLU A 1 626 ? 9.844 1.969 -10.345 1.00 90.69 626 GLU A CA 1
ATOM 5038 C C . GLU A 1 626 ? 8.955 2.101 -11.585 1.00 90.69 626 GLU A C 1
ATOM 5040 O O . GLU A 1 626 ? 8.935 3.165 -12.202 1.00 90.69 626 GLU A O 1
ATOM 5045 N N . ALA A 1 627 ? 8.144 1.083 -11.890 1.00 93.62 627 ALA A N 1
ATOM 5046 C CA . ALA A 1 627 ? 7.189 1.121 -12.993 1.00 93.62 627 ALA A CA 1
ATOM 5047 C C . ALA A 1 627 ? 6.137 2.231 -12.804 1.00 93.62 627 ALA A C 1
ATOM 5049 O O . ALA A 1 627 ? 5.857 2.975 -13.743 1.00 93.62 627 ALA A O 1
ATOM 5050 N N . LEU A 1 628 ? 5.599 2.420 -11.593 1.00 90.12 628 LEU A N 1
ATOM 5051 C CA . LEU A 1 628 ? 4.664 3.509 -11.270 1.00 90.12 628 LEU A CA 1
ATOM 5052 C C . LEU A 1 628 ? 5.285 4.896 -11.477 1.00 90.12 628 LEU A C 1
ATOM 5054 O O . LEU A 1 628 ? 4.602 5.797 -11.954 1.00 90.12 628 LEU A O 1
ATOM 5058 N N . LYS A 1 629 ? 6.576 5.057 -11.162 1.00 90.31 629 LYS A N 1
ATOM 5059 C CA . LYS A 1 629 ? 7.326 6.315 -11.333 1.00 90.31 629 LYS A CA 1
ATOM 5060 C C . LYS A 1 629 ? 7.872 6.519 -12.744 1.00 90.31 629 LYS A C 1
ATOM 5062 O O . LYS A 1 629 ? 8.527 7.533 -12.998 1.00 90.31 629 LYS A O 1
ATOM 5067 N N . HIS A 1 630 ? 7.651 5.571 -13.648 1.00 94.88 630 HIS A N 1
ATOM 5068 C CA . HIS A 1 630 ? 8.149 5.658 -15.007 1.00 94.88 630 HIS A CA 1
ATOM 5069 C C . HIS A 1 630 ? 7.525 6.841 -15.755 1.00 94.88 630 HIS A C 1
ATOM 5071 O O . HIS A 1 630 ? 6.358 7.182 -15.549 1.00 94.88 630 HIS A O 1
ATOM 5077 N N . LYS A 1 631 ? 8.279 7.433 -16.690 1.00 93.69 631 LYS A N 1
ATOM 5078 C CA . LYS A 1 631 ? 7.852 8.611 -17.461 1.00 93.69 631 LYS A CA 1
ATOM 5079 C C . LYS A 1 631 ? 6.475 8.431 -18.113 1.00 93.69 631 LYS A C 1
ATOM 5081 O O . LYS A 1 631 ? 5.653 9.329 -18.041 1.00 93.69 631 LYS A O 1
ATOM 5086 N N . PHE A 1 632 ? 6.199 7.260 -18.689 1.00 95.38 632 PHE A N 1
ATOM 5087 C CA . PHE A 1 632 ? 4.894 6.929 -19.287 1.00 95.38 632 PHE A CA 1
ATOM 5088 C C . PHE A 1 632 ? 3.711 7.059 -18.308 1.00 95.38 632 PHE A C 1
ATOM 5090 O O . PHE A 1 632 ? 2.646 7.558 -18.671 1.00 95.38 632 PHE A O 1
ATOM 5097 N N . ASN A 1 633 ? 3.906 6.632 -17.059 1.00 93.06 633 ASN A N 1
ATOM 5098 C CA . ASN A 1 633 ? 2.875 6.681 -16.028 1.00 93.06 633 ASN A CA 1
ATOM 5099 C C . ASN A 1 633 ? 2.728 8.087 -15.436 1.00 93.06 633 ASN A C 1
ATOM 5101 O O . ASN A 1 633 ? 1.601 8.545 -15.257 1.00 93.06 633 ASN A O 1
ATOM 5105 N N . ASN A 1 634 ? 3.836 8.802 -15.215 1.00 88.62 634 ASN A N 1
ATOM 5106 C CA . ASN A 1 634 ? 3.795 10.189 -14.741 1.00 88.62 634 ASN A CA 1
ATOM 5107 C C . ASN A 1 634 ? 3.189 11.138 -15.787 1.00 88.62 634 ASN A C 1
ATOM 5109 O O . ASN A 1 634 ? 2.286 11.895 -15.452 1.00 88.62 634 ASN A O 1
ATOM 5113 N N . ASP A 1 635 ? 3.613 11.049 -17.055 1.00 87.56 635 ASP A N 1
ATOM 5114 C CA . ASP A 1 635 ? 3.056 11.864 -18.145 1.00 87.56 635 ASP A CA 1
ATOM 5115 C C . ASP A 1 635 ? 1.536 11.634 -18.268 1.00 87.56 635 ASP A C 1
ATOM 5117 O O . ASP A 1 635 ? 0.760 12.577 -18.419 1.00 87.56 635 ASP A O 1
ATOM 5121 N N . GLY A 1 636 ? 1.097 10.371 -18.186 1.00 86.06 636 GLY A N 1
ATOM 5122 C CA . GLY A 1 636 ? -0.323 10.022 -18.217 1.00 86.06 636 GLY A CA 1
ATOM 5123 C C . GLY A 1 636 ? -1.090 10.553 -17.005 1.00 86.06 636 GLY A C 1
ATOM 5124 O O . GLY A 1 636 ? -2.205 11.040 -17.164 1.00 86.06 636 GLY A O 1
ATOM 5125 N N . TYR A 1 637 ? -0.494 10.522 -15.811 1.00 84.88 637 TYR A N 1
ATOM 5126 C CA . TYR A 1 637 ? -1.093 11.110 -14.611 1.00 84.88 637 TYR A CA 1
ATOM 5127 C C . TYR A 1 637 ? -1.224 12.635 -14.705 1.00 84.88 637 TYR A C 1
ATOM 5129 O O . TYR A 1 637 ? -2.254 13.185 -14.323 1.00 84.88 637 TYR A O 1
ATOM 5137 N N . ASP A 1 638 ? -0.228 13.329 -15.255 1.00 83.38 638 ASP A N 1
ATOM 5138 C CA . ASP A 1 638 ? -0.283 14.781 -15.450 1.00 83.38 638 ASP A CA 1
ATOM 5139 C C . ASP A 1 638 ? -1.359 15.177 -16.474 1.00 83.38 638 ASP A C 1
ATOM 5141 O O . ASP A 1 638 ? -2.076 16.164 -16.288 1.00 83.38 638 ASP A O 1
ATOM 5145 N N . LEU A 1 639 ? -1.526 14.376 -17.530 1.00 83.88 639 LEU A N 1
ATOM 5146 C CA . LEU A 1 639 ? -2.597 14.552 -18.513 1.00 83.88 639 LEU A CA 1
ATOM 5147 C C . LEU A 1 639 ? -3.977 14.271 -17.913 1.00 83.88 639 LEU A C 1
ATOM 5149 O O . LEU A 1 639 ? -4.873 15.101 -18.056 1.00 83.88 639 LEU A O 1
ATOM 5153 N N . GLU A 1 640 ? -4.137 13.163 -17.183 1.00 80.75 640 GLU A N 1
ATOM 5154 C CA . GLU A 1 640 ? -5.336 12.885 -16.380 1.00 80.75 640 GLU A CA 1
ATOM 5155 C C . GLU A 1 640 ? -5.608 14.062 -15.432 1.00 80.75 640 GLU A C 1
ATOM 5157 O O . GLU A 1 640 ? -6.752 14.476 -15.248 1.00 80.75 640 GLU A O 1
ATOM 5162 N N . LYS A 1 641 ? -4.555 14.681 -14.872 1.00 77.06 641 LYS A N 1
ATOM 5163 C CA . LYS A 1 641 ? -4.669 15.838 -13.983 1.00 77.06 641 LYS A CA 1
ATOM 5164 C C . LYS A 1 641 ? -5.264 17.085 -14.638 1.00 77.06 641 LYS A C 1
ATOM 5166 O O . LYS A 1 641 ? -5.966 17.854 -13.980 1.00 77.06 641 LYS A O 1
ATOM 5171 N N . ALA A 1 642 ? -5.001 17.269 -15.922 1.00 76.38 642 ALA A N 1
ATOM 5172 C CA . ALA A 1 642 ? -5.487 18.408 -16.684 1.00 76.38 642 ALA A CA 1
ATOM 5173 C C . ALA A 1 642 ? -6.933 18.239 -17.181 1.00 76.38 642 ALA A C 1
ATOM 5175 O O . ALA A 1 642 ? -7.561 19.234 -17.549 1.00 76.38 642 ALA A O 1
ATOM 5176 N N . LEU A 1 643 ? -7.474 17.014 -17.195 1.00 72.00 643 LEU A N 1
ATOM 5177 C CA . LEU A 1 643 ? -8.829 16.763 -17.678 1.00 72.00 643 LEU A CA 1
ATOM 5178 C C . LEU A 1 643 ? -9.891 17.259 -16.672 1.00 72.00 643 LEU A C 1
ATOM 5180 O O . LEU A 1 643 ? -9.796 16.976 -15.470 1.00 72.00 643 LEU A O 1
ATOM 5184 N N . PRO A 1 644 ? -10.910 18.009 -17.136 1.00 66.75 644 PRO A N 1
ATOM 5185 C CA . PRO A 1 644 ? -12.022 18.426 -16.296 1.00 66.75 644 PRO A CA 1
ATOM 5186 C C . PRO A 1 644 ? -12.961 17.243 -16.038 1.00 66.75 644 PRO A C 1
ATOM 5188 O O . PRO A 1 644 ? -13.521 16.679 -16.972 1.00 66.75 644 PRO A O 1
ATOM 5191 N N . ALA A 1 645 ? -13.182 16.917 -14.765 1.00 72.44 645 ALA A N 1
ATOM 5192 C CA . ALA A 1 645 ? -14.166 15.927 -14.337 1.00 72.44 645 ALA A CA 1
ATOM 5193 C C . ALA A 1 645 ? -14.957 16.427 -13.131 1.00 72.44 645 ALA A C 1
ATOM 5195 O O . ALA A 1 645 ? -14.396 17.018 -12.200 1.00 72.44 645 ALA A O 1
ATOM 5196 N N . VAL A 1 646 ? -16.267 16.178 -13.145 1.00 77.31 646 VAL A N 1
ATOM 5197 C CA . VAL A 1 646 ? -17.180 16.573 -12.064 1.00 77.31 646 VAL A CA 1
ATOM 5198 C C . VAL A 1 646 ? -16.802 15.843 -10.777 1.00 77.31 646 VAL A C 1
ATOM 5200 O O . VAL A 1 646 ? -16.675 16.469 -9.725 1.00 77.31 646 VAL A O 1
ATOM 5203 N N . GLU A 1 647 ? -16.522 14.547 -10.881 1.00 77.50 647 GLU A N 1
ATOM 5204 C CA . GLU A 1 647 ? -16.088 13.681 -9.786 1.00 77.50 647 GLU A CA 1
ATOM 5205 C C . GLU A 1 647 ? -14.797 14.197 -9.159 1.00 77.50 647 GLU A C 1
ATOM 5207 O O . GLU A 1 647 ? -14.639 14.167 -7.941 1.00 77.50 647 GLU A O 1
ATOM 5212 N N . ARG A 1 648 ? -13.883 14.734 -9.974 1.00 78.75 648 ARG A N 1
ATOM 5213 C CA . ARG A 1 648 ? -12.638 15.321 -9.483 1.00 78.75 648 ARG A CA 1
ATOM 5214 C C . ARG A 1 648 ? -12.877 16.610 -8.708 1.00 78.75 648 ARG A C 1
ATOM 5216 O O . ARG A 1 648 ? -12.281 16.796 -7.653 1.00 78.75 648 ARG A O 1
ATOM 5223 N N . LEU A 1 649 ? -13.733 17.502 -9.205 1.00 81.75 649 LEU A N 1
ATOM 5224 C CA . LEU A 1 649 ? -14.081 18.729 -8.480 1.00 81.75 649 LEU A CA 1
ATOM 5225 C C . LEU A 1 649 ? -14.731 18.402 -7.130 1.00 81.75 649 LEU A C 1
ATOM 5227 O O . LEU A 1 649 ? -14.392 19.012 -6.116 1.00 81.75 649 LEU A O 1
ATOM 5231 N N . GLN A 1 650 ? -15.606 17.395 -7.102 1.00 84.12 650 GLN A N 1
ATOM 5232 C CA . GLN A 1 650 ? -16.202 16.880 -5.870 1.00 84.12 650 GLN A CA 1
ATOM 5233 C C . GLN A 1 650 ? -15.147 16.264 -4.941 1.00 84.12 650 GLN A C 1
ATOM 5235 O O . GLN A 1 650 ? -15.139 16.573 -3.751 1.00 84.12 650 GLN A O 1
ATOM 5240 N N . ALA A 1 651 ? -14.222 15.459 -5.473 1.00 83.56 651 ALA A N 1
ATOM 5241 C CA . ALA A 1 651 ? -13.123 14.867 -4.714 1.00 83.56 651 ALA A CA 1
ATOM 5242 C C . ALA A 1 651 ? -12.226 15.939 -4.072 1.00 83.56 651 ALA A C 1
ATOM 5244 O O . ALA A 1 651 ? -11.929 15.860 -2.882 1.00 83.56 651 ALA A O 1
ATOM 5245 N N . VAL A 1 652 ? -11.863 16.988 -4.818 1.00 82.69 652 VAL A N 1
ATOM 5246 C CA . VAL A 1 652 ? -11.119 18.143 -4.285 1.00 82.69 652 VAL A CA 1
ATOM 5247 C C . VAL A 1 652 ? -11.912 18.839 -3.178 1.00 82.69 652 VAL A C 1
ATOM 5249 O O . VAL A 1 652 ? -11.346 19.160 -2.136 1.00 82.69 652 VAL A O 1
ATOM 5252 N N . GLY A 1 653 ? -13.224 19.024 -3.356 1.00 83.94 653 GLY A N 1
ATOM 5253 C CA . GLY A 1 653 ? -14.095 19.563 -2.309 1.00 83.94 653 GLY A CA 1
ATOM 5254 C C . GLY A 1 653 ? -14.090 18.713 -1.032 1.00 83.94 653 GLY A C 1
ATOM 5255 O O . GLY A 1 653 ? -13.989 19.257 0.066 1.00 83.94 653 GLY A O 1
ATOM 5256 N N . ILE A 1 654 ? -14.125 17.382 -1.157 1.00 85.31 654 ILE A N 1
ATOM 5257 C CA . ILE A 1 654 ? -14.018 16.453 -0.018 1.00 85.31 654 ILE A CA 1
ATOM 5258 C C . ILE A 1 654 ? -12.670 16.625 0.692 1.00 85.31 654 ILE A C 1
ATOM 5260 O O . ILE A 1 654 ? -12.641 16.745 1.917 1.00 85.31 654 ILE A O 1
ATOM 5264 N N . LEU A 1 655 ? -11.566 16.697 -0.060 1.00 82.88 655 LEU A N 1
ATOM 5265 C CA . LEU A 1 655 ? -10.219 16.875 0.494 1.00 82.88 655 LEU A CA 1
ATOM 5266 C C . LEU A 1 655 ? -10.057 18.213 1.229 1.00 82.88 655 LEU A C 1
ATOM 5268 O O . LEU A 1 655 ? -9.493 18.246 2.320 1.00 82.88 655 LEU A O 1
ATOM 5272 N N . GLN A 1 656 ? -10.628 19.298 0.705 1.00 81.19 656 GLN A N 1
ATOM 5273 C CA . GLN A 1 656 ? -10.641 20.604 1.380 1.00 81.19 656 GLN A CA 1
ATOM 5274 C C . GLN A 1 656 ? -11.447 20.585 2.688 1.00 81.19 656 GLN A C 1
ATOM 5276 O O . GLN A 1 656 ? -11.128 21.297 3.642 1.00 81.19 656 GLN A O 1
ATOM 5281 N N . MET A 1 657 ? -12.494 19.758 2.758 1.00 82.25 657 MET A N 1
ATOM 5282 C CA . MET A 1 657 ? -13.317 19.596 3.957 1.00 82.25 657 MET A CA 1
ATOM 5283 C C . MET A 1 657 ? -12.756 18.572 4.951 1.00 82.25 657 MET A C 1
ATOM 5285 O O . MET A 1 657 ? -13.205 18.546 6.102 1.00 82.25 657 MET A O 1
ATOM 5289 N N . LEU A 1 658 ? -11.767 17.768 4.550 1.00 81.50 658 LEU A N 1
ATOM 5290 C CA . LEU A 1 658 ? -11.222 16.660 5.333 1.00 81.50 658 LEU A CA 1
ATOM 5291 C C . LEU A 1 658 ? -10.798 17.074 6.755 1.00 81.50 658 LEU A C 1
ATOM 5293 O O . LEU A 1 658 ? -11.272 16.437 7.697 1.00 81.50 658 LEU A O 1
ATOM 5297 N N . PRO A 1 659 ? -10.059 18.183 6.989 1.00 76.56 659 PRO A N 1
ATOM 5298 C CA . PRO A 1 659 ? -9.684 18.586 8.349 1.00 76.56 659 PRO A CA 1
ATOM 5299 C C . PRO A 1 659 ? -10.885 18.907 9.250 1.00 76.56 659 PRO A C 1
ATOM 5301 O O . PRO A 1 659 ? -10.814 18.784 10.473 1.00 76.56 659 PRO A O 1
ATOM 5304 N N . LYS A 1 660 ? -12.004 19.371 8.678 1.00 80.44 660 LYS A N 1
ATOM 5305 C CA . LYS A 1 660 ? -13.243 19.614 9.433 1.00 80.44 660 LYS A CA 1
ATOM 5306 C C . LYS A 1 660 ? -13.961 18.297 9.733 1.00 80.44 660 LYS A C 1
ATOM 5308 O O . LYS A 1 660 ? -14.443 18.123 10.849 1.00 80.44 660 LYS A O 1
ATOM 5313 N N . LEU A 1 661 ? -14.026 17.393 8.753 1.00 81.25 661 LEU A N 1
ATOM 5314 C CA . LEU A 1 661 ? -14.669 16.084 8.890 1.00 81.25 661 LEU A CA 1
ATOM 5315 C C . LEU A 1 661 ? -13.974 15.235 9.958 1.00 81.25 661 LEU A C 1
ATOM 5317 O O . LEU A 1 661 ? -14.639 14.741 10.864 1.00 81.25 661 LEU A O 1
ATOM 5321 N N . VAL A 1 662 ? -12.642 15.155 9.914 1.00 75.56 662 VAL A N 1
ATOM 5322 C CA . VAL A 1 662 ? -11.831 14.410 10.890 1.00 75.56 662 VAL A CA 1
ATOM 5323 C C . VAL A 1 662 ? -12.055 14.931 12.307 1.00 75.56 662 VAL A C 1
ATOM 5325 O O . VAL A 1 662 ? -12.380 14.151 13.197 1.00 75.56 662 VAL A O 1
ATOM 5328 N N . ARG A 1 663 ? -11.986 16.253 12.522 1.00 72.62 663 ARG A N 1
ATOM 5329 C CA . ARG A 1 663 ? -12.256 16.858 13.841 1.00 72.62 663 ARG A CA 1
ATOM 5330 C C . ARG A 1 663 ? -13.665 16.566 14.353 1.00 72.62 663 ARG A C 1
ATOM 5332 O O . ARG A 1 663 ? -13.849 16.386 15.553 1.00 72.62 663 ARG A O 1
ATOM 5339 N N . GLY A 1 664 ? -14.648 16.499 13.454 1.00 74.69 664 GLY A N 1
ATOM 5340 C CA . GLY A 1 664 ? -15.999 16.056 13.790 1.00 74.69 664 GLY A CA 1
ATOM 5341 C C . GLY A 1 664 ? -16.005 14.616 14.302 1.00 74.69 664 GLY A C 1
ATOM 5342 O O . GLY A 1 664 ? -16.499 14.367 15.395 1.00 74.69 664 GLY A O 1
ATOM 5343 N N . VAL A 1 665 ? -15.387 13.697 13.555 1.00 75.50 665 VAL A N 1
ATOM 5344 C CA . VAL A 1 665 ? -15.303 12.267 13.900 1.00 75.50 665 VAL A CA 1
ATOM 5345 C C . VAL A 1 665 ? -14.516 12.024 15.195 1.00 75.50 665 VAL A C 1
ATOM 5347 O O . VAL A 1 665 ? -14.906 11.172 15.986 1.00 75.50 665 VAL A O 1
ATOM 5350 N N . MET A 1 666 ? -13.466 12.803 15.482 1.00 68.25 666 MET A N 1
ATOM 5351 C CA . MET A 1 666 ? -12.728 12.732 16.758 1.00 68.25 666 MET A CA 1
ATOM 5352 C C . MET A 1 666 ? -13.608 13.001 17.982 1.00 68.25 666 MET A C 1
ATOM 5354 O O . MET A 1 666 ? -13.369 12.468 19.068 1.00 68.25 666 MET A O 1
ATOM 5358 N N . ALA A 1 667 ? -14.621 13.853 17.839 1.00 72.12 667 ALA A N 1
ATOM 5359 C CA . ALA A 1 667 ? -15.555 14.159 18.913 1.00 72.12 667 ALA A CA 1
ATOM 5360 C C . ALA A 1 667 ? -16.643 13.081 19.079 1.00 72.12 667 ALA A C 1
ATOM 5362 O O . ALA A 1 667 ? -17.371 13.115 20.068 1.00 72.12 667 ALA A O 1
ATOM 5363 N N . GLU A 1 668 ? -16.749 12.121 18.154 1.00 78.69 668 GLU A N 1
ATOM 5364 C CA . GLU A 1 668 ? -17.774 11.078 18.191 1.00 78.69 668 GLU A CA 1
ATOM 5365 C C . GLU A 1 668 ? -17.407 9.932 19.158 1.00 78.69 668 GLU A C 1
ATOM 5367 O O . GLU A 1 668 ? -16.224 9.597 19.312 1.00 78.69 668 GLU A O 1
ATOM 5372 N N . PRO A 1 669 ? -18.410 9.295 19.793 1.00 78.19 669 PRO A N 1
ATOM 5373 C CA . PRO A 1 669 ? -18.205 8.074 20.568 1.00 78.19 669 PRO A CA 1
ATOM 5374 C C . PRO A 1 669 ? -17.638 6.925 19.731 1.00 78.19 669 PRO A C 1
ATOM 5376 O O . PRO A 1 669 ? -17.863 6.855 18.517 1.00 78.19 669 PRO A O 1
ATOM 5379 N N . MET A 1 670 ? -16.939 5.984 20.372 1.00 76.00 670 MET A N 1
ATOM 5380 C CA . MET A 1 670 ? -16.342 4.822 19.696 1.00 76.00 670 MET A CA 1
ATOM 5381 C C . MET A 1 670 ? -17.380 4.034 18.888 1.00 76.00 670 MET A C 1
ATOM 5383 O O . MET A 1 670 ? -17.149 3.753 17.712 1.00 76.00 670 MET A O 1
ATOM 5387 N N . LEU A 1 671 ? -18.556 3.770 19.465 1.00 82.50 671 LEU A N 1
ATOM 5388 C CA . LEU A 1 671 ? -19.619 3.034 18.778 1.00 82.50 671 LEU A CA 1
ATOM 5389 C C . LEU A 1 671 ? -20.076 3.721 17.487 1.00 82.50 671 LEU A C 1
ATOM 5391 O O . LEU A 1 671 ? -20.326 3.054 16.487 1.00 82.50 671 LEU A O 1
ATOM 5395 N N . LYS A 1 672 ? -20.150 5.057 17.475 1.00 85.44 672 LYS A N 1
ATOM 5396 C CA . LYS A 1 672 ? -20.538 5.806 16.275 1.00 85.44 672 LYS A CA 1
ATOM 5397 C C . LYS A 1 672 ? -19.488 5.671 15.172 1.00 85.44 672 LYS A C 1
ATOM 5399 O O . LYS A 1 672 ? -19.846 5.504 14.010 1.00 85.44 672 LYS A O 1
ATOM 5404 N N . ARG A 1 673 ? -18.201 5.678 15.525 1.00 80.50 673 ARG A N 1
ATOM 5405 C CA . ARG A 1 673 ? -17.101 5.461 14.568 1.00 80.50 673 ARG A CA 1
ATOM 5406 C C . ARG A 1 673 ? -17.132 4.050 13.977 1.00 80.50 673 ARG A C 1
ATOM 5408 O O . ARG A 1 673 ? -17.023 3.899 12.763 1.00 80.50 673 ARG A O 1
ATOM 5415 N N . VAL A 1 674 ? -17.379 3.041 14.812 1.00 79.06 674 VAL A N 1
ATOM 5416 C CA . VAL A 1 674 ? -17.564 1.644 14.381 1.00 79.06 674 VAL A CA 1
ATOM 5417 C C . VAL A 1 674 ? -18.779 1.516 13.459 1.00 79.06 674 VAL A C 1
ATOM 5419 O O . VAL A 1 674 ? -18.680 0.925 12.385 1.00 79.06 674 VAL A O 1
ATOM 5422 N N . ALA A 1 675 ? -19.902 2.147 13.810 1.00 85.38 675 ALA A N 1
ATOM 5423 C CA . ALA A 1 675 ? -21.092 2.163 12.967 1.00 85.38 675 ALA A CA 1
ATOM 5424 C C . ALA A 1 675 ? -20.796 2.746 11.576 1.00 85.38 675 ALA A C 1
ATOM 5426 O O . ALA A 1 675 ? -21.255 2.193 10.584 1.00 85.38 675 ALA A O 1
ATOM 5427 N N . ARG A 1 676 ? -19.968 3.795 11.460 1.00 86.19 676 ARG A N 1
ATOM 5428 C CA . ARG A 1 676 ? -19.568 4.354 10.152 1.00 86.19 676 ARG A CA 1
ATOM 5429 C C . ARG A 1 676 ? -18.753 3.372 9.308 1.00 86.19 676 ARG A C 1
ATOM 5431 O O . ARG A 1 676 ? -18.963 3.315 8.099 1.00 86.19 676 ARG A O 1
ATOM 5438 N N . LEU A 1 677 ? -17.861 2.587 9.918 1.00 81.88 677 LEU A N 1
ATOM 5439 C CA . LEU A 1 677 ? -17.125 1.527 9.211 1.00 81.88 677 LEU A CA 1
ATOM 5440 C C . LEU A 1 677 ? -18.078 0.462 8.655 1.00 81.88 677 LEU A C 1
ATOM 5442 O O . LEU A 1 677 ? -17.944 0.051 7.500 1.00 81.88 677 LEU A O 1
ATOM 5446 N N . ILE A 1 678 ? -19.074 0.061 9.449 1.00 82.75 678 ILE A N 1
ATOM 5447 C CA . ILE A 1 678 ? -20.113 -0.880 9.017 1.00 82.75 678 ILE A CA 1
ATOM 5448 C C . ILE A 1 678 ? -20.972 -0.256 7.912 1.00 82.75 678 ILE A C 1
ATOM 5450 O O . ILE A 1 678 ? -21.208 -0.897 6.894 1.00 82.75 678 ILE A O 1
ATOM 5454 N N . MET A 1 679 ? -21.368 1.012 8.036 1.00 87.31 679 MET A N 1
ATOM 5455 C CA . MET A 1 679 ? -22.120 1.722 6.996 1.00 87.31 679 MET A CA 1
ATOM 5456 C C . MET A 1 679 ? -21.363 1.745 5.666 1.00 87.31 679 MET A C 1
ATOM 5458 O O . MET A 1 679 ? -21.952 1.444 4.633 1.00 87.31 679 MET A O 1
ATOM 5462 N N . VAL A 1 680 ? -20.057 2.039 5.669 1.00 86.19 680 VAL A N 1
ATOM 5463 C CA . VAL A 1 680 ? -19.197 1.955 4.469 1.00 86.19 680 VAL A CA 1
ATOM 5464 C C . VAL A 1 680 ? -19.187 0.547 3.881 1.00 86.19 680 VAL A C 1
ATOM 5466 O O . VAL A 1 680 ? -19.117 0.378 2.667 1.00 86.19 680 VAL A O 1
ATOM 5469 N N . HIS A 1 681 ? -19.235 -0.475 4.730 1.00 81.56 681 HIS A N 1
ATOM 5470 C CA . HIS A 1 681 ? -19.258 -1.861 4.294 1.00 81.56 681 HIS A CA 1
ATOM 5471 C C . HIS A 1 681 ? -20.582 -2.244 3.612 1.00 81.56 681 HIS A C 1
ATOM 5473 O O . HIS A 1 681 ? -20.588 -2.865 2.546 1.00 81.56 681 HIS A O 1
ATOM 5479 N N . VAL A 1 682 ? -21.709 -1.854 4.209 1.00 83.81 682 VAL A N 1
ATOM 5480 C CA . VAL A 1 682 ? -23.045 -2.269 3.757 1.00 83.81 682 VAL A CA 1
ATOM 5481 C C . VAL A 1 682 ? -23.659 -1.335 2.715 1.00 83.81 682 VAL A C 1
ATOM 5483 O O . VAL A 1 682 ? -24.688 -1.678 2.142 1.00 83.81 682 VAL A O 1
ATOM 5486 N N . SER A 1 683 ? -23.041 -0.182 2.447 1.00 86.50 683 SER A N 1
ATOM 5487 C CA . SER A 1 683 ? -23.482 0.790 1.440 1.00 86.50 683 SER A CA 1
ATOM 5488 C C . SER A 1 683 ? -22.596 0.795 0.191 1.00 86.50 683 SER A C 1
ATOM 5490 O O . SER A 1 683 ? -21.554 0.140 0.126 1.00 86.50 683 SER A O 1
ATOM 5492 N N . GLU A 1 684 ? -23.030 1.539 -0.825 1.00 82.12 684 GLU A N 1
ATOM 5493 C CA . GLU A 1 684 ? -22.176 1.945 -1.936 1.00 82.12 684 GLU A CA 1
ATOM 5494 C C . GLU A 1 684 ? -21.667 3.362 -1.691 1.00 82.12 684 GLU A C 1
ATOM 5496 O O . GLU A 1 684 ? -22.441 4.279 -1.408 1.00 82.12 684 GLU A O 1
ATOM 5501 N N . VAL A 1 685 ? -20.354 3.542 -1.797 1.00 80.50 685 VAL A N 1
ATOM 5502 C CA . VAL A 1 685 ? -19.712 4.840 -1.586 1.00 80.50 685 VAL A CA 1
ATOM 5503 C C . VAL A 1 685 ? -19.571 5.573 -2.921 1.00 80.50 685 VAL A C 1
ATOM 5505 O O . VAL A 1 685 ? -19.411 4.953 -3.973 1.00 80.50 685 VAL A O 1
ATOM 5508 N N . SER A 1 686 ? -19.668 6.904 -2.889 1.00 83.19 686 SER A N 1
ATOM 5509 C CA . SER A 1 686 ? -19.578 7.726 -4.096 1.00 83.19 686 SER A CA 1
ATOM 5510 C C . SER A 1 686 ? -18.192 7.635 -4.745 1.00 83.19 686 SER A C 1
ATOM 5512 O O . SER A 1 686 ? -17.171 7.608 -4.052 1.00 83.19 686 SER A O 1
ATOM 5514 N N . GLU A 1 687 ? -18.146 7.657 -6.080 1.00 80.88 687 GLU A N 1
ATOM 5515 C CA . GLU A 1 687 ? -16.879 7.597 -6.821 1.00 80.88 687 GLU A CA 1
ATOM 5516 C C . GLU A 1 687 ? -15.986 8.812 -6.523 1.00 80.88 687 GLU A C 1
ATOM 5518 O O . GLU A 1 687 ? -14.769 8.673 -6.473 1.00 80.88 687 GLU A O 1
ATOM 5523 N N . ALA A 1 688 ? -16.568 9.979 -6.220 1.00 83.50 688 ALA A N 1
ATOM 5524 C CA . ALA A 1 688 ? -15.821 11.160 -5.789 1.00 83.50 688 ALA A CA 1
ATOM 5525 C C . ALA A 1 688 ? -15.058 10.923 -4.474 1.00 83.50 688 ALA A C 1
ATOM 5527 O O . ALA A 1 688 ? -13.901 11.319 -4.345 1.00 83.50 688 ALA A O 1
ATOM 5528 N N . THR A 1 689 ? -15.672 10.236 -3.506 1.00 85.81 689 THR A N 1
ATOM 5529 C CA . THR A 1 689 ? -15.011 9.863 -2.246 1.00 85.81 689 THR A CA 1
ATOM 5530 C C . THR A 1 689 ? -13.888 8.853 -2.489 1.00 85.81 689 THR A C 1
ATOM 5532 O O . THR A 1 689 ? -12.791 8.997 -1.950 1.00 85.81 689 THR A O 1
ATOM 5535 N N . CYS A 1 690 ? -14.133 7.851 -3.338 1.00 85.12 690 CYS A N 1
ATOM 5536 C CA . CYS A 1 690 ? -13.115 6.879 -3.732 1.00 85.12 690 CYS A CA 1
ATOM 5537 C C . CYS A 1 690 ? -11.938 7.557 -4.455 1.00 85.12 690 CYS A C 1
ATOM 5539 O O . CYS A 1 690 ? -10.782 7.244 -4.174 1.00 85.12 690 CYS A O 1
ATOM 5541 N N . LEU A 1 691 ? -12.222 8.512 -5.344 1.00 83.62 691 LEU A N 1
ATOM 5542 C CA . LEU A 1 691 ? -11.225 9.302 -6.060 1.00 83.62 691 LEU A CA 1
ATOM 5543 C C . LEU A 1 691 ? -10.418 10.194 -5.111 1.00 83.62 691 LEU A C 1
ATOM 5545 O O . LEU A 1 691 ? -9.200 10.249 -5.248 1.00 83.62 691 LEU A O 1
ATOM 5549 N N . ALA A 1 692 ? -11.057 10.828 -4.122 1.00 84.81 692 ALA A N 1
ATOM 5550 C CA . ALA A 1 692 ? -10.368 11.634 -3.113 1.00 84.81 692 ALA A CA 1
ATOM 5551 C C . ALA A 1 692 ? -9.279 10.826 -2.389 1.00 84.81 692 ALA A C 1
ATOM 5553 O O . ALA A 1 692 ? -8.160 11.308 -2.240 1.00 84.81 692 ALA A O 1
ATOM 5554 N N . PHE A 1 693 ? -9.565 9.571 -2.027 1.00 86.88 693 PHE A N 1
ATOM 5555 C CA . PHE A 1 693 ? -8.548 8.671 -1.479 1.00 86.88 693 PHE A CA 1
ATOM 5556 C C . PHE A 1 693 ? -7.421 8.390 -2.481 1.00 86.88 693 PHE A C 1
ATOM 5558 O O . PHE A 1 693 ? -6.246 8.536 -2.154 1.00 86.88 693 PHE A O 1
ATOM 5565 N N . ARG A 1 694 ? -7.763 8.020 -3.725 1.00 83.00 694 ARG A N 1
ATOM 5566 C CA . ARG A 1 694 ? -6.769 7.698 -4.768 1.00 83.00 694 ARG A CA 1
ATOM 5567 C C . ARG A 1 694 ? -5.845 8.870 -5.099 1.00 83.00 694 ARG A C 1
ATOM 5569 O O . ARG A 1 694 ? -4.710 8.637 -5.507 1.00 83.00 694 ARG A O 1
ATOM 5576 N N . MET A 1 695 ? -6.331 10.102 -4.940 1.00 80.00 695 MET A N 1
ATOM 5577 C CA . MET A 1 695 ? -5.539 11.321 -5.104 1.00 80.00 695 MET A CA 1
ATOM 5578 C C . MET A 1 695 ? -4.488 11.491 -4.000 1.00 80.00 695 MET A C 1
ATOM 5580 O O . MET A 1 695 ? -3.447 12.081 -4.266 1.00 80.00 695 MET A O 1
ATOM 5584 N N . LEU A 1 696 ? -4.737 10.969 -2.794 1.00 79.81 696 LEU A N 1
ATOM 5585 C CA . LEU A 1 696 ? -3.779 10.979 -1.684 1.00 79.81 696 LEU A CA 1
ATOM 5586 C C . LEU A 1 696 ? -2.806 9.787 -1.742 1.00 79.81 696 LEU A C 1
ATOM 5588 O O . LEU A 1 696 ? -1.641 9.925 -1.376 1.00 79.81 696 LEU A O 1
ATOM 5592 N N . ASP A 1 697 ? -3.254 8.628 -2.235 1.00 79.00 697 ASP A N 1
ATOM 5593 C CA . ASP A 1 697 ? -2.438 7.411 -2.356 1.00 79.00 697 ASP A CA 1
ATOM 5594 C C . ASP A 1 697 ? -1.516 7.449 -3.593 1.00 79.00 697 ASP A C 1
ATOM 5596 O O . ASP A 1 697 ? -1.717 6.748 -4.595 1.00 79.00 697 ASP A O 1
ATOM 5600 N N . LEU A 1 698 ? -0.490 8.302 -3.540 1.00 68.69 698 LEU A N 1
ATOM 5601 C CA . LEU A 1 698 ? 0.490 8.468 -4.621 1.00 68.69 698 LEU A CA 1
ATOM 5602 C C . LEU A 1 698 ? 1.341 7.213 -4.844 1.00 68.69 698 LEU A C 1
ATOM 5604 O O . LEU A 1 698 ? 1.782 6.954 -5.965 1.00 68.69 698 LEU A O 1
ATOM 5608 N N . HIS A 1 699 ? 1.594 6.444 -3.787 1.00 67.38 699 HIS A N 1
ATOM 5609 C CA . HIS A 1 699 ? 2.481 5.285 -3.834 1.00 67.38 699 HIS A CA 1
ATOM 5610 C C . HIS A 1 699 ? 1.763 3.969 -4.139 1.00 67.38 699 HIS A C 1
ATOM 5612 O O . HIS A 1 699 ? 2.428 3.023 -4.557 1.00 67.38 699 HIS A O 1
ATOM 5618 N N . GLY A 1 700 ? 0.434 3.923 -4.015 1.00 65.75 700 GLY A N 1
ATOM 5619 C CA . GLY A 1 700 ? -0.358 2.756 -4.383 1.00 65.75 700 GLY A CA 1
ATOM 5620 C C . GLY A 1 700 ? -0.347 1.647 -3.347 1.00 65.75 700 GLY A C 1
ATOM 5621 O O . GLY A 1 700 ? -0.478 0.488 -3.727 1.00 65.75 700 GLY A O 1
ATOM 5622 N N . TYR A 1 701 ? -0.119 1.969 -2.073 1.00 67.88 701 TYR A N 1
ATOM 5623 C CA . TYR A 1 701 ? -0.119 0.951 -1.021 1.00 67.88 701 TYR A CA 1
ATOM 5624 C C . TYR A 1 701 ? -1.544 0.574 -0.589 1.00 67.88 701 TYR A C 1
ATOM 5626 O O . TYR A 1 701 ? -1.722 -0.462 0.042 1.00 67.88 701 TYR A O 1
ATOM 5634 N N . GLY A 1 702 ? -2.564 1.368 -0.951 1.00 71.12 702 GLY A N 1
ATOM 5635 C CA . GLY A 1 702 ? -3.933 1.200 -0.441 1.00 71.12 702 GLY A CA 1
ATOM 5636 C C . GLY A 1 702 ? -4.143 1.737 0.967 1.00 71.12 702 GLY A C 1
ATOM 5637 O O . GLY A 1 702 ? -5.237 1.611 1.512 1.00 71.12 702 GLY A O 1
ATOM 5638 N N . GLU A 1 703 ? -3.116 2.368 1.522 1.00 77.94 703 GLU A N 1
ATOM 5639 C CA . GLU A 1 703 ? -3.063 2.913 2.868 1.00 77.94 703 GLU A CA 1
ATOM 5640 C C . GLU A 1 703 ? -2.343 4.262 2.819 1.00 77.94 703 GLU A C 1
ATOM 5642 O O . GLU A 1 703 ? -1.369 4.434 2.079 1.00 77.94 703 GLU A O 1
ATOM 5647 N N . LEU A 1 704 ? -2.824 5.239 3.587 1.00 79.31 704 LEU A N 1
ATOM 5648 C CA . LEU A 1 704 ? -2.218 6.568 3.635 1.00 79.31 704 LEU A CA 1
ATOM 5649 C C . LEU A 1 704 ? -1.307 6.666 4.853 1.00 79.31 704 LEU A C 1
ATOM 5651 O O . LEU A 1 704 ? -1.763 6.536 5.985 1.00 79.31 704 LEU A O 1
ATOM 5655 N N . SER A 1 705 ? -0.025 6.934 4.618 1.00 77.50 705 SER A N 1
ATOM 5656 C CA . SER A 1 705 ? 0.912 7.344 5.665 1.00 77.50 705 SER A CA 1
ATOM 5657 C C . SER A 1 705 ? 0.802 8.844 5.937 1.00 77.50 705 SER A C 1
ATOM 5659 O O . SER A 1 705 ? 0.313 9.608 5.099 1.00 77.50 705 SER A O 1
ATOM 5661 N N . ILE A 1 706 ? 1.352 9.293 7.066 1.00 73.69 706 ILE A N 1
ATOM 5662 C CA . ILE A 1 706 ? 1.432 10.725 7.368 1.00 73.69 706 ILE A CA 1
ATOM 5663 C C . ILE A 1 706 ? 2.190 11.499 6.281 1.00 73.69 706 ILE A C 1
ATOM 5665 O O . ILE A 1 706 ? 1.713 12.530 5.816 1.00 73.69 706 ILE A O 1
ATOM 5669 N N . SER A 1 707 ? 3.282 10.927 5.765 1.00 71.50 707 SER A N 1
ATOM 5670 C CA . SER A 1 707 ? 4.049 11.512 4.660 1.00 71.50 707 SER A CA 1
ATOM 5671 C C . SER A 1 707 ? 3.214 11.662 3.384 1.00 71.50 707 SER A C 1
ATOM 5673 O O . SER A 1 707 ? 3.378 12.626 2.649 1.00 71.50 707 SER A O 1
ATOM 5675 N N . SER A 1 708 ? 2.273 10.744 3.132 1.00 71.88 708 SER A N 1
ATOM 5676 C CA . SER A 1 708 ? 1.383 10.823 1.966 1.00 71.88 708 SER A CA 1
ATOM 5677 C C . SER A 1 708 ? 0.387 11.981 2.093 1.00 71.88 708 SER A C 1
ATOM 5679 O O . SER A 1 708 ? 0.018 12.591 1.091 1.00 71.88 708 SER A O 1
ATOM 5681 N N . LEU A 1 709 ? -0.039 12.318 3.315 1.00 71.31 709 LEU A N 1
ATOM 5682 C CA . LEU A 1 709 ? -0.853 13.510 3.563 1.00 71.31 709 LEU A CA 1
ATOM 5683 C C . LEU A 1 709 ? -0.022 14.796 3.450 1.00 71.31 709 LEU A C 1
ATOM 5685 O O . LEU A 1 709 ? -0.511 15.773 2.883 1.00 71.31 709 LEU A O 1
ATOM 5689 N N . GLU A 1 710 ? 1.225 14.789 3.936 1.00 71.25 710 GLU A N 1
ATOM 5690 C CA . GLU A 1 710 ? 2.172 15.912 3.825 1.00 71.25 710 GLU A CA 1
ATOM 5691 C C . GLU A 1 710 ? 2.514 16.246 2.365 1.00 71.25 710 GLU A C 1
ATOM 5693 O O . GLU A 1 710 ? 2.489 17.413 1.968 1.00 71.25 710 GLU A O 1
ATOM 5698 N N . ASP A 1 711 ? 2.761 15.231 1.536 1.00 67.38 711 ASP A N 1
ATOM 5699 C CA . ASP A 1 711 ? 3.093 15.404 0.118 1.00 67.38 711 ASP A CA 1
ATOM 5700 C C . ASP A 1 711 ? 1.924 16.001 -0.698 1.00 67.38 711 ASP A C 1
ATOM 5702 O O . ASP A 1 711 ? 2.135 16.595 -1.756 1.00 67.38 711 ASP A O 1
ATOM 5706 N N . ASN A 1 712 ? 0.684 15.893 -0.202 1.00 67.31 712 ASN A N 1
ATOM 5707 C CA . ASN A 1 712 ? -0.538 16.351 -0.879 1.00 67.31 712 ASN A CA 1
ATOM 5708 C C . ASN A 1 712 ? -1.148 17.634 -0.286 1.00 67.31 712 ASN A C 1
ATOM 5710 O O . ASN A 1 712 ? -2.278 18.013 -0.608 1.00 67.31 712 ASN A O 1
ATOM 5714 N N . VAL A 1 713 ? -0.387 18.352 0.535 1.00 59.41 713 VAL A N 1
ATOM 5715 C CA . VAL A 1 713 ? -0.798 19.588 1.217 1.00 59.41 713 VAL A CA 1
ATOM 5716 C C . VAL A 1 713 ? -1.327 20.677 0.271 1.00 59.41 713 VAL A C 1
ATOM 5718 O O . VAL A 1 713 ? -2.254 21.411 0.620 1.00 59.41 713 VAL A O 1
ATOM 5721 N N . GLU A 1 714 ? -0.790 20.773 -0.947 1.00 57.88 714 GLU A N 1
ATOM 5722 C CA . GLU A 1 714 ? -1.274 21.730 -1.952 1.00 57.88 714 GLU A CA 1
ATOM 5723 C C . GLU A 1 714 ? -2.689 21.399 -2.456 1.00 57.88 714 GLU A C 1
ATOM 5725 O O . GLU A 1 714 ? -3.462 22.309 -2.757 1.00 57.88 714 GLU A O 1
ATOM 5730 N N . ILE A 1 715 ? -3.053 20.112 -2.512 1.00 59.09 715 ILE A N 1
ATOM 5731 C CA . ILE A 1 715 ? -4.365 19.637 -2.981 1.00 59.09 715 ILE A CA 1
ATOM 5732 C C . ILE A 1 715 ? -5.450 19.902 -1.925 1.00 59.09 715 ILE A C 1
ATOM 5734 O O . ILE A 1 715 ? -6.585 20.228 -2.276 1.00 59.09 715 ILE A O 1
ATOM 5738 N N . CYS A 1 716 ? -5.098 19.832 -0.638 1.00 51.25 716 CYS A N 1
ATOM 5739 C CA . CYS A 1 716 ? -6.004 20.101 0.485 1.00 51.25 716 CYS A CA 1
ATOM 5740 C C . CYS A 1 716 ? -6.295 21.602 0.708 1.00 51.25 716 CYS A C 1
ATOM 5742 O O . CYS A 1 716 ? -7.248 21.942 1.409 1.00 51.25 716 CYS A O 1
ATOM 5744 N N . GLY A 1 717 ? -5.532 22.500 0.070 1.00 48.34 717 GLY A N 1
ATOM 5745 C CA . GLY A 1 717 ? -5.685 23.955 0.168 1.00 48.34 717 GLY A CA 1
ATOM 5746 C C . GLY A 1 717 ? -5.132 24.566 1.469 1.00 48.34 717 GLY A C 1
ATOM 5747 O O . GLY A 1 717 ? -5.206 23.975 2.537 1.00 48.34 717 GLY A O 1
ATOM 5748 N N . ASN A 1 718 ? -4.601 25.796 1.377 1.00 47.31 718 ASN A N 1
ATOM 5749 C CA . ASN A 1 718 ? -4.076 26.614 2.491 1.00 47.31 718 ASN A CA 1
ATOM 5750 C C . ASN A 1 718 ? -2.936 26.011 3.345 1.00 47.31 718 ASN A C 1
ATOM 5752 O O . ASN A 1 718 ? -2.777 26.392 4.505 1.00 47.31 718 ASN A O 1
ATOM 5756 N N . GLY A 1 719 ? -2.075 25.175 2.759 1.00 49.75 719 GLY A N 1
ATOM 5757 C CA . GLY A 1 719 ? -0.903 24.638 3.458 1.00 49.75 719 GLY A CA 1
ATOM 5758 C C . GLY A 1 719 ? -1.260 23.533 4.457 1.00 49.75 719 GLY A C 1
ATOM 5759 O O . GLY A 1 719 ? -2.430 23.231 4.680 1.00 49.75 719 GLY A O 1
ATOM 5760 N N . ALA A 1 720 ? -0.238 22.875 5.011 1.00 48.59 720 ALA A N 1
ATOM 5761 C CA . ALA A 1 720 ? -0.444 21.717 5.870 1.00 48.59 720 ALA A CA 1
ATOM 5762 C C . ALA A 1 720 ? -1.152 22.196 7.139 1.00 48.59 720 ALA A C 1
ATOM 5764 O O . ALA A 1 720 ? -0.677 23.165 7.747 1.00 48.59 720 ALA A O 1
ATOM 5765 N N . PRO A 1 721 ? -2.269 21.573 7.551 1.00 55.66 721 PRO A N 1
ATOM 5766 C CA . PRO A 1 721 ? -2.852 21.854 8.850 1.00 55.66 721 PRO A CA 1
ATOM 5767 C C . PRO A 1 721 ? -1.766 21.703 9.924 1.00 55.66 721 PRO A C 1
ATOM 5769 O O . PRO A 1 721 ? -1.031 20.719 9.927 1.00 55.66 721 PRO A O 1
ATOM 5772 N N . SER A 1 722 ? -1.634 22.673 10.834 1.00 58.31 722 SER A N 1
ATOM 5773 C CA . SER A 1 722 ? -0.648 22.609 11.931 1.00 58.31 722 SER A CA 1
ATOM 5774 C C . SER A 1 722 ? -0.882 21.432 12.890 1.00 58.31 722 SER A C 1
ATOM 5776 O O . SER A 1 722 ? -0.067 21.179 13.766 1.00 58.31 722 SER A O 1
ATOM 5778 N N . ASP A 1 723 ? -2.030 20.774 12.753 1.00 61.31 723 ASP A N 1
ATOM 5779 C CA . ASP A 1 723 ? -2.548 19.647 13.516 1.00 61.31 723 ASP A CA 1
ATOM 5780 C C . ASP A 1 723 ? -2.566 18.334 12.704 1.00 61.31 723 ASP A C 1
ATOM 5782 O O . ASP A 1 723 ? -3.295 17.415 13.066 1.00 61.31 723 ASP A O 1
ATOM 5786 N N . LEU A 1 724 ? -1.782 18.217 11.620 1.00 65.88 724 LEU A N 1
ATOM 5787 C CA . LEU A 1 724 ? -1.745 17.024 10.758 1.00 65.88 724 LEU A CA 1
ATOM 5788 C C . LEU A 1 724 ? -1.478 15.720 11.532 1.00 65.88 724 LEU A C 1
ATOM 5790 O O . LEU A 1 724 ? -2.161 14.732 11.282 1.00 65.88 724 LEU A O 1
ATOM 5794 N N . ASP A 1 725 ? -0.562 15.735 12.505 1.00 66.56 725 ASP A N 1
ATOM 5795 C CA . ASP A 1 725 ? -0.282 14.584 13.377 1.00 66.56 725 ASP A CA 1
ATOM 5796 C C . ASP A 1 725 ? -1.542 14.141 14.141 1.00 66.56 725 ASP A C 1
ATOM 5798 O O . ASP A 1 725 ? -1.903 12.968 14.159 1.00 66.56 725 ASP A O 1
ATOM 5802 N N . SER A 1 726 ? -2.276 15.100 14.713 1.00 63.19 726 SER A N 1
ATOM 5803 C CA . SER A 1 726 ? -3.516 14.831 15.451 1.00 63.19 726 SER A CA 1
ATOM 5804 C C . SER A 1 726 ? -4.653 14.367 14.536 1.00 63.19 726 SER A C 1
ATOM 5806 O O . SER A 1 726 ? -5.485 13.559 14.945 1.00 63.19 726 SER A O 1
ATOM 5808 N N . LEU A 1 727 ? -4.701 14.868 13.296 1.00 64.25 727 LEU A N 1
ATOM 5809 C CA . LEU A 1 727 ? -5.646 14.411 12.273 1.00 64.25 727 LEU A CA 1
ATOM 5810 C C . LEU A 1 727 ? -5.331 12.979 11.832 1.00 64.25 727 LEU A C 1
ATOM 5812 O O . LEU A 1 727 ? -6.249 12.189 11.625 1.00 64.25 727 LEU A O 1
ATOM 5816 N N . PHE A 1 728 ? -4.050 12.643 11.710 1.00 69.56 728 PHE A N 1
ATOM 5817 C CA . PHE A 1 728 ? -3.595 11.308 11.356 1.00 69.56 728 PHE A CA 1
ATOM 5818 C C . PHE A 1 728 ? -3.954 10.294 12.448 1.00 69.56 728 PHE A C 1
ATOM 5820 O O . PHE A 1 728 ? -4.656 9.323 12.170 1.00 69.56 728 PHE A O 1
ATOM 5827 N N . GLU A 1 729 ? -3.596 10.579 13.704 1.00 65.38 729 GLU A N 1
ATOM 5828 C CA . GLU A 1 729 ? -3.923 9.738 14.868 1.00 65.38 729 GLU A CA 1
ATOM 5829 C C . GLU A 1 729 ? -5.432 9.498 15.042 1.00 65.38 729 GLU A C 1
ATOM 5831 O O . GLU A 1 729 ? -5.855 8.491 15.607 1.00 65.38 729 GLU A O 1
ATOM 5836 N N . ALA A 1 730 ? -6.267 10.426 14.573 1.00 64.06 730 ALA A N 1
ATOM 5837 C CA . ALA A 1 730 ? -7.717 10.294 14.623 1.00 64.06 730 ALA A CA 1
ATOM 5838 C C . ALA A 1 730 ? -8.296 9.314 13.599 1.00 64.06 730 ALA A C 1
ATOM 5840 O O . ALA A 1 730 ? -9.350 8.717 13.841 1.00 64.06 730 ALA A O 1
ATOM 5841 N N . MET A 1 731 ? -7.660 9.240 12.430 1.00 66.50 731 MET A N 1
ATOM 5842 C CA . MET A 1 731 ? -8.084 8.420 11.298 1.00 66.50 731 MET A CA 1
ATOM 5843 C C . MET A 1 731 ? -7.456 7.025 11.335 1.00 66.50 731 MET A C 1
ATOM 5845 O O . MET A 1 731 ? -8.056 6.086 10.813 1.00 66.50 731 MET A O 1
ATOM 5849 N N . ASP A 1 732 ? -6.288 6.896 11.964 1.00 68.50 732 ASP A N 1
ATOM 5850 C CA . ASP A 1 732 ? -5.610 5.635 12.259 1.00 68.50 732 ASP A CA 1
ATOM 5851 C C . ASP A 1 732 ? -6.334 4.904 13.410 1.00 68.50 732 ASP A C 1
ATOM 5853 O O . ASP A 1 732 ? -5.960 4.944 14.586 1.00 68.50 732 ASP A O 1
ATOM 5857 N N . LEU A 1 733 ? -7.466 4.282 13.063 1.00 59.22 733 LEU A N 1
ATOM 5858 C CA . LEU A 1 733 ? -8.363 3.624 14.017 1.00 59.22 733 LEU A CA 1
ATOM 5859 C C . LEU A 1 733 ? -7.765 2.356 14.641 1.00 59.22 733 LEU A C 1
ATOM 5861 O O . LEU A 1 733 ? -8.314 1.895 15.638 1.00 59.22 733 LEU A O 1
ATOM 5865 N N . ASN A 1 734 ? -6.694 1.788 14.081 1.00 56.12 734 ASN A N 1
ATOM 5866 C CA . ASN A 1 734 ? -6.017 0.565 14.533 1.00 56.12 734 ASN A CA 1
ATOM 5867 C C . ASN A 1 734 ? -4.555 0.793 14.969 1.00 56.12 734 ASN A C 1
ATOM 5869 O O . ASN A 1 734 ? -3.870 -0.180 15.295 1.00 56.12 734 ASN A O 1
ATOM 5873 N N . ARG A 1 735 ? -4.107 2.057 15.024 1.00 58.69 735 ARG A N 1
ATOM 5874 C CA . ARG A 1 735 ? -2.782 2.509 15.485 1.00 58.69 735 ARG A CA 1
ATOM 5875 C C . ARG A 1 735 ? -1.621 1.743 14.853 1.00 58.69 735 ARG A C 1
ATOM 5877 O O . ARG A 1 735 ? -0.599 1.522 15.511 1.00 58.69 735 ARG A O 1
ATOM 5884 N N . ASP A 1 736 ? -1.775 1.322 13.603 1.00 58.50 736 ASP A N 1
ATOM 5885 C CA . ASP A 1 736 ? -0.717 0.639 12.858 1.00 58.50 736 ASP A CA 1
ATOM 5886 C C . ASP A 1 736 ? 0.223 1.628 12.148 1.00 58.50 736 ASP A C 1
ATOM 5888 O O . ASP A 1 736 ? 1.234 1.218 11.575 1.00 58.50 736 ASP A O 1
ATOM 5892 N N . GLY A 1 737 ? -0.052 2.932 12.267 1.00 67.25 737 GLY A N 1
ATOM 5893 C CA . GLY A 1 737 ? 0.712 3.993 11.629 1.00 67.25 737 GLY A CA 1
ATOM 5894 C C . GLY A 1 737 ? 0.250 4.293 10.206 1.00 67.25 737 GLY A C 1
ATOM 5895 O O . GLY A 1 737 ? 0.976 4.991 9.489 1.00 67.25 737 GLY A O 1
ATOM 5896 N N . TYR A 1 738 ? -0.926 3.798 9.802 1.00 75.94 738 TYR A N 1
ATOM 5897 C CA . TYR A 1 738 ? -1.506 3.963 8.476 1.00 75.94 738 TYR A CA 1
ATOM 5898 C C . TYR A 1 738 ? -3.022 4.223 8.533 1.00 75.94 738 TYR A C 1
ATOM 5900 O O . TYR A 1 738 ? -3.742 3.809 9.433 1.00 75.94 738 TYR A O 1
ATOM 5908 N N . ILE A 1 739 ? -3.548 4.936 7.536 1.00 79.00 739 ILE A N 1
ATOM 5909 C CA . ILE A 1 739 ? -4.993 5.119 7.361 1.00 79.00 739 ILE A CA 1
ATOM 5910 C C . ILE A 1 739 ? -5.455 4.196 6.239 1.00 79.00 739 ILE A C 1
ATOM 5912 O O . ILE A 1 739 ? -5.182 4.453 5.062 1.00 79.00 739 ILE A O 1
ATOM 5916 N N . SER A 1 740 ? -6.195 3.148 6.598 1.00 78.44 740 SER A N 1
ATOM 5917 C CA . SER A 1 740 ? -6.779 2.217 5.629 1.00 78.44 740 SER A CA 1
ATOM 5918 C C . SER A 1 740 ? -7.835 2.875 4.737 1.00 78.44 740 SER A C 1
ATOM 5920 O O . SER A 1 740 ? -8.476 3.875 5.095 1.00 78.44 740 SER A O 1
ATOM 5922 N N . TYR A 1 741 ? -8.072 2.272 3.569 1.00 82.88 741 TYR A N 1
ATOM 5923 C CA . TYR A 1 741 ? -9.088 2.732 2.626 1.00 82.88 741 TYR A CA 1
ATOM 5924 C C . TYR A 1 741 ? -10.473 2.867 3.281 1.00 82.88 741 TYR A C 1
ATOM 5926 O O . TYR A 1 741 ? -11.103 3.924 3.192 1.00 82.88 741 TYR A O 1
ATOM 5934 N N . ARG A 1 742 ? -10.936 1.847 4.017 1.00 81.44 742 ARG A N 1
ATOM 5935 C CA . ARG A 1 742 ? -12.211 1.902 4.763 1.00 81.44 742 ARG A CA 1
ATOM 5936 C C . ARG A 1 742 ? -12.268 3.021 5.798 1.00 81.44 742 ARG A C 1
ATOM 5938 O O . ARG A 1 742 ? -13.311 3.670 5.900 1.00 81.44 742 ARG A O 1
ATOM 5945 N N . ALA A 1 743 ? -11.193 3.245 6.554 1.00 80.56 743 ALA A N 1
ATOM 5946 C CA . ALA A 1 743 ? -11.159 4.292 7.573 1.00 80.56 743 ALA A CA 1
ATOM 5947 C C . ALA A 1 743 ? -11.351 5.678 6.941 1.00 80.56 743 ALA A C 1
ATOM 5949 O O . ALA A 1 743 ? -12.182 6.467 7.403 1.00 80.56 743 ALA A O 1
ATOM 5950 N N . PHE A 1 744 ? -10.681 5.938 5.815 1.00 86.44 744 PHE A N 1
ATOM 5951 C CA . PHE A 1 744 ? -10.873 7.173 5.057 1.00 86.44 744 PHE A CA 1
ATOM 5952 C C . PHE A 1 744 ? -12.319 7.339 4.563 1.00 86.44 744 PHE A C 1
ATOM 5954 O O . PHE A 1 744 ? -12.918 8.407 4.741 1.00 86.44 744 PHE A O 1
ATOM 5961 N N . LEU A 1 745 ? -12.911 6.289 3.977 1.00 87.19 745 LEU A N 1
ATOM 5962 C CA . LEU A 1 745 ? -14.301 6.330 3.506 1.00 87.19 745 LEU A CA 1
ATOM 5963 C C . LEU A 1 745 ? -15.294 6.558 4.658 1.00 87.19 745 LEU A C 1
ATOM 5965 O O . LEU A 1 745 ? -16.291 7.251 4.478 1.00 87.19 745 LEU A O 1
ATOM 5969 N N . ALA A 1 746 ? -15.026 6.020 5.851 1.00 85.94 746 ALA A N 1
ATOM 5970 C CA . ALA A 1 746 ? -15.901 6.180 7.014 1.00 85.94 746 ALA A CA 1
ATOM 5971 C C . ALA A 1 746 ? -15.915 7.625 7.528 1.00 85.94 746 ALA A C 1
ATOM 5973 O O . ALA A 1 746 ? -16.975 8.162 7.873 1.00 85.94 746 ALA A O 1
ATOM 5974 N N . VAL A 1 747 ? -14.756 8.287 7.524 1.00 85.19 747 VAL A N 1
ATOM 5975 C CA . VAL A 1 747 ? -14.639 9.708 7.883 1.00 85.19 747 VAL A CA 1
ATOM 5976 C C . VAL A 1 747 ? -15.377 10.589 6.880 1.00 85.19 747 VAL A C 1
ATOM 5978 O O . VAL A 1 747 ? -16.099 11.509 7.266 1.00 85.19 747 VAL A O 1
ATOM 5981 N N . THR A 1 748 ? -15.240 10.277 5.594 1.00 87.88 748 THR A N 1
ATOM 5982 C CA . THR A 1 748 ? -15.795 11.061 4.482 1.00 87.88 748 THR A CA 1
ATOM 5983 C C . THR A 1 748 ? -17.204 10.628 4.056 1.00 87.88 748 THR A C 1
ATOM 5985 O O . THR A 1 748 ? -17.722 11.122 3.055 1.00 87.88 748 THR A O 1
ATOM 5988 N N . LEU A 1 749 ? -17.845 9.739 4.827 1.00 87.44 749 LEU A N 1
ATOM 5989 C CA . LEU A 1 749 ? -19.163 9.184 4.526 1.00 87.44 749 LEU A CA 1
ATOM 5990 C C . LEU A 1 749 ? -20.243 10.289 4.433 1.00 87.44 749 LEU A C 1
ATOM 5992 O O . LEU A 1 749 ? -20.457 11.003 5.425 1.00 87.44 749 LEU A O 1
ATOM 5996 N N . PRO A 1 750 ? -20.947 10.422 3.289 1.00 86.50 750 PRO A N 1
ATOM 5997 C CA . PRO A 1 750 ? -21.983 11.437 3.097 1.00 86.50 750 PRO A CA 1
ATOM 5998 C C . PRO A 1 750 ? -23.160 11.296 4.067 1.00 86.50 750 PRO A C 1
ATOM 6000 O O . PRO A 1 750 ? -23.460 10.208 4.566 1.00 86.50 750 PRO A O 1
ATOM 6003 N N . GLU A 1 751 ? -23.848 12.405 4.332 1.00 85.00 751 GLU A N 1
ATOM 6004 C CA . GLU A 1 751 ? -24.998 12.441 5.243 1.00 85.00 751 GLU A CA 1
ATOM 6005 C C . GLU A 1 751 ? -26.163 11.587 4.753 1.00 85.00 751 GLU A C 1
ATOM 6007 O O . GLU A 1 751 ? -26.784 10.881 5.543 1.00 85.00 751 GLU A O 1
ATOM 6012 N N . GLU A 1 752 ? -26.396 11.564 3.443 1.00 85.50 752 GLU A N 1
ATOM 6013 C CA . GLU A 1 752 ? -27.457 10.784 2.813 1.00 85.50 752 GLU A CA 1
ATOM 6014 C C . GLU A 1 752 ? -27.309 9.290 3.121 1.00 85.50 752 GLU A C 1
ATOM 6016 O O . GLU A 1 752 ? -28.295 8.600 3.383 1.00 85.50 752 GLU A O 1
ATOM 6021 N N . THR A 1 753 ? -26.068 8.793 3.145 1.00 87.38 753 THR A N 1
ATOM 6022 C CA . THR A 1 753 ? -25.768 7.405 3.505 1.00 87.38 753 THR A CA 1
ATOM 6023 C C . THR A 1 753 ? -25.892 7.179 5.010 1.00 87.38 753 THR A C 1
ATOM 6025 O O . THR A 1 753 ? -26.458 6.166 5.422 1.00 87.38 753 THR A O 1
ATOM 6028 N N . ARG A 1 754 ? -25.425 8.127 5.838 1.00 87.88 754 ARG A N 1
ATOM 6029 C CA . ARG A 1 754 ? -25.538 8.054 7.310 1.00 87.88 754 ARG A CA 1
ATOM 6030 C C . ARG A 1 754 ? -26.991 8.022 7.788 1.00 87.88 754 ARG A C 1
ATOM 6032 O O . ARG A 1 754 ? -27.290 7.358 8.774 1.00 87.88 754 ARG A O 1
ATOM 6039 N N . CYS A 1 755 ? -27.887 8.712 7.087 1.00 87.75 755 CYS A N 1
ATOM 6040 C CA . CYS A 1 755 ? -29.308 8.805 7.419 1.00 87.75 755 CYS A CA 1
ATOM 6041 C C . CYS A 1 755 ? -30.187 7.827 6.616 1.00 87.75 755 CYS A C 1
ATOM 6043 O O . CYS A 1 755 ? -31.414 7.926 6.646 1.00 87.75 755 CYS A O 1
ATOM 6045 N N . ASN A 1 756 ? -29.610 6.872 5.881 1.00 89.25 756 ASN A N 1
ATOM 6046 C CA . ASN A 1 756 ? -30.403 5.899 5.137 1.00 89.25 756 ASN A CA 1
ATOM 6047 C C . ASN A 1 756 ? -30.967 4.825 6.081 1.00 89.25 756 ASN A C 1
ATOM 6049 O O . ASN A 1 756 ? -30.219 4.039 6.658 1.00 89.25 756 ASN A O 1
ATOM 6053 N N . ALA A 1 757 ? -32.297 4.755 6.200 1.00 88.25 757 ALA A N 1
ATOM 6054 C CA . ALA A 1 757 ? -32.978 3.851 7.130 1.00 88.25 757 ALA A CA 1
ATOM 6055 C C . ALA A 1 757 ? -32.601 2.367 6.950 1.00 88.25 757 ALA A C 1
ATOM 6057 O O . ALA A 1 757 ? -32.408 1.673 7.942 1.00 88.25 757 ALA A O 1
ATOM 6058 N N . ARG A 1 758 ? -32.435 1.892 5.707 1.00 89.12 758 ARG A N 1
ATOM 6059 C CA . ARG A 1 758 ? -32.065 0.491 5.426 1.00 89.12 758 ARG A CA 1
ATOM 6060 C C . ARG A 1 758 ? -30.620 0.200 5.817 1.00 89.12 758 ARG A C 1
ATOM 6062 O O . ARG A 1 758 ? -30.318 -0.874 6.321 1.00 89.12 758 ARG A O 1
ATOM 6069 N N . ILE A 1 759 ? -29.723 1.155 5.576 1.00 90.25 759 ILE A N 1
ATOM 6070 C CA . ILE A 1 759 ? -28.310 1.050 5.963 1.00 90.25 759 ILE A CA 1
ATOM 6071 C C . ILE A 1 759 ? -28.180 1.058 7.486 1.00 90.25 759 ILE A C 1
ATOM 6073 O O . ILE A 1 759 ? -27.436 0.249 8.033 1.00 90.25 759 ILE A O 1
ATOM 6077 N N . LEU A 1 760 ? -28.933 1.922 8.168 1.00 90.94 760 LEU A N 1
ATOM 6078 C CA . LEU A 1 760 ? -28.999 1.982 9.628 1.00 90.94 760 LEU A CA 1
ATOM 6079 C C . LEU A 1 760 ? -29.512 0.672 10.232 1.00 90.94 760 LEU A C 1
ATOM 6081 O O . LEU A 1 760 ? -28.913 0.174 11.180 1.00 90.94 760 LEU A O 1
ATOM 6085 N N . GLU A 1 761 ? -30.569 0.098 9.655 1.00 89.56 761 GLU A N 1
ATOM 6086 C CA . GLU A 1 761 ? -31.146 -1.181 10.086 1.00 89.56 761 GLU A CA 1
ATOM 6087 C C . GLU A 1 761 ? -30.133 -2.322 9.966 1.00 89.56 761 GLU A C 1
ATOM 6089 O O . GLU A 1 761 ? -29.876 -3.028 10.937 1.00 89.56 761 GLU A O 1
ATOM 6094 N N . VAL A 1 762 ? -29.477 -2.461 8.810 1.00 87.69 762 VAL A N 1
ATOM 6095 C CA . VAL A 1 762 ? -28.438 -3.488 8.633 1.00 87.69 762 VAL A CA 1
ATOM 6096 C C . VAL A 1 762 ? -27.235 -3.232 9.540 1.00 87.69 762 VAL A C 1
ATOM 6098 O O . VAL A 1 762 ? -26.687 -4.175 10.099 1.00 87.69 762 VAL A O 1
ATOM 6101 N N . THR A 1 763 ? -26.846 -1.970 9.735 1.00 89.38 763 THR A N 1
ATOM 6102 C CA . THR A 1 763 ? -25.739 -1.612 10.635 1.00 89.38 763 THR A CA 1
ATOM 6103 C C . THR A 1 763 ? -26.029 -2.040 12.070 1.00 89.38 763 THR A C 1
ATOM 6105 O O . THR A 1 763 ? -25.165 -2.631 12.712 1.00 89.38 763 THR A O 1
ATOM 6108 N N . PHE A 1 764 ? -27.243 -1.786 12.564 1.00 90.25 764 PHE A N 1
ATOM 6109 C CA . PHE A 1 764 ? -27.658 -2.239 13.888 1.00 90.25 764 PHE A CA 1
ATOM 6110 C C . PHE A 1 764 ? -27.713 -3.759 13.967 1.00 90.25 764 PHE A C 1
ATOM 6112 O O . PHE A 1 764 ? -27.144 -4.320 14.887 1.00 90.25 764 PHE A O 1
ATOM 6119 N N . ASN A 1 765 ? -28.287 -4.432 12.968 1.00 86.81 765 ASN A N 1
ATOM 6120 C CA . ASN A 1 765 ? -28.350 -5.894 12.933 1.00 86.81 765 ASN A CA 1
ATOM 6121 C C . ASN A 1 765 ? -26.964 -6.557 12.889 1.00 86.81 765 ASN A C 1
ATOM 6123 O O . ASN A 1 765 ? -26.839 -7.713 13.269 1.00 86.81 765 ASN A O 1
ATOM 6127 N N . ILE A 1 766 ? -25.933 -5.883 12.378 1.00 81.75 766 ILE A N 1
ATOM 6128 C CA . ILE A 1 766 ? -24.548 -6.376 12.434 1.00 81.75 766 ILE A CA 1
ATOM 6129 C C . ILE A 1 766 ? -23.955 -6.168 13.832 1.00 81.75 766 ILE A C 1
ATOM 6131 O O . ILE A 1 766 ? -23.196 -7.012 14.302 1.00 81.75 766 ILE A O 1
ATOM 6135 N N . LEU A 1 767 ? -24.282 -5.047 14.480 1.00 84.38 767 LEU A N 1
ATOM 6136 C CA . LEU A 1 767 ? -23.844 -4.743 15.843 1.00 84.38 767 LEU A CA 1
ATOM 6137 C C . LEU A 1 767 ? -24.583 -5.557 16.911 1.00 84.38 767 LEU A C 1
ATOM 6139 O O . LEU A 1 767 ? -24.008 -5.754 17.968 1.00 84.38 767 LEU A O 1
ATOM 6143 N N . ASP A 1 768 ? -25.814 -5.990 16.645 1.00 87.56 768 ASP A N 1
ATOM 6144 C CA . ASP A 1 768 ? -26.631 -6.914 17.440 1.00 87.56 768 ASP A CA 1
ATOM 6145 C C . ASP A 1 768 ? -26.397 -8.341 16.909 1.00 87.56 768 ASP A C 1
ATOM 6147 O O . ASP A 1 768 ? -27.047 -8.820 15.971 1.00 87.56 768 ASP A O 1
ATOM 6151 N N . ALA A 1 769 ? -25.361 -8.987 17.438 1.00 79.00 769 ALA A N 1
ATOM 6152 C CA . ALA A 1 769 ? -24.845 -10.242 16.913 1.00 79.00 769 ALA A CA 1
ATOM 6153 C C . ALA A 1 769 ? -25.623 -11.464 17.421 1.00 79.00 769 ALA A C 1
ATOM 6155 O O . ALA A 1 769 ? -25.501 -12.542 16.832 1.00 79.00 769 ALA A O 1
ATOM 6156 N N . ASP A 1 770 ? -26.361 -11.351 18.526 1.00 82.50 770 ASP A N 1
ATOM 6157 C CA . ASP A 1 770 ? -27.246 -12.403 19.038 1.00 82.50 770 ASP A CA 1
ATOM 6158 C C . ASP A 1 770 ? -28.739 -12.200 18.716 1.00 82.50 770 ASP A C 1
ATOM 6160 O O . ASP A 1 770 ? -29.519 -13.140 18.900 1.00 82.50 770 ASP A O 1
ATOM 6164 N N . LYS A 1 771 ? -29.099 -11.073 18.084 1.00 83.56 771 LYS A N 1
ATOM 6165 C CA . LYS A 1 771 ? -30.441 -10.745 17.573 1.00 83.56 771 LYS A CA 1
ATOM 6166 C C . LYS A 1 771 ? -31.478 -10.569 18.677 1.00 83.56 771 LYS A C 1
ATOM 6168 O O . LYS A 1 771 ? -32.662 -10.849 18.456 1.00 83.56 771 LYS A O 1
ATOM 6173 N N . ASP A 1 772 ? -31.062 -10.134 19.860 1.00 87.44 772 ASP A N 1
ATOM 6174 C CA . ASP A 1 772 ? -31.971 -9.897 20.981 1.00 87.44 772 ASP A CA 1
ATOM 6175 C C . ASP A 1 772 ? -32.663 -8.516 20.923 1.00 87.44 772 ASP A C 1
ATOM 6177 O O . ASP A 1 772 ? -33.592 -8.246 21.694 1.00 87.44 772 ASP A O 1
ATOM 6181 N N . GLY A 1 773 ? -32.282 -7.674 19.952 1.00 87.25 773 GLY A N 1
ATOM 6182 C CA . GLY A 1 773 ? -32.841 -6.348 19.711 1.00 87.25 773 GLY A CA 1
ATOM 6183 C C . GLY A 1 773 ? -32.132 -5.219 20.464 1.00 87.25 773 GLY A C 1
ATOM 6184 O O . GLY A 1 773 ? -32.595 -4.071 20.401 1.00 87.25 773 GLY A O 1
ATOM 6185 N N . VAL A 1 774 ? -31.033 -5.502 21.168 1.00 91.12 774 VAL A N 1
ATOM 6186 C CA . VAL A 1 774 ? -30.183 -4.508 21.832 1.00 91.12 774 VAL A CA 1
ATOM 6187 C C . VAL A 1 774 ? -28.702 -4.789 21.567 1.00 91.12 774 VAL A C 1
ATOM 6189 O O . VAL A 1 774 ? -28.294 -5.906 21.317 1.00 91.12 774 VAL A O 1
ATOM 6192 N N . ILE A 1 775 ? -27.855 -3.758 21.623 1.00 88.81 775 ILE A N 1
ATOM 6193 C CA . ILE A 1 775 ? -26.400 -3.948 21.517 1.00 88.81 775 ILE A CA 1
ATOM 6194 C C . ILE A 1 775 ? -25.838 -4.074 22.934 1.00 88.81 775 ILE A C 1
ATOM 6196 O O . ILE A 1 775 ? -25.761 -3.080 23.674 1.00 88.81 775 ILE A O 1
ATOM 6200 N N . GLY A 1 776 ? -25.484 -5.299 23.314 1.00 87.25 776 GLY A N 1
ATOM 6201 C CA . GLY A 1 776 ? -24.920 -5.661 24.608 1.00 87.25 776 GLY A CA 1
ATOM 6202 C C . GLY A 1 776 ? -23.399 -5.844 24.593 1.00 87.25 776 GLY A C 1
ATOM 6203 O O . GLY A 1 776 ? -22.699 -5.610 23.608 1.00 87.25 776 GLY A O 1
ATOM 6204 N N . GLN A 1 777 ? -22.846 -6.272 25.732 1.00 82.56 777 GLN A N 1
ATOM 6205 C CA . GLN A 1 777 ? -21.401 -6.523 25.862 1.00 82.56 777 GLN A CA 1
ATOM 6206 C C . GLN A 1 777 ? -20.950 -7.753 25.076 1.00 82.56 777 GLN A C 1
ATOM 6208 O O . GLN A 1 777 ? -19.829 -7.788 24.577 1.00 82.56 777 GLN A O 1
ATOM 6213 N N . THR A 1 778 ? -21.819 -8.757 24.984 1.00 82.06 778 THR A N 1
ATOM 6214 C CA . THR A 1 778 ? -21.616 -9.980 24.204 1.00 82.06 778 THR A CA 1
ATOM 6215 C C . THR A 1 778 ? -21.488 -9.675 22.720 1.00 82.06 778 THR A C 1
ATOM 6217 O O . THR A 1 778 ? -20.625 -10.255 22.058 1.00 82.06 778 THR A O 1
ATOM 6220 N N . ASP A 1 779 ? -22.276 -8.730 22.212 1.00 83.06 779 ASP A N 1
ATOM 6221 C CA . ASP A 1 779 ? -22.217 -8.335 20.809 1.00 83.06 779 ASP A CA 1
ATOM 6222 C C . ASP A 1 779 ? -20.962 -7.534 20.502 1.00 83.06 779 ASP A C 1
ATOM 6224 O O . ASP A 1 779 ? -20.218 -7.881 19.586 1.00 83.06 779 ASP A O 1
ATOM 6228 N N . LEU A 1 780 ? -20.651 -6.531 21.330 1.00 79.19 780 LEU A N 1
ATOM 6229 C CA . LEU A 1 780 ? -19.420 -5.754 21.180 1.00 79.19 780 LEU A CA 1
ATOM 6230 C C . LEU A 1 780 ? -18.169 -6.628 21.308 1.00 79.19 780 LEU A C 1
ATOM 6232 O O . LEU A 1 780 ? -17.205 -6.413 20.583 1.00 79.19 780 LEU A O 1
ATOM 6236 N N . ALA A 1 781 ? -18.186 -7.645 22.171 1.00 76.44 781 ALA A N 1
ATOM 6237 C CA . ALA A 1 781 ? -17.091 -8.601 22.287 1.00 76.44 781 ALA A CA 1
ATOM 6238 C C . ALA A 1 781 ? -16.883 -9.394 20.987 1.00 76.44 781 ALA A C 1
ATOM 6240 O O . ALA A 1 781 ? -15.746 -9.543 20.544 1.00 76.44 781 ALA A O 1
ATOM 6241 N N . LYS A 1 782 ? -17.963 -9.842 20.331 1.00 74.38 782 LYS A N 1
ATOM 6242 C CA . LYS A 1 782 ? -17.885 -10.510 19.021 1.00 74.38 782 LYS A CA 1
ATOM 6243 C C . LYS A 1 782 ? -17.394 -9.561 17.927 1.00 74.38 782 LYS A C 1
ATOM 6245 O O . LYS A 1 782 ? -16.507 -9.935 17.166 1.00 74.38 782 LYS A O 1
ATOM 6250 N N . VAL A 1 783 ? -17.936 -8.343 17.869 1.00 69.94 783 VAL A N 1
ATOM 6251 C CA . VAL A 1 783 ? -17.586 -7.337 16.850 1.00 69.94 783 VAL A CA 1
ATOM 6252 C C . VAL A 1 783 ? -16.141 -6.854 17.012 1.00 69.94 783 VAL A C 1
ATOM 6254 O O . VAL A 1 783 ? -15.437 -6.687 16.023 1.00 69.94 783 VAL A O 1
ATOM 6257 N N . PHE A 1 784 ? -15.668 -6.662 18.246 1.00 68.56 784 PHE A N 1
ATOM 6258 C CA . PHE A 1 784 ? -14.305 -6.203 18.534 1.00 68.56 784 PHE A CA 1
ATOM 6259 C C . PHE A 1 784 ? -13.279 -7.336 18.684 1.00 68.56 784 PHE A C 1
ATOM 6261 O O . PHE A 1 784 ? -12.102 -7.056 18.890 1.00 68.56 784 PHE A O 1
ATOM 6268 N N . GLY A 1 785 ? -13.692 -8.606 18.619 1.00 64.25 785 GLY A N 1
ATOM 6269 C CA . GLY A 1 785 ? -12.794 -9.746 18.838 1.00 64.25 785 GLY A CA 1
ATOM 6270 C C . GLY A 1 785 ? -12.243 -9.838 20.270 1.00 64.25 785 GLY A C 1
ATOM 6271 O O . GLY A 1 785 ? -11.150 -10.360 20.491 1.00 64.25 785 GLY A O 1
ATOM 6272 N N . HIS A 1 786 ? -12.983 -9.325 21.253 1.00 63.72 786 HIS A N 1
ATOM 6273 C CA . HIS A 1 786 ? -12.626 -9.360 22.670 1.00 63.72 786 HIS A CA 1
ATOM 6274 C C . HIS A 1 786 ? -13.388 -10.452 23.427 1.00 63.72 786 HIS A C 1
ATOM 6276 O O . HIS A 1 786 ? -14.361 -11.029 22.949 1.00 63.72 786 HIS A O 1
ATOM 6282 N N . VAL A 1 787 ? -12.950 -10.735 24.656 1.00 65.88 787 VAL A N 1
ATOM 6283 C CA . VAL A 1 787 ? -13.759 -11.529 25.586 1.00 65.88 787 VAL A CA 1
ATOM 6284 C C . VAL A 1 787 ? -14.988 -10.722 26.035 1.00 65.88 787 VAL A C 1
ATOM 6286 O O . VAL A 1 787 ? -14.875 -9.500 26.215 1.00 65.88 787 VAL A O 1
ATOM 6289 N N . PRO A 1 788 ? -16.147 -11.379 26.244 1.00 61.00 788 PRO A N 1
ATOM 6290 C CA . PRO A 1 788 ? -17.277 -10.769 26.942 1.00 61.00 788 PRO A CA 1
ATOM 6291 C C . PRO A 1 788 ? -16.819 -10.151 28.271 1.00 61.00 788 PRO A C 1
ATOM 6293 O O . PRO A 1 788 ? -15.893 -10.662 28.901 1.00 61.00 788 PRO A O 1
ATOM 6296 N N . ASP A 1 789 ? -17.428 -9.034 28.666 1.00 66.50 789 ASP A N 1
ATOM 6297 C CA . ASP A 1 789 ? -17.079 -8.240 29.857 1.00 66.50 789 ASP A CA 1
ATOM 6298 C C . ASP A 1 789 ? -15.710 -7.529 29.835 1.00 66.50 789 ASP A C 1
ATOM 6300 O O . ASP A 1 789 ? -15.256 -7.021 30.863 1.00 66.50 789 ASP A O 1
ATOM 6304 N N . SER A 1 790 ? -15.050 -7.417 28.675 1.00 73.38 790 SER A N 1
ATOM 6305 C CA . SER A 1 790 ? -13.846 -6.580 28.556 1.00 73.38 790 SER A CA 1
ATOM 6306 C C . SER A 1 790 ? -14.113 -5.117 28.946 1.00 73.38 790 SER A C 1
ATOM 6308 O O . SER A 1 790 ? -15.211 -4.577 28.759 1.00 73.38 790 SER A O 1
ATOM 6310 N N . GLU A 1 791 ? -13.091 -4.454 29.491 1.00 72.25 791 GLU A N 1
ATOM 6311 C CA . GLU A 1 791 ? -13.172 -3.050 29.910 1.00 72.25 791 GLU A CA 1
ATOM 6312 C C . GLU A 1 791 ? -13.553 -2.135 28.732 1.00 72.25 791 GLU A C 1
ATOM 6314 O O . GLU A 1 791 ? -14.421 -1.276 28.874 1.00 72.25 791 GLU A O 1
ATOM 6319 N N . VAL A 1 792 ? -13.029 -2.416 27.534 1.00 71.06 792 VAL A N 1
ATOM 6320 C CA . VAL A 1 792 ? -13.359 -1.716 26.281 1.00 71.06 792 VAL A CA 1
ATOM 6321 C C . VAL A 1 792 ? -14.850 -1.788 25.939 1.00 71.06 792 VAL A C 1
ATOM 6323 O O . VAL A 1 792 ? -15.463 -0.770 25.613 1.00 71.06 792 VAL A O 1
ATOM 6326 N N . CYS A 1 793 ? -15.466 -2.971 26.031 1.00 74.38 793 CYS A N 1
ATOM 6327 C CA . CYS A 1 793 ? -16.893 -3.141 25.736 1.00 74.38 793 CYS A CA 1
ATOM 6328 C C . CYS A 1 793 ? -17.761 -2.389 26.754 1.00 74.38 793 CYS A C 1
ATOM 6330 O O . CYS A 1 793 ? -18.701 -1.685 26.383 1.00 74.38 793 CYS A O 1
ATOM 6332 N N . ASN A 1 794 ? -17.401 -2.474 28.037 1.00 75.94 794 ASN A N 1
ATOM 6333 C CA . ASN A 1 794 ? -18.082 -1.764 29.119 1.00 75.94 794 ASN A CA 1
ATOM 6334 C C . ASN A 1 794 ? -18.021 -0.242 28.950 1.00 75.94 794 ASN A C 1
ATOM 6336 O O . ASN A 1 794 ? -19.034 0.446 29.091 1.00 75.94 794 ASN A O 1
ATOM 6340 N N . LEU A 1 795 ? -16.836 0.285 28.647 1.00 75.56 795 LEU A N 1
ATOM 6341 C CA . LEU A 1 795 ? -16.621 1.713 28.453 1.00 75.56 795 LEU A CA 1
ATOM 6342 C C . LEU A 1 795 ? -17.337 2.231 27.197 1.00 75.56 795 LEU A C 1
ATOM 6344 O O . LEU A 1 795 ? -17.892 3.326 27.228 1.00 75.56 795 LEU A O 1
ATOM 6348 N N . THR A 1 796 ? -17.412 1.429 26.130 1.00 76.44 796 THR A N 1
ATOM 6349 C CA . THR A 1 796 ? -18.095 1.802 24.881 1.00 76.44 796 THR A CA 1
ATOM 6350 C C . THR A 1 796 ? -19.601 1.985 25.093 1.00 76.44 796 THR A C 1
ATOM 6352 O O . THR A 1 796 ? -20.180 2.943 24.584 1.00 76.44 796 THR A O 1
ATOM 6355 N N . ILE A 1 797 ? -20.240 1.112 25.883 1.00 81.94 797 ILE A N 1
ATOM 6356 C CA . ILE A 1 797 ? -21.661 1.265 26.239 1.00 81.94 797 ILE A CA 1
ATOM 6357 C C . ILE A 1 797 ? -21.861 2.496 27.129 1.00 81.94 797 ILE A C 1
ATOM 6359 O O . ILE A 1 797 ? -22.752 3.303 26.867 1.00 81.94 797 ILE A O 1
ATOM 6363 N N . ARG A 1 798 ? -20.997 2.683 28.137 1.00 81.25 798 ARG A N 1
ATOM 6364 C CA . ARG A 1 798 ? -21.076 3.814 29.080 1.00 81.25 798 ARG A CA 1
ATOM 6365 C C . ARG A 1 798 ? -20.847 5.181 28.434 1.00 81.25 798 ARG A C 1
ATOM 6367 O O . ARG A 1 798 ? -21.406 6.162 28.917 1.00 81.25 798 ARG A O 1
ATOM 6374 N N . GLU A 1 799 ? -20.057 5.258 27.360 1.00 81.69 799 GLU A N 1
ATOM 6375 C CA . GLU A 1 799 ? -19.861 6.496 26.588 1.00 81.69 799 GLU A CA 1
ATOM 6376 C C . GLU A 1 799 ? -21.174 6.963 25.927 1.00 81.69 799 GLU A C 1
ATOM 6378 O O . GLU A 1 799 ? -21.358 8.156 25.687 1.00 81.69 799 GLU A O 1
ATOM 6383 N N . VAL A 1 800 ? -22.101 6.035 25.661 1.00 82.44 800 VAL A N 1
ATOM 6384 C CA . VAL A 1 800 ? -23.356 6.295 24.940 1.00 82.44 800 VAL A CA 1
ATOM 6385 C C . VAL A 1 800 ? -24.563 6.369 25.877 1.00 82.44 800 VAL A C 1
ATOM 6387 O O . VAL A 1 800 ? -25.403 7.255 25.726 1.00 82.44 800 VAL A O 1
ATOM 6390 N N . THR A 1 801 ? -24.682 5.447 26.834 1.00 82.88 801 THR A N 1
ATOM 6391 C CA . THR A 1 801 ? -25.864 5.319 27.697 1.00 82.88 801 THR A CA 1
ATOM 6392 C C . THR A 1 801 ? -25.505 4.933 29.131 1.00 82.88 801 THR A C 1
ATOM 6394 O O . THR A 1 801 ? -24.474 4.326 29.408 1.00 82.88 801 THR A O 1
ATOM 6397 N N . LYS A 1 802 ? -26.391 5.285 30.071 1.00 79.75 802 LYS A N 1
ATOM 6398 C CA . LYS A 1 802 ? -26.332 4.812 31.466 1.00 79.75 802 LYS A CA 1
ATOM 6399 C C . LYS A 1 802 ? -26.920 3.407 31.632 1.00 79.75 802 LYS A C 1
ATOM 6401 O O . LYS A 1 802 ? -26.781 2.809 32.698 1.00 79.75 802 LYS A O 1
ATOM 6406 N N . GLU A 1 803 ? -27.616 2.916 30.612 1.00 82.25 803 GLU A N 1
ATOM 6407 C CA . GLU A 1 803 ? -28.184 1.572 30.569 1.00 82.25 803 GLU A CA 1
ATOM 6408 C C . GLU A 1 803 ? -27.097 0.522 30.293 1.00 82.25 803 GLU A C 1
ATOM 6410 O O . GLU A 1 803 ? -25.970 0.843 29.921 1.00 82.25 803 GLU A O 1
ATOM 6415 N N . LYS A 1 804 ? -27.415 -0.758 30.517 1.00 81.81 804 LYS A N 1
ATOM 6416 C CA . LYS A 1 804 ? -26.456 -1.859 30.306 1.00 81.81 804 LYS A CA 1
ATOM 6417 C C . LYS A 1 804 ? -26.319 -2.287 28.842 1.00 81.81 804 LYS A C 1
ATOM 6419 O O . LYS A 1 804 ? -25.399 -3.038 28.536 1.00 81.81 804 LYS A O 1
ATOM 6424 N N . ALA A 1 805 ? -27.228 -1.838 27.983 1.00 87.56 805 ALA A N 1
ATOM 6425 C CA . ALA A 1 805 ? -27.283 -2.159 26.566 1.00 87.56 805 ALA A CA 1
ATOM 6426 C C . ALA A 1 805 ? -27.840 -0.959 25.792 1.00 87.56 805 ALA A C 1
ATOM 6428 O O . ALA A 1 805 ? -28.435 -0.054 26.382 1.00 87.56 805 ALA A O 1
ATOM 6429 N N . ILE A 1 806 ? -27.630 -0.940 24.479 1.00 90.12 806 ILE A N 1
ATOM 6430 C CA . ILE A 1 806 ? -28.030 0.166 23.607 1.00 90.12 806 ILE A CA 1
ATOM 6431 C C . ILE A 1 806 ? -29.208 -0.289 22.752 1.00 90.12 806 ILE A C 1
ATOM 6433 O O . ILE A 1 806 ? -29.067 -1.163 21.902 1.00 90.12 806 ILE A O 1
ATOM 6437 N N . SER A 1 807 ? -30.370 0.322 22.971 1.00 92.12 807 SER A N 1
ATOM 6438 C CA . SER A 1 807 ? -31.572 0.075 22.171 1.00 92.12 807 SER A CA 1
ATOM 6439 C C . SER A 1 807 ? -31.482 0.706 20.780 1.00 92.12 807 SER A C 1
ATOM 6441 O O . SER A 1 807 ? -30.704 1.638 20.556 1.00 92.12 807 SER A O 1
ATOM 6443 N N . TRP A 1 808 ? -32.341 0.263 19.859 1.00 89.62 808 TRP A N 1
ATOM 6444 C CA . TRP A 1 808 ? -32.478 0.855 18.523 1.00 89.62 808 TRP A CA 1
ATOM 6445 C C . TRP A 1 808 ? -32.681 2.382 18.548 1.00 89.62 808 TRP A C 1
ATOM 6447 O O . TRP A 1 808 ? -32.016 3.108 17.811 1.00 89.62 808 TRP A O 1
ATOM 6457 N N . ASP A 1 809 ? -33.539 2.899 19.433 1.00 88.62 809 ASP A N 1
ATOM 6458 C CA . ASP A 1 809 ? -33.797 4.344 19.536 1.00 88.62 809 ASP A CA 1
ATOM 6459 C C . ASP A 1 809 ? -32.576 5.121 20.056 1.00 88.62 809 ASP A C 1
ATOM 6461 O O . ASP A 1 809 ? -32.285 6.232 19.594 1.00 88.62 809 ASP A O 1
ATOM 6465 N N . THR A 1 810 ? -31.825 4.522 20.985 1.00 89.44 810 THR A N 1
ATOM 6466 C CA . THR A 1 810 ? -30.572 5.091 21.504 1.00 89.44 810 THR A CA 1
ATOM 6467 C C . THR A 1 810 ? -29.502 5.102 20.416 1.00 89.44 810 THR A C 1
ATOM 6469 O O . THR A 1 810 ? -28.822 6.111 20.220 1.00 89.44 810 THR A O 1
ATOM 6472 N N . PHE A 1 811 ? -29.395 4.009 19.656 1.00 90.75 811 PHE A N 1
ATOM 6473 C CA . PHE A 1 811 ? -28.510 3.903 18.503 1.00 90.75 811 PHE A CA 1
ATOM 6474 C C . PHE A 1 811 ? -28.841 4.966 17.449 1.00 90.75 811 PHE A C 1
ATOM 6476 O O . PHE A 1 811 ? -27.953 5.724 17.064 1.00 90.75 811 PHE A O 1
ATOM 6483 N N . LEU A 1 812 ? -30.108 5.105 17.041 1.00 89.50 812 LEU A N 1
ATOM 6484 C CA . LEU A 1 812 ? -30.535 6.128 16.079 1.00 89.50 812 LEU A CA 1
ATOM 6485 C C . LEU A 1 812 ? -30.227 7.548 16.560 1.00 89.50 812 LEU A C 1
ATOM 6487 O O . LEU A 1 812 ? -29.731 8.360 15.780 1.00 89.50 812 LEU A O 1
ATOM 6491 N N . SER A 1 813 ? -30.467 7.838 17.839 1.00 87.12 813 SER A N 1
ATOM 6492 C CA . SER A 1 813 ? -30.157 9.144 18.435 1.00 87.12 813 SER A CA 1
ATOM 6493 C C . SER A 1 813 ? -28.657 9.456 18.407 1.00 87.12 813 SER A C 1
ATOM 6495 O O . SER A 1 813 ? -28.270 10.616 18.271 1.00 87.12 813 SER A O 1
ATOM 6497 N N . LEU A 1 814 ? -27.808 8.429 18.498 1.00 87.88 814 LEU A N 1
ATOM 6498 C CA . LEU A 1 814 ? -26.356 8.554 18.399 1.00 87.88 814 LEU A CA 1
ATOM 6499 C C . LEU A 1 814 ? -25.891 8.776 16.949 1.00 87.88 814 LEU A C 1
ATOM 6501 O O . LEU A 1 814 ? -25.104 9.691 16.677 1.00 87.88 814 LEU A O 1
ATOM 6505 N N . VAL A 1 815 ? -26.320 7.912 16.023 1.00 85.88 815 VAL A N 1
ATOM 6506 C CA . VAL A 1 815 ? -25.734 7.841 14.673 1.00 85.88 815 VAL A CA 1
ATOM 6507 C C . VAL A 1 815 ? -26.420 8.747 13.650 1.00 85.88 815 VAL A C 1
ATOM 6509 O O . VAL A 1 815 ? -25.751 9.204 12.723 1.00 85.88 815 VAL A O 1
ATOM 6512 N N . ALA A 1 816 ? -27.708 9.045 13.839 1.00 85.62 816 ALA A N 1
ATOM 6513 C CA . ALA A 1 816 ? -28.514 9.882 12.951 1.00 85.62 816 ALA A CA 1
ATOM 6514 C C . ALA A 1 816 ? -29.529 10.749 13.737 1.00 85.62 816 ALA A C 1
ATOM 6516 O O . ALA A 1 816 ? -30.747 10.596 13.571 1.00 85.62 816 ALA A O 1
ATOM 6517 N N . PRO A 1 817 ? -29.058 11.668 14.604 1.00 81.38 817 PRO A N 1
ATOM 6518 C CA . PRO A 1 817 ? -29.928 12.535 15.405 1.00 81.38 817 PRO A CA 1
ATOM 6519 C C . PRO A 1 817 ? -30.897 13.378 14.556 1.00 81.38 817 PRO A C 1
ATOM 6521 O O . PRO A 1 817 ? -32.000 13.700 14.998 1.00 81.38 817 PRO A O 1
ATOM 6524 N N . GLU A 1 818 ? -30.525 13.700 13.318 1.00 78.88 818 GLU A N 1
ATOM 6525 C CA . GLU A 1 818 ? -31.317 14.490 12.375 1.00 78.88 818 GLU A CA 1
ATOM 6526 C C . GLU A 1 818 ? -32.646 13.795 12.022 1.00 78.88 818 GLU A C 1
ATOM 6528 O O . GLU A 1 818 ? -33.695 14.442 11.943 1.00 78.88 818 GLU A O 1
ATOM 6533 N N . LEU A 1 819 ? -32.633 12.462 11.893 1.00 75.69 819 LEU A N 1
ATOM 6534 C CA . LEU A 1 819 ? -33.829 11.649 11.643 1.00 75.69 819 LEU A CA 1
ATOM 6535 C C . LEU A 1 819 ? -34.789 11.643 12.836 1.00 75.69 819 LEU A C 1
ATOM 6537 O O . LEU A 1 819 ? -36.007 11.618 12.649 1.00 75.69 819 LEU A O 1
ATOM 6541 N N . VAL A 1 820 ? -34.253 11.663 14.058 1.00 74.56 820 VAL A N 1
ATOM 6542 C CA . VAL A 1 820 ? -35.053 11.686 15.290 1.00 74.56 820 VAL A CA 1
ATOM 6543 C C . VAL A 1 820 ? -35.795 13.017 15.403 1.00 74.56 820 VAL A C 1
ATOM 6545 O O . VAL A 1 820 ? -37.002 13.036 15.648 1.00 74.56 820 VAL A O 1
ATOM 6548 N N . VAL A 1 821 ? -35.104 14.127 15.124 1.00 69.62 821 VAL A N 1
ATOM 6549 C CA . VAL A 1 821 ? -35.709 15.467 15.081 1.00 69.62 821 VAL A CA 1
ATOM 6550 C C . VAL A 1 821 ? -36.765 15.557 13.977 1.00 69.62 821 VAL A C 1
ATOM 6552 O O . VAL A 1 821 ? -37.866 16.047 14.224 1.00 69.62 821 VAL A O 1
ATOM 6555 N N . ALA A 1 822 ? -36.480 15.033 12.780 1.00 66.69 822 ALA A N 1
ATOM 6556 C CA . ALA A 1 822 ? -37.437 15.019 11.676 1.00 66.69 822 ALA A CA 1
ATOM 6557 C C . ALA A 1 822 ? -38.701 14.204 12.005 1.00 66.69 822 ALA A C 1
ATOM 6559 O O . ALA A 1 822 ? -39.807 14.681 11.757 1.00 66.69 822 ALA A O 1
ATOM 6560 N N . LYS A 1 823 ? -38.566 13.016 12.617 1.00 66.69 823 LYS A N 1
ATOM 6561 C CA . LYS A 1 823 ? -39.710 12.212 13.091 1.00 66.69 823 LYS A CA 1
ATOM 6562 C C . LYS A 1 823 ? -40.529 12.946 14.153 1.00 66.69 823 LYS A C 1
ATOM 6564 O O . LYS A 1 823 ? -41.755 12.934 14.073 1.00 66.69 823 LYS A O 1
ATOM 6569 N N . ALA A 1 824 ? -39.874 13.602 15.113 1.00 65.25 824 ALA A N 1
ATOM 6570 C CA . ALA A 1 824 ? -40.552 14.373 16.154 1.00 65.25 824 ALA A CA 1
ATOM 6571 C C . ALA A 1 824 ? -41.345 15.553 15.565 1.00 65.25 824 ALA A C 1
ATOM 6573 O O . ALA A 1 824 ? -42.502 15.762 15.929 1.00 65.25 824 ALA A O 1
ATOM 6574 N N . LEU A 1 825 ? -40.761 16.273 14.602 1.00 59.84 825 LEU A N 1
ATOM 6575 C CA . LEU A 1 825 ? -41.431 17.348 13.866 1.00 59.84 825 LEU A CA 1
ATOM 6576 C C . LEU A 1 825 ? -42.612 16.827 13.036 1.00 59.84 825 LEU A C 1
ATOM 6578 O O . LEU A 1 825 ? -43.682 17.428 13.066 1.00 59.84 825 LEU A O 1
ATOM 6582 N N . LEU A 1 826 ? -42.460 15.690 12.348 1.00 62.56 826 LEU A N 1
ATOM 6583 C CA . LEU A 1 826 ? -43.537 15.087 11.556 1.00 62.56 826 LEU A CA 1
ATOM 6584 C C . LEU A 1 826 ? -44.707 14.632 12.439 1.00 62.56 826 LEU A C 1
ATOM 6586 O O . LEU A 1 826 ? -45.860 14.880 12.101 1.00 62.56 826 LEU A O 1
ATOM 6590 N N . HIS A 1 827 ? -44.414 14.015 13.587 1.00 63.03 827 HIS A N 1
ATOM 6591 C CA . HIS A 1 827 ? -45.414 13.605 14.576 1.00 63.03 827 HIS A CA 1
ATOM 6592 C C . HIS A 1 827 ? -46.154 14.817 15.164 1.00 63.03 827 HIS A C 1
ATOM 6594 O O . HIS A 1 827 ? -47.371 14.789 15.325 1.00 63.03 827 HIS A O 1
ATOM 6600 N N . HIS A 1 828 ? -45.440 15.920 15.410 1.00 56.38 828 HIS A N 1
ATOM 6601 C CA . HIS A 1 828 ? -46.039 17.176 15.863 1.00 56.38 828 HIS A CA 1
ATOM 6602 C C . HIS A 1 828 ? -46.917 17.829 14.780 1.00 56.38 828 HIS A C 1
ATOM 6604 O O . HIS A 1 828 ? -48.009 18.303 15.075 1.00 56.38 828 HIS A O 1
ATOM 6610 N N . CYS A 1 829 ? -46.496 17.796 13.511 1.00 49.62 829 CYS A N 1
ATOM 6611 C CA . CYS A 1 829 ? -47.296 18.282 12.383 1.00 49.62 829 CYS A CA 1
ATOM 6612 C C . CYS A 1 829 ? -48.528 17.412 12.084 1.00 49.62 829 CYS A C 1
ATOM 6614 O O . CYS A 1 829 ? -49.532 17.939 11.610 1.00 49.62 829 CYS A O 1
ATOM 6616 N N . LEU A 1 830 ? -48.467 16.102 12.343 1.00 52.53 830 LEU A N 1
ATOM 6617 C CA . LEU A 1 830 ? -49.611 15.195 12.208 1.00 52.53 830 LEU A CA 1
ATOM 6618 C C . LEU A 1 830 ? -50.631 15.404 13.336 1.00 52.53 830 LEU A C 1
ATOM 6620 O O . LEU A 1 830 ? -51.821 15.426 13.055 1.00 52.53 830 LEU A O 1
ATOM 6624 N N . HIS A 1 831 ? -50.182 15.673 14.565 1.00 54.94 831 HIS A N 1
ATOM 6625 C CA . HIS A 1 831 ? -51.068 16.028 15.682 1.00 54.94 831 HIS A CA 1
ATOM 6626 C C . HIS A 1 831 ? -51.674 17.436 15.610 1.00 54.94 831 HIS A C 1
ATOM 6628 O O . HIS A 1 831 ? -52.630 17.705 16.320 1.00 54.94 831 HIS A O 1
ATOM 6634 N N . LEU A 1 832 ? -51.141 18.333 14.775 1.00 50.25 832 LEU A N 1
ATOM 6635 C CA . LEU A 1 832 ? -51.729 19.655 14.510 1.00 50.25 832 LEU A CA 1
ATOM 6636 C C . LEU A 1 832 ? -52.800 19.631 13.399 1.00 50.25 832 LEU A C 1
ATOM 6638 O O . LEU A 1 832 ? -53.354 20.679 13.068 1.00 50.25 832 LEU A O 1
ATOM 6642 N N . LYS A 1 833 ? -53.044 18.468 12.778 1.00 43.66 833 LYS A N 1
ATOM 6643 C CA . LYS A 1 833 ? -54.094 18.258 11.766 1.00 43.66 833 LYS A CA 1
ATOM 6644 C C . LYS A 1 833 ? -55.364 17.592 12.310 1.00 43.66 833 LYS A C 1
ATOM 6646 O O . LYS A 1 833 ? -56.350 17.575 11.573 1.00 43.66 833 LYS A O 1
ATOM 6651 N N . ASP A 1 834 ? -55.328 17.099 13.545 1.00 36.69 834 ASP A N 1
ATOM 6652 C CA . ASP A 1 834 ? -56.501 16.740 14.357 1.00 36.69 834 ASP A CA 1
ATOM 6653 C C . ASP A 1 834 ? -56.843 17.907 15.297 1.00 36.69 834 ASP A C 1
ATOM 6655 O O . ASP A 1 834 ? -58.041 18.067 15.632 1.00 36.69 834 ASP A O 1
#

InterPro domains:
  IPR000719 Protein kinase domain [PF00069] (371-632)
  IPR000719 Protein kinase domain [PS50011] (371-633)
  IPR000719 Protein kinase domain [SM00220] (371-633)
  IPR002048 EF-hand domain [PF13202] (724-740)
  IPR002048 EF-hand domain [PF13202] (763-781)
  IPR002048 EF-hand domain [PS50222] (719-754)
  IPR002048 EF-hand d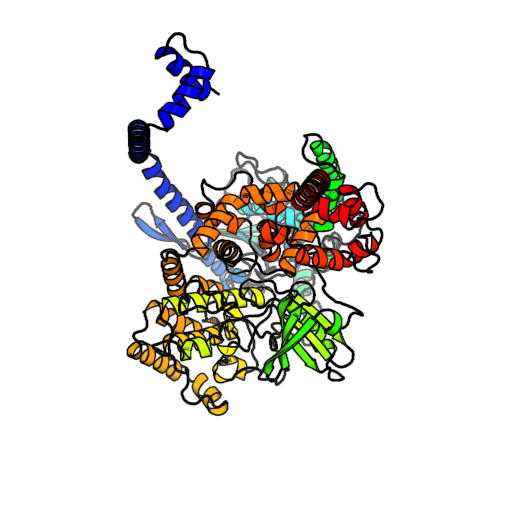omain [PS50222] (755-790)
  IPR002048 EF-hand domain [SM00054] (723-751)
  IPR002048 EF-hand domain [SM00054] (759-787)
  IPR003674 Oligosaccharyl transferase, STT3 subunit [PTHR13872] (63-293)
  IPR011009 Protein kinase-like domain superfamily [SSF56112] (363-640)
  IPR011992 EF-hand domain pair [SSF47473] (691-814)
  IPR017441 Protein kinase, ATP binding site [PS00107] (377-400)
  IPR018247 EF-Hand 1, calcium-binding site [PS00018] (768-780)
  IPR048999 STT3/PglB/AglB, core domain [PF21436] (113-168)